Protein 5TZ1 (pdb70)

Sequence (968 aa):
KKTPPLVFYWIPWFGSAASYGQQPYEFFESCRQKYGDVFSFMLLGKIMTVYLGPKGHEFVFNAKLSDVSAEEAYKHLTTPVFGTGVIYDCPNSRLMEQKKFAKFALTTDSFKRYVPKIREEILNYFVTDESFKLKEKTHGVANVMKTQPEITIFTASRSLFGDEMRRIFDRSFAQLYSDLDKGFTPINFVFPNLPLPHYWRRDAAQKKISATYMKEIKLRRERGDIDPNRDLIDSLLIHSTYKDGVKMTDQEIANLLIGILMGGQHTSASTSAWFLLHLGEKPHLQDVIYQEVVELLKEKGGDLNDLTYEDLQKLPSVNNTIKETLRMHMPLHSIFRKVTNPLRIPETNYIVPKGHYVLVSPGYAHTSERYFDNPEDFDPTRWDTAAAKANSVSFNSSDEVDYGFGKVSKGVSSPYLPFGGGRHRCIGEQFAYVQLGTILTTFVYNLRWTIDGYKVPDPDYSSMVVLPTEPAEIIWEKRETCMFKKTPPLVFYWIPWFGSAASYGQQPYEFFESCRQKYGDVFSFMLLGKIMTVYLGPKGHEFVFNAKLSDVSAEEAYKHLTTPVFGTGVIYDCPNSRLMEQKKFAKFALTTDSFKRYVPKIREEILNYFVTDESFKLKEKTHGVANVMKTQPEITIFTASRSLFGDEMRRIFDRSFAQLYSDLDKGFTPINFVFPNLPLPHYWRRDAAQKKISATYMKEIKLRRERGDIDPNRDLIDSLLIHSTYKDGVKMTDQEIANLLIGILMGGQHTSASTSAWFLLHLGEKPHLQDVIYQEVVELLKEKGGDLNDLTYEDLQKLPSVNNTIKETLRMHMPLHSIFRKVTNPLRIPETNYIVPKGHYVLVSPGYAHTSERYFDNPEDFDPTRWDTAAAKANSVSFNSSDEVDYGFGKVSKGVSSPYLPFGGGRHRCIGEQFAYVQLGTILTTFVYNLRWTIDGYKVPDPDYSSMVVLPTEPAEIIWEKRETCMF

CATH classification: 1.10.630.10

Solvent-accessible surface area: 41012 Å² total; per-residue (Å²): 169,116,78,7,37,79,13,99,64,114,91,113,157,85,10,11,13,45,60,14,28,123,46,0,24,106,17,0,43,54,3,60,122,134,70,30,52,9,0,4,0,24,20,52,36,69,52,7,1,0,17,2,2,29,110,0,0,46,21,2,9,46,19,132,89,66,16,10,11,2,34,62,10,27,68,99,5,10,32,24,0,12,8,96,17,2,20,38,46,19,87,12,71,55,15,6,17,1,20,62,4,1,78,88,0,21,58,64,98,1,5,90,111,2,0,54,37,0,8,94,22,0,15,85,11,0,33,72,22,125,13,0,44,0,146,129,66,84,115,12,76,0,59,0,46,76,1,0,32,60,1,0,22,60,0,2,4,25,2,6,0,2,29,84,13,106,177,65,43,52,193,66,46,42,110,25,34,60,27,0,54,123,0,19,23,37,85,2,58,66,104,30,100,66,135,86,87,27,10,193,93,1,59,30,0,19,143,123,3,1,50,24,1,45,150,17,1,103,58,12,123,135,172,32,111,78,61,79,95,16,1,1,1,18,4,0,34,130,45,16,56,11,187,95,46,74,142,11,73,25,71,47,3,0,3,3,0,4,6,42,6,15,25,33,13,20,50,2,6,0,2,0,0,0,0,0,2,9,0,2,58,44,31,109,18,0,53,79,2,42,131,51,0,49,118,15,4,164,148,93,72,28,64,0,80,61,1,49,35,69,2,6,107,125,0,70,14,0,33,10,2,0,65,0,0,6,0,29,14,6,10,71,33,12,14,27,9,59,0,30,69,85,13,136,0,80,136,36,82,41,52,0,39,129,36,22,34,0,0,0,2,0,1,5,0,0,35,4,126,95,51,5,95,36,10,149,48,3,43,8,77,28,9,92,63,79,74,4,118,62,23,49,89,20,197,90,25,108,70,98,38,88,55,29,6,27,144,16,46,95,4,3,20,0,14,20,24,19,31,10,4,1,43,39,63,54,33,20,48,125,14,19,40,6,2,2,0,0,0,0,0,0,0,0,17,0,0,63,2,55,2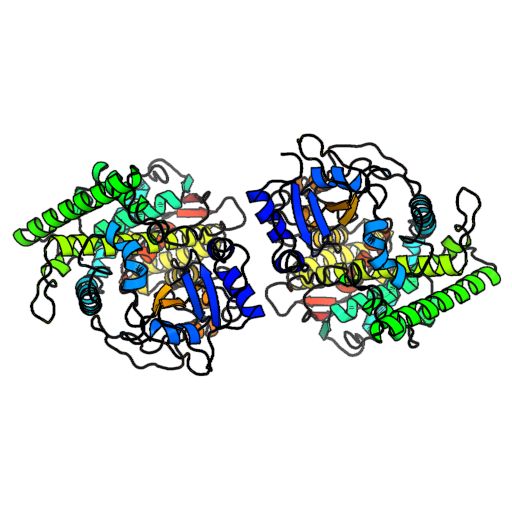3,135,29,77,91,20,27,108,35,50,27,77,26,38,7,4,34,5,46,131,110,3,79,0,58,1,73,64,21,189,44,21,62,76,207,128,74,5,39,78,10,38,86,76,76,78,213,89,2,0,23,44,46,17,32,94,45,0,34,93,11,0,48,54,0,30,142,114,84,30,49,5,0,2,0,37,23,49,52,34,53,0,3,0,12,2,1,28,102,0,0,42,25,2,11,47,21,142,94,66,30,10,12,0,36,66,5,23,75,92,16,10,32,26,0,11,8,90,16,2,23,42,49,18,84,13,74,57,13,6,17,2,20,54,6,1,76,80,0,21,56,65,95,2,2,82,133,0,1,57,58,0,11,100,17,0,15,84,12,0,36,82,16,100,10,0,80,0,141,139,70,89,106,13,72,0,50,0,39,59,0,0,35,57,2,0,18,60,0,3,2,24,1,8,2,9,42,76,3,82,117,44,14,126,113,86,2,55,84,27,15,59,19,0,63,142,5,21,20,48,94,0,30,66,112,34,92,42,141,60,92,109,20,167,98,0,54,19,0,17,145,115,0,1,52,26,1,45,130,16,0,85,85,10,92,146,137,64,57,44,108,75,81,90,3,2,1,0,2,0,22,102,50,15,57,11,174,96,48,73,140,11,72,24,69,44,2,0,3,2,0,0,5,42,1,4,30,33,19,24,43,3,6,0,2,0,0,0,0,0,2,6,0,2,44,42,30,108,19,0,54,80,2,42,129,50,0,30,102,18,0,106,138,94,71,15,64,0,87,62,2,49,34,74,2,5,109,131,0,68,14,0,31,11,2,0,57,0,0,6,1,34,16,7,7,73,35,9,12,18,9,59,1,47,66,78,13,148,0,74,143,38,93,52,64,0,39,143,27,19,21,2,0,0,1,0,0,4,0,0,42,10,79,122,51,4,99,38,8,119,44,4,42,9,77,24,17,89,67,70,79,4,102,41,23,57,74,23,166,98,25,116,79,100,44,86,49,19,7,21,150,15,55,100,4,3,10,1,13,16,20,22,31,10,5,1,47,38,63,51,35,19,50,116,16,17,39,6,2,2,0,2,0,0,0,0,0,0,10,0,0,60,2,55,24,141,43,135,126,26,29,100,33,51,25,84,28,42,8,5,31,4,49,104,117,2,85,0,69,1,68,62,26,184,35,22,61,73

Foldseek 3Di:
DAAAAEDDDDDVFQWCVVVCQFPVLVVQVVCCVPRNQWYWTHHRNAIEIEGAALLSLLPPQLPDPQFWFQLVQCVLLQCLLLHADEDSNHDLLRPLLLLQLQLLFVDPVQLQVLLLQLLVLVVVCQCPPPQHVPVPDFWGKDQLLPVLLVSLLLSCCCQAVHVVSNVPPDVVLVQLCVLSLLLNFPCSSVVSDDPDVSSVSNSVSNVVQLVVQLVSLVVCLPPDDPDPSHHSSSSCNVRQARPVRDGDDSSRSSSSVSVVSSVLSQQLSQLLLQLVALCQLVVVLLVVQQVQLVVLQVVVVHALSPQGPVNLVVRLSLVLSSLLSCLQFLFDQKRKIATQQWDDSPPDRHIHHHRHIYIYGLSSLSQDCVQDPPSVDRDSCCCVDPSVVVLVDFDPWPDWDRPNNDTFTPGRSRSDDSQRDHSNGDSCVSVSSSSSSSVSSSDSNFKGWHDPDSDFADWNSRGSTTHGPRPRMIMIGTDPRHPD/DAAAAADWQDDALQKVCVVCVVPVQVVQVVCCVVRNQWHWTDHRPAIEIEGEALLLLLPFQLPDPLWWFQLVQCVLLACLLLHADEDSNHDLLRPLLLLLLQLLQVDPVLLQVLLLQLLVLLVVCQCPPPQHVPVPDFWGKDQLLPVLLVSLLLSCCCRAVHDVSNVCPVPCLVVLVVLSQLLNFPCRSPCSDDPDVSSVSSNVSSVVQLVVQLVVLCVVVVVPPLPDVNHRSSSCNVRAARPVGDGDDSSRSSSSVSVVSSVLSQQLSQLLLQLLQLCQLVVVLLVVQLVQLVVLQVVVVHALSPCGPVNLVRRLSLVLSSLLSCLQFQFAQKGKIATQQWADSPPDSYIHHHGHIYMYGLNSLSQDCVQDPPSVDRDSCCCVDVSVVVLQDFPPFQDWDRPNNDTFTSGSSRSHQSQRGHSNGDSCVSVSSSSSSSSSSSDSQFKGWHDDDNHFADWRSRGSTTHGDRVRMIMIGTDPRHPD

Organism: Candida albicans (strain SC5314 / ATCC MYA-2876) (NCBI:txid237561)

InterPro domains:
  IPR001128 Cytochrome P450 [PF00067] (51-519)
  IPR001128 Cytochrome P450 [PR00385] (307-324)
  IPR001128 Cytochrome P450 [PR00385] (364-375)
  IPR001128 Cytochrome P450 [PR00385] (461-470)
  IPR001128 Cytochrome P450 [PR00385] (470-481)
  IPR002403 Cytochrome P450, E-class, group IV [PR00465] (48-65)
  IPR002403 Cytochrome P450, E-class, group IV [PR00465] (70-93)
  IPR002403 Cytochrome P450, E-class, group IV [PR00465] (298-324)
  IPR002403 Cytochrome P450, E-class, group IV [PR00465] (359-375)
  IPR002403 Cytochrome P450, E-class, group IV [PR00465] (394-408)
  IPR002403 Cytochrome P450, E-class, group IV [PR00465] (410-428)
  IPR002403 Cytochrome P450, E-class, group IV [PR00465] (454-470)
  IPR002403 Cytochrome P450, E-class, group IV [PR00465] (470-488)
  IPR017972 Cytochrome P450, conserved site [PS00086] (463-472)
  IPR036396 Cytochrome P450 superfamily [G3DSA:1.10.630.10] (45-527)
  IPR036396 Cytochrome P450 superfamily [SSF48264] (39-523)
  IPR050529 Lanosterol 14-alpha demethylase-like [PTHR24304] (40-522)

GO terms:
  GO:0005886 plasma membrane (C, IDA)
  GO:0016020 membrane (C, IDA)
  GO:0008398 sterol 14-demethylase activity (F, IDA)
  GO:0071466 cellular response to xenobiotic stimulus (P, IEP)
  GO:0006696 ergosterol biosynthetic process (P, IGI)
  GO:0001766 membrane raft polarization (P, IMP)
  GO:0036187 cell growth mode switching, budding to filamentous (P, IMP)
  GO:0071466 cellular response to xenobiotic stimulus (P, IMP)
  GO:0007032 endosome organization (P, IMP)

Structure (mmCIF, N/CA/C/O backbone):
data_5TZ1
#
_entry.id   5TZ1
#
_cell.length_a   177.640
_cell.length_b   71.440
_cell.length_c   79.190
_cell.angle_alpha   90.00
_cell.angle_beta   96.63
_cell.angle_gamma   90.00
#
_symmetry.space_group_name_H-M   'C 1 2 1'
#
loop_
_entity.id
_entity.type
_entity.pdbx_description
1 polymer 'Sterol 14-alpha demethylase'
2 non-polymer 'PROTOPORPHYRIN IX CONTAINING FE'
3 non-polymer (R)-2-(2,4-Difluorophenyl)-1,1-difluoro-3-(1H-tetrazol-1-yl)-1-(5-(4-(2,2,2-trifluoroethoxy)phenyl)pyridin-2-yl)propan-2-ol
4 water water
#
loop_
_atom_site.group_PDB
_atom_site.id
_atom_site.type_symbol
_atom_site.label_atom_id
_atom_site.label_alt_id
_atom_site.label_comp_id
_atom_site.label_asym_id
_atom_site.label_entity_id
_atom_site.label_seq_id
_atom_site.pdbx_PDB_ins_code
_atom_site.Cartn_x
_atom_site.Cartn_y
_atom_site.Cartn_z
_atom_site.occupancy
_atom_site.B_iso_or_equiv
_atom_site.auth_seq_id
_atom_site.auth_comp_id
_atom_site.auth_asym_id
_atom_site.auth_atom_id
_atom_site.pdbx_PDB_model_num
ATOM 1 N N . LYS A 1 3 ? 85.031 77.855 30.232 1.00 90.86 45 LYS A N 1
ATOM 2 C CA . LYS A 1 3 ? 85.332 77.240 31.507 1.00 87.52 45 LYS A CA 1
ATOM 3 C C . LYS A 1 3 ? 85.526 75.746 31.339 1.00 86.54 45 LYS A C 1
ATOM 4 O O . LYS A 1 3 ? 86.469 75.155 31.830 1.00 92.40 45 LYS A O 1
ATOM 10 N N . LYS A 1 4 ? 84.646 75.140 30.578 1.00 78.02 46 LYS A N 1
ATOM 11 C CA . LYS A 1 4 ? 84.687 73.688 30.457 1.00 76.27 46 LYS A CA 1
ATOM 12 C C . LYS A 1 4 ? 84.206 73.240 29.080 1.00 72.00 46 LYS A C 1
ATOM 13 O O . LYS A 1 4 ? 83.373 73.901 28.461 1.00 69.75 46 LYS A O 1
ATOM 19 N N . THR A 1 5 ? 84.782 72.151 28.581 1.00 61.65 47 THR A N 1
ATOM 20 C CA . THR A 1 5 ? 84.263 71.495 27.386 1.00 56.06 47 THR A CA 1
ATOM 21 C C . THR A 1 5 ? 83.207 70.477 27.803 1.00 52.33 47 THR A C 1
ATOM 22 O O . THR A 1 5 ? 83.359 69.810 28.826 1.00 54.92 47 THR A O 1
ATOM 26 N N . PRO A 1 6 ? 82.121 70.365 27.024 1.00 49.87 48 PRO A N 1
ATOM 27 C CA . PRO A 1 6 ? 81.024 69.490 27.429 1.00 45.13 48 PRO A CA 1
ATOM 28 C C . PRO A 1 6 ? 81.483 68.058 27.682 1.00 38.27 48 PRO A C 1
ATOM 29 O O . PRO A 1 6 ? 82.491 67.625 27.125 1.00 38.95 48 PRO A O 1
ATOM 33 N N . PRO A 1 7 ? 80.746 67.328 28.533 1.00 37.39 49 PRO A N 1
ATOM 34 C CA . PRO A 1 7 ? 81.115 65.948 28.833 1.00 41.53 49 PRO A CA 1
ATOM 35 C C . PRO A 1 7 ? 81.162 65.073 27.585 1.00 42.67 49 PRO A C 1
ATOM 36 O O . PRO A 1 7 ? 80.229 65.081 26.782 1.00 43.89 49 PRO A O 1
ATOM 40 N N . LEU A 1 8 ? 82.264 64.350 27.417 1.00 44.68 50 LEU A N 1
ATOM 41 C CA . LEU A 1 8 ? 82.423 63.441 26.288 1.00 45.55 50 LEU A CA 1
ATOM 42 C C . LEU A 1 8 ? 81.894 62.057 26.649 1.00 41.28 50 LEU A C 1
ATOM 43 O O . LEU A 1 8 ? 82.184 61.527 27.721 1.00 50.59 50 LEU A O 1
ATOM 48 N N . VAL A 1 9 ? 81.057 61.514 25.772 1.00 41.33 51 VAL A N 1
ATOM 49 C CA . VAL A 1 9 ? 80.457 60.203 25.986 1.00 43.44 51 VAL A CA 1
ATOM 50 C C . VAL A 1 9 ? 81.494 59.105 25.786 1.00 49.87 51 VAL A C 1
ATOM 51 O O . VAL A 1 9 ? 82.125 59.011 24.734 1.00 49.27 51 VAL A O 1
ATOM 55 N N . PHE A 1 10 ? 81.634 58.255 26.795 1.00 49.38 52 PHE A N 1
ATOM 56 C CA . PHE A 1 10 ? 82.664 57.226 26.782 1.00 54.80 52 PHE A CA 1
ATOM 57 C C . PHE A 1 10 ? 82.501 56.229 25.639 1.00 49.32 52 PHE A C 1
ATOM 58 O O . PHE A 1 10 ? 81.390 55.838 25.280 1.00 50.24 52 PHE A O 1
ATOM 66 N N . TYR A 1 11 ? 83.626 55.857 25.042 1.00 48.22 53 TYR A N 1
ATOM 67 C CA . TYR A 1 11 ? 83.627 54.878 23.963 1.00 56.53 53 TYR A CA 1
ATOM 68 C C . TYR A 1 11 ? 84.866 53.994 24.064 1.00 63.05 53 TYR A C 1
ATOM 69 O O . TYR A 1 11 ? 85.859 54.379 24.683 1.00 63.18 53 TYR A O 1
ATOM 78 N N . TRP A 1 12 ? 84.770 52.770 23.555 1.00 64.79 54 TRP A N 1
ATOM 79 C CA . TRP A 1 12 ? 85.912 51.861 23.594 1.00 70.86 54 TRP A CA 1
ATOM 80 C C . TRP A 1 12 ? 86.738 51.911 22.310 1.00 75.35 54 TRP A C 1
ATOM 81 O O . TRP A 1 12 ? 87.971 51.991 22.362 1.00 69.50 54 TRP A O 1
ATOM 92 N N . ILE A 1 13 ? 86.064 51.802 21.162 1.00 65.61 55 ILE A N 1
ATOM 93 C CA . ILE A 1 13 ? 86.759 51.758 19.883 1.00 67.05 55 ILE A CA 1
ATOM 94 C C . ILE A 1 13 ? 87.341 53.121 19.544 1.00 71.43 55 ILE A C 1
ATOM 95 O O . ILE A 1 13 ? 86.604 54.063 19.248 1.00 79.46 55 ILE A O 1
ATOM 100 N N . PRO A 1 14 ? 88.673 53.178 19.431 1.00 77.34 56 PRO A N 1
ATOM 101 C CA . PRO A 1 14 ? 89.359 54.440 19.221 1.00 80.77 56 PRO A CA 1
ATOM 102 C C . PRO A 1 14 ? 88.883 55.235 18.017 1.00 82.00 56 PRO A C 1
ATOM 103 O O . PRO A 1 14 ? 88.854 56.463 18.093 1.00 89.25 56 PRO A O 1
ATOM 107 N N . TRP A 1 15 ? 88.482 54.592 16.928 1.00 70.53 57 TRP A N 1
ATOM 108 C CA . TRP A 1 15 ? 88.071 55.409 15.795 1.00 81.42 57 TRP A CA 1
ATOM 109 C C . TRP A 1 15 ? 86.569 55.613 15.753 1.00 65.53 57 TRP A C 1
ATOM 110 O O . TRP A 1 15 ? 86.025 56.725 15.898 1.00 66.47 57 TRP A O 1
ATOM 121 N N . PHE A 1 16 ? 85.935 54.449 15.743 1.00 66.68 58 PHE A N 1
ATOM 122 C CA . PHE A 1 16 ? 84.509 54.341 15.590 1.00 70.78 58 PHE A CA 1
ATOM 123 C C . PHE A 1 16 ? 83.766 55.274 16.529 1.00 67.28 58 PHE A C 1
ATOM 124 O O . PHE A 1 16 ? 82.757 55.873 16.156 1.00 66.02 58 PHE A O 1
ATOM 132 N N . GLY A 1 17 ? 84.268 55.388 17.752 1.00 58.57 59 GLY A N 1
ATOM 133 C CA . GLY A 1 17 ? 83.568 56.176 18.757 1.00 57.53 59 GLY A CA 1
ATOM 134 C C . GLY A 1 17 ? 82.218 55.557 19.086 1.00 46.21 59 GLY A C 1
ATOM 135 O O . GLY A 1 17 ? 82.122 54.358 19.363 1.00 46.75 59 GLY A O 1
ATOM 136 N N . SER A 1 18 ? 81.163 56.352 18.902 1.00 46.73 60 SER A N 1
ATOM 137 C CA . SER A 1 18 ? 79.796 55.947 19.211 1.00 37.16 60 SER A CA 1
ATOM 138 C C . SER A 1 18 ? 78.989 55.717 17.938 1.00 39.96 60 SER A C 1
ATOM 139 O O . SER A 1 18 ? 77.762 55.620 17.974 1.00 42.69 60 SER A O 1
ATOM 142 N N . ALA A 1 19 ? 79.694 55.611 16.817 1.00 37.58 61 ALA A N 1
ATOM 143 C CA . ALA A 1 19 ? 79.056 55.521 15.506 1.00 45.20 61 ALA A CA 1
ATOM 144 C C . ALA A 1 19 ? 77.994 54.429 15.447 1.00 47.03 61 ALA A C 1
ATOM 145 O O . ALA A 1 19 ? 76.891 54.651 14.948 1.00 49.92 61 ALA A O 1
ATOM 147 N N . ALA A 1 20 ? 78.352 53.235 15.908 1.00 49.83 62 ALA A N 1
ATOM 148 C CA . ALA A 1 20 ? 77.440 52.097 15.869 1.00 50.10 62 ALA A CA 1
ATOM 149 C C . ALA A 1 20 ? 76.087 52.451 16.475 1.00 48.59 62 ALA A C 1
ATOM 150 O O . ALA A 1 20 ? 75.047 52.304 15.832 1.00 51.55 62 ALA A O 1
ATOM 152 N N . SER A 1 21 ? 76.116 52.971 17.698 1.00 51.44 63 SER A N 1
ATOM 153 C CA . SER A 1 21 ? 74.887 53.260 18.432 1.00 52.89 63 SER A CA 1
ATOM 154 C C . SER A 1 21 ? 74.168 54.476 17.853 1.00 45.26 63 SER A C 1
ATOM 155 O O . SER A 1 21 ? 72.955 54.449 17.644 1.00 49.43 63 SER A O 1
ATOM 158 N N . TYR A 1 22 ? 74.917 55.548 17.618 1.00 40.53 64 TYR A N 1
ATOM 159 C CA . TYR A 1 22 ? 74.362 56.746 17.000 1.00 47.66 64 TYR A CA 1
ATOM 160 C C . TYR A 1 22 ? 73.754 56.415 15.642 1.00 42.50 64 TYR A C 1
ATOM 161 O O . TYR A 1 22 ? 72.671 56.890 15.299 1.00 40.50 64 TYR A O 1
ATOM 170 N N . GLY A 1 23 ? 74.439 55.554 14.898 1.00 43.78 65 GLY A N 1
ATOM 171 C CA . GLY A 1 23 ? 74.023 55.198 13.545 1.00 46.54 65 GLY A CA 1
ATOM 172 C C . GLY A 1 23 ? 72.783 54.326 13.505 1.00 52.33 65 GLY A C 1
ATOM 173 O O . GLY A 1 23 ? 71.938 54.477 12.623 1.00 52.54 65 GLY A O 1
ATOM 174 N N . GLN A 1 24 ? 72.694 53.357 14.405 1.00 53.92 66 GLN A N 1
ATOM 175 C CA . GLN A 1 24 ? 71.530 52.479 14.481 1.00 61.02 66 GLN A CA 1
ATOM 176 C C . GLN A 1 24 ? 70.265 53.126 14.942 1.00 54.07 66 GLN A C 1
ATOM 177 O O . GLN A 1 24 ? 69.216 52.878 14.433 1.00 52.36 66 GLN A O 1
ATOM 183 N N . GLN A 1 25 ? 70.384 53.932 15.968 1.00 55.53 67 GLN A N 1
ATOM 184 C CA . GLN A 1 25 ? 69.231 54.642 16.504 1.00 53.71 67 GLN A CA 1
ATOM 185 C C . GLN A 1 25 ? 69.732 55.936 17.133 1.00 50.42 67 GLN A C 1
ATOM 186 O O . GLN A 1 25 ? 70.417 55.905 18.156 1.00 57.33 67 GLN A O 1
ATOM 192 N N . PRO A 1 26 ? 69.570 57.054 16.407 1.00 46.71 68 PRO A N 1
ATOM 193 C CA . PRO A 1 26 ? 70.070 58.353 16.843 1.00 41.71 68 PRO A CA 1
ATOM 194 C C . PRO A 1 26 ? 69.333 58.897 18.061 1.00 40.44 68 PRO A C 1
ATOM 195 O O . PRO A 1 26 ? 69.961 59.373 19.007 1.00 34.69 68 PRO A O 1
ATOM 199 N N . TYR A 1 27 ? 68.011 58.765 18.055 1.00 36.27 69 TYR A N 1
ATOM 200 C CA . TYR A 1 27 ? 67.180 59.326 19.117 1.00 37.04 69 TYR A CA 1
ATOM 201 C C . TYR A 1 27 ? 67.359 58.567 20.428 1.00 46.62 69 TYR A C 1
ATOM 202 O O . TYR A 1 27 ? 67.458 59.169 21.497 1.00 38.76 69 TYR A O 1
ATOM 211 N N . GLU A 1 28 ? 67.353 57.241 20.342 1.00 49.20 70 GLU A N 1
ATOM 212 C CA . GLU A 1 28 ? 67.603 56.403 21.510 1.00 49.06 70 GLU A CA 1
ATOM 213 C C . GLU A 1 28 ? 68.969 56.738 22.099 1.00 42.82 70 GLU A C 1
ATOM 214 O O . GLU A 1 28 ? 69.116 56.897 23.311 1.00 41.17 70 GLU A O 1
ATOM 220 N N . PHE A 1 29 ? 69.967 56.828 21.227 1.00 38.41 71 PHE A N 1
ATOM 221 C CA . PHE A 1 29 ? 71.327 57.154 21.640 1.00 38.07 71 PHE A CA 1
ATOM 222 C C . PHE A 1 29 ? 71.358 58.477 22.396 1.00 40.86 71 PHE A C 1
ATOM 223 O O . PHE A 1 29 ? 71.947 58.576 23.472 1.00 38.41 71 PHE A O 1
ATOM 231 N N . PHE A 1 30 ? 70.721 59.492 21.821 1.00 38.14 72 PHE A N 1
ATOM 232 C CA . PHE A 1 30 ? 70.661 60.809 22.443 1.00 34.13 72 PHE A CA 1
ATOM 233 C C . PHE A 1 30 ? 70.027 60.731 23.826 1.00 37.91 72 PHE A C 1
ATOM 234 O O . PHE A 1 30 ? 70.465 61.400 24.762 1.00 33.48 72 PHE A O 1
ATOM 242 N N . GLU A 1 31 ? 68.971 59.931 23.938 1.00 41.25 73 GLU A N 1
ATOM 243 C CA . GLU A 1 31 ? 68.213 59.834 25.181 1.00 45.74 73 GLU A CA 1
ATOM 244 C C . GLU A 1 31 ? 69.027 59.164 26.284 1.00 42.79 73 GLU A C 1
ATOM 245 O O . GLU A 1 31 ? 68.961 59.563 27.447 1.00 45.94 73 GLU A O 1
ATOM 251 N N . SER A 1 32 ? 69.765 58.122 25.919 1.00 44.57 74 SER A N 1
ATOM 252 C CA . SER A 1 32 ? 70.644 57.442 26.863 1.00 47.89 74 SER A CA 1
ATOM 253 C C . SER A 1 32 ? 71.732 58.396 27.342 1.00 46.30 74 SER A C 1
ATOM 254 O O . SER A 1 32 ? 72.062 58.439 28.527 1.00 49.78 74 SER A O 1
ATOM 257 N N . CYS A 1 33 ? 72.288 59.158 26.405 1.00 41.31 75 CYS A N 1
ATOM 258 C CA . CYS A 1 33 ? 73.336 60.122 26.716 1.00 41.85 75 CYS A CA 1
ATOM 259 C C . CYS A 1 33 ? 72.799 61.229 27.617 1.00 43.04 75 CYS A C 1
ATOM 260 O O . CYS A 1 33 ? 73.468 61.655 28.558 1.00 39.01 75 CYS A O 1
ATOM 263 N N . ARG A 1 34 ? 71.577 61.673 27.339 1.00 40.84 76 ARG A N 1
ATOM 264 C CA . ARG A 1 34 ? 70.964 62.741 28.120 1.00 41.03 76 ARG A CA 1
ATOM 265 C C . ARG A 1 34 ? 70.780 62.316 29.573 1.00 44.61 76 ARG A C 1
ATOM 266 O O . ARG A 1 34 ? 71.079 63.074 30.496 1.00 43.99 76 ARG A O 1
ATOM 274 N N . GLN A 1 35 ? 70.231 61.121 29.763 1.00 46.08 77 GLN A N 1
ATOM 275 C CA . GLN A 1 35 ? 69.939 60.624 31.104 1.00 47.34 77 GLN A CA 1
ATOM 276 C C . GLN A 1 35 ? 71.190 60.551 31.974 1.00 49.46 77 GLN A C 1
ATOM 277 O O . GLN A 1 35 ? 71.109 60.627 33.200 1.00 51.06 77 GLN A O 1
ATOM 283 N N . LYS A 1 36 ? 72.346 60.426 31.332 1.00 46.45 78 LYS A N 1
ATOM 284 C CA . LYS A 1 36 ? 73.615 60.355 32.048 1.00 54.24 78 LYS A CA 1
ATOM 285 C C . LYS A 1 36 ? 74.282 61.721 32.199 1.00 63.23 78 LYS A C 1
ATOM 286 O O . LYS A 1 36 ? 74.721 62.090 33.288 1.00 66.84 78 LYS A O 1
ATOM 292 N N . TYR A 1 37 ? 74.257 62.502 31.125 1.00 51.35 79 TYR A N 1
ATOM 293 C CA . TYR A 1 37 ? 75.089 63.699 31.037 1.00 49.01 79 TYR A CA 1
ATOM 294 C C . TYR A 1 37 ? 74.303 65.005 31.032 1.00 44.36 79 TYR A C 1
ATOM 295 O O . TYR A 1 37 ? 74.861 66.071 31.295 1.00 41.96 79 TYR A O 1
ATOM 304 N N . GLY A 1 38 ? 73.028 64.929 30.668 1.00 39.54 80 GLY A N 1
ATOM 305 C CA . GLY A 1 38 ? 72.219 66.136 30.532 1.00 39.55 80 GLY A CA 1
ATOM 306 C C . GLY A 1 38 ? 72.065 66.512 29.070 1.00 41.36 80 GLY A C 1
ATOM 307 O O . GLY A 1 38 ? 72.517 65.785 28.185 1.00 39.46 80 GLY A O 1
ATOM 308 N N . ASP A 1 39 ? 71.518 67.698 28.822 1.00 45.66 81 ASP A N 1
ATOM 309 C CA . ASP A 1 39 ? 71.108 68.078 27.472 1.00 45.93 81 ASP A CA 1
ATOM 310 C C . ASP A 1 39 ? 72.263 68.354 26.514 1.00 41.44 81 ASP A C 1
ATOM 311 O O . ASP A 1 39 ? 72.085 68.326 25.296 1.00 35.07 81 ASP A O 1
ATOM 316 N N . VAL A 1 40 ? 73.426 68.684 27.065 1.00 38.38 82 VAL A N 1
ATOM 317 C CA . VAL A 1 40 ? 74.586 69.022 26.250 1.00 35.43 82 VAL A CA 1
ATOM 318 C C . VAL A 1 40 ? 75.724 68.032 26.470 1.00 40.05 82 VAL A C 1
ATOM 319 O O . VAL A 1 40 ? 76.236 67.893 27.580 1.00 37.97 82 VAL A O 1
ATOM 323 N N . PHE A 1 41 ? 76.081 67.312 25.413 1.00 34.37 83 PHE A N 1
ATOM 324 C CA . PHE A 1 41 ? 77.161 66.336 25.480 1.00 36.81 83 PHE A CA 1
ATOM 325 C C . PHE A 1 41 ? 77.891 66.212 24.148 1.00 41.89 83 PHE A C 1
ATOM 326 O O . PHE A 1 41 ? 77.393 66.642 23.108 1.00 46.34 83 PHE A O 1
ATOM 334 N N . SER A 1 42 ? 79.085 65.632 24.202 1.00 36.04 84 SER A N 1
ATOM 335 C CA . SER A 1 42 ? 79.848 65.340 22.994 1.00 32.96 84 SER A CA 1
ATOM 336 C C . SER A 1 42 ? 79.986 63.834 22.812 1.00 39.35 84 SER A C 1
ATOM 337 O O . SER A 1 42 ? 79.991 63.077 23.782 1.00 38.25 84 SER A O 1
ATOM 340 N N . PHE A 1 43 ? 80.069 63.406 21.558 1.00 38.70 85 PHE A N 1
ATOM 341 C CA . PHE A 1 43 ? 80.339 62.005 21.250 1.00 37.60 85 PHE A CA 1
ATOM 342 C C . PHE A 1 43 ? 81.232 61.905 20.018 1.00 41.93 85 PHE A C 1
ATOM 343 O O . PHE A 1 43 ? 81.142 62.725 19.105 1.00 36.97 85 PHE A O 1
ATOM 351 N N . MET A 1 44 ? 82.195 60.992 20.081 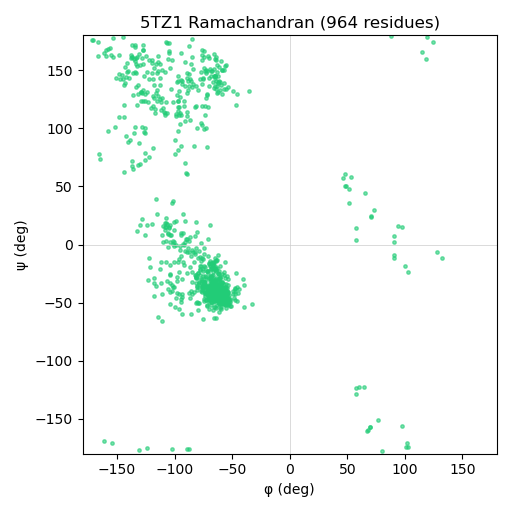1.00 47.87 86 MET A N 1
ATOM 352 C CA . MET A 1 44 ? 83.135 60.770 18.991 1.00 43.04 86 MET A CA 1
ATOM 353 C C . MET A 1 44 ? 82.459 59.988 17.870 1.00 44.31 86 MET A C 1
ATOM 354 O O . MET A 1 44 ? 81.681 59.070 18.133 1.00 47.70 86 MET A O 1
ATOM 359 N N . LEU A 1 45 ? 82.723 60.380 16.626 1.00 42.95 87 LEU A N 1
ATOM 360 C CA . LEU A 1 45 ? 82.117 59.724 15.467 1.00 41.72 87 LEU A CA 1
ATOM 361 C C . LEU A 1 45 ? 83.036 59.747 14.247 1.00 42.47 87 LEU A C 1
ATOM 362 O O . LEU A 1 45 ? 83.321 60.816 13.706 1.00 39.71 87 LEU A O 1
ATOM 367 N N . LEU A 1 46 ? 83.564 58.589 13.862 1.00 48.68 88 LEU A N 1
ATOM 368 C CA . LEU A 1 46 ? 84.442 58.492 12.698 1.00 56.19 88 LEU A CA 1
ATOM 369 C C . LEU A 1 46 ? 85.584 59.503 12.736 1.00 57.10 88 LEU A C 1
ATOM 370 O O . LEU A 1 46 ? 85.982 60.044 11.704 1.00 56.37 88 LEU A O 1
ATOM 375 N N . GLY A 1 47 ? 86.091 59.779 13.932 1.00 54.27 89 GLY A N 1
ATOM 376 C CA . GLY A 1 47 ? 87.232 60.677 14.093 1.00 52.55 89 GLY A CA 1
ATOM 377 C C . GLY A 1 47 ? 86.828 62.125 14.288 1.00 49.70 89 GLY A C 1
ATOM 378 O O . GLY A 1 47 ? 87.676 63.012 14.383 1.00 45.49 89 GLY A O 1
ATOM 379 N N . LYS A 1 48 ? 85.522 62.363 14.331 1.00 47.23 90 LYS A N 1
ATOM 380 C CA . LYS A 1 48 ? 84.996 63.708 14.539 1.00 41.82 90 LYS A CA 1
ATOM 381 C C . LYS A 1 48 ? 84.291 63.804 15.887 1.00 41.98 90 LYS A C 1
ATOM 382 O O . LYS A 1 48 ? 83.623 62.866 16.320 1.00 43.62 90 LYS A O 1
ATOM 388 N N . ILE A 1 49 ? 84.442 64.951 16.540 1.00 36.39 91 ILE A N 1
ATOM 389 C CA . ILE A 1 49 ? 83.775 65.194 17.815 1.00 40.48 91 ILE A CA 1
ATOM 390 C C . ILE A 1 49 ? 82.480 65.972 17.604 1.00 39.19 91 ILE A C 1
ATOM 391 O O . ILE A 1 49 ? 82.493 67.125 17.173 1.00 45.23 91 ILE A O 1
ATOM 396 N N . MET A 1 50 ? 81.363 65.297 17.848 1.00 35.10 92 MET A N 1
ATOM 397 C CA . MET A 1 50 ? 80.042 65.886 17.677 1.00 32.96 92 MET A CA 1
ATOM 398 C C . MET A 1 50 ? 79.520 66.392 19.016 1.00 36.79 92 MET A C 1
ATOM 399 O O . MET A 1 50 ? 79.423 65.633 19.980 1.00 39.00 92 MET A O 1
ATOM 404 N N . THR A 1 51 ? 79.182 67.676 19.071 1.00 33.22 93 THR A N 1
ATOM 405 C CA . THR A 1 51 ? 78.640 68.264 20.291 1.00 31.98 93 THR A CA 1
ATOM 406 C C . THR A 1 51 ? 77.147 68.524 20.127 1.00 32.92 93 THR A C 1
ATOM 407 O O . THR A 1 51 ? 76.728 69.354 19.320 1.00 31.11 93 THR A O 1
ATOM 411 N N . VAL A 1 52 ? 76.354 67.783 20.892 1.00 31.57 94 VAL A N 1
ATOM 412 C CA . VAL A 1 52 ? 74.901 67.820 20.776 1.00 30.47 94 VAL A CA 1
ATOM 413 C C . VAL A 1 52 ? 74.272 68.747 21.809 1.00 37.85 94 VAL A C 1
ATOM 414 O O . VAL A 1 52 ? 74.730 68.823 22.949 1.00 40.66 94 VAL A O 1
ATOM 418 N N . TYR A 1 53 ? 73.239 69.474 21.393 1.00 32.89 95 TYR A N 1
ATOM 419 C CA . TYR A 1 53 ? 72.430 70.250 22.326 1.00 35.87 95 TYR A CA 1
ATOM 420 C C . TYR A 1 53 ? 70.958 69.905 22.114 1.00 35.89 95 TYR A C 1
ATOM 421 O O . TYR A 1 53 ? 70.329 70.376 21.166 1.00 35.52 95 TYR A O 1
ATOM 430 N N . LEU A 1 54 ? 70.423 69.063 22.992 1.00 32.93 96 LEU A N 1
ATOM 431 C CA . LEU A 1 54 ? 69.060 68.564 22.846 1.00 30.52 96 LEU A CA 1
ATOM 432 C C . LEU A 1 54 ? 68.011 69.593 23.251 1.00 32.85 96 LEU A C 1
ATOM 433 O O . LEU A 1 54 ? 68.232 70.399 24.155 1.00 35.60 96 LEU A O 1
ATOM 438 N N . GLY A 1 55 ? 66.857 69.536 22.594 1.00 33.66 97 GLY A N 1
ATOM 439 C CA . GLY A 1 55 ? 65.707 70.341 22.994 1.00 35.03 97 GLY A CA 1
ATOM 440 C C . GLY A 1 55 ? 65.668 71.726 22.380 1.00 35.35 97 GLY A C 1
ATOM 441 O O . GLY A 1 55 ? 66.590 72.122 21.667 1.00 29.29 97 GLY A O 1
ATOM 442 N N . PRO A 1 56 ? 64.625 72.499 22.719 1.00 33.84 98 PRO A N 1
ATOM 443 C CA . PRO A 1 56 ? 64.368 73.834 22.185 1.00 35.71 98 PRO A CA 1
ATOM 444 C C . PRO A 1 56 ? 65.558 74.777 22.335 1.00 37.31 98 PRO A C 1
ATOM 445 O O . PRO A 1 56 ? 65.820 75.591 21.450 1.00 36.70 98 PRO A O 1
ATOM 449 N N . LYS A 1 57 ? 66.228 74.709 23.481 1.00 34.13 99 LYS A N 1
ATOM 450 C CA . LYS A 1 57 ? 67.383 75.563 23.741 1.00 40.35 99 LYS A CA 1
ATOM 451 C C . LYS A 1 57 ? 68.525 75.199 22.798 1.00 38.23 99 LYS A C 1
ATOM 452 O O . LYS A 1 57 ? 69.309 76.056 22.391 1.00 44.22 99 LYS A O 1
ATOM 458 N N . GLY A 1 58 ? 68.618 73.915 22.475 1.00 39.74 100 GLY A N 1
ATOM 459 C CA . GLY A 1 58 ? 69.585 73.439 21.491 1.00 34.47 100 GLY A CA 1
ATOM 460 C C . GLY A 1 58 ? 69.262 73.988 20.114 1.00 37.08 100 GLY A C 1
ATOM 461 O O . GLY A 1 58 ? 70.157 74.340 19.346 1.00 32.51 100 GLY A O 1
ATOM 462 N N . HIS A 1 59 ? 67.970 74.097 19.822 1.00 31.30 101 HIS A N 1
ATOM 463 C CA . HIS A 1 59 ? 67.513 74.643 18.547 1.00 35.60 101 HIS A CA 1
ATOM 464 C C . HIS A 1 59 ? 67.995 76.082 18.392 1.00 30.83 101 HIS A C 1
ATOM 465 O O . HIS A 1 59 ? 68.539 76.461 17.355 1.00 32.92 101 HIS A O 1
ATOM 472 N N . GLU A 1 60 ? 67.778 76.880 19.431 1.00 33.67 102 GLU A N 1
ATOM 473 C CA . GLU A 1 60 ? 68.288 78.245 19.475 1.00 32.74 102 GLU A CA 1
ATOM 474 C C . GLU A 1 60 ? 69.790 78.276 19.215 1.00 32.24 102 GLU A C 1
ATOM 475 O O . GLU A 1 60 ? 70.272 78.991 18.337 1.00 31.08 102 GLU A O 1
ATOM 481 N N . PHE A 1 61 ? 70.514 77.460 19.971 1.00 31.46 103 PHE A N 1
ATOM 482 C CA . PHE A 1 61 ? 71.973 77.504 19.974 1.00 35.67 103 PHE A CA 1
ATOM 483 C C . PHE A 1 61 ? 72.582 77.276 18.594 1.00 33.88 103 PHE A C 1
ATOM 484 O O . PHE A 1 61 ? 73.527 77.961 18.204 1.00 35.65 103 PHE A O 1
ATOM 492 N N . VAL A 1 62 ? 72.016 76.335 17.846 1.00 31.56 104 VAL A N 1
ATOM 493 C CA . VAL A 1 62 ? 72.616 75.903 16.587 1.00 27.56 104 VAL A CA 1
ATOM 494 C C . VAL A 1 62 ? 72.046 76.634 15.374 1.00 30.12 104 VAL A C 1
ATOM 495 O O . VAL A 1 62 ? 72.795 77.105 14.518 1.00 26.31 104 VAL A O 1
ATOM 499 N N . PHE A 1 63 ? 70.723 76.739 15.309 1.00 24.94 105 PHE A N 1
ATOM 500 C CA . PHE A 1 63 ? 70.064 77.370 14.168 1.00 22.32 105 PHE A CA 1
ATOM 501 C C . PHE A 1 63 ? 70.352 78.865 14.091 1.00 25.18 105 PHE A C 1
ATOM 502 O O . PHE A 1 63 ? 70.484 79.430 13.005 1.00 29.09 105 PHE A O 1
ATOM 510 N N . ASN A 1 64 ? 70.399 79.509 15.252 1.00 29.09 106 ASN A N 1
ATOM 511 C CA . ASN A 1 64 ? 70.607 80.953 15.320 1.00 28.35 106 ASN A CA 1
ATOM 512 C C . ASN A 1 64 ? 72.051 81.316 15.654 1.00 32.92 106 ASN A C 1
ATOM 513 O O . ASN A 1 64 ? 72.340 82.444 16.054 1.00 35.37 106 ASN A O 1
ATOM 518 N N . ALA A 1 65 ? 72.959 80.370 15.443 1.00 33.19 107 ALA A N 1
ATOM 519 C CA . ALA A 1 65 ? 74.381 80.616 15.657 1.00 33.00 107 ALA A CA 1
ATOM 520 C C . ALA A 1 65 ? 74.903 81.592 14.608 1.00 36.83 107 ALA A C 1
ATOM 521 O O . ALA A 1 65 ? 74.421 81.618 13.476 1.00 35.87 107 ALA A O 1
ATOM 523 N N . LYS A 1 66 ? 75.906 82.378 14.985 1.00 44.05 108 LYS A N 1
ATOM 524 C CA . LYS A 1 66 ? 76.461 83.395 14.098 1.00 38.56 108 LYS A CA 1
ATOM 525 C C . LYS A 1 66 ? 77.242 82.782 12.940 1.00 37.80 108 LYS A C 1
ATOM 526 O O . LYS A 1 66 ? 77.893 81.749 13.093 1.00 30.40 108 LYS A O 1
ATOM 532 N N . LEU A 1 67 ? 77.136 83.409 11.772 1.00 31.07 109 LEU A N 1
ATOM 533 C CA . LEU A 1 67 ? 77.923 83.018 10.608 1.00 34.38 109 LEU A CA 1
ATOM 534 C C . LEU A 1 67 ? 79.395 82.827 10.957 1.00 39.33 109 LEU A C 1
ATOM 535 O O . LEU A 1 67 ? 80.081 81.991 10.370 1.00 40.75 109 LEU A O 1
ATOM 540 N N . SER A 1 68 ? 79.893 83.677 11.849 1.00 41.32 110 SER A N 1
ATOM 541 C CA . SER A 1 68 ? 81.319 83.706 12.164 1.00 48.17 110 SER A CA 1
ATOM 542 C C . SER A 1 68 ? 81.733 82.576 13.100 1.00 46.37 110 SER A C 1
ATOM 543 O O . SER A 1 68 ? 82.920 82.302 13.272 1.00 51.80 110 SER A O 1
ATOM 546 N N . ASP A 1 69 ? 80.743 81.886 13.655 1.00 41.43 111 ASP A N 1
ATOM 547 C CA . ASP A 1 69 ? 80.993 80.878 14.680 1.00 42.60 111 ASP A CA 1
ATOM 548 C C . ASP A 1 69 ? 80.845 79.456 14.153 1.00 42.55 111 ASP A C 1
ATOM 549 O O . ASP A 1 69 ? 81.587 78.559 14.555 1.00 41.17 111 ASP A O 1
ATOM 554 N N . VAL A 1 70 ? 79.863 79.243 13.284 1.00 34.16 112 VAL A N 1
ATOM 555 C CA . VAL A 1 70 ? 79.639 77.916 12.718 1.00 35.38 112 VAL A CA 1
ATOM 556 C C . VAL A 1 70 ? 79.428 77.978 11.209 1.00 33.78 112 VAL A C 1
ATOM 557 O O . VAL A 1 70 ? 78.994 78.993 10.665 1.00 36.61 112 VAL A O 1
ATOM 561 N N . SER A 1 71 ? 79.727 76.864 10.550 1.00 27.59 113 SER A N 1
ATOM 562 C CA . SER A 1 71 ? 79.634 76.772 9.098 1.00 33.99 113 SER A CA 1
ATOM 563 C C . SER A 1 71 ? 78.893 75.511 8.667 1.00 34.02 113 SER A C 1
ATOM 564 O O . SER A 1 71 ? 79.343 74.397 8.932 1.00 36.46 113 SER A O 1
ATOM 567 N N . ALA A 1 72 ? 77.787 75.694 7.954 1.00 30.97 114 ALA A N 1
ATOM 568 C CA . ALA A 1 72 ? 77.018 74.562 7.449 1.00 34.51 114 ALA A CA 1
ATOM 569 C C . ALA A 1 72 ? 77.714 73.922 6.252 1.00 34.59 114 ALA A C 1
ATOM 570 O O . ALA A 1 72 ? 77.689 72.702 6.089 1.00 33.05 114 ALA A O 1
ATOM 572 N N . GLU A 1 73 ? 78.368 74.744 5.437 1.00 34.03 115 GLU A N 1
ATOM 573 C CA . GLU A 1 73 ? 79.005 74.250 4.220 1.00 33.90 115 GLU A CA 1
ATOM 574 C C . GLU A 1 73 ? 80.265 73.452 4.551 1.00 31.78 115 GLU A C 1
ATOM 575 O O . GLU A 1 73 ? 80.619 72.515 3.837 1.00 27.95 115 GLU A O 1
ATOM 581 N N . GLU A 1 74 ? 80.891 73.777 5.678 1.00 32.90 116 GLU A N 1
ATOM 582 C CA . GLU A 1 74 ? 82.031 73.005 6.164 1.00 36.70 116 GLU A CA 1
ATOM 583 C C . GLU A 1 74 ? 81.605 71.576 6.484 1.00 35.72 116 GLU A C 1
ATOM 584 O O . GLU A 1 74 ? 82.401 70.642 6.383 1.00 39.29 116 GLU A O 1
ATOM 590 N N . ALA A 1 75 ? 80.359 71.422 6.920 1.00 33.57 117 ALA A N 1
ATOM 591 C CA . ALA A 1 75 ? 79.853 70.122 7.348 1.00 35.96 117 ALA A CA 1
ATOM 592 C C . ALA A 1 75 ? 79.242 69.309 6.209 1.00 37.66 117 ALA A C 1
ATOM 593 O O . ALA A 1 75 ? 79.228 68.079 6.259 1.00 43.42 117 ALA A O 1
ATOM 595 N N . TYR A 1 76 ? 78.779 69.990 5.166 1.00 33.46 118 TYR A N 1
ATOM 596 C CA . TYR A 1 76 ? 77.987 69.333 4.130 1.00 32.58 118 TYR A CA 1
ATOM 597 C C . TYR A 1 76 ? 78.681 69.224 2.773 1.00 32.98 118 TYR A C 1
ATOM 598 O O . TYR A 1 76 ? 78.236 68.471 1.906 1.00 40.03 118 TYR A O 1
ATOM 607 N N . LYS A 1 77 ? 79.756 69.982 2.583 1.00 37.42 119 LYS A N 1
ATOM 608 C CA . LYS A 1 77 ? 80.411 70.064 1.278 1.00 40.21 119 LYS A CA 1
ATOM 609 C C . LYS A 1 77 ? 80.491 68.729 0.545 1.00 38.55 119 LYS A C 1
ATOM 610 O O . LYS A 1 77 ? 80.175 68.638 -0.642 1.00 37.59 119 LYS A O 1
ATOM 616 N N . HIS A 1 78 ? 81.045 67.733 1.228 1.00 38.20 120 HIS A N 1
ATOM 617 C CA . HIS A 1 78 ? 81.374 66.456 0.604 1.00 43.39 120 HIS A CA 1
ATOM 618 C C . HIS A 1 78 ? 80.144 65.580 0.406 1.00 36.02 120 HIS A C 1
ATOM 619 O O . HIS A 1 78 ? 80.143 64.657 -0.407 1.00 42.37 120 HIS A O 1
ATOM 626 N N . LEU A 1 79 ? 79.087 65.906 1.142 1.00 39.83 121 LEU A N 1
ATOM 627 C CA . LEU A 1 79 ? 77.835 65.166 1.071 1.00 40.69 121 LEU A CA 1
ATOM 628 C C . LEU A 1 79 ? 77.065 65.479 -0.209 1.00 41.03 121 LEU A C 1
ATOM 629 O O . LEU A 1 79 ? 76.525 64.580 -0.855 1.00 43.98 121 LEU A O 1
ATOM 634 N N . THR A 1 80 ? 77.141 66.733 -0.640 1.00 37.57 122 THR A N 1
ATOM 635 C CA . THR A 1 80 ? 76.247 67.230 -1.684 1.00 33.22 122 THR A CA 1
ATOM 636 C C . THR A 1 80 ? 76.953 67.651 -2.970 1.00 33.02 122 THR A C 1
ATOM 637 O O . THR A 1 80 ? 76.406 67.492 -4.062 1.00 30.78 122 THR A O 1
ATOM 641 N N . THR A 1 81 ? 78.144 68.226 -2.840 1.00 34.75 123 THR A N 1
ATOM 642 C CA . THR A 1 81 ? 78.831 68.810 -3.988 1.00 34.43 123 THR A CA 1
ATOM 643 C C . THR A 1 81 ? 79.065 67.803 -5.112 1.00 34.49 123 THR A C 1
ATOM 644 O O . THR A 1 81 ? 78.874 68.129 -6.284 1.00 39.61 123 THR A O 1
ATOM 648 N N . PRO A 1 82 ? 79.450 66.567 -4.763 1.00 33.64 124 PRO A N 1
ATOM 649 C CA . PRO A 1 82 ? 79.683 65.564 -5.800 1.00 33.60 124 PRO A CA 1
ATOM 650 C C . PRO A 1 82 ? 78.390 65.129 -6.485 1.00 37.89 124 PRO A C 1
ATOM 651 O O . PRO A 1 82 ? 78.429 64.570 -7.581 1.00 44.06 124 PRO A O 1
ATOM 655 N N . VAL A 1 83 ? 77.256 65.386 -5.841 1.00 36.94 125 VAL A N 1
ATOM 656 C CA . VAL A 1 83 ? 75.962 64.984 -6.381 1.00 34.28 125 VAL A CA 1
ATOM 657 C C . VAL A 1 83 ? 75.308 66.101 -7.191 1.00 32.01 125 VAL A C 1
ATOM 658 O O . VAL A 1 83 ? 74.827 65.872 -8.300 1.00 33.12 125 VAL A O 1
ATOM 662 N N . PHE A 1 84 ? 75.330 67.315 -6.651 1.00 28.68 126 PHE A N 1
ATOM 663 C CA . PHE A 1 84 ? 74.644 68.442 -7.277 1.00 28.72 126 PHE A CA 1
ATOM 664 C C . PHE A 1 84 ? 75.498 69.125 -8.340 1.00 29.46 126 PHE A C 1
ATOM 665 O O . PHE A 1 84 ? 74.990 69.551 -9.377 1.00 28.06 126 PHE A O 1
ATOM 673 N N . GLY A 1 85 ? 76.775 69.317 -8.029 1.00 29.78 127 GLY A N 1
ATOM 674 C CA . GLY A 1 85 ? 77.675 70.036 -8.923 1.00 26.16 127 GLY A CA 1
ATOM 675 C C . GLY A 1 85 ? 78.338 71.209 -8.228 1.00 27.65 127 GLY A C 1
ATOM 676 O O . GLY A 1 85 ? 77.966 71.579 -7.114 1.00 35.19 127 GLY A O 1
ATOM 677 N N . THR A 1 86 ? 79.260 71.849 -8.937 1.00 31.01 128 THR A N 1
ATOM 678 C CA . THR A 1 86 ? 80.117 72.878 -8.358 1.00 35.00 128 THR A CA 1
ATOM 679 C C . THR A 1 86 ? 79.493 74.271 -8.389 1.00 38.84 128 THR A C 1
ATOM 680 O O . THR A 1 86 ? 78.655 74.565 -9.242 1.00 36.92 128 THR A O 1
ATOM 684 N N . GLY A 1 87 ? 79.741 75.032 -7.328 1.00 30.72 129 GLY A N 1
ATOM 685 C CA . GLY A 1 87 ? 79.429 76.461 -7.314 1.00 32.24 129 GLY A CA 1
ATOM 686 C C . GLY A 1 87 ? 78.059 76.871 -6.806 1.00 33.06 129 GLY A C 1
ATOM 687 O O . GLY A 1 87 ? 77.697 78.047 -6.872 1.00 33.67 129 GLY A O 1
ATOM 688 N N . VAL A 1 88 ? 77.303 75.929 -6.270 1.00 29.49 130 VAL A N 1
ATOM 689 C CA . VAL A 1 88 ? 76.004 76.200 -5.683 1.00 27.69 130 VAL A CA 1
ATOM 690 C C . VAL A 1 88 ? 75.824 75.463 -4.378 1.00 29.28 130 VAL A C 1
ATOM 691 O O . VAL A 1 88 ? 76.522 74.542 -4.093 1.00 32.88 130 VAL A O 1
ATOM 695 N N . ILE A 1 89 ? 74.877 75.925 -3.609 1.00 28.83 131 ILE A N 1
ATOM 696 C CA . ILE A 1 89 ? 74.517 75.294 -2.381 1.00 33.55 131 ILE A CA 1
ATOM 697 C C . ILE A 1 89 ? 75.759 75.294 -1.481 1.00 36.11 131 ILE A C 1
ATOM 698 O O . ILE A 1 89 ? 76.199 76.345 -1.135 1.00 51.49 131 ILE A O 1
ATOM 703 N N . TYR A 1 90 ? 76.217 74.154 -1.019 1.00 28.78 132 TYR A N 1
ATOM 704 C CA . TYR A 1 90 ? 77.375 74.134 -0.153 1.00 34.01 132 TYR A CA 1
ATOM 705 C C . TYR A 1 90 ? 78.738 74.365 -0.757 1.00 34.73 132 TYR A C 1
ATOM 706 O O . TYR A 1 90 ? 79.683 74.475 -0.059 1.00 33.96 132 TYR A O 1
ATOM 715 N N . ASP A 1 91 ? 78.803 74.506 -2.064 1.00 36.46 133 ASP A N 1
ATOM 716 C CA . ASP A 1 91 ? 80.096 74.699 -2.721 1.00 34.79 133 ASP A CA 1
ATOM 717 C C . ASP A 1 91 ? 80.310 76.170 -3.062 1.00 34.44 133 ASP A C 1
ATOM 718 O O . ASP A 1 91 ? 80.871 76.508 -4.104 1.00 35.54 133 ASP A O 1
ATOM 723 N N . CYS A 1 92 ? 79.855 77.037 -2.165 1.00 32.67 134 CYS A N 1
ATOM 724 C CA . CYS A 1 92 ? 79.973 78.478 -2.344 1.00 26.28 134 CYS A CA 1
ATOM 725 C C . CYS A 1 92 ? 79.850 79.176 -0.996 1.00 29.77 134 CYS A C 1
ATOM 726 O O . CYS A 1 92 ? 79.487 78.548 -0.002 1.00 32.04 134 CYS A O 1
ATOM 729 N N . PRO A 1 93 ? 80.185 80.474 -0.949 1.00 29.24 135 PRO A N 1
ATOM 730 C CA . PRO A 1 93 ? 80.011 81.206 0.299 1.00 30.31 135 PRO A CA 1
ATOM 731 C C . PRO A 1 93 ? 78.533 81.295 0.663 1.00 33.66 135 PRO A C 1
ATOM 732 O O . PRO A 1 93 ? 77.667 81.199 -0.206 1.00 28.82 135 PRO A O 1
ATOM 736 N N . ASN A 1 94 ? 78.268 81.544 1.940 1.00 26.55 136 ASN A N 1
ATOM 737 C CA . ASN A 1 94 ? 76.905 81.528 2.463 1.00 31.88 136 ASN A CA 1
ATOM 738 C C . ASN A 1 94 ? 76.019 82.569 1.786 1.00 29.33 136 ASN A C 1
ATOM 739 O O . ASN A 1 94 ? 74.831 82.336 1.563 1.00 30.44 136 ASN A O 1
ATOM 744 N N . SER A 1 95 ? 76.605 83.717 1.461 1.00 28.70 137 SER A N 1
ATOM 745 C CA . SER A 1 95 ? 75.874 84.801 0.814 1.00 30.02 137 SER A CA 1
ATOM 746 C C . SER A 1 95 ? 75.317 84.359 -0.536 1.00 30.35 137 SER A C 1
ATOM 747 O O . SER A 1 95 ? 74.223 84.763 -0.929 1.00 30.88 137 SER A O 1
ATOM 750 N N . ARG A 1 96 ? 76.083 83.539 -1.249 1.00 25.51 138 ARG A N 1
ATOM 751 C CA . ARG A 1 96 ? 75.642 83.005 -2.532 1.00 29.20 138 ARG A CA 1
ATOM 752 C C . ARG A 1 96 ? 74.478 82.040 -2.327 1.00 35.78 138 ARG A C 1
ATOM 753 O O . ARG A 1 96 ? 73.516 82.037 -3.095 1.00 26.38 138 ARG A O 1
ATOM 761 N N . LEU A 1 97 ? 74.576 81.221 -1.284 1.00 28.12 139 LEU A N 1
ATOM 762 C CA . LEU A 1 97 ? 73.524 80.270 -0.942 1.00 26.00 139 LEU A CA 1
ATOM 763 C C . LEU A 1 97 ? 72.229 80.994 -0.587 1.00 26.20 139 LEU A C 1
ATOM 764 O O . LEU A 1 97 ? 71.149 80.616 -1.041 1.00 26.16 139 LEU A O 1
ATOM 769 N N . MET A 1 98 ? 72.347 82.041 0.223 1.00 25.24 140 MET A N 1
ATOM 770 C CA . MET A 1 98 ? 71.184 82.824 0.625 1.00 29.39 140 MET A CA 1
ATOM 771 C C . MET A 1 98 ? 70.427 83.332 -0.598 1.00 29.02 140 MET A C 1
ATOM 772 O O . MET A 1 98 ? 69.197 83.295 -0.637 1.00 23.07 140 MET A O 1
ATOM 777 N N . GLU A 1 99 ? 71.165 83.812 -1.594 1.00 32.41 141 GLU A N 1
ATOM 778 C CA . GLU A 1 99 ? 70.556 84.389 -2.788 1.00 31.32 141 GLU A CA 1
ATOM 779 C C . GLU A 1 99 ? 69.986 83.314 -3.710 1.00 27.81 141 GLU A C 1
ATOM 780 O O . GLU A 1 99 ? 68.941 83.510 -4.330 1.00 27.55 141 GLU A O 1
ATOM 786 N N . GLN A 1 100 ? 70.659 82.170 -3.777 1.00 27.08 142 GLN A N 1
ATOM 787 C CA . GLN A 1 100 ? 70.166 81.040 -4.556 1.00 26.04 142 GLN A CA 1
ATOM 788 C C . GLN A 1 100 ? 68.811 80.589 -4.022 1.00 28.37 142 GLN A C 1
ATOM 789 O O . GLN A 1 100 ? 67.938 80.165 -4.780 1.00 25.70 142 GLN A O 1
ATOM 795 N N . LYS A 1 101 ? 68.659 80.661 -2.704 1.00 26.70 143 LYS A N 1
ATOM 796 C CA . LYS A 1 101 ? 67.396 80.321 -2.055 1.00 26.37 143 LYS A CA 1
ATOM 797 C C . LYS A 1 101 ? 66.315 81.327 -2.440 1.00 28.95 143 LYS A C 1
ATOM 798 O O . LYS A 1 101 ? 65.168 80.955 -2.692 1.00 26.32 143 LYS A O 1
ATOM 804 N N . LYS A 1 102 ? 66.704 82.587 -2.517 1.00 28.16 144 LYS A N 1
ATOM 805 C CA . LYS A 1 102 ? 65.800 83.641 -2.920 1.00 32.56 144 LYS A CA 1
ATOM 806 C C . LYS A 1 102 ? 65.353 83.421 -4.345 1.00 25.03 144 LYS A C 1
ATOM 807 O O . LYS A 1 102 ? 64.202 83.459 -4.600 1.00 25.46 144 LYS A O 1
ATOM 813 N N . PHE A 1 103 ? 66.279 83.089 -5.228 1.00 24.39 145 PHE A N 1
ATOM 814 C CA . PHE A 1 103 ? 65.985 82.842 -6.635 1.00 23.91 145 PHE A CA 1
ATOM 815 C C . PHE A 1 103 ? 64.936 81.746 -6.778 1.00 26.69 145 PHE A C 1
ATOM 816 O O . PHE A 1 103 ? 63.974 81.883 -7.533 1.00 26.88 145 PHE A O 1
ATOM 824 N N . ALA A 1 104 ? 65.159 80.639 -6.077 1.00 28.95 146 ALA A N 1
ATOM 825 C CA . ALA A 1 104 ? 64.305 79.464 -6.200 1.00 25.22 146 ALA A CA 1
ATOM 826 C C . ALA A 1 104 ? 62.912 79.721 -5.637 1.00 25.86 146 ALA A C 1
ATOM 827 O O . ALA A 1 104 ? 61.926 79.160 -6.115 1.00 26.99 146 ALA A O 1
ATOM 829 N N . LYS A 1 105 ? 62.836 80.598 -4.641 1.00 25.39 147 LYS A N 1
ATOM 830 C CA . LYS A 1 105 ? 61.566 80.892 -3.980 1.00 29.65 147 LYS A CA 1
ATOM 831 C C . LYS A 1 105 ? 60.557 81.550 -4.918 1.00 28.98 147 LYS A C 1
ATOM 832 O O . LYS A 1 105 ? 59.350 81.493 -4.677 1.00 22.66 147 LYS A O 1
ATOM 838 N N . PHE A 1 106 ? 61.045 82.143 -6.002 1.00 29.86 148 PHE A N 1
ATOM 839 C CA . PHE A 1 106 ? 60.166 82.805 -6.961 1.00 31.65 148 PHE A CA 1
ATOM 840 C C . PHE A 1 106 ? 59.286 81.806 -7.706 1.00 23.16 148 PHE A C 1
ATOM 841 O O . PHE A 1 106 ? 58.267 82.178 -8.288 1.00 26.39 148 PHE A O 1
ATOM 849 N N . ALA A 1 107 ? 59.654 80.530 -7.642 1.00 25.81 149 ALA A N 1
ATOM 850 C CA . ALA A 1 107 ? 58.873 79.477 -8.282 1.00 24.72 149 ALA A CA 1
ATOM 851 C C . ALA A 1 107 ? 57.975 78.771 -7.270 1.00 23.88 149 ALA A C 1
ATOM 852 O O . ALA A 1 107 ? 57.221 77.866 -7.625 1.00 25.66 149 ALA A O 1
ATOM 854 N N . LEU A 1 108 ? 58.049 79.199 -6.014 1.00 20.88 150 LEU A N 1
ATOM 855 C CA . LEU A 1 108 ? 57.351 78.507 -4.935 1.00 25.87 150 LEU A CA 1
ATOM 856 C C . LEU A 1 108 ? 56.274 79.373 -4.285 1.00 27.21 150 LEU A C 1
ATOM 857 O O . LEU A 1 108 ? 56.103 79.360 -3.063 1.00 34.58 150 LEU A O 1
ATOM 862 N N . THR A 1 109 ? 55.564 80.139 -5.107 1.00 25.73 151 THR A N 1
ATOM 863 C CA . THR A 1 109 ? 54.495 81.005 -4.624 1.00 25.59 151 THR A CA 1
ATOM 864 C C . THR A 1 109 ? 53.108 80.451 -4.943 1.00 21.65 151 THR A C 1
ATOM 865 O O . THR A 1 109 ? 52.948 79.606 -5.824 1.00 19.53 151 THR A O 1
ATOM 869 N N . THR A 1 110 ? 52.101 81.025 -4.295 1.00 23.57 152 THR A N 1
ATOM 870 C CA . THR A 1 110 ? 50.715 80.593 -4.449 1.00 22.75 152 THR A CA 1
ATOM 871 C C . THR A 1 110 ? 50.303 80.443 -5.911 1.00 24.03 152 THR A C 1
ATOM 872 O O . THR A 1 110 ? 49.690 79.446 -6.292 1.00 25.21 152 THR A O 1
ATOM 876 N N . ASP A 1 111 ? 50.650 81.432 -6.727 1.00 23.39 153 ASP A N 1
ATOM 877 C CA . ASP A 1 111 ? 50.233 81.451 -8.127 1.00 27.15 153 ASP A CA 1
ATOM 878 C C . ASP A 1 111 ? 50.796 80.254 -8.888 1.00 25.08 153 ASP A C 1
ATOM 879 O O . ASP A 1 111 ? 50.119 79.670 -9.735 1.00 22.07 153 ASP A O 1
ATOM 884 N N . SER A 1 112 ? 52.025 79.873 -8.556 1.00 22.16 154 SER A N 1
ATOM 885 C CA . SER A 1 112 ? 52.627 78.671 -9.123 1.00 20.24 154 SER A CA 1
ATOM 886 C C . SER A 1 112 ? 51.948 77.417 -8.582 1.00 19.93 154 SER A C 1
ATOM 887 O O . SER A 1 112 ? 51.634 76.494 -9.335 1.00 19.91 154 SER A O 1
ATOM 890 N N . PHE A 1 113 ? 51.727 77.390 -7.271 1.00 16.58 155 PHE A N 1
ATOM 891 C CA . PHE A 1 113 ? 51.122 76.233 -6.618 1.00 19.71 155 PHE A CA 1
ATOM 892 C C . PHE A 1 113 ? 49.774 75.886 -7.241 1.00 23.42 155 PHE A C 1
ATOM 893 O O . PHE A 1 113 ? 49.423 74.714 -7.376 1.00 21.22 155 PHE A O 1
ATOM 901 N N . LYS A 1 114 ? 48.979 76.915 -7.512 1.00 23.73 156 LYS A N 1
ATOM 902 C CA . LYS A 1 114 ? 47.646 76.735 -8.080 1.00 26.07 156 LYS A CA 1
ATOM 903 C C . LYS A 1 114 ? 47.714 75.967 -9.395 1.00 26.08 156 LYS A C 1
ATOM 904 O O . LYS A 1 114 ? 46.784 75.248 -9.759 1.00 25.65 156 LYS A O 1
ATOM 910 N N . ARG A 1 115 ? 48.784 76.198 -10.127 1.00 24.25 157 ARG A N 1
ATOM 911 C CA . ARG A 1 115 ? 49.085 75.503 -11.357 1.00 28.23 157 ARG A CA 1
ATOM 912 C C . ARG A 1 115 ? 49.709 74.137 -11.160 1.00 28.87 157 ARG A C 1
ATOM 913 O O . ARG A 1 115 ? 49.437 73.256 -11.905 1.00 26.66 157 ARG A O 1
ATOM 921 N N . TYR A 1 116 ? 50.564 73.994 -10.151 1.00 25.94 158 TYR A N 1
ATOM 922 C CA . TYR A 1 116 ? 51.254 72.740 -9.861 1.00 25.13 158 TYR A CA 1
ATOM 923 C C . TYR A 1 116 ? 50.274 71.622 -9.512 1.00 27.72 158 TYR A C 1
ATOM 924 O O . TYR A 1 116 ? 50.487 70.466 -9.879 1.00 26.78 158 TYR A O 1
ATOM 933 N N . VAL A 1 117 ? 49.213 71.964 -8.788 1.00 27.60 159 VAL A N 1
ATOM 934 C CA . VAL A 1 117 ? 48.325 70.952 -8.216 1.00 24.39 159 VAL A CA 1
ATOM 935 C C . VAL A 1 117 ? 47.757 69.995 -9.262 1.00 21.16 159 VAL A C 1
ATOM 936 O O . VAL A 1 117 ? 47.903 68.781 -9.130 1.00 19.21 159 VAL A O 1
ATOM 940 N N . PRO A 1 118 ? 47.163 70.533 -10.338 1.00 22.53 160 PRO A N 1
ATOM 941 C CA . PRO A 1 118 ? 46.603 69.651 -11.359 1.00 26.64 160 PRO A CA 1
ATOM 942 C C . PRO A 1 118 ? 47.675 68.860 -12.104 1.00 27.53 160 PRO A C 1
ATOM 943 O O . PRO A 1 118 ? 47.431 67.729 -12.526 1.00 24.09 160 PRO A O 1
ATOM 947 N N . LYS A 1 119 ? 48.841 69.468 -12.288 1.00 26.67 161 LYS A N 1
ATOM 948 C CA . LYS A 1 119 ? 49.965 68.794 -12.927 1.00 28.24 161 LYS A CA 1
ATOM 949 C C . LYS A 1 119 ? 50.429 67.624 -12.069 1.00 24.29 161 LYS A C 1
ATOM 950 O O . LYS A 1 119 ? 50.771 66.557 -12.578 1.00 27.92 161 LYS A O 1
ATOM 956 N N . ILE A 1 120 ? 50.505 67.867 -10.765 1.00 25.14 162 ILE A N 1
ATOM 957 C CA . ILE A 1 120 ? 50.948 66.851 -9.820 1.00 22.35 162 ILE A CA 1
ATOM 958 C C . ILE A 1 120 ? 49.929 65.719 -9.739 1.00 25.62 162 ILE A C 1
ATOM 959 O O . ILE A 1 120 ? 50.300 64.545 -9.704 1.00 26.15 162 ILE A O 1
ATOM 964 N N . ARG A 1 121 ? 48.649 66.068 -9.815 1.00 22.77 163 ARG A N 1
ATOM 965 C CA . ARG A 1 121 ? 47.596 65.059 -9.805 1.00 20.42 163 ARG A CA 1
ATOM 966 C C . ARG A 1 121 ? 47.634 64.231 -11.086 1.00 23.03 163 ARG A C 1
ATOM 967 O O . ARG A 1 121 ? 47.516 63.006 -11.048 1.00 28.38 163 ARG A O 1
ATOM 975 N N . GLU A 1 122 ? 47.762 64.911 -12.220 1.00 25.57 164 GLU A N 1
ATOM 976 C CA . GLU A 1 122 ? 47.810 64.242 -13.516 1.00 28.52 164 GLU A CA 1
ATOM 977 C C . GLU A 1 122 ? 48.886 63.162 -13.536 1.00 28.46 164 GLU A C 1
ATOM 978 O O . GLU A 1 122 ? 48.650 62.045 -13.997 1.00 25.56 164 GLU A O 1
ATOM 984 N N . GLU A 1 123 ? 50.077 63.510 -13.058 1.00 23.00 165 GLU A N 1
ATOM 985 C CA . GLU A 1 123 ? 51.185 62.563 -13.009 1.00 24.89 165 GLU A CA 1
ATOM 986 C C . GLU A 1 123 ? 50.833 61.355 -12.148 1.00 27.69 165 GLU A C 1
ATOM 987 O O . GLU A 1 123 ? 51.079 60.213 -12.537 1.00 31.61 165 GLU A O 1
ATOM 993 N N . ILE A 1 124 ? 50.268 61.611 -10.973 1.00 25.13 166 ILE A N 1
ATOM 994 C CA . ILE A 1 124 ? 49.840 60.528 -10.094 1.00 27.46 166 ILE A CA 1
ATOM 995 C C . ILE A 1 124 ? 48.846 59.628 -10.820 1.00 29.06 166 ILE A C 1
ATOM 996 O O . ILE A 1 124 ? 48.967 58.403 -10.793 1.00 26.34 166 ILE A O 1
ATOM 1001 N N . LEU A 1 125 ? 47.868 60.246 -11.474 1.00 27.29 167 LEU A N 1
ATOM 1002 C CA . LEU A 1 125 ? 46.838 59.507 -12.196 1.00 29.68 167 LEU A CA 1
ATOM 1003 C C . LEU A 1 125 ? 47.456 58.658 -13.301 1.00 32.94 167 LEU A C 1
ATOM 1004 O O . LEU A 1 125 ? 47.047 57.517 -13.522 1.00 29.08 167 LEU A O 1
ATOM 1009 N N . ASN A 1 126 ? 48.428 59.226 -14.007 1.00 29.44 168 ASN A N 1
ATOM 1010 C CA . ASN A 1 126 ? 49.124 58.506 -15.068 1.00 29.16 168 ASN A CA 1
ATOM 1011 C C . ASN A 1 126 ? 49.831 57.287 -14.488 1.00 32.12 168 ASN A C 1
ATOM 1012 O O . ASN A 1 126 ? 49.808 56.203 -15.070 1.00 27.64 168 ASN A O 1
ATOM 1017 N N . TYR A 1 127 ? 50.489 57.489 -13.350 1.00 32.64 169 TYR A N 1
ATOM 1018 C CA . TYR A 1 127 ? 51.184 56.409 -12.661 1.00 31.38 169 TYR A CA 1
ATOM 1019 C C . TYR A 1 127 ? 50.208 55.300 -12.282 1.00 33.07 169 TYR A C 1
ATOM 1020 O O . TYR A 1 127 ? 50.486 54.118 -12.483 1.00 33.76 169 TYR A O 1
ATOM 1029 N N . PHE A 1 128 ? 49.058 55.691 -11.741 1.00 31.45 170 PHE A N 1
ATOM 1030 C CA . PHE A 1 128 ? 48.028 54.734 -11.351 1.00 33.66 170 PHE A CA 1
ATOM 1031 C C . PHE A 1 128 ? 47.617 53.840 -12.517 1.00 29.34 170 PHE A C 1
ATOM 1032 O O . PHE A 1 128 ? 47.361 52.650 -12.338 1.00 30.22 170 PHE A O 1
ATOM 1040 N N . VAL A 1 129 ? 47.559 54.420 -13.710 1.00 31.06 171 VAL A N 1
ATOM 1041 C CA . VAL A 1 129 ? 47.083 53.700 -14.886 1.00 32.54 171 VAL A CA 1
ATOM 1042 C C . VAL A 1 129 ? 48.155 52.813 -15.516 1.00 34.54 171 VAL A C 1
ATOM 1043 O O . VAL A 1 129 ? 47.861 51.716 -15.988 1.00 38.32 171 VAL A O 1
ATOM 1047 N N . THR A 1 130 ? 49.407 53.256 -15.446 1.00 35.00 172 THR A N 1
ATOM 1048 C CA . THR A 1 130 ? 50.470 52.630 -16.226 1.00 36.66 172 THR A CA 1
ATOM 1049 C C . THR A 1 130 ? 51.398 51.727 -15.416 1.00 41.16 172 THR A C 1
ATOM 1050 O O . THR A 1 130 ? 51.935 50.755 -15.947 1.00 36.09 172 THR A O 1
ATOM 1054 N N . ASP A 1 131 ? 51.635 52.075 -14.156 1.00 37.03 173 ASP A N 1
ATOM 1055 C CA . ASP A 1 131 ? 52.568 51.310 -13.335 1.00 33.70 173 ASP A CA 1
ATOM 1056 C C . ASP A 1 131 ? 51.946 49.988 -12.895 1.00 30.23 173 ASP A C 1
ATOM 1057 O O . ASP A 1 131 ? 50.760 49.923 -12.572 1.00 32.10 173 ASP A O 1
ATOM 1062 N N . GLU A 1 132 ? 52.782 48.967 -12.859 1.00 33.15 174 GLU A N 1
ATOM 1063 C CA . GLU A 1 132 ? 52.410 47.603 -12.503 1.00 40.45 174 GLU A CA 1
ATOM 1064 C C . GLU A 1 132 ? 51.888 47.470 -11.082 1.00 39.54 174 GLU A C 1
ATOM 1065 O O . GLU A 1 132 ? 51.146 46.579 -10.791 1.00 37.34 174 GLU A O 1
ATOM 1071 N N . SER A 1 133 ? 52.290 48.379 -10.196 1.00 36.81 175 SER A N 1
ATOM 1072 C CA . SER A 1 133 ? 51.789 48.419 -8.831 1.00 39.42 175 SER A CA 1
ATOM 1073 C C . SER A 1 133 ? 50.273 48.682 -8.844 1.00 34.37 175 SER A C 1
ATOM 1074 O O . SER A 1 133 ? 49.566 48.176 -8.028 1.00 33.30 175 SER A O 1
ATOM 1077 N N . PHE A 1 134 ? 49.806 49.525 -9.748 1.00 29.28 176 PHE A N 1
ATOM 1078 C CA . PHE A 1 134 ? 48.427 49.857 -9.803 1.00 26.75 176 PHE A CA 1
ATOM 1079 C C . PHE A 1 134 ? 47.647 49.337 -11.014 1.00 31.95 176 PHE A C 1
ATOM 1080 O O . PHE A 1 134 ? 46.804 48.543 -10.778 1.00 37.48 176 PHE A O 1
ATOM 1088 N N . LYS A 1 135 ? 47.922 49.769 -12.246 1.00 27.72 177 LYS A N 1
ATOM 1089 C CA . LYS A 1 135 ? 47.204 49.289 -13.428 1.00 36.42 177 LYS A CA 1
ATOM 1090 C C . LYS A 1 135 ? 45.687 49.339 -13.228 1.00 33.16 177 LYS A C 1
ATOM 1091 O O . LYS A 1 135 ? 45.025 48.387 -13.481 1.00 35.25 177 LYS A O 1
ATOM 1097 N N . LEU A 1 136 ? 45.193 50.472 -12.794 1.00 28.78 178 LEU A N 1
ATOM 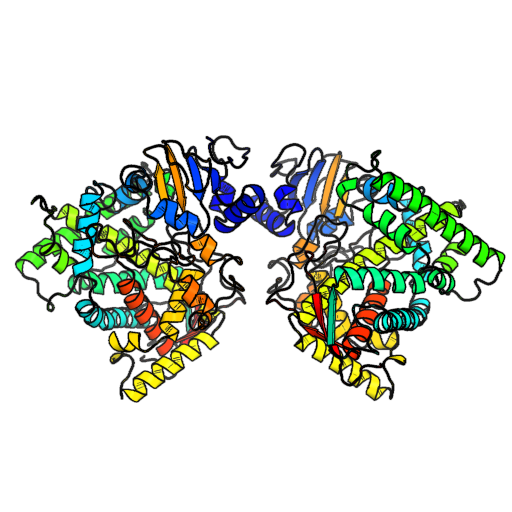1098 C CA . LEU A 1 136 ? 43.821 50.605 -12.308 1.00 33.82 178 LEU A CA 1
ATOM 1099 C C . LEU A 1 136 ? 42.735 50.328 -13.344 1.00 37.64 178 LEU A C 1
ATOM 1100 O O . LEU A 1 136 ? 41.563 50.194 -12.993 1.00 36.72 178 LEU A O 1
ATOM 1105 N N . LYS A 1 137 ? 43.112 50.268 -14.616 1.00 44.70 179 LYS A N 1
ATOM 1106 C CA . LYS A 1 137 ? 42.152 49.962 -15.672 1.00 52.76 179 LYS A CA 1
ATOM 1107 C C . LYS A 1 137 ? 41.942 48.457 -15.786 1.00 58.42 179 LYS A C 1
ATOM 1108 O O . LYS A 1 137 ? 40.874 47.992 -16.185 1.00 67.99 179 LYS A O 1
ATOM 1114 N N . GLU A 1 138 ? 42.957 47.703 -15.379 1.00 60.65 180 GLU A N 1
ATOM 1115 C CA . GLU A 1 138 ? 42.917 46.247 -15.453 1.00 51.20 180 GLU A CA 1
ATOM 1116 C C . GLU A 1 138 ? 42.531 45.601 -14.125 1.00 56.47 180 GLU A C 1
ATOM 1117 O O . GLU A 1 138 ? 41.726 44.670 -14.091 1.00 55.34 180 GLU A O 1
ATOM 1123 N N . LYS A 1 139 ? 43.074 46.126 -13.031 1.00 43.75 181 LYS A N 1
ATOM 1124 C CA . LYS A 1 139 ? 42.997 45.442 -11.743 1.00 39.12 181 LYS A CA 1
ATOM 1125 C C . LYS A 1 139 ? 41.983 46.056 -10.781 1.00 42.23 181 LYS A C 1
ATOM 1126 O O . LYS A 1 139 ? 41.534 47.186 -10.970 1.00 51.02 181 LYS A O 1
ATOM 1132 N N . THR A 1 140 ? 41.650 45.306 -9.735 1.00 44.88 182 THR A N 1
ATOM 1133 C CA . THR A 1 140 ? 40.676 45.743 -8.740 1.00 43.47 182 THR A CA 1
ATOM 1134 C C . THR A 1 140 ? 41.296 45.741 -7.346 1.00 40.51 182 THR A C 1
ATOM 1135 O O . THR A 1 140 ? 40.861 46.474 -6.457 1.00 46.53 182 THR A O 1
ATOM 1139 N N . HIS A 1 141 ? 42.247 44.836 -7.140 1.00 39.64 183 HIS A N 1
ATOM 1140 C CA . HIS A 1 141 ? 43.061 44.825 -5.930 1.00 35.59 183 HIS A CA 1
ATOM 1141 C C . HIS A 1 141 ? 44.526 44.792 -6.347 1.00 31.89 183 HIS A C 1
ATOM 1142 O O . HIS A 1 141 ? 44.845 44.411 -7.473 1.00 31.76 183 HIS A O 1
ATOM 1149 N N . GLY A 1 142 ? 45.418 45.167 -5.437 1.00 28.84 184 GLY A N 1
ATOM 1150 C CA . GLY A 1 142 ? 46.840 45.174 -5.757 1.00 28.94 184 GLY A CA 1
ATOM 1151 C C . GLY A 1 142 ? 47.753 45.404 -4.569 1.00 27.91 184 GLY A C 1
ATOM 1152 O O . GLY A 1 142 ? 47.301 45.660 -3.454 1.00 27.53 184 GLY A O 1
ATOM 1153 N N . VAL A 1 143 ? 49.052 45.328 -4.835 1.00 27.59 185 VAL A N 1
ATOM 1154 C CA . VAL A 1 143 ? 50.069 45.521 -3.810 1.00 29.07 185 VAL A CA 1
ATOM 1155 C C . VAL A 1 143 ? 51.080 46.560 -4.282 1.00 35.78 185 VAL A C 1
ATOM 1156 O O . VAL A 1 143 ? 51.576 46.489 -5.406 1.00 36.01 185 VAL A O 1
ATOM 1160 N N . ALA A 1 144 ? 51.358 47.541 -3.430 1.00 30.57 186 ALA A N 1
ATOM 1161 C CA . ALA A 1 144 ? 52.286 48.609 -3.780 1.00 30.51 186 ALA A CA 1
ATOM 1162 C C . ALA A 1 144 ? 53.475 48.675 -2.827 1.00 30.55 186 ALA A C 1
ATOM 1163 O O . ALA A 1 144 ? 53.312 48.845 -1.618 1.00 30.22 186 ALA A O 1
ATOM 1165 N N . ASN A 1 145 ? 54.664 48.451 -3.375 1.00 23.85 187 ASN A N 1
ATOM 1166 C CA . ASN A 1 145 ? 55.904 48.668 -2.643 1.00 26.89 187 ASN A CA 1
ATOM 1167 C C . ASN A 1 145 ? 56.164 50.171 -2.600 1.00 26.29 187 ASN A C 1
ATOM 1168 O O . ASN A 1 145 ? 56.543 50.771 -3.605 1.00 29.33 187 ASN A O 1
ATOM 1173 N N . VAL A 1 146 ? 55.890 50.785 -1.454 1.00 24.65 188 VAL A N 1
ATOM 1174 C CA . VAL A 1 146 ? 55.939 52.244 -1.354 1.00 26.58 188 VAL A CA 1
ATOM 1175 C C . VAL A 1 146 ? 57.358 52.801 -1.463 1.00 25.63 188 VAL A C 1
ATOM 1176 O O . VAL A 1 146 ? 57.544 53.996 -1.693 1.00 27.19 188 VAL A O 1
ATOM 1180 N N . MET A 1 147 ? 58.355 51.932 -1.332 1.00 25.23 189 MET A N 1
ATOM 1181 C CA . MET A 1 147 ? 59.746 52.333 -1.524 1.00 27.25 189 MET A CA 1
ATOM 1182 C C . MET A 1 147 ? 60.099 52.336 -3.009 1.00 29.87 189 MET A C 1
ATOM 1183 O O . MET A 1 147 ? 61.207 52.708 -3.398 1.00 28.34 189 MET A O 1
ATOM 1188 N N . LYS A 1 148 ? 59.163 51.867 -3.828 1.00 24.18 190 LYS A N 1
ATOM 1189 C CA . LYS A 1 148 ? 59.271 52.027 -5.276 1.00 26.76 190 LYS A CA 1
ATOM 1190 C C . LYS A 1 148 ? 58.335 53.128 -5.768 1.00 27.75 190 LYS A C 1
ATOM 1191 O O . LYS A 1 148 ? 58.761 54.042 -6.475 1.00 29.96 190 LYS A O 1
ATOM 1197 N N . THR A 1 149 ? 57.067 53.050 -5.378 1.00 22.20 191 THR A N 1
ATOM 1198 C CA . THR A 1 149 ? 56.054 53.958 -5.909 1.00 22.78 191 THR A CA 1
ATOM 1199 C C . THR A 1 149 ? 56.294 55.417 -5.533 1.00 26.45 191 THR A C 1
ATOM 1200 O O . THR A 1 149 ? 56.144 56.312 -6.364 1.00 28.88 191 THR A O 1
ATOM 1204 N N . GLN A 1 150 ? 56.691 55.651 -4.287 1.00 21.76 192 GLN A N 1
ATOM 1205 C CA . GLN A 1 150 ? 56.780 57.019 -3.779 1.00 23.49 192 GLN A CA 1
ATOM 1206 C C . GLN A 1 150 ? 58.012 57.768 -4.290 1.00 25.32 192 GLN A C 1
ATOM 1207 O O . GLN A 1 150 ? 57.918 58.945 -4.640 1.00 23.33 192 GLN A O 1
ATOM 1213 N N . PRO A 1 151 ? 59.158 57.079 -4.393 1.00 24.90 193 PRO A N 1
ATOM 1214 C CA . PRO A 1 151 ? 60.305 57.749 -4.996 1.00 25.04 193 PRO A CA 1
ATOM 1215 C C . PRO A 1 151 ? 60.065 58.082 -6.466 1.00 31.23 193 PRO A C 1
ATOM 1216 O O . PRO A 1 151 ? 60.528 59.113 -6.954 1.00 26.81 193 PRO A O 1
ATOM 1220 N N . GLU A 1 152 ? 59.286 57.243 -7.140 1.00 27.24 194 GLU A N 1
ATOM 1221 C CA . GLU A 1 152 ? 59.018 57.418 -8.565 1.00 27.91 194 GLU A CA 1
ATOM 1222 C C . GLU A 1 152 ? 57.949 58.479 -8.807 1.00 27.55 194 GLU A C 1
ATOM 1223 O O . GLU A 1 152 ? 58.124 59.368 -9.641 1.00 26.83 194 GLU A O 1
ATOM 1229 N N . ILE A 1 153 ? 56.826 58.354 -8.109 1.00 26.62 195 ILE A N 1
ATOM 1230 C CA . ILE A 1 153 ? 55.771 59.358 -8.183 1.00 29.55 195 ILE A CA 1
ATOM 1231 C C . ILE A 1 153 ? 56.312 60.737 -7.818 1.00 25.70 195 ILE A C 1
ATOM 1232 O O . ILE A 1 153 ? 56.003 61.730 -8.477 1.00 23.36 195 ILE A O 1
ATOM 1237 N N . THR A 1 154 ? 57.174 60.781 -6.808 1.00 25.67 196 THR A N 1
ATOM 1238 C CA . THR A 1 154 ? 57.696 62.055 -6.320 1.00 29.90 196 THR A CA 1
ATOM 1239 C C . THR A 1 154 ? 58.614 62.724 -7.339 1.00 26.63 196 THR A C 1
ATOM 1240 O O . THR A 1 154 ? 58.640 63.950 -7.446 1.00 25.02 196 THR A O 1
ATOM 1244 N N . ILE A 1 155 ? 59.377 61.922 -8.075 1.00 25.90 197 ILE A N 1
ATOM 1245 C CA . ILE A 1 155 ? 60.285 62.463 -9.081 1.00 27.87 197 ILE A CA 1
ATOM 1246 C C . ILE A 1 155 ? 59.511 62.877 -10.330 1.00 29.00 197 ILE A C 1
ATOM 1247 O O . ILE A 1 155 ? 59.851 63.869 -10.976 1.00 27.49 197 ILE A O 1
ATOM 1252 N N . PHE A 1 156 ? 58.402 62.193 -10.594 1.00 27.75 198 PHE A N 1
ATOM 1253 C CA . PHE A 1 156 ? 57.543 62.544 -11.721 1.00 32.23 198 PHE A CA 1
ATOM 1254 C C . PHE A 1 156 ? 56.765 63.827 -11.442 1.00 30.34 198 PHE A C 1
ATOM 1255 O O . PHE A 1 156 ? 56.714 64.724 -12.282 1.00 27.31 198 PHE A O 1
ATOM 1263 N N . THR A 1 157 ? 56.156 63.908 -10.263 1.00 27.37 199 THR A N 1
ATOM 1264 C CA . THR A 1 157 ? 55.358 65.075 -9.897 1.00 28.85 199 THR A CA 1
ATOM 1265 C C . THR A 1 157 ? 56.220 66.325 -9.740 1.00 28.44 199 THR A C 1
ATOM 1266 O O . THR A 1 157 ? 55.876 67.392 -10.248 1.00 23.75 199 THR A O 1
ATOM 1270 N N . ALA A 1 158 ? 57.360 66.179 -9.072 1.00 29.66 200 ALA A N 1
ATOM 1271 C CA . ALA A 1 158 ? 58.253 67.309 -8.835 1.00 29.82 200 ALA A CA 1
ATOM 1272 C C . ALA A 1 158 ? 58.835 67.836 -10.144 1.00 30.79 200 ALA A C 1
ATOM 1273 O O . ALA A 1 158 ? 58.872 69.045 -10.375 1.00 33.73 200 ALA A O 1
ATOM 1275 N N . SER A 1 159 ? 59.308 66.924 -10.986 1.00 31.07 201 SER A N 1
ATOM 1276 C CA . SER A 1 159 ? 59.865 67.284 -12.286 1.00 30.88 201 SER A CA 1
ATOM 1277 C C . SER A 1 159 ? 58.825 67.988 -13.150 1.00 25.33 201 SER A C 1
ATOM 1278 O O . SER A 1 159 ? 59.102 69.021 -13.759 1.00 28.06 201 SER A O 1
ATOM 1281 N N . ARG A 1 160 ? 57.645 67.385 -13.244 1.00 26.06 202 ARG A N 1
ATOM 1282 C CA . ARG A 1 160 ? 56.545 67.955 -14.011 1.00 23.72 202 ARG A CA 1
ATOM 1283 C C . ARG A 1 160 ? 56.228 69.362 -13.518 1.00 27.36 202 ARG A C 1
ATOM 1284 O O . ARG A 1 160 ? 56.065 70.294 -14.306 1.00 27.59 202 ARG A O 1
ATOM 1292 N N . SER A 1 161 ? 56.115 69.492 -12.201 1.00 27.36 203 SER A N 1
ATOM 1293 C CA . SER A 1 161 ? 55.826 70.773 -11.568 1.00 28.57 203 SER A CA 1
ATOM 1294 C C . SER A 1 161 ? 56.932 71.798 -11.794 1.00 28.64 203 SER A C 1
ATOM 1295 O O . SER A 1 161 ? 56.715 72.843 -12.408 1.00 29.19 203 SER A O 1
ATOM 1298 N N . LEU A 1 162 ? 58.115 71.491 -11.273 1.00 28.04 204 LEU A N 1
ATOM 1299 C CA . LEU A 1 162 ? 59.190 72.475 -11.189 1.00 29.18 204 LEU A CA 1
ATOM 1300 C C . LEU A 1 162 ? 59.882 72.740 -12.522 1.00 24.56 204 LEU A C 1
ATOM 1301 O O . LEU A 1 162 ? 60.331 73.856 -12.783 1.00 30.44 204 LEU A O 1
ATOM 1306 N N . PHE A 1 163 ? 59.938 71.723 -13.375 1.00 24.83 205 PHE A N 1
ATOM 1307 C CA . PHE A 1 163 ? 60.673 71.829 -14.632 1.00 33.68 205 PHE A CA 1
ATOM 1308 C C . PHE A 1 163 ? 59.759 72.016 -15.840 1.00 30.87 205 PHE A C 1
ATOM 1309 O O . PHE A 1 163 ? 60.192 72.506 -16.882 1.00 40.26 205 PHE A O 1
ATOM 1317 N N . GLY A 1 164 ? 58.518 71.559 -15.721 1.00 35.23 206 GLY A N 1
ATOM 1318 C CA . GLY A 1 164 ? 57.541 71.739 -16.791 1.00 31.86 206 GLY A CA 1
ATOM 1319 C C . GLY A 1 164 ? 57.342 70.504 -17.648 1.00 39.25 206 GLY A C 1
ATOM 1320 O O . GLY A 1 164 ? 57.968 69.469 -17.419 1.00 34.70 206 GLY A O 1
ATOM 1321 N N . ASP A 1 165 ? 56.546 70.653 -18.703 1.00 40.82 207 ASP A N 1
ATOM 1322 C CA . ASP A 1 165 ? 56.097 69.507 -19.489 1.00 51.23 207 ASP A CA 1
ATOM 1323 C C . ASP A 1 165 ? 57.175 68.955 -20.415 1.00 53.13 207 ASP A C 1
ATOM 1324 O O . ASP A 1 165 ? 57.247 67.749 -20.647 1.00 62.64 207 ASP A O 1
ATOM 1329 N N . GLU A 1 166 ? 57.982 69.848 -20.979 1.00 54.64 208 GLU A N 1
ATOM 1330 C CA . GLU A 1 166 ? 59.053 69.444 -21.881 1.00 59.61 208 GLU A CA 1
ATOM 1331 C C . GLU A 1 166 ? 59.938 68.392 -21.221 1.00 51.86 208 GLU A C 1
ATOM 1332 O O . GLU A 1 166 ? 60.200 67.337 -21.797 1.00 54.45 208 GLU A O 1
ATOM 1338 N N . MET A 1 167 ? 60.396 68.690 -20.010 1.00 55.46 209 MET A N 1
ATOM 1339 C CA . MET A 1 167 ? 61.269 67.779 -19.277 1.00 63.77 209 MET A CA 1
ATOM 1340 C C . MET A 1 167 ? 60.497 66.482 -19.055 1.00 66.05 209 MET A C 1
ATOM 1341 O O . MET A 1 167 ? 60.987 65.394 -19.358 1.00 67.22 209 MET A O 1
ATOM 1346 N N . ARG A 1 168 ? 59.275 66.612 -18.548 1.00 70.61 210 ARG A N 1
ATOM 1347 C CA . ARG A 1 168 ? 58.373 65.471 -18.422 1.00 73.76 210 ARG A CA 1
ATOM 1348 C C . ARG A 1 168 ? 58.319 64.647 -19.705 1.00 73.62 210 ARG A C 1
ATOM 1349 O O . ARG A 1 168 ? 58.344 63.416 -19.669 1.00 70.88 210 ARG A O 1
ATOM 1357 N N . ARG A 1 169 ? 58.254 65.340 -20.837 1.00 73.15 211 ARG A N 1
ATOM 1358 C CA . ARG A 1 169 ? 58.248 64.692 -22.143 1.00 80.38 211 ARG A CA 1
ATOM 1359 C C . ARG A 1 169 ? 59.476 63.814 -22.358 1.00 81.71 211 ARG A C 1
ATOM 1360 O O . ARG A 1 169 ? 59.369 62.680 -22.825 1.00 95.68 211 ARG A O 1
ATOM 1368 N N . ILE A 1 170 ? 60.656 64.346 -22.092 1.00 84.32 212 ILE A N 1
ATOM 1369 C CA . ILE A 1 170 ? 61.885 63.615 -22.389 1.00 80.99 212 ILE A CA 1
ATOM 1370 C C . ILE A 1 170 ? 62.273 62.599 -21.335 1.00 83.87 212 ILE A C 1
ATOM 1371 O O . ILE A 1 170 ? 63.300 61.931 -21.454 1.00 87.70 212 ILE A O 1
ATOM 1376 N N . PHE A 1 171 ? 61.364 62.436 -20.402 1.00 83.28 213 PHE A N 1
ATOM 1377 C CA . PHE A 1 171 ? 61.685 61.556 -19.327 1.00 83.02 213 PHE A CA 1
ATOM 1378 C C . PHE A 1 171 ? 61.410 60.152 -19.732 1.00 77.94 213 PHE A C 1
ATOM 1379 O O . PHE A 1 171 ? 60.358 59.585 -19.476 1.00 73.82 213 PHE A O 1
ATOM 1387 N N . ASP A 1 172 ? 62.418 59.624 -20.394 1.00 73.62 214 ASP A N 1
ATOM 1388 C CA . ASP A 1 172 ? 62.438 58.236 -20.852 1.00 68.12 214 ASP A CA 1
ATOM 1389 C C . ASP A 1 172 ? 63.283 57.372 -19.960 1.00 68.92 214 ASP A C 1
ATOM 1390 O O . ASP A 1 172 ? 63.840 57.831 -18.999 1.00 81.90 214 ASP A O 1
ATOM 1395 N N . ARG A 1 173 ? 63.439 56.113 -20.317 1.00 73.58 215 ARG A N 1
ATOM 1396 C CA . ARG A 1 173 ? 64.241 55.219 -19.512 1.00 68.80 215 ARG A CA 1
ATOM 1397 C C . ARG A 1 173 ? 65.719 55.610 -19.397 1.00 56.93 215 ARG A C 1
ATOM 1398 O O . ARG A 1 173 ? 66.339 55.284 -18.424 1.00 56.89 215 ARG A O 1
ATOM 1406 N N . SER A 1 174 ? 66.291 56.264 -20.394 1.00 67.23 216 SER A N 1
ATOM 1407 C CA . SER A 1 174 ? 67.681 56.703 -20.271 1.00 71.09 216 SER A CA 1
ATOM 1408 C C . SER A 1 174 ? 67.824 57.690 -19.121 1.00 68.28 216 SER A C 1
ATOM 1409 O O . SER A 1 174 ? 68.711 57.544 -18.309 1.00 65.26 216 SER A O 1
ATOM 1412 N N . PHE A 1 175 ? 66.933 58.663 -19.005 1.00 57.32 217 PHE A N 1
ATOM 1413 C CA . PHE A 1 175 ? 67.099 59.595 -17.895 1.00 61.30 217 PHE A CA 1
ATOM 1414 C C . PHE A 1 175 ? 66.767 58.926 -16.565 1.00 58.02 217 PHE A C 1
ATOM 1415 O O . PHE A 1 175 ? 67.290 59.309 -15.519 1.00 57.65 217 PHE A O 1
ATOM 1423 N N . ALA A 1 176 ? 65.940 57.887 -16.625 1.00 54.03 218 ALA A N 1
ATOM 1424 C CA . ALA A 1 176 ? 65.620 57.100 -15.440 1.00 55.87 218 ALA A CA 1
ATOM 1425 C C . ALA A 1 176 ? 66.889 56.484 -14.859 1.00 55.02 218 ALA A C 1
ATOM 1426 O O . ALA A 1 176 ? 67.122 56.542 -13.652 1.00 47.45 218 ALA A O 1
ATOM 1428 N N . GLN A 1 177 ? 67.725 55.937 -15.713 1.00 58.98 219 GLN A N 1
ATOM 1429 C CA . GLN A 1 177 ? 68.949 55.336 -15.247 1.00 60.23 219 GLN A CA 1
ATOM 1430 C C . GLN A 1 177 ? 69.859 56.351 -14.619 1.00 52.07 219 GLN A C 1
ATOM 1431 O O . GLN A 1 177 ? 70.429 56.128 -13.586 1.00 52.03 219 GLN A O 1
ATOM 1437 N N . LEU A 1 178 ? 69.965 57.496 -15.245 1.00 47.64 220 LEU A N 1
ATOM 1438 C CA . LEU A 1 178 ? 70.822 58.554 -14.718 1.00 51.64 220 LEU A CA 1
ATOM 1439 C C . LEU A 1 178 ? 70.392 58.954 -13.309 1.00 42.62 220 LEU A C 1
ATOM 1440 O O . LEU A 1 178 ? 71.213 59.011 -12.394 1.00 39.96 220 LEU A O 1
ATOM 1445 N N . TYR A 1 179 ? 69.115 59.236 -13.120 1.00 46.76 221 TYR A N 1
ATOM 1446 C CA . TYR A 1 179 ? 68.587 59.660 -11.838 1.00 47.82 221 TYR A CA 1
ATOM 1447 C C . TYR A 1 179 ? 68.833 58.586 -10.786 1.00 47.39 221 TYR A C 1
ATOM 1448 O O . TYR A 1 179 ? 69.100 58.877 -9.644 1.00 40.66 221 TYR A O 1
ATOM 1457 N N . SER A 1 180 ? 68.699 57.330 -11.188 1.00 52.03 222 SER A N 1
ATOM 1458 C CA . SER A 1 180 ? 68.971 56.214 -10.289 1.00 50.86 222 SER A CA 1
ATOM 1459 C C . SER A 1 180 ? 70.459 56.156 -9.960 1.00 45.69 222 SER A C 1
ATOM 1460 O O . SER A 1 180 ? 70.847 55.903 -8.820 1.00 48.36 222 SER A O 1
ATOM 1463 N N . ASP A 1 181 ? 71.286 56.410 -10.968 1.00 45.95 223 ASP A N 1
ATOM 1464 C CA . ASP A 1 181 ? 72.735 56.415 -10.795 1.00 46.24 223 ASP A CA 1
ATOM 1465 C C . ASP A 1 181 ? 73.157 57.566 -9.888 1.00 46.80 223 ASP A C 1
ATOM 1466 O O . ASP A 1 181 ? 74.073 57.429 -9.077 1.00 45.33 223 ASP A O 1
ATOM 1471 N N . LEU A 1 182 ? 72.501 58.710 -10.053 1.00 49.63 224 LEU A N 1
ATOM 1472 C CA . LEU A 1 182 ? 72.797 59.889 -9.247 1.00 47.70 224 LEU A CA 1
ATOM 1473 C C . LEU A 1 182 ? 72.237 59.716 -7.840 1.00 51.33 224 LEU A C 1
ATOM 1474 O O . LEU A 1 182 ? 72.926 59.956 -6.848 1.00 46.73 224 LEU A O 1
ATOM 1479 N N . ASP A 1 183 ? 70.988 59.268 -7.767 1.00 47.53 225 ASP A N 1
ATOM 1480 C CA . ASP A 1 183 ? 70.336 59.017 -6.486 1.00 52.74 225 ASP A CA 1
ATOM 1481 C C . ASP A 1 183 ? 71.176 58.071 -5.634 1.00 49.67 225 ASP A C 1
ATOM 1482 O O . ASP A 1 183 ? 71.374 58.302 -4.441 1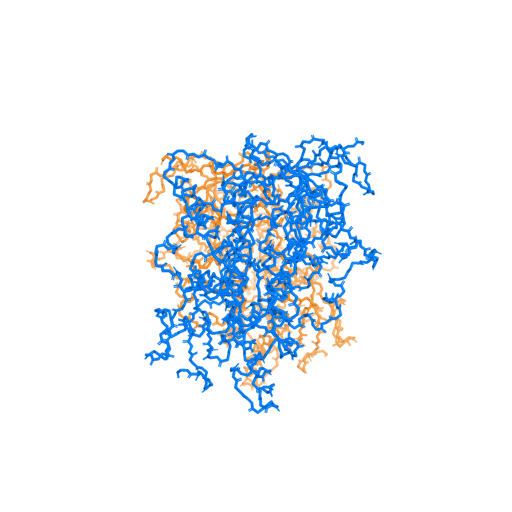.00 51.47 225 ASP A O 1
ATOM 1487 N N . LYS A 1 184 ? 71.709 57.032 -6.269 1.00 58.13 226 LYS A N 1
ATOM 1488 C CA . LYS A 1 184 ? 72.531 56.042 -5.582 1.00 59.13 226 LYS A CA 1
ATOM 1489 C C . LYS A 1 184 ? 73.806 56.674 -5.030 1.00 46.85 226 LYS A C 1
ATOM 1490 O O . LYS A 1 184 ? 74.436 56.133 -4.122 1.00 53.75 226 LYS A O 1
ATOM 1496 N N . GLY A 1 185 ? 74.173 57.829 -5.576 1.00 44.04 227 GLY A N 1
ATOM 1497 C CA . GLY A 1 185 ? 75.372 58.541 -5.142 1.00 43.07 227 GLY A CA 1
ATOM 1498 C C . GLY A 1 185 ? 75.084 59.538 -4.035 1.00 45.10 227 GLY A C 1
ATOM 1499 O O . GLY A 1 185 ? 75.996 60.150 -3.478 1.00 40.74 227 GLY A O 1
ATOM 1500 N N . PHE A 1 186 ? 73.804 59.696 -3.720 1.00 49.08 228 PHE A N 1
ATOM 1501 C CA . PHE A 1 186 ? 73.361 60.620 -2.679 1.00 44.37 228 PHE A CA 1
ATOM 1502 C C . PHE A 1 186 ? 73.212 59.851 -1.368 1.00 43.27 228 PHE A C 1
ATOM 1503 O O . PHE A 1 186 ? 72.112 59.451 -0.987 1.00 35.06 228 PHE A O 1
ATOM 1511 N N . THR A 1 187 ? 74.326 59.711 -0.657 1.00 42.28 229 THR A N 1
ATOM 1512 C CA . THR A 1 187 ? 74.412 58.811 0.488 1.00 46.31 229 THR A CA 1
ATOM 1513 C C . THR A 1 187 ? 75.232 59.417 1.621 1.00 43.84 229 THR A C 1
ATOM 1514 O O . THR A 1 187 ? 76.201 60.135 1.372 1.00 46.20 229 THR A O 1
ATOM 1518 N N . PRO A 1 188 ? 74.894 59.066 2.872 1.00 42.52 230 PRO A N 1
ATOM 1519 C CA . PRO A 1 188 ? 75.712 59.498 4.001 1.00 43.99 230 PRO A CA 1
ATOM 1520 C C . PRO A 1 188 ? 77.128 58.936 3.914 1.00 43.26 230 PRO A C 1
ATOM 1521 O O . PRO A 1 188 ? 77.999 59.315 4.696 1.00 46.39 230 PRO A O 1
ATOM 1525 N N . ILE A 1 189 ? 77.336 58.018 2.976 1.00 53.18 231 ILE A N 1
ATOM 1526 C CA . ILE A 1 189 ? 78.657 57.440 2.744 1.00 58.71 231 ILE A CA 1
ATOM 1527 C C . ILE A 1 189 ? 79.609 58.487 2.173 1.00 58.38 231 ILE A C 1
ATOM 1528 O O . ILE A 1 189 ? 80.827 58.376 2.314 1.00 56.37 231 ILE A O 1
ATOM 1533 N N . ASN A 1 190 ? 79.041 59.539 1.590 1.00 59.68 232 ASN A N 1
ATOM 1534 C CA . ASN A 1 190 ? 79.828 60.619 1.004 1.00 58.02 232 ASN A CA 1
ATOM 1535 C C . ASN A 1 190 ? 80.541 61.439 2.074 1.00 56.04 232 ASN A C 1
ATOM 1536 O O . ASN A 1 190 ? 81.547 62.092 1.797 1.00 56.14 232 ASN A O 1
ATOM 1541 N N . PHE A 1 191 ? 79.969 61.473 3.273 1.00 52.47 233 PHE A N 1
ATOM 1542 C CA . PHE A 1 191 ? 80.635 62.098 4.411 1.00 56.89 233 PHE A CA 1
ATOM 1543 C C . PHE A 1 191 ? 82.002 61.458 4.617 1.00 65.49 233 PHE A C 1
ATOM 1544 O O . PHE A 1 191 ? 82.982 62.131 4.937 1.00 50.94 233 PHE A O 1
ATOM 1552 N N . VAL A 1 192 ? 82.059 60.135 4.458 1.00 68.69 234 VAL A N 1
ATOM 1553 C CA . VAL A 1 192 ? 83.275 59.363 4.612 1.00 69.39 234 VAL A CA 1
ATOM 1554 C C . VAL A 1 192 ? 83.991 59.094 3.309 1.00 66.88 234 VAL A C 1
ATOM 1555 O O . VAL A 1 192 ? 85.180 59.197 3.195 1.00 72.21 234 VAL A O 1
ATOM 1559 N N . PHE A 1 193 ? 83.233 58.760 2.311 1.00 60.51 235 PHE A N 1
ATOM 1560 C CA . PHE A 1 193 ? 83.797 58.426 1.009 1.00 63.59 235 PHE A CA 1
ATOM 1561 C C . PHE A 1 193 ? 83.096 59.183 -0.114 1.00 58.38 235 PHE A C 1
ATOM 1562 O O . PHE A 1 193 ? 82.171 58.659 -0.735 1.00 67.13 235 PHE A O 1
ATOM 1570 N N . PRO A 1 194 ? 83.565 60.405 -0.407 1.00 65.70 236 PRO A N 1
ATOM 1571 C CA . PRO A 1 194 ? 82.963 61.250 -1.434 1.00 68.09 236 PRO A CA 1
ATOM 1572 C C . PRO A 1 194 ? 83.423 60.905 -2.849 1.00 69.39 236 PRO A C 1
ATOM 1573 O O . PRO A 1 194 ? 82.673 61.107 -3.805 1.00 57.37 236 PRO A O 1
ATOM 1577 N N . ASN A 1 195 ? 84.633 60.369 -2.979 1.00 65.89 237 ASN A N 1
ATOM 1578 C CA . ASN A 1 195 ? 85.164 59.994 -4.287 1.00 63.23 237 ASN A CA 1
ATOM 1579 C C . ASN A 1 195 ? 86.004 58.721 -4.207 1.00 70.86 237 ASN A C 1
ATOM 1580 O O . ASN A 1 195 ? 87.004 58.669 -3.491 1.00 71.72 237 ASN A O 1
ATOM 1585 N N . LEU A 1 196 ? 85.589 57.698 -4.948 1.00 75.49 238 LEU A N 1
ATOM 1586 C CA . LEU A 1 196 ? 86.339 56.450 -5.056 1.00 74.87 238 LEU A CA 1
ATOM 1587 C C . LEU A 1 196 ? 86.276 55.923 -6.487 1.00 75.89 238 LEU A C 1
ATOM 1588 O O . LEU A 1 196 ? 85.321 56.208 -7.210 1.00 68.49 238 LEU A O 1
ATOM 1593 N N . PRO A 1 197 ? 87.262 55.103 -6.884 1.00 79.63 239 PRO A N 1
ATOM 1594 C CA . PRO A 1 197 ? 87.341 54.656 -8.272 1.00 80.34 239 PRO A CA 1
ATOM 1595 C C . PRO A 1 197 ? 86.601 53.354 -8.567 1.00 79.17 239 PRO A C 1
ATOM 1596 O O . PRO A 1 197 ? 86.891 52.697 -9.567 1.00 82.96 239 PRO A O 1
ATOM 1600 N N . LEU A 1 198 ? 85.650 52.991 -7.713 1.00 74.84 240 LEU A N 1
ATOM 1601 C CA . LEU A 1 198 ? 84.748 51.882 -8.015 1.00 78.82 240 LEU A CA 1
ATOM 1602 C C . LEU A 1 198 ? 83.590 52.427 -8.849 1.00 77.07 240 LEU A C 1
ATOM 1603 O O . LEU A 1 198 ? 83.300 53.623 -8.802 1.00 71.88 240 LEU A O 1
ATOM 1608 N N . PRO A 1 199 ? 82.946 51.556 -9.640 1.00 75.26 241 PRO A N 1
ATOM 1609 C CA . PRO A 1 199 ? 82.037 52.083 -10.655 1.00 78.62 241 PRO A CA 1
ATOM 1610 C C . PRO A 1 199 ? 80.969 53.026 -10.105 1.00 79.76 241 PRO A C 1
ATOM 1611 O O . PRO A 1 199 ? 80.708 54.078 -10.688 1.00 88.26 241 PRO A O 1
ATOM 1615 N N . HIS A 1 200 ? 80.445 52.753 -8.926 1.00 82.02 242 HIS A N 1
ATOM 1616 C CA . HIS A 1 200 ? 79.279 53.468 -8.424 1.00 74.56 242 HIS A CA 1
ATOM 1617 C C . HIS A 1 200 ? 79.477 54.950 -8.449 1.00 71.51 242 HIS A C 1
ATOM 1618 O O . HIS A 1 200 ? 78.596 55.668 -8.849 1.00 51.08 242 HIS A O 1
ATOM 1625 N N . TYR A 1 201 ? 80.659 55.389 -8.079 1.00 65.43 243 TYR A N 1
ATOM 1626 C CA . TYR A 1 201 ? 80.995 56.776 -8.195 1.00 68.39 243 TYR A CA 1
ATOM 1627 C C . TYR A 1 201 ? 81.064 57.269 -9.651 1.00 75.23 243 TYR A C 1
ATOM 1628 O O . TYR A 1 201 ? 80.490 58.281 -9.979 1.00 82.16 243 TYR A O 1
ATOM 1637 N N . TRP A 1 202 ? 81.687 56.497 -10.525 1.00 67.80 244 TRP A N 1
ATOM 1638 C CA . TRP A 1 202 ? 81.815 56.822 -11.943 1.00 70.03 244 TRP A CA 1
ATOM 1639 C C . TRP A 1 202 ? 80.443 57.076 -12.561 1.00 64.54 244 TRP A C 1
ATOM 1640 O O . TRP A 1 202 ? 80.255 58.045 -13.297 1.00 56.10 244 TRP A O 1
ATOM 1651 N N . ARG A 1 203 ? 79.484 56.212 -12.246 1.00 51.78 245 ARG A N 1
ATOM 1652 C CA . ARG A 1 203 ? 78.122 56.366 -12.746 1.00 61.09 245 ARG A CA 1
ATOM 1653 C C . ARG A 1 203 ? 77.496 57.646 -12.205 1.00 53.78 245 ARG A C 1
ATOM 1654 O O . ARG A 1 203 ? 76.694 58.294 -12.878 1.00 48.12 245 ARG A O 1
ATOM 1662 N N . ARG A 1 204 ? 77.867 57.999 -10.979 1.00 50.05 246 ARG A N 1
ATOM 1663 C CA . ARG A 1 204 ? 77.299 59.163 -10.307 1.00 45.12 246 ARG A CA 1
ATOM 1664 C C . ARG A 1 204 ? 77.813 60.461 -10.923 1.00 44.64 246 ARG A C 1
ATOM 1665 O O . ARG A 1 204 ? 77.034 61.356 -11.253 1.00 46.72 246 ARG A O 1
ATOM 1673 N N . ASP A 1 205 ? 79.132 60.573 -11.031 1.00 42.39 247 ASP A N 1
ATOM 1674 C CA . ASP A 1 205 ? 79.753 61.736 -11.656 1.00 44.39 247 ASP A CA 1
ATOM 1675 C C . ASP A 1 205 ? 79.253 61.905 -13.086 1.00 46.35 247 ASP A C 1
ATOM 1676 O O . ASP A 1 205 ? 78.991 63.019 -13.540 1.00 46.24 247 ASP A O 1
ATOM 1681 N N . ALA A 1 206 ? 79.114 60.784 -13.785 1.00 38.07 248 ALA A N 1
ATOM 1682 C CA . ALA A 1 206 ? 78.678 60.788 -15.178 1.00 42.34 248 ALA A CA 1
ATOM 1683 C C . ALA A 1 206 ? 77.213 61.196 -15.294 1.00 43.46 248 ALA A C 1
ATOM 1684 O O . ALA A 1 206 ? 76.811 61.846 -16.258 1.00 40.91 248 ALA A O 1
ATOM 1686 N N . ALA A 1 207 ? 76.418 60.798 -14.307 1.00 38.60 249 ALA A N 1
ATOM 1687 C CA . ALA A 1 207 ? 75.003 61.156 -14.266 1.00 40.59 249 ALA A CA 1
ATOM 1688 C C . ALA A 1 207 ? 74.840 62.644 -13.979 1.00 38.09 249 ALA A C 1
ATOM 1689 O O . ALA A 1 207 ? 73.950 63.301 -14.521 1.00 37.53 249 ALA A O 1
ATOM 1691 N N . GLN A 1 208 ? 75.709 63.166 -13.120 1.00 35.28 250 GLN A N 1
ATOM 1692 C CA . GLN A 1 208 ? 75.680 64.578 -12.752 1.00 39.93 250 GLN A CA 1
ATOM 1693 C C . GLN A 1 208 ? 75.954 65.459 -13.968 1.00 46.54 250 GLN A C 1
ATOM 1694 O O . GLN A 1 208 ? 75.251 66.441 -14.210 1.00 37.41 250 GLN A O 1
ATOM 1700 N N . LYS A 1 209 ? 76.991 65.107 -14.719 1.00 42.45 251 LYS A N 1
ATOM 1701 C CA . LYS A 1 209 ? 77.340 65.827 -15.939 1.00 36.23 251 LYS A CA 1
ATOM 1702 C C . LYS A 1 209 ? 76.215 65.748 -16.963 1.00 33.95 251 LYS A C 1
ATOM 1703 O O . LYS A 1 209 ? 75.876 66.739 -17.610 1.00 32.89 251 LYS A O 1
ATOM 1709 N N . LYS A 1 210 ? 75.659 64.552 -17.121 1.00 33.35 252 LYS A N 1
ATOM 1710 C CA . LYS A 1 210 ? 74.683 64.293 -18.175 1.00 34.27 252 LYS A CA 1
ATOM 1711 C C . LYS A 1 210 ? 73.352 64.988 -17.907 1.00 34.33 252 LYS A C 1
ATOM 1712 O O . LYS A 1 210 ? 72.763 65.588 -18.807 1.00 35.88 252 LYS A O 1
ATOM 1718 N N . ILE A 1 211 ? 72.886 64.912 -16.666 1.00 34.73 253 ILE A N 1
ATOM 1719 C CA . ILE A 1 211 ? 71.610 65.518 -16.294 1.00 34.91 253 ILE A CA 1
ATOM 1720 C C . ILE A 1 211 ? 71.713 67.040 -16.292 1.00 32.98 253 ILE A C 1
ATOM 1721 O O . ILE A 1 211 ? 70.805 67.735 -16.749 1.00 31.57 253 ILE A O 1
ATOM 1726 N N . SER A 1 212 ? 72.848 67.549 -15.827 1.00 31.76 254 SER A N 1
ATOM 1727 C CA . SER A 1 212 ? 73.079 68.991 -15.791 1.00 32.94 254 SER A CA 1
ATOM 1728 C C . SER A 1 212 ? 73.180 69.551 -17.208 1.00 33.24 254 SER A C 1
ATOM 1729 O O . SER A 1 212 ? 72.686 70.641 -17.494 1.00 31.81 254 SER A O 1
ATOM 1732 N N . ALA A 1 213 ? 73.816 68.789 -18.092 1.00 31.53 255 ALA A N 1
ATOM 1733 C CA . ALA A 1 213 ? 73.896 69.148 -19.504 1.00 32.91 255 ALA A CA 1
ATOM 1734 C C . ALA A 1 213 ? 72.496 69.204 -20.105 1.00 35.10 255 ALA A C 1
ATOM 1735 O O . ALA A 1 213 ? 72.159 70.126 -20.847 1.00 35.23 255 ALA A O 1
ATOM 1737 N N . THR A 1 214 ? 71.696 68.189 -19.799 1.00 33.66 256 THR A N 1
ATOM 1738 C CA . THR A 1 214 ? 70.315 68.129 -20.262 1.00 29.98 256 THR A CA 1
ATOM 1739 C C . THR A 1 214 ? 69.561 69.381 -19.825 1.00 28.71 256 THR A C 1
ATOM 1740 O O . THR A 1 214 ? 68.934 70.058 -20.640 1.00 28.37 256 THR A O 1
ATOM 1744 N N . TYR A 1 215 ? 69.653 69.695 -18.537 1.00 28.48 257 TYR A N 1
ATOM 1745 C CA . TYR A 1 215 ? 69.013 70.888 -17.990 1.00 26.40 257 TYR A CA 1
ATOM 1746 C C . TYR A 1 215 ? 69.511 72.146 -18.695 1.00 27.09 257 TYR A C 1
ATOM 1747 O O . TYR A 1 215 ? 68.722 73.018 -19.060 1.00 27.45 257 TYR A O 1
ATOM 1756 N N . MET A 1 216 ? 70.827 72.253 -18.839 1.00 22.73 258 MET A N 1
ATOM 1757 C CA . MET A 1 216 ? 71.442 73.396 -19.507 1.00 27.81 258 MET A CA 1
ATOM 1758 C C . MET A 1 216 ? 70.797 73.625 -20.870 1.00 29.82 258 MET A C 1
ATOM 1759 O O . MET A 1 216 ? 70.419 74.743 -21.218 1.00 30.82 258 MET A O 1
ATOM 1764 N N . LYS A 1 217 ? 70.652 72.540 -21.621 1.00 28.08 259 LYS A N 1
ATOM 1765 C CA . LYS A 1 217 ? 70.026 72.568 -22.938 1.00 29.16 259 LYS A CA 1
ATOM 1766 C C . LYS A 1 217 ? 68.605 73.117 -22.864 1.00 33.05 259 LYS A C 1
ATOM 1767 O O . LYS A 1 217 ? 68.190 73.913 -23.707 1.00 27.41 259 LYS A O 1
ATOM 1773 N N . GLU A 1 218 ? 67.850 72.648 -21.876 1.00 28.92 260 GLU A N 1
ATOM 1774 C CA . GLU A 1 218 ? 66.474 73.094 -21.679 1.00 32.45 260 GLU A CA 1
ATOM 1775 C C . GLU A 1 218 ? 66.440 74.555 -21.242 1.00 35.28 260 GLU A C 1
ATOM 1776 O O . GLU A 1 218 ? 65.585 75.324 -21.681 1.00 32.50 260 GLU A O 1
ATOM 1782 N N . ILE A 1 219 ? 67.397 74.941 -20.405 1.00 34.00 261 ILE A N 1
ATOM 1783 C CA . ILE A 1 219 ? 67.510 76.330 -19.969 1.00 31.72 261 ILE A CA 1
ATOM 1784 C C . ILE A 1 219 ? 67.699 77.247 -21.173 1.00 33.57 261 ILE A C 1
ATOM 1785 O O . ILE A 1 219 ? 66.937 78.194 -21.372 1.00 30.71 261 ILE A O 1
ATOM 1790 N N . LYS A 1 220 ? 68.659 76.899 -22.023 1.00 30.63 262 LYS A N 1
ATOM 1791 C CA . LYS A 1 220 ? 68.950 77.674 -23.225 1.00 30.80 262 LYS A CA 1
ATOM 1792 C C . LYS A 1 220 ? 67.784 77.647 -24.208 1.00 35.15 262 LYS A C 1
ATOM 1793 O O . LYS A 1 220 ? 67.463 78.658 -24.832 1.00 34.05 262 LYS A O 1
ATOM 1799 N N . LEU A 1 221 ? 67.172 76.478 -24.362 1.00 35.77 263 LEU A N 1
ATOM 1800 C CA . LEU A 1 221 ? 66.059 76.317 -25.293 1.00 40.22 263 LEU A CA 1
ATOM 1801 C C . LEU A 1 221 ? 64.883 77.195 -24.881 1.00 35.73 263 LEU A C 1
ATOM 1802 O O . LEU A 1 221 ? 64.296 77.889 -25.710 1.00 38.79 263 LEU A O 1
ATOM 1807 N N . ARG A 1 222 ? 64.553 77.174 -23.595 1.00 43.40 264 ARG A N 1
ATOM 1808 C CA . ARG A 1 222 ? 63.431 77.968 -23.103 1.00 46.04 264 ARG A CA 1
ATOM 1809 C C . ARG A 1 222 ? 63.758 79.457 -23.161 1.00 45.35 264 ARG A C 1
ATOM 1810 O O . ARG A 1 222 ? 62.926 80.267 -23.569 1.00 39.17 264 ARG A O 1
ATOM 1818 N N . ARG A 1 223 ? 64.951 79.815 -22.700 1.00 41.03 265 ARG A N 1
ATOM 1819 C CA . ARG A 1 223 ? 65.397 81.202 -22.774 1.00 42.31 265 ARG A CA 1
ATOM 1820 C C . ARG A 1 223 ? 65.064 81.762 -24.152 1.00 38.13 265 ARG A C 1
ATOM 1821 O O . ARG A 1 223 ? 64.576 82.885 -24.281 1.00 41.30 265 ARG A O 1
ATOM 1829 N N . GLU A 1 224 ? 65.233 80.919 -25.165 1.00 39.80 266 GLU A N 1
ATOM 1830 C CA . GLU A 1 224 ? 65.044 81.317 -26.555 1.00 42.54 266 GLU A CA 1
ATOM 1831 C C . GLU A 1 224 ? 63.574 81.351 -26.972 1.00 51.31 266 GLU A C 1
ATOM 1832 O O . GLU A 1 224 ? 63.063 82.396 -27.375 1.00 50.85 266 GLU A O 1
ATOM 1838 N N . ARG A 1 225 ? 62.876 80.228 -26.806 1.00 54.24 267 ARG A N 1
ATOM 1839 C CA . ARG A 1 225 ? 61.504 80.101 -27.310 1.00 52.17 267 ARG A CA 1
ATOM 1840 C C . ARG A 1 225 ? 60.362 79.856 -26.326 1.00 55.83 267 ARG A C 1
ATOM 1841 O O . ARG A 1 225 ? 59.209 80.152 -26.643 1.00 52.56 267 ARG A O 1
ATOM 1849 N N . GLY A 1 226 ? 60.645 79.134 -25.243 1.00 72.82 268 GLY A N 1
ATOM 1850 C CA . GLY A 1 226 ? 59.597 78.554 -24.406 1.00 57.34 268 GLY A CA 1
ATOM 1851 C C . GLY A 1 226 ? 58.604 79.421 -23.655 1.00 64.47 268 GLY A C 1
ATOM 1852 O O . GLY A 1 226 ? 58.963 80.426 -23.040 1.00 85.63 268 GLY A O 1
ATOM 1853 N N . ASP A 1 227 ? 57.343 79.004 -23.721 1.00 74.17 269 ASP A N 1
ATOM 1854 C CA . ASP A 1 227 ? 56.260 79.598 -22.941 1.00 85.05 269 ASP A CA 1
ATOM 1855 C C . ASP A 1 227 ? 55.034 78.690 -22.968 1.00 82.06 269 ASP A C 1
ATOM 1856 O O . ASP A 1 227 ? 54.077 78.948 -23.700 1.00 89.46 269 ASP A O 1
ATOM 1861 N N . ILE A 1 228 ? 55.071 77.625 -22.174 1.00 94.83 270 ILE A N 1
ATOM 1862 C CA . ILE A 1 228 ? 53.942 76.707 -22.032 1.00 87.04 270 ILE A CA 1
ATOM 1863 C C . ILE A 1 228 ? 52.748 77.467 -21.466 1.00 78.92 270 ILE A C 1
ATOM 1864 O O . ILE A 1 228 ? 51.703 77.599 -22.106 1.00 61.79 270 ILE A O 1
ATOM 1869 N N . ASP A 1 229 ? 53.032 78.156 -20.367 1.00 83.18 271 ASP A N 1
ATOM 1870 C CA . ASP A 1 229 ? 52.063 78.973 -19.648 1.00 87.71 271 ASP A CA 1
ATOM 1871 C C . ASP A 1 229 ? 52.848 79.930 -18.762 1.00 87.81 271 ASP A C 1
ATOM 1872 O O . ASP A 1 229 ? 54.028 79.716 -18.480 1.00 99.17 271 ASP A O 1
ATOM 1877 N N . PRO A 1 230 ? 52.145 80.958 -18.268 1.00 110.27 272 PRO A N 1
ATOM 1878 C CA . PRO A 1 230 ? 52.785 82.109 -17.636 1.00 117.58 272 PRO A CA 1
ATOM 1879 C C . PRO A 1 230 ? 53.409 81.878 -16.263 1.00 120.40 272 PRO A C 1
ATOM 1880 O O . PRO A 1 230 ? 52.775 81.322 -15.364 1.00 130.00 272 PRO A O 1
ATOM 1884 N N . ASN A 1 231 ? 54.666 82.295 -16.146 1.00 125.19 273 ASN A N 1
ATOM 1885 C CA . ASN A 1 231 ? 55.399 82.218 -14.889 1.00 108.96 273 ASN A CA 1
ATOM 1886 C C . ASN A 1 231 ? 55.243 80.829 -14.292 1.00 83.74 273 ASN A C 1
ATOM 1887 O O . ASN A 1 231 ? 54.952 80.683 -13.103 1.00 96.32 273 ASN A O 1
ATOM 1892 N N . ARG A 1 232 ? 55.492 79.807 -15.107 1.00 64.43 274 ARG A N 1
ATOM 1893 C CA . ARG A 1 232 ? 55.194 78.457 -14.639 1.00 69.55 274 ARG A CA 1
ATOM 1894 C C . ARG A 1 232 ? 56.047 77.906 -13.507 1.00 61.07 274 ARG A C 1
ATOM 1895 O O . ARG A 1 232 ? 55.515 77.265 -12.599 1.00 68.96 274 ARG A O 1
ATOM 1903 N N . ASP A 1 233 ? 57.369 78.001 -13.631 1.00 35.92 275 ASP A N 1
ATOM 1904 C CA . ASP A 1 233 ? 58.165 77.071 -12.841 1.00 30.82 275 ASP A CA 1
ATOM 1905 C C . ASP A 1 233 ? 59.580 77.517 -12.492 1.00 26.82 275 ASP A C 1
ATOM 1906 O O . ASP A 1 233 ? 59.940 78.686 -12.623 1.00 26.67 275 ASP A O 1
ATOM 1911 N N . LEU A 1 234 ? 60.332 76.569 -11.945 1.00 26.71 276 LEU A N 1
ATOM 1912 C CA . LEU A 1 234 ? 61.653 76.831 -11.387 1.00 27.02 276 LEU A CA 1
ATOM 1913 C C . LEU A 1 234 ? 62.658 77.241 -12.457 1.00 24.61 276 LEU A C 1
ATOM 1914 O O . LEU A 1 234 ? 63.514 78.093 -12.219 1.00 25.67 276 LEU A O 1
ATOM 1919 N N . ILE A 1 235 ? 62.534 76.656 -13.643 1.00 23.26 277 ILE A N 1
ATOM 1920 C CA . ILE A 1 235 ? 63.443 76.977 -14.737 1.00 24.76 277 ILE A CA 1
ATOM 1921 C C . ILE A 1 235 ? 63.178 78.393 -15.240 1.00 24.70 277 ILE A C 1
ATOM 1922 O O . ILE A 1 235 ? 64.110 79.159 -15.482 1.00 21.07 277 ILE A O 1
ATOM 1927 N N . ASP A 1 236 ? 61.902 78.750 -15.346 1.00 22.27 278 ASP A N 1
ATOM 1928 C CA . ASP A 1 236 ? 61.526 80.121 -15.675 1.00 23.96 278 ASP A CA 1
ATOM 1929 C C . ASP A 1 236 ? 62.145 81.079 -14.665 1.00 24.72 278 ASP A C 1
ATOM 1930 O O . ASP A 1 236 ? 62.703 82.115 -15.027 1.00 26.54 278 ASP A O 1
ATOM 1935 N N . SER A 1 237 ? 62.020 80.719 -13.392 1.00 21.28 279 SER A N 1
ATOM 1936 C CA . SER A 1 237 ? 62.420 81.596 -12.297 1.00 23.29 279 SER A CA 1
ATOM 1937 C C . SER A 1 237 ? 63.919 81.880 -12.286 1.00 22.10 279 SER A C 1
ATOM 1938 O O . SER A 1 237 ? 64.347 83.000 -12.012 1.00 25.64 279 SER A O 1
ATOM 1941 N N . LEU A 1 238 ? 64.710 80.856 -12.585 1.00 22.28 280 LEU A N 1
ATOM 1942 C CA . LEU A 1 238 ? 66.164 80.979 -12.546 1.00 25.00 280 LEU A CA 1
ATOM 1943 C C . LEU A 1 238 ? 66.691 81.694 -13.788 1.00 27.74 280 LEU A C 1
ATOM 1944 O O . LEU A 1 238 ? 67.731 82.351 -13.742 1.00 32.63 280 LEU A O 1
ATOM 1949 N N . LEU A 1 239 ? 65.945 81.603 -14.884 1.00 29.82 281 LEU A N 1
ATOM 1950 C CA . LEU A 1 239 ? 66.262 82.359 -16.090 1.00 32.63 281 LEU A CA 1
ATOM 1951 C C . LEU A 1 239 ? 66.251 83.852 -15.784 1.00 30.35 281 LEU A C 1
ATOM 1952 O O . LEU A 1 239 ? 67.118 84.605 -16.227 1.00 33.12 281 LEU A O 1
ATOM 1957 N N . ILE A 1 240 ? 65.202 84.275 -15.086 1.00 31.18 282 ILE A N 1
ATOM 1958 C CA . ILE A 1 240 ? 65.047 85.664 -14.675 1.00 28.84 282 ILE A CA 1
ATOM 1959 C C . ILE A 1 240 ? 65.889 86.011 -13.457 1.00 31.79 282 ILE A C 1
ATOM 1960 O O . ILE A 1 240 ? 66.594 87.020 -13.437 1.00 26.73 282 ILE A O 1
ATOM 1965 N N . HIS A 1 241 ? 65.774 85.182 -12.427 1.00 25.53 283 HIS A N 1
ATOM 1966 C CA . HIS A 1 241 ? 66.475 85.438 -11.178 1.00 25.39 283 HIS A CA 1
ATOM 1967 C C . HIS A 1 241 ? 67.746 84.623 -11.053 1.00 29.90 283 HIS A C 1
ATOM 1968 O O . HIS A 1 241 ? 67.764 83.563 -10.427 1.00 27.14 283 HIS A O 1
ATOM 1975 N N . SER A 1 242 ? 68.768 85.034 -11.722 1.00 23.53 284 SER A N 1
ATOM 1976 C CA . SER A 1 242 ? 70.141 84.457 -11.750 1.00 23.56 284 SER A CA 1
ATOM 1977 C C . SER A 1 242 ? 71.272 85.489 -11.422 1.00 23.25 284 SER A C 1
ATOM 1978 O O . SER A 1 242 ? 72.363 85.191 -11.678 1.00 27.64 284 SER A O 1
ATOM 1981 N N . THR A 1 243 ? 70.968 86.692 -11.001 1.00 27.54 285 THR A N 1
ATOM 1982 C CA . THR A 1 243 ? 71.989 87.707 -10.756 1.00 26.29 285 THR A CA 1
ATOM 1983 C C . THR A 1 243 ? 72.131 88.009 -9.269 1.00 29.59 285 THR A C 1
ATOM 1984 O O . THR A 1 243 ? 71.171 88.385 -8.596 1.00 22.60 285 THR A O 1
ATOM 1988 N N . TYR A 1 244 ? 73.364 87.896 -8.788 1.00 23.94 286 TYR A N 1
ATOM 1989 C CA . TYR A 1 244 ? 73.680 88.186 -7.392 1.00 28.53 286 TYR A CA 1
ATOM 1990 C C . TYR A 1 244 ? 73.715 89.690 -7.149 1.00 30.23 286 TYR A C 1
ATOM 1991 O O . TYR A 1 244 ? 73.798 90.483 -8.087 1.00 29.17 286 TYR A O 1
ATOM 2000 N N . LYS A 1 245 ? 73.725 90.073 -5.877 1.00 27.96 287 LYS A N 1
ATOM 2001 C CA . LYS A 1 245 ? 73.640 91.487 -5.514 1.00 33.66 287 LYS A CA 1
ATOM 2002 C C . LYS A 1 245 ? 74.871 92.294 -5.923 1.00 31.41 287 LYS A C 1
ATOM 2003 O O . LYS A 1 245 ? 74.806 93.519 -6.025 1.00 31.03 287 LYS A O 1
ATOM 2009 N N . ASP A 1 246 ? 75.988 91.612 -6.155 1.00 30.28 288 ASP A N 1
ATOM 2010 C CA . ASP A 1 246 ? 77.205 92.281 -6.603 1.00 34.94 288 ASP A CA 1
ATOM 2011 C C . ASP A 1 246 ? 77.320 92.243 -8.125 1.00 30.78 288 ASP A C 1
ATOM 2012 O O . ASP A 1 246 ? 78.356 92.586 -8.693 1.00 32.55 288 ASP A O 1
ATOM 2017 N N . GLY A 1 247 ? 76.245 91.809 -8.773 1.00 30.51 289 GLY A N 1
ATOM 2018 C CA . GLY A 1 247 ? 76.150 91.851 -10.230 1.00 29.03 289 GLY A CA 1
ATOM 2019 C C . GLY A 1 247 ? 76.660 90.599 -10.915 1.00 29.42 289 GLY A C 1
ATOM 2020 O O . GLY A 1 247 ? 76.498 90.431 -12.124 1.00 23.28 289 GLY A O 1
ATOM 2021 N N . VAL A 1 248 ? 77.339 89.751 -10.151 1.00 25.60 290 VAL A N 1
ATOM 2022 C CA . VAL A 1 248 ? 77.802 88.468 -10.663 1.00 26.26 290 VAL A CA 1
ATOM 2023 C C . VAL A 1 248 ? 76.603 87.594 -11.012 1.00 29.32 290 VAL A C 1
ATOM 2024 O O . VAL A 1 248 ? 75.601 87.578 -10.298 1.00 25.44 290 VAL A O 1
ATOM 2028 N N . LYS A 1 249 ? 76.687 86.935 -12.162 1.00 29.46 291 LYS A N 1
ATOM 2029 C CA . LYS A 1 249 ? 75.591 86.118 -12.664 1.00 30.95 291 LYS A CA 1
ATOM 2030 C C . LYS A 1 249 ? 75.968 84.643 -12.656 1.00 29.87 291 LYS A C 1
ATOM 2031 O O . LYS A 1 249 ? 77.099 84.278 -12.976 1.00 28.06 291 LYS A O 1
ATOM 2037 N N . MET A 1 250 ? 75.029 83.806 -12.231 1.00 24.54 292 MET A N 1
ATOM 2038 C CA . MET A 1 250 ? 75.226 82.364 -12.276 1.00 26.86 292 MET A CA 1
ATOM 2039 C C . MET A 1 250 ? 75.423 81.921 -13.720 1.00 28.84 292 MET A C 1
ATOM 2040 O O . MET A 1 250 ? 74.768 82.430 -14.630 1.00 30.44 292 MET A O 1
ATOM 2045 N N . THR A 1 251 ? 76.335 80.976 -13.924 1.00 27.38 293 THR A N 1
ATOM 2046 C CA . THR A 1 251 ? 76.466 80.327 -15.222 1.00 28.32 293 THR A CA 1
ATOM 2047 C C . THR A 1 251 ? 75.307 79.352 -15.406 1.00 29.14 293 THR A C 1
ATOM 2048 O O . THR A 1 251 ? 74.672 78.936 -14.438 1.00 28.30 293 THR A O 1
ATOM 2052 N N . ASP A 1 252 ? 75.058 78.969 -16.653 1.00 27.14 294 ASP A N 1
ATOM 2053 C CA . ASP A 1 252 ? 73.985 78.031 -16.967 1.00 29.03 294 ASP A CA 1
ATOM 2054 C C . ASP A 1 252 ? 74.279 76.648 -16.390 1.00 33.54 294 ASP A C 1
ATOM 2055 O O . ASP A 1 252 ? 73.362 75.881 -16.094 1.00 24.16 294 ASP A O 1
ATOM 2060 N N . GLN A 1 253 ? 75.560 76.345 -16.211 1.00 25.90 295 GLN A N 1
ATOM 2061 C CA . GLN A 1 253 ? 75.972 75.097 -15.574 1.00 25.89 295 GLN A CA 1
ATOM 2062 C C . GLN A 1 253 ? 75.625 75.144 -14.089 1.00 25.66 295 GLN A C 1
ATOM 2063 O O . GLN A 1 253 ? 75.102 74.181 -13.528 1.00 28.84 295 GLN A O 1
ATOM 2069 N N . GLU A 1 254 ? 75.873 76.295 -13.474 1.00 28.26 296 GLU A N 1
ATOM 2070 C CA . GLU A 1 254 ? 75.569 76.500 -12.060 1.00 27.72 296 GLU A CA 1
ATOM 2071 C C . GLU A 1 254 ? 74.063 76.465 -11.809 1.00 26.40 296 GLU A C 1
ATOM 2072 O O . GLU A 1 254 ? 73.598 75.843 -10.854 1.00 25.63 296 GLU A O 1
ATOM 2078 N N . ILE A 1 255 ? 73.302 77.114 -12.684 1.00 22.64 297 ILE A N 1
ATOM 2079 C CA . ILE A 1 255 ? 71.844 77.080 -12.600 1.00 23.94 297 ILE A CA 1
ATOM 2080 C C . ILE A 1 255 ? 71.349 75.640 -12.674 1.00 24.51 297 ILE A C 1
ATOM 2081 O O . ILE A 1 255 ? 70.559 75.195 -11.842 1.00 26.49 297 ILE A O 1
ATOM 2086 N N . ALA A 1 256 ? 71.862 74.906 -13.656 1.00 23.90 298 ALA A N 1
ATOM 2087 C CA . ALA A 1 256 ? 71.523 73.498 -13.833 1.00 25.38 298 ALA A CA 1
ATOM 2088 C C . ALA A 1 256 ? 71.809 72.702 -12.563 1.00 27.61 298 ALA A C 1
ATOM 2089 O O . ALA A 1 256 ? 71.023 71.845 -12.160 1.00 30.96 298 ALA A O 1
ATOM 2091 N N . ASN A 1 257 ? 72.969 72.959 -11.969 1.00 27.66 299 ASN A N 1
ATOM 2092 C CA . ASN A 1 257 ? 73.393 72.260 -10.761 1.00 28.66 299 ASN A CA 1
ATOM 2093 C C . ASN A 1 257 ? 72.470 72.574 -9.587 1.00 29.05 299 ASN A C 1
ATOM 2094 O O . ASN A 1 257 ? 72.190 71.708 -8.757 1.00 28.44 299 ASN A O 1
ATOM 2099 N N . LEU A 1 258 ? 72.006 73.817 -9.520 1.00 26.69 300 LEU A N 1
ATOM 2100 C CA . LEU A 1 258 ? 71.063 74.236 -8.486 1.00 28.21 300 LEU A CA 1
ATOM 2101 C C . LEU A 1 258 ? 69.727 73.520 -8.669 1.00 27.16 300 LEU A C 1
ATOM 2102 O O . LEU A 1 258 ? 69.053 73.184 -7.696 1.00 24.69 300 LEU A O 1
ATOM 2107 N N . LEU A 1 259 ? 69.342 73.308 -9.923 1.00 23.92 301 LEU A N 1
ATOM 2108 C CA . LEU A 1 259 ? 68.122 72.571 -10.239 1.00 26.75 301 LEU A CA 1
ATOM 2109 C C . LEU A 1 259 ? 68.214 71.146 -9.702 1.00 28.01 301 LEU A C 1
ATOM 2110 O O . LEU A 1 259 ? 67.235 70.594 -9.200 1.00 24.14 301 LEU A O 1
ATOM 2115 N N . ILE A 1 260 ? 69.400 70.557 -9.816 1.00 28.09 302 ILE A N 1
ATOM 2116 C CA . ILE A 1 260 ? 69.633 69.195 -9.343 1.00 29.80 302 ILE A CA 1
ATOM 2117 C C . ILE A 1 260 ? 69.495 69.123 -7.826 1.00 27.14 302 ILE A C 1
ATOM 2118 O O . ILE A 1 260 ? 68.843 68.229 -7.288 1.00 25.28 302 ILE A O 1
ATOM 2123 N N . GLY A 1 261 ? 70.106 70.087 -7.146 1.00 26.22 303 GLY A N 1
ATOM 2124 C CA . GLY A 1 261 ? 70.009 70.186 -5.694 1.00 27.71 303 GLY A CA 1
ATOM 2125 C C . GLY A 1 261 ? 68.571 70.293 -5.223 1.00 26.53 303 GLY A C 1
ATOM 2126 O O . GLY A 1 261 ? 68.145 69.573 -4.319 1.00 21.68 303 GLY A O 1
ATOM 2127 N N . ILE A 1 262 ? 67.823 71.202 -5.838 1.00 26.38 304 ILE A N 1
ATOM 2128 C CA . ILE A 1 262 ? 66.445 71.464 -5.434 1.00 25.51 304 ILE A CA 1
ATOM 2129 C C . ILE A 1 262 ? 65.571 70.233 -5.653 1.00 25.23 304 ILE A C 1
ATOM 2130 O O . ILE A 1 262 ? 64.898 69.768 -4.733 1.00 24.15 304 ILE A O 1
ATOM 2135 N N . LEU A 1 263 ? 65.695 69.637 -6.833 1.00 27.54 305 LEU A N 1
ATOM 2136 C CA . LEU A 1 263 ? 64.934 68.440 -7.175 1.00 26.68 305 LEU A CA 1
ATOM 2137 C C . LEU A 1 263 ? 65.265 67.285 -6.238 1.00 28.56 305 LEU A C 1
ATOM 2138 O O . LEU A 1 263 ? 64.376 66.576 -5.766 1.00 25.06 305 LEU A O 1
ATOM 2143 N N . MET A 1 264 ? 66.558 67.066 -6.030 1.00 23.88 306 MET A N 1
ATOM 2144 C CA . MET A 1 264 ? 67.029 65.909 -5.275 1.00 30.67 306 MET A CA 1
ATOM 2145 C C . MET A 1 264 ? 66.586 65.998 -3.819 1.00 34.84 306 MET A C 1
ATOM 2146 O O . MET A 1 264 ? 66.106 65.024 -3.239 1.00 34.29 306 MET A O 1
ATOM 2151 N N . GLY A 1 265 ? 66.805 67.164 -3.222 1.00 35.40 307 GLY A N 1
ATOM 2152 C CA . GLY A 1 265 ? 66.386 67.411 -1.847 1.00 35.83 307 GLY A CA 1
ATOM 2153 C C . GLY A 1 265 ? 64.886 67.254 -1.692 1.00 37.59 307 GLY A C 1
ATOM 2154 O O . GLY A 1 265 ? 64.411 66.450 -0.891 1.00 33.13 307 GLY A O 1
ATOM 2155 N N . GLY A 1 266 ? 64.143 67.976 -2.525 1.00 31.15 308 GLY A N 1
ATOM 2156 C CA . GLY A 1 266 ? 62.685 67.970 -2.462 1.00 37.91 308 GLY A CA 1
ATOM 2157 C C . GLY A 1 266 ? 62.088 66.590 -2.656 1.00 39.00 308 GLY A C 1
ATOM 2158 O O . GLY A 1 266 ? 61.208 66.170 -1.906 1.00 42.75 308 GLY A O 1
ATOM 2159 N N . GLN A 1 267 ? 62.582 65.879 -3.664 1.00 38.63 309 GLN A N 1
ATOM 2160 C CA . GLN A 1 267 ? 62.047 64.568 -4.013 1.00 37.80 309 GLN A CA 1
ATOM 2161 C C . GLN A 1 267 ? 62.311 63.544 -2.914 1.00 36.99 309 GLN A C 1
ATOM 2162 O O . GLN A 1 267 ? 61.431 62.759 -2.559 1.00 31.81 309 GLN A O 1
ATOM 2168 N N . HIS A 1 268 ? 63.498 63.613 -2.323 1.00 29.94 310 HIS A N 1
ATOM 2169 C CA . HIS A 1 268 ? 63.882 62.686 -1.262 1.00 32.89 310 HIS A CA 1
ATOM 2170 C C . HIS A 1 268 ? 63.040 62.887 -0.007 1.00 35.51 310 HIS A C 1
ATOM 2171 O O . HIS A 1 268 ? 62.425 61.948 0.499 1.00 31.93 310 HIS A O 1
ATOM 2178 N N . THR A 1 269 ? 63.039 64.112 0.505 1.00 28.90 311 THR A N 1
ATOM 2179 C CA . THR A 1 269 ? 62.279 64.439 1.708 1.00 30.61 311 THR A CA 1
ATOM 2180 C C . THR A 1 269 ? 60.802 64.110 1.525 1.00 30.64 311 THR A C 1
ATOM 2181 O O . THR A 1 269 ? 60.126 63.680 2.460 1.00 28.91 311 THR A O 1
ATOM 2185 N N . SER A 1 270 ? 60.305 64.343 0.316 1.00 29.20 312 SER A N 1
ATOM 2186 C CA . SER A 1 270 ? 58.894 64.127 0.010 1.00 30.03 312 SER A CA 1
ATOM 2187 C C . SER A 1 270 ? 58.597 62.643 -0.182 1.00 30.56 312 SER A C 1
ATOM 2188 O O . SER A 1 270 ? 57.555 62.147 0.244 1.00 34.68 312 SER A O 1
ATOM 2191 N N . ALA A 1 271 ? 59.511 61.948 -0.851 1.00 29.05 313 ALA A N 1
ATOM 2192 C CA . ALA A 1 271 ? 59.379 60.510 -1.056 1.00 30.68 313 ALA A CA 1
ATOM 2193 C C . ALA A 1 271 ? 59.210 59.794 0.281 1.00 29.41 313 ALA A C 1
ATOM 2194 O O . ALA A 1 271 ? 58.257 59.040 0.477 1.00 34.36 313 ALA A O 1
ATOM 2196 N N . SER A 1 272 ? 60.104 60.090 1.218 1.00 26.86 314 SER A N 1
ATOM 2197 C CA . SER A 1 272 ? 60.086 59.446 2.527 1.00 30.03 314 SER A CA 1
ATOM 2198 C C . SER A 1 272 ? 58.815 59.785 3.299 1.00 28.72 314 SER A C 1
ATOM 2199 O O . SER A 1 272 ? 58.179 58.906 3.881 1.00 28.89 314 SER A O 1
ATOM 2202 N N . THR A 1 273 ? 58.425 61.054 3.264 1.00 24.68 315 THR A N 1
ATOM 2203 C CA . THR A 1 273 ? 57.258 61.512 4.012 1.00 25.55 315 THR A CA 1
ATOM 2204 C C . THR A 1 273 ? 55.973 60.852 3.518 1.00 23.83 315 THR A C 1
ATOM 2205 O O . THR A 1 273 ? 55.152 60.403 4.319 1.00 25.17 315 THR A O 1
ATOM 2209 N N . SER A 1 274 ? 55.836 60.724 2.203 1.00 23.29 316 SER A N 1
ATOM 2210 C CA . SER A 1 274 ? 54.638 60.123 1.619 1.00 24.01 316 SER A CA 1
ATOM 2211 C C . SER A 1 274 ? 54.639 58.609 1.820 1.00 23.79 316 SER A C 1
ATOM 2212 O O . SER A 1 274 ? 53.586 57.989 1.966 1.00 18.99 316 SER A O 1
ATOM 2215 N N . ALA A 1 275 ? 55.829 58.020 1.810 1.00 18.12 317 ALA A N 1
ATOM 2216 C CA . ALA A 1 275 ? 55.982 56.597 2.093 1.00 20.84 317 ALA A CA 1
ATOM 2217 C C . ALA A 1 275 ? 55.544 56.308 3.524 1.00 20.94 317 ALA A C 1
ATOM 2218 O O . ALA A 1 275 ? 54.847 55.329 3.787 1.00 27.85 317 ALA A O 1
ATOM 2220 N N . TRP A 1 276 ? 55.911 57.202 4.437 1.00 20.27 318 TRP A N 1
ATOM 2221 C CA . TRP A 1 276 ? 55.593 57.023 5.850 1.00 20.46 318 TRP A CA 1
ATOM 2222 C C . TRP A 1 276 ? 54.103 57.202 6.145 1.00 23.23 318 TRP A C 1
ATOM 2223 O O . TRP A 1 276 ? 53.532 56.418 6.904 1.00 24.62 318 TRP A O 1
ATOM 2234 N N . PHE A 1 277 ? 53.449 58.162 5.498 1.00 21.20 319 PHE A N 1
ATOM 2235 C CA . PHE A 1 277 ? 52.032 58.404 5.786 1.00 24.02 319 PHE A CA 1
ATOM 2236 C C . PHE A 1 277 ? 51.096 57.465 5.021 1.00 26.01 319 PHE A C 1
ATOM 2237 O O . PHE A 1 277 ? 49.971 57.227 5.462 1.00 28.71 319 PHE A O 1
ATOM 2245 N N . LEU A 1 278 ? 51.616 56.792 4.000 1.00 24.07 320 LEU A N 1
ATOM 2246 C CA . LEU A 1 278 ? 50.879 55.703 3.365 1.00 25.27 320 LEU A CA 1
ATOM 2247 C C . LEU A 1 278 ? 50.876 54.476 4.276 1.00 26.99 320 LEU A C 1
ATOM 2248 O O . LEU A 1 278 ? 49.848 53.822 4.449 1.00 19.95 320 LEU A O 1
ATOM 2253 N N . LEU A 1 279 ? 52.013 54.214 4.913 1.00 22.83 321 LEU A N 1
ATOM 2254 C CA . LEU A 1 279 ? 52.149 53.074 5.816 1.00 25.09 321 LEU A CA 1
ATOM 2255 C C . LEU A 1 279 ? 51.341 53.272 7.095 1.00 28.79 321 LEU A C 1
ATOM 2256 O O . LEU A 1 279 ? 50.606 52.379 7.518 1.00 26.66 321 LEU A O 1
ATOM 2261 N N . HIS A 1 280 ? 51.500 54.433 7.721 1.00 25.04 322 HIS A N 1
ATOM 2262 C CA . HIS A 1 280 ? 50.795 54.731 8.966 1.00 27.39 322 HIS A CA 1
ATOM 2263 C C . HIS A 1 280 ? 49.284 54.746 8.752 1.00 27.66 322 HIS A C 1
ATOM 2264 O O . HIS A 1 280 ? 48.522 54.267 9.592 1.00 27.26 322 HIS A O 1
ATOM 2271 N N . LEU A 1 281 ? 48.863 55.248 7.596 1.00 26.68 323 LEU A N 1
ATOM 2272 C CA . LEU A 1 281 ? 47.447 55.251 7.236 1.00 26.04 323 LEU A CA 1
ATOM 2273 C C . LEU A 1 281 ? 46.948 53.828 7.004 1.00 27.41 323 LEU A C 1
ATOM 2274 O O . LEU A 1 281 ? 45.779 53.522 7.240 1.00 28.86 323 LEU A O 1
ATOM 2279 N N . GLY A 1 282 ? 47.828 52.978 6.486 1.00 25.18 324 GLY A N 1
ATOM 2280 C CA . GLY A 1 282 ? 47.504 51.571 6.272 1.00 31.91 324 GLY A CA 1
ATOM 2281 C C . GLY A 1 282 ? 47.252 50.866 7.591 1.00 32.84 324 GLY A C 1
ATOM 2282 O O . GLY A 1 282 ? 46.297 50.102 7.733 1.00 31.67 324 GLY A O 1
ATOM 2283 N N . GLU A 1 283 ? 48.111 51.149 8.564 1.00 30.61 325 GLU A N 1
ATOM 2284 C CA . GLU A 1 283 ? 47.973 50.612 9.913 1.00 32.64 325 GLU A CA 1
ATOM 2285 C C . GLU A 1 283 ? 46.668 51.074 10.554 1.00 33.07 325 GLU A C 1
ATOM 2286 O O . GLU A 1 283 ? 46.057 50.349 11.339 1.00 30.76 325 GLU A O 1
ATOM 2292 N N . LYS A 1 284 ? 46.258 52.295 10.226 1.00 30.78 326 LYS A N 1
ATOM 2293 C CA . LYS A 1 284 ? 45.048 52.885 10.790 1.00 30.36 326 LYS A CA 1
ATOM 2294 C C . LYS A 1 284 ? 44.108 53.352 9.683 1.00 28.63 326 LYS A C 1
ATOM 2295 O O . LYS A 1 284 ? 43.910 54.553 9.499 1.00 27.82 326 LYS A O 1
ATOM 2301 N N . PRO A 1 285 ? 43.465 52.399 8.992 1.00 28.90 327 PRO A N 1
ATOM 2302 C CA . PRO A 1 285 ? 42.674 52.716 7.806 1.00 32.99 327 PRO A CA 1
ATOM 2303 C C . PRO A 1 285 ? 41.513 53.677 8.049 1.00 32.53 327 PRO A C 1
ATOM 2304 O O . PRO A 1 285 ? 40.982 54.258 7.102 1.00 29.63 327 PRO A O 1
ATOM 2308 N N . HIS A 1 286 ? 41.105 53.814 9.305 1.00 30.90 328 HIS A N 1
ATOM 2309 C CA . HIS A 1 286 ? 39.957 54.650 9.647 1.00 34.39 328 HIS A CA 1
ATOM 2310 C C . HIS A 1 286 ? 40.341 56.119 9.488 1.00 34.24 328 HIS A C 1
ATOM 2311 O O . HIS A 1 286 ? 39.484 56.980 9.289 1.00 30.45 328 HIS A O 1
ATOM 2318 N N . LEU A 1 287 ? 41.640 56.389 9.555 1.00 30.43 329 LEU A N 1
ATOM 2319 C CA . LEU A 1 287 ? 42.158 57.732 9.313 1.00 27.64 329 LEU A CA 1
ATOM 2320 C C . LEU A 1 287 ? 41.985 58.090 7.839 1.00 27.21 329 LEU A C 1
ATOM 2321 O O . LEU A 1 287 ? 41.711 59.240 7.496 1.00 25.89 329 LEU A O 1
ATOM 2326 N N . GLN A 1 288 ? 42.139 57.094 6.973 1.00 23.95 330 GLN A N 1
ATOM 2327 C CA . GLN A 1 288 ? 41.906 57.275 5.543 1.00 25.44 330 GLN A CA 1
ATOM 2328 C C . GLN A 1 288 ? 40.460 57.690 5.294 1.00 26.02 330 GLN A C 1
ATOM 2329 O O . GLN A 1 288 ? 40.184 58.576 4.486 1.00 26.30 330 GLN A O 1
ATOM 2335 N N . ASP A 1 289 ? 39.540 57.033 5.993 1.00 28.76 331 ASP A N 1
ATOM 2336 C CA . ASP A 1 289 ? 38.112 57.253 5.787 1.00 29.65 331 ASP A CA 1
ATOM 2337 C C . ASP A 1 289 ? 37.699 58.649 6.239 1.00 29.65 331 ASP A C 1
ATOM 2338 O O . ASP A 1 289 ? 36.803 59.263 5.658 1.00 31.89 331 ASP A O 1
ATOM 2343 N N . VAL A 1 290 ? 38.360 59.138 7.282 1.00 28.78 332 VAL A N 1
ATOM 2344 C CA . VAL A 1 290 ? 38.153 60.504 7.755 1.00 30.65 332 VAL A CA 1
ATOM 2345 C C . VAL A 1 290 ? 38.510 61.502 6.658 1.00 33.23 332 VAL A C 1
ATOM 2346 O O . VAL A 1 290 ? 37.695 62.341 6.275 1.00 32.35 332 VAL A O 1
ATOM 2350 N N . ILE A 1 291 ? 39.726 61.384 6.136 1.00 27.08 333 ILE A N 1
ATOM 2351 C CA . ILE A 1 291 ? 40.165 62.203 5.011 1.00 27.94 333 ILE A CA 1
ATOM 2352 C C . ILE A 1 291 ? 39.195 62.084 3.841 1.00 24.40 333 ILE A C 1
ATOM 2353 O O . ILE A 1 291 ? 38.859 63.074 3.191 1.00 27.69 333 ILE A O 1
ATOM 2358 N N . TYR A 1 292 ? 38.832 60.848 3.517 1.00 25.94 334 TYR A N 1
ATOM 2359 C CA . TYR A 1 292 ? 37.955 60.575 2.383 1.00 26.20 334 TYR A CA 1
ATOM 2360 C C . TYR A 1 292 ? 36.637 61.325 2.533 1.00 24.27 334 TYR A C 1
ATOM 2361 O O . TYR A 1 292 ? 36.186 62.019 1.623 1.00 25.49 334 TYR A O 1
ATOM 2370 N N . GLN A 1 293 ? 36.044 61.189 3.714 1.00 27.41 335 GLN A N 1
ATOM 2371 C CA . GLN A 1 293 ? 34.802 61.870 4.060 1.00 34.34 335 GLN A CA 1
ATOM 2372 C C . GLN A 1 293 ? 34.919 63.375 3.846 1.00 39.21 335 GLN A C 1
ATOM 2373 O O . GLN A 1 293 ? 34.021 64.013 3.295 1.00 30.97 335 GLN A O 1
ATOM 2379 N N . GLU A 1 294 ? 36.028 63.935 4.315 1.00 30.17 336 GLU A N 1
ATOM 2380 C CA . GLU A 1 294 ? 36.264 65.374 4.252 1.00 33.29 336 GLU A CA 1
ATOM 2381 C C . GLU A 1 294 ? 36.432 65.840 2.809 1.00 32.74 336 GLU A C 1
ATOM 2382 O O . GLU A 1 294 ? 35.858 66.849 2.397 1.00 34.89 336 GLU A O 1
ATOM 2388 N N . VAL A 1 295 ? 37.226 65.094 2.050 1.00 29.32 337 VAL A N 1
ATOM 2389 C CA . VAL A 1 295 ? 37.475 65.407 0.646 1.00 26.70 337 VAL A CA 1
ATOM 2390 C C . VAL A 1 295 ? 36.205 65.290 -0.192 1.00 27.04 337 VAL A C 1
ATOM 2391 O O . VAL A 1 295 ? 35.934 66.135 -1.045 1.00 31.05 337 VAL A O 1
ATOM 2395 N N . VAL A 1 296 ? 35.402 64.270 0.093 1.00 29.64 338 VAL A N 1
ATOM 2396 C CA . VAL A 1 296 ? 34.199 64.001 -0.692 1.00 31.76 338 VAL A CA 1
ATOM 2397 C C . VAL A 1 296 ? 33.094 65.012 -0.397 1.00 30.08 338 VAL A C 1
ATOM 2398 O O . VAL A 1 296 ? 32.447 65.515 -1.316 1.00 36.38 338 VAL A O 1
ATOM 2402 N N . GLU A 1 297 ? 32.909 65.343 0.876 1.00 34.19 339 GLU A N 1
ATOM 2403 C CA . GLU A 1 297 ? 31.949 66.377 1.252 1.00 37.69 339 GLU A CA 1
ATOM 2404 C C . GLU A 1 297 ? 32.322 67.702 0.597 1.00 36.94 339 GLU A C 1
ATOM 2405 O O . GLU A 1 297 ? 31.459 68.449 0.137 1.00 31.51 339 GLU A O 1
ATOM 2411 N N . LEU A 1 298 ? 33.606 68.022 0.611 1.00 31.06 340 LEU A N 1
ATOM 2412 C CA . LEU A 1 298 ? 34.086 69.245 0.060 1.00 29.18 340 LEU A CA 1
ATOM 2413 C C . LEU A 1 298 ? 33.800 69.333 -1.418 1.00 29.15 340 LEU A C 1
ATOM 2414 O O . LEU A 1 298 ? 33.353 70.312 -1.880 1.00 36.26 340 LEU A O 1
ATOM 2419 N N . LEU A 1 299 ? 33.989 68.273 -2.146 1.00 29.54 341 LEU A N 1
ATOM 2420 C CA . LEU A 1 299 ? 33.766 68.257 -3.589 1.00 33.04 341 LEU A CA 1
ATOM 2421 C C . LEU A 1 299 ? 32.281 68.224 -3.944 1.00 40.93 341 LEU A C 1
ATOM 2422 O O . LEU A 1 299 ? 31.881 68.671 -5.019 1.00 42.55 341 LEU A O 1
ATOM 2427 N N . LYS A 1 300 ? 31.486 67.677 -3.045 1.00 39.07 342 LYS A N 1
ATOM 2428 C CA . LYS A 1 300 ? 30.039 67.643 -3.186 1.00 47.60 342 LYS A CA 1
ATOM 2429 C C . LYS A 1 300 ? 29.478 69.078 -3.076 1.00 43.16 342 LYS A C 1
ATOM 2430 O O . LYS A 1 300 ? 28.663 69.471 -3.874 1.00 46.95 342 LYS A O 1
ATOM 2436 N N . GLU A 1 301 ? 29.939 69.838 -2.084 1.00 46.99 343 GLU A N 1
ATOM 2437 C CA . GLU A 1 301 ? 29.673 71.267 -1.958 1.00 52.60 343 GLU A CA 1
ATOM 2438 C C . GLU A 1 301 ? 29.885 71.974 -3.290 1.00 53.51 343 GLU A C 1
ATOM 2439 O O . GLU A 1 301 ? 29.205 72.942 -3.630 1.00 51.96 343 GLU A O 1
ATOM 2445 N N . LYS A 1 302 ? 30.900 71.491 -3.997 1.00 49.59 344 LYS A N 1
ATOM 2446 C CA . LYS A 1 302 ? 31.501 72.195 -5.120 1.00 47.96 344 LYS A CA 1
ATOM 2447 C C . LYS A 1 302 ? 30.831 71.790 -6.423 1.00 42.53 344 LYS A C 1
ATOM 2448 O O . LYS A 1 302 ? 30.900 72.502 -7.425 1.00 47.16 344 LYS A O 1
ATOM 2454 N N . GLY A 1 303 ? 30.134 70.660 -6.374 1.00 42.92 345 GLY A N 1
ATOM 2455 C CA . GLY A 1 303 ? 29.511 70.087 -7.562 1.00 42.97 345 GLY A CA 1
ATOM 2456 C C . GLY A 1 303 ? 30.542 69.472 -8.489 1.00 41.44 345 GLY A C 1
ATOM 2457 O O . GLY A 1 303 ? 30.324 69.378 -9.697 1.00 43.66 345 GLY A O 1
ATOM 2458 N N . GLY A 1 304 ? 31.636 68.983 -7.914 1.00 41.98 346 GLY A N 1
ATOM 2459 C CA . GLY A 1 304 ? 32.758 68.502 -8.714 1.00 37.69 346 GLY A CA 1
ATOM 2460 C C . GLY A 1 304 ? 33.291 67.136 -8.330 1.00 38.73 346 GLY A C 1
ATOM 2461 O O . GLY A 1 304 ? 32.742 66.447 -7.469 1.00 37.75 346 GLY A O 1
ATOM 2462 N N . ASP A 1 305 ? 34.355 66.743 -9.024 1.00 34.96 347 ASP A N 1
ATOM 2463 C CA . ASP A 1 305 ? 35.060 65.490 -8.764 1.00 33.33 347 ASP A CA 1
ATOM 2464 C C . ASP A 1 305 ? 36.531 65.792 -8.487 1.00 30.59 347 ASP A C 1
ATOM 2465 O O . ASP A 1 305 ? 36.919 66.954 -8.373 1.00 31.26 347 ASP A O 1
ATOM 2470 N N . LEU A 1 306 ? 37.347 64.756 -8.327 1.00 29.42 348 LEU A N 1
ATOM 2471 C CA . LEU A 1 306 ? 38.743 64.952 -7.947 1.00 29.56 348 LEU A CA 1
ATOM 2472 C C . LEU A 1 306 ? 39.465 65.911 -8.890 1.00 29.16 348 LEU A C 1
ATOM 2473 O O . LEU A 1 306 ? 40.353 66.654 -8.469 1.00 33.15 348 LEU A O 1
ATOM 2478 N N . ASN A 1 307 ? 39.108 65.870 -10.169 1.00 30.75 349 ASN A N 1
ATOM 2479 C CA . ASN A 1 307 ? 39.742 66.730 -11.162 1.00 31.46 349 ASN A CA 1
ATOM 2480 C C . ASN A 1 307 ? 39.461 68.203 -10.884 1.00 35.97 349 ASN A C 1
ATOM 2481 O O . ASN A 1 307 ? 40.129 69.084 -11.425 1.00 36.61 349 ASN A O 1
ATOM 2486 N N . ASP A 1 308 ? 38.496 68.462 -10.007 1.00 32.21 350 ASP A N 1
ATOM 2487 C CA . ASP A 1 308 ? 38.126 69.832 -9.658 1.00 35.53 350 ASP A CA 1
ATOM 2488 C C . ASP A 1 308 ? 38.836 70.311 -8.396 1.00 30.64 350 ASP A C 1
ATOM 2489 O O . ASP A 1 308 ? 38.693 71.466 -7.995 1.00 30.82 350 ASP A O 1
ATOM 2494 N N . LEU A 1 309 ? 39.582 69.415 -7.760 1.00 32.70 351 LEU A N 1
ATOM 2495 C CA . LEU A 1 309 ? 40.224 69.722 -6.486 1.00 31.48 351 LEU A CA 1
ATOM 2496 C C . LEU A 1 309 ? 41.408 70.659 -6.700 1.00 32.83 351 LEU A C 1
ATOM 2497 O O . LEU A 1 309 ? 42.355 70.331 -7.415 1.00 36.76 351 LEU A O 1
ATOM 2502 N N . THR A 1 310 ? 41.334 71.834 -6.084 1.00 33.63 352 THR A N 1
ATOM 2503 C CA . THR A 1 310 ? 42.307 72.893 -6.326 1.00 29.61 352 THR A CA 1
ATOM 2504 C C . THR A 1 310 ? 43.270 73.083 -5.160 1.00 26.01 352 THR A C 1
ATOM 2505 O O . THR A 1 310 ? 43.090 72.511 -4.085 1.00 23.72 352 THR A O 1
ATOM 2509 N N . TYR A 1 311 ? 44.261 73.943 -5.371 1.00 27.29 353 TYR A N 1
ATOM 2510 C CA . TYR A 1 311 ? 45.153 74.365 -4.298 1.00 28.61 353 TYR A CA 1
ATOM 2511 C C . TYR A 1 311 ? 44.355 74.993 -3.159 1.00 27.71 353 TYR A C 1
ATOM 2512 O O . TYR A 1 311 ? 44.626 74.740 -1.985 1.00 22.73 353 TYR A O 1
ATOM 2521 N N . GLU A 1 312 ? 43.354 75.794 -3.512 1.00 27.68 354 GLU A N 1
ATOM 2522 C CA . GLU A 1 312 ? 42.496 76.429 -2.516 1.00 26.89 354 GLU A CA 1
ATOM 2523 C C . GLU A 1 312 ? 41.763 75.383 -1.680 1.00 23.60 354 GLU A C 1
ATOM 2524 O O . GLU A 1 312 ? 41.569 75.560 -0.477 1.00 28.17 354 GLU A O 1
ATOM 2530 N N . ASP A 1 313 ? 41.351 74.298 -2.327 1.00 24.93 355 ASP A N 1
ATOM 2531 C CA . ASP A 1 313 ? 40.671 73.204 -1.642 1.00 27.27 355 ASP A CA 1
ATOM 2532 C C . ASP A 1 313 ? 41.582 72.578 -0.592 1.00 26.37 355 ASP A C 1
ATOM 2533 O O . ASP A 1 313 ? 41.132 72.204 0.491 1.00 23.04 355 ASP A O 1
ATOM 2538 N N . LEU A 1 314 ? 42.856 72.426 -0.938 1.00 26.91 356 LEU A N 1
ATOM 2539 C CA . LEU A 1 314 ? 43.839 71.890 -0.004 1.00 27.18 356 LEU A CA 1
ATOM 2540 C C . LEU A 1 314 ? 43.885 72.732 1.268 1.00 29.04 356 LEU A C 1
ATOM 2541 O O . LEU A 1 314 ? 44.239 72.235 2.337 1.00 37.15 356 LEU A O 1
ATOM 2546 N N . GLN A 1 315 ? 43.473 73.992 1.161 1.00 32.52 357 GLN A N 1
ATOM 2547 C CA . GLN A 1 315 ? 43.449 74.885 2.317 1.00 33.60 357 GLN A CA 1
ATOM 2548 C C . GLN A 1 315 ? 42.253 74.598 3.222 1.00 35.32 357 GLN A C 1
ATOM 2549 O O . GLN A 1 315 ? 42.176 75.110 4.339 1.00 33.93 357 GLN A O 1
ATOM 2555 N N . LYS A 1 316 ? 41.294 73.830 2.715 1.00 31.83 358 LYS A N 1
ATOM 2556 C CA . LYS A 1 316 ? 40.066 73.552 3.453 1.00 32.64 358 LYS A CA 1
ATOM 2557 C C . LYS A 1 316 ? 40.055 72.143 4.035 1.00 32.72 358 LYS A C 1
ATOM 2558 O O . LYS A 1 316 ? 39.031 71.677 4.537 1.00 34.15 358 LYS A O 1
ATOM 2564 N N . LEU A 1 317 ? 41.191 71.462 3.945 1.00 33.47 359 LEU A N 1
ATOM 2565 C CA . LEU A 1 317 ? 41.269 70.059 4.337 1.00 31.29 359 LEU A CA 1
ATOM 2566 C C . LEU A 1 317 ? 42.260 69.849 5.477 1.00 31.15 359 LEU A C 1
ATOM 2567 O O . LEU A 1 317 ? 43.381 69.394 5.249 1.00 32.75 359 LEU A O 1
ATOM 2572 N N . PRO A 1 318 ? 41.816 70.087 6.720 1.00 31.13 360 PRO A N 1
ATOM 2573 C CA . PRO A 1 318 ? 42.737 69.978 7.850 1.00 29.43 360 PRO A CA 1
ATOM 2574 C C . PRO A 1 318 ? 43.177 68.541 8.118 1.00 30.02 360 PRO A C 1
ATOM 2575 O O . PRO A 1 318 ? 44.300 68.314 8.568 1.00 27.90 360 PRO A O 1
ATOM 2579 N N . SER A 1 319 ? 42.340 67.579 7.742 1.00 24.08 361 SER A N 1
ATOM 2580 C CA . SER A 1 319 ? 42.670 66.168 7.917 1.00 26.12 361 SER A CA 1
ATOM 2581 C C . SER A 1 319 ? 43.905 65.805 7.100 1.00 26.71 361 SER A C 1
ATOM 2582 O O . SER A 1 319 ? 44.771 65.060 7.559 1.00 30.71 361 SER A O 1
ATOM 2585 N N . VAL A 1 320 ? 43.970 66.328 5.880 1.00 23.16 362 VAL A N 1
ATOM 2586 C CA . VAL A 1 320 ? 45.126 66.112 5.016 1.00 22.91 362 VAL A CA 1
ATOM 2587 C C . VAL A 1 320 ? 46.382 66.744 5.607 1.00 21.66 362 VAL A C 1
ATOM 2588 O O . VAL A 1 320 ? 47.424 66.100 5.720 1.00 23.91 362 VAL A O 1
ATOM 2592 N N . ASN A 1 321 ? 46.242 67.980 6.073 1.00 24.84 363 ASN A N 1
ATOM 2593 C CA . ASN A 1 321 ? 47.394 68.754 6.529 1.00 30.07 363 ASN A CA 1
ATOM 2594 C C . ASN A 1 321 ? 47.836 68.360 7.937 1.00 26.58 363 ASN A C 1
ATOM 2595 O O . ASN A 1 321 ? 49.023 68.419 8.257 1.00 25.85 363 ASN A O 1
ATOM 2600 N N . ASN A 1 322 ? 46.910 67.817 8.720 1.00 26.92 364 ASN A N 1
ATOM 2601 C CA . ASN A 1 322 ? 47.247 67.281 10.035 1.00 29.87 364 ASN A CA 1
ATOM 2602 C C . ASN A 1 322 ? 48.016 65.973 9.886 1.00 27.43 364 ASN A C 1
ATOM 2603 O O . ASN A 1 322 ? 48.904 65.668 10.683 1.00 27.61 364 ASN A O 1
ATOM 2608 N N . THR A 1 323 ? 47.658 65.195 8.871 1.00 28.30 365 THR A N 1
ATOM 2609 C CA . THR A 1 323 ? 48.308 63.912 8.624 1.00 24.80 365 THR A CA 1
ATOM 2610 C C . THR A 1 323 ? 49.766 64.118 8.228 1.00 24.72 365 THR A C 1
ATOM 2611 O O . THR A 1 323 ? 50.651 63.382 8.665 1.00 19.92 365 THR A O 1
ATOM 2615 N N . ILE A 1 324 ? 50.018 65.163 7.446 1.00 22.66 366 ILE A N 1
ATOM 2616 C CA . ILE A 1 324 ? 51.377 65.485 7.019 1.00 27.11 366 ILE A CA 1
ATOM 2617 C C . ILE A 1 324 ? 52.205 66.011 8.190 1.00 24.80 366 ILE A C 1
ATOM 2618 O O . ILE A 1 324 ? 53.350 65.602 8.382 1.00 28.43 366 ILE A O 1
ATOM 2623 N N . LYS A 1 325 ? 51.606 66.882 8.996 1.00 27.24 367 LYS A N 1
ATOM 2624 C CA . LYS A 1 325 ? 52.249 67.361 10.214 1.00 31.63 367 LYS A CA 1
ATOM 2625 C C . LYS A 1 325 ? 52.704 66.189 11.079 1.00 24.81 367 LYS A C 1
ATOM 2626 O O . LYS A 1 325 ? 53.836 66.158 11.563 1.00 23.22 367 LYS A O 1
ATOM 2632 N N . GLU A 1 326 ? 51.789 65.254 11.312 1.00 22.90 368 GLU A N 1
ATOM 2633 C CA . GLU A 1 326 ? 52.034 64.140 12.222 1.00 23.33 368 GLU A CA 1
ATOM 2634 C C . GLU A 1 326 ? 53.112 63.211 11.679 1.00 26.32 368 GLU A C 1
ATOM 2635 O O . GLU A 1 326 ? 53.863 62.601 12.440 1.00 20.98 368 GLU A O 1
ATOM 2641 N N . THR A 1 327 ? 53.151 63.069 10.358 1.00 25.45 369 THR A N 1
ATOM 2642 C CA . THR A 1 327 ? 54.168 62.245 9.716 1.00 25.07 369 THR A CA 1
ATOM 2643 C C . THR A 1 327 ? 55.541 62.894 9.864 1.00 22.89 369 THR A C 1
ATOM 2644 O O . THR A 1 327 ? 56.542 62.214 10.086 1.00 22.57 369 THR A O 1
ATOM 2648 N N . LEU A 1 328 ? 55.571 64.220 9.787 1.00 24.21 370 LEU A N 1
ATOM 2649 C CA . LEU A 1 328 ? 56.825 64.957 9.921 1.00 26.11 370 LEU A CA 1
ATOM 2650 C C . LEU A 1 328 ? 57.245 65.050 11.386 1.00 25.09 370 LEU A C 1
ATOM 2651 O O . LEU A 1 328 ? 58.416 65.276 11.691 1.00 24.85 370 LEU A O 1
ATOM 2656 N N . ARG A 1 329 ? 56.295 64.822 12.288 1.00 25.25 371 ARG A N 1
ATOM 2657 C CA . ARG A 1 329 ? 56.623 64.742 13.708 1.00 26.40 371 ARG A CA 1
ATOM 2658 C C . ARG A 1 329 ? 57.311 63.408 13.980 1.00 30.78 371 ARG A C 1
ATOM 2659 O O . ARG A 1 329 ? 58.404 63.362 14.544 1.00 29.19 371 ARG A O 1
ATOM 2667 N N . MET A 1 330 ? 56.705 62.335 13.483 1.00 27.34 372 MET A N 1
ATOM 2668 C CA . MET A 1 330 ? 57.181 60.987 13.776 1.00 32.48 372 MET A CA 1
ATOM 2669 C C . MET A 1 330 ? 58.359 60.577 12.898 1.00 30.23 372 MET A C 1
ATOM 2670 O O . MET A 1 330 ? 59.169 59.737 13.290 1.00 26.83 372 MET A O 1
ATOM 2675 N N . HIS A 1 331 ? 58.462 61.155 11.723 1.00 26.34 373 HIS A N 1
ATOM 2676 C CA . HIS A 1 331 ? 59.493 60.801 10.799 1.00 28.81 373 HIS A CA 1
ATOM 2677 C C . HIS A 1 331 ? 60.148 61.991 10.105 1.00 29.48 373 HIS A C 1
ATOM 2678 O O . HIS A 1 331 ? 60.042 62.158 8.930 1.00 26.71 373 HIS A O 1
ATOM 2685 N N . MET A 1 332 ? 60.867 62.795 10.889 1.00 25.20 374 MET A N 1
ATOM 2686 C CA . MET A 1 332 ? 61.519 63.961 10.233 1.00 31.06 374 MET A CA 1
ATOM 2687 C C . MET A 1 332 ? 62.481 63.226 9.289 1.00 28.86 374 MET A C 1
ATOM 2688 O O . MET A 1 332 ? 63.107 62.232 9.616 1.00 26.83 374 MET A O 1
ATOM 2693 N N . PRO A 1 333 ? 62.603 63.782 8.072 1.00 26.91 375 PRO A N 1
ATOM 2694 C CA . PRO A 1 333 ? 63.497 63.118 7.124 1.00 26.74 375 PRO A CA 1
ATOM 2695 C C . PRO A 1 333 ? 64.966 63.226 7.524 1.00 26.19 375 PRO A C 1
ATOM 2696 O O . PRO A 1 333 ? 65.755 62.324 7.242 1.00 27.17 375 PRO A O 1
ATOM 2700 N N . LEU A 1 334 ? 65.334 64.364 8.101 1.00 24.82 376 LEU A N 1
ATOM 2701 C CA . LEU A 1 334 ? 66.672 64.551 8.646 1.00 29.44 376 LEU A CA 1
ATOM 2702 C C . LEU A 1 334 ? 66.640 64.291 10.146 1.00 34.32 376 LEU A C 1
ATOM 2703 O O . LEU A 1 334 ? 65.985 65.021 10.891 1.00 35.57 376 LEU A O 1
ATOM 2708 N N . HIS A 1 335 ? 67.391 63.293 10.598 1.00 31.57 377 HIS A N 1
ATOM 2709 C CA . HIS A 1 335 ? 67.461 63.005 12.028 1.00 32.94 377 HIS A CA 1
ATOM 2710 C C . HIS A 1 335 ? 68.507 63.877 12.716 1.00 29.73 377 HIS A C 1
ATOM 2711 O O . HIS A 1 335 ? 68.384 64.186 13.901 1.00 33.07 377 HIS A O 1
ATOM 2718 N N . SER A 1 336 ? 69.478 64.352 11.944 1.00 33.72 378 SER A N 1
ATOM 2719 C CA . SER A 1 336 ? 70.546 65.188 12.481 1.00 34.22 378 SER A CA 1
ATOM 2720 C C . SER A 1 336 ? 70.900 66.332 11.536 1.00 29.88 378 SER A C 1
ATOM 2721 O O . SER A 1 336 ? 70.920 66.164 10.317 1.00 30.86 378 SER A O 1
ATOM 2724 N N . ILE A 1 337 ? 71.218 67.484 12.116 1.00 34.18 379 ILE A N 1
ATOM 2725 C CA . ILE A 1 337 ? 71.621 68.658 11.353 1.00 34.50 379 ILE A CA 1
ATOM 2726 C C . ILE A 1 337 ? 72.944 69.181 11.900 1.00 31.50 379 ILE A C 1
ATOM 2727 O O . ILE A 1 337 ? 73.082 69.406 13.102 1.00 29.27 379 ILE A O 1
ATOM 2732 N N . PHE A 1 338 ? 73.939 69.286 11.026 1.00 33.10 380 PHE A N 1
ATOM 2733 C CA . PHE A 1 338 ? 75.292 69.628 11.451 1.00 34.74 380 PHE A CA 1
ATOM 2734 C C . PHE A 1 338 ? 75.731 71.033 11.058 1.00 34.80 380 PHE A C 1
ATOM 2735 O O . PHE A 1 338 ? 75.383 71.539 9.991 1.00 30.33 380 PHE A O 1
ATOM 2743 N N . ARG A 1 339 ? 76.582 71.606 11.902 1.00 29.03 381 ARG A N 1
ATOM 2744 C CA . ARG A 1 339 ? 77.408 72.742 11.511 1.00 29.58 381 ARG A CA 1
ATOM 2745 C C . ARG A 1 339 ? 78.815 72.489 12.039 1.00 33.54 381 ARG A C 1
ATOM 2746 O O . ARG A 1 339 ? 78.982 71.849 13.077 1.00 30.97 381 ARG A O 1
ATOM 2754 N N . LYS A 1 340 ? 79.827 72.956 11.317 1.00 32.50 382 LYS A N 1
ATOM 2755 C CA . LYS A 1 340 ? 81.183 72.901 11.849 1.00 33.59 382 LYS A CA 1
ATOM 2756 C C . LYS A 1 340 ? 81.459 74.146 12.683 1.00 34.12 382 LYS A C 1
ATOM 2757 O O . LYS A 1 340 ? 81.095 75.259 12.301 1.00 32.81 382 LYS A O 1
ATOM 2763 N N . VAL A 1 341 ? 82.087 73.945 13.836 1.00 34.80 383 VAL A N 1
ATOM 2764 C CA . VAL A 1 341 ? 82.446 75.054 14.711 1.00 37.94 383 VAL A CA 1
ATOM 2765 C C . VAL A 1 341 ? 83.735 75.704 14.216 1.00 38.34 383 VAL A C 1
ATOM 2766 O O . VAL A 1 341 ? 84.768 75.045 14.100 1.00 37.53 383 VAL A O 1
ATOM 2770 N N . THR A 1 342 ? 83.648 76.983 13.868 1.00 40.01 384 THR A N 1
ATOM 2771 C CA . THR A 1 342 ? 84.773 77.697 13.274 1.00 42.71 384 THR A CA 1
ATOM 2772 C C . THR A 1 342 ? 85.453 78.627 14.274 1.00 40.84 384 THR A C 1
ATOM 2773 O O . THR A 1 342 ? 86.568 79.096 14.044 1.00 43.05 384 THR A O 1
ATOM 2777 N N . ASN A 1 343 ? 84.748 78.929 15.358 1.00 45.95 385 ASN A N 1
ATOM 2778 C CA . ASN A 1 343 ? 85.309 79.696 16.466 1.00 47.59 385 ASN A CA 1
ATOM 2779 C C . ASN A 1 343 ? 84.675 79.230 17.772 1.00 51.88 385 ASN A C 1
ATOM 2780 O O . ASN A 1 343 ? 83.484 78.922 17.811 1.00 58.43 385 ASN A O 1
ATOM 2785 N N . PRO A 1 344 ? 85.470 79.183 18.852 1.00 46.24 386 PRO A N 1
ATOM 2786 C CA . PRO A 1 344 ? 84.975 78.683 20.129 1.00 45.90 386 PRO A CA 1
ATOM 2787 C C . PRO A 1 344 ? 83.616 79.259 20.515 1.00 46.01 386 PRO A C 1
ATOM 2788 O O . PRO A 1 344 ? 83.466 80.474 20.645 1.00 52.61 386 PRO A O 1
ATOM 2792 N N . LEU A 1 345 ? 82.635 78.378 20.671 1.00 56.50 387 LEU A N 1
ATOM 2793 C CA . LEU A 1 345 ? 81.292 78.772 21.076 1.00 50.95 387 LEU A CA 1
ATOM 2794 C C . LEU A 1 345 ? 81.084 78.624 22.578 1.00 51.63 387 LEU A C 1
ATOM 2795 O O . LEU A 1 345 ? 81.302 77.552 23.143 1.00 56.52 387 LEU A O 1
ATOM 2800 N N . ARG A 1 346 ? 80.549 79.638 23.206 1.00 50.73 388 ARG A N 1
ATOM 2801 C CA . ARG A 1 346 ? 80.194 79.532 24.574 1.00 53.17 388 ARG A CA 1
ATOM 2802 C C . ARG A 1 346 ? 78.696 79.238 24.529 1.00 53.67 388 ARG A C 1
ATOM 2803 O O . ARG A 1 346 ? 77.950 79.912 23.857 1.00 49.82 388 ARG A O 1
ATOM 2811 N N . ILE A 1 347 ? 78.284 78.204 25.227 1.00 46.82 389 ILE A N 1
ATOM 2812 C CA . ILE A 1 347 ? 76.883 77.800 25.304 1.00 49.33 389 ILE A CA 1
ATOM 2813 C C . ILE A 1 347 ? 76.195 78.561 26.432 1.00 52.09 389 ILE A C 1
ATOM 2814 O O . ILE A 1 347 ? 76.434 78.283 27.607 1.00 59.26 389 ILE A O 1
ATOM 2819 N N . PRO A 1 348 ? 75.337 79.530 26.078 1.00 49.24 390 PRO A N 1
ATOM 2820 C CA . PRO A 1 348 ? 74.760 80.418 27.084 1.00 56.25 390 PRO A CA 1
ATOM 2821 C C . PRO A 1 348 ? 73.972 79.678 28.159 1.00 67.59 390 PRO A C 1
ATOM 2822 O O . PRO A 1 348 ? 73.432 78.601 27.906 1.00 77.22 390 PRO A O 1
ATOM 2826 N N . GLU A 1 349 ? 73.952 80.242 29.362 1.00 67.08 391 GLU A N 1
ATOM 2827 C CA . GLU A 1 349 ? 73.337 79.592 30.515 1.00 66.84 391 GLU A CA 1
ATOM 2828 C C . GLU A 1 349 ? 74.158 78.390 30.968 1.00 69.22 391 GLU A C 1
ATOM 2829 O O . GLU A 1 349 ? 73.640 77.480 31.616 1.00 77.02 391 GLU A O 1
ATOM 2835 N N . THR A 1 350 ? 75.448 78.406 30.648 1.00 62.96 392 THR A N 1
ATOM 2836 C CA . THR A 1 350 ? 76.348 77.339 31.073 1.00 60.40 392 THR A CA 1
ATOM 2837 C C . THR A 1 350 ? 77.788 77.826 31.181 1.00 62.19 392 THR A C 1
ATOM 2838 O O . THR A 1 350 ? 78.099 78.978 30.882 1.00 59.46 392 THR A O 1
ATOM 2842 N N . ASN A 1 351 ? 78.659 76.920 31.612 1.00 65.04 393 ASN A N 1
ATOM 2843 C CA . ASN A 1 351 ? 80.093 77.179 31.662 1.00 68.98 393 ASN A CA 1
ATOM 2844 C C . ASN A 1 351 ? 80.794 76.456 30.517 1.00 65.77 393 ASN A C 1
ATOM 2845 O O . ASN A 1 351 ? 82.019 76.493 30.404 1.00 64.78 393 ASN A O 1
ATOM 2850 N N . TYR A 1 352 ? 80.020 75.780 29.681 1.00 66.18 394 TYR A N 1
ATOM 2851 C CA . TYR A 1 352 ? 80.593 75.038 28.559 1.00 52.01 394 TYR A CA 1
ATOM 2852 C C . TYR A 1 352 ? 81.107 75.897 27.434 1.00 43.52 394 TYR A C 1
ATOM 2853 O O . TYR A 1 352 ? 80.602 76.927 27.122 1.00 50.72 394 TYR A O 1
ATOM 2862 N N . ILE A 1 353 ? 82.130 75.413 26.805 1.00 49.53 395 ILE A N 1
ATOM 2863 C CA . ILE A 1 353 ? 82.711 76.045 25.652 1.00 47.40 395 ILE A CA 1
ATOM 2864 C C . ILE A 1 353 ? 82.895 74.974 24.593 1.00 41.91 395 ILE A C 1
ATOM 2865 O O . ILE A 1 353 ? 83.440 73.931 24.855 1.00 50.54 395 ILE A O 1
ATOM 2870 N N . VAL A 1 354 ? 82.438 75.236 23.398 1.00 40.84 396 VAL A N 1
ATOM 2871 C CA . VAL A 1 354 ? 82.605 74.296 22.295 1.00 41.73 396 VAL A CA 1
ATOM 2872 C C . VAL A 1 354 ? 83.790 74.718 21.435 1.00 39.75 396 VAL A C 1
ATOM 2873 O O . VAL A 1 354 ? 83.731 75.733 20.742 1.00 45.09 396 VAL A O 1
ATOM 2877 N N . PRO A 1 355 ? 84.862 73.913 21.455 1.00 38.45 397 PRO A N 1
ATOM 2878 C CA . PRO A 1 355 ? 86.107 74.261 20.778 1.00 38.48 397 PRO A CA 1
ATOM 2879 C C . PRO A 1 355 ? 85.985 74.279 19.258 1.00 47.78 397 PRO A C 1
ATOM 2880 O O . PRO A 1 355 ? 85.189 73.539 18.680 1.00 50.59 397 PRO A O 1
ATOM 2884 N N . LYS A 1 356 ? 86.783 75.137 18.632 1.00 45.16 398 LYS A N 1
ATOM 2885 C CA . LYS A 1 356 ? 86.911 75.157 17.181 1.00 45.48 398 LYS A CA 1
ATOM 2886 C C . LYS A 1 356 ? 87.265 73.766 16.665 1.00 48.09 398 LYS A C 1
ATOM 2887 O O . LYS A 1 356 ? 88.094 73.070 17.252 1.00 44.16 398 LYS A O 1
ATOM 2893 N N . GLY A 1 357 ? 86.604 73.346 15.592 1.00 37.54 399 GLY A N 1
ATOM 2894 C CA . GLY A 1 357 ? 86.897 72.055 14.975 1.00 36.34 399 GLY A CA 1
ATOM 2895 C C . GLY A 1 357 ? 85.911 70.972 15.372 1.00 34.93 399 GLY A C 1
ATOM 2896 O O . GLY A 1 357 ? 85.869 69.903 14.763 1.00 38.76 399 GLY A O 1
ATOM 2897 N N . HIS A 1 358 ? 85.187 71.213 16.460 1.00 40.22 400 HIS A N 1
ATOM 2898 C CA . HIS A 1 358 ? 84.041 70.380 16.797 1.00 36.43 400 HIS A CA 1
ATOM 2899 C C . HIS A 1 358 ? 82.968 70.560 15.732 1.00 36.94 400 HIS A C 1
ATOM 2900 O O . HIS A 1 358 ? 83.054 71.458 14.894 1.00 36.66 400 HIS A O 1
ATOM 2907 N N . TYR A 1 359 ? 82.010 69.641 15.716 1.00 38.11 401 TYR A N 1
ATOM 2908 C CA . TYR A 1 359 ? 80.783 69.832 14.953 1.00 40.20 401 TYR A CA 1
ATOM 2909 C C . TYR A 1 359 ? 79.615 69.887 15.929 1.00 38.70 401 TYR A C 1
ATOM 2910 O O . TYR A 1 359 ? 79.492 69.033 16.807 1.00 42.54 401 TYR A O 1
ATOM 2919 N N . VAL A 1 360 ? 78.774 70.905 15.790 1.00 32.18 402 VAL A N 1
ATOM 2920 C CA . VAL A 1 360 ? 77.575 70.999 16.615 1.00 30.74 402 VAL A CA 1
ATOM 2921 C C . VAL A 1 360 ? 76.411 70.315 15.907 1.00 33.60 402 VAL A C 1
ATOM 2922 O O . VAL A 1 360 ? 76.285 70.373 14.683 1.00 27.38 402 VAL A O 1
ATOM 2926 N N . LEU A 1 361 ? 75.652 69.550 16.683 1.00 32.48 403 LEU A N 1
ATOM 2927 C CA . LEU A 1 361 ? 74.588 68.716 16.145 1.00 31.25 403 LEU A CA 1
ATOM 2928 C C . LEU A 1 361 ? 73.268 69.019 16.835 1.00 29.65 403 LEU A C 1
ATOM 2929 O O . LEU A 1 361 ? 73.176 69.012 18.063 1.00 33.16 403 LEU A O 1
ATOM 2934 N N . VAL A 1 362 ? 72.271 69.371 16.032 1.00 27.91 404 VAL A N 1
ATOM 2935 C CA . VAL A 1 362 ? 70.948 69.662 16.558 1.00 25.12 404 VAL A CA 1
ATOM 2936 C C . VAL A 1 362 ? 69.950 68.675 15.966 1.00 26.89 404 VAL A C 1
ATOM 2937 O O . VAL A 1 362 ? 70.131 68.192 14.848 1.00 26.14 404 VAL A O 1
ATOM 2941 N N . SER A 1 363 ? 68.991 68.255 16.784 1.00 29.40 405 SER A N 1
ATOM 2942 C CA . SER A 1 363 ? 68.041 67.232 16.359 1.00 31.85 405 SER A CA 1
ATOM 2943 C C . SER A 1 363 ? 66.605 67.470 16.825 1.00 26.67 405 SER A C 1
ATOM 2944 O O . SER A 1 363 ? 66.165 66.895 17.822 1.00 27.01 405 SER A O 1
ATOM 2947 N N . PRO A 1 364 ? 65.826 68.211 16.025 1.00 25.80 406 PRO A N 1
ATOM 2948 C CA . PRO A 1 364 ? 64.422 68.454 16.327 1.00 29.46 406 PRO A CA 1
ATOM 2949 C C . PRO A 1 364 ? 63.650 67.144 16.420 1.00 27.03 406 PRO A C 1
ATOM 2950 O O . PRO A 1 364 ? 62.717 67.022 17.216 1.00 32.45 406 PRO A O 1
ATOM 2954 N N . GLY A 1 365 ? 64.056 66.167 15.617 1.00 28.51 407 GLY A N 1
ATOM 2955 C CA . GLY A 1 365 ? 63.413 64.858 15.614 1.00 30.28 407 GLY A CA 1
ATOM 2956 C C . GLY A 1 365 ? 63.381 64.235 16.997 1.00 30.71 407 GLY A C 1
ATOM 2957 O O . GLY A 1 365 ? 62.415 63.566 17.364 1.00 31.52 407 GLY A O 1
ATOM 2958 N N . TYR A 1 366 ? 64.472 64.396 17.737 1.00 33.61 408 TYR A N 1
ATOM 2959 C CA . TYR A 1 366 ? 64.534 63.932 19.119 1.00 31.43 408 TYR A CA 1
ATOM 2960 C C . TYR A 1 366 ? 63.348 64.470 19.912 1.00 28.99 408 TYR A C 1
ATOM 2961 O O . TYR A 1 366 ? 62.637 63.721 20.582 1.00 34.18 408 TYR A O 1
ATOM 2970 N N . ALA A 1 367 ? 63.173 65.786 19.859 1.00 27.41 409 ALA A N 1
ATOM 2971 C CA . ALA A 1 367 ? 62.099 66.455 20.587 1.00 26.69 409 ALA A CA 1
ATOM 2972 C C . ALA A 1 367 ? 60.733 66.035 20.051 1.00 30.32 409 ALA A C 1
ATOM 2973 O O . ALA A 1 367 ? 59.779 65.872 20.811 1.00 29.53 409 ALA A O 1
ATOM 2975 N N . HIS A 1 368 ? 60.635 65.933 18.730 1.00 30.30 410 HIS A N 1
ATOM 2976 C CA . HIS A 1 368 ? 59.417 65.472 18.074 1.00 30.13 410 HIS A CA 1
ATOM 2977 C C . HIS A 1 368 ? 58.903 64.182 18.701 1.00 29.57 410 HIS A C 1
ATOM 2978 O O . HIS A 1 368 ? 57.697 63.976 18.843 1.00 25.24 410 HIS A O 1
ATOM 2985 N N . THR A 1 369 ? 59.837 63.280 18.977 1.00 31.98 411 THR A N 1
ATOM 2986 C CA . THR A 1 369 ? 59.511 61.914 19.372 1.00 31.97 411 THR A CA 1
ATOM 2987 C C . THR A 1 369 ? 59.730 61.670 20.861 1.00 30.56 411 THR A C 1
ATOM 2988 O O . THR A 1 369 ? 59.673 60.534 21.331 1.00 33.67 411 THR A O 1
ATOM 2992 N N . SER A 1 370 ? 59.965 62.749 21.597 1.00 34.58 412 SER A N 1
ATOM 2993 C CA . SER A 1 370 ? 60.217 62.661 23.031 1.00 38.48 412 SER A CA 1
ATOM 2994 C C . SER A 1 370 ? 58.945 62.844 23.851 1.00 37.42 412 SER A C 1
ATOM 2995 O O . SER A 1 370 ? 58.121 63.711 23.560 1.00 32.70 412 SER A O 1
ATOM 2998 N N . GLU A 1 371 ? 58.832 62.062 24.920 1.00 37.07 413 GLU A N 1
ATOM 2999 C CA . GLU A 1 371 ? 57.706 62.168 25.841 1.00 45.66 413 GLU A CA 1
ATOM 3000 C C . GLU A 1 371 ? 57.728 63.510 26.566 1.00 39.31 413 GLU A C 1
ATOM 3001 O O . GLU A 1 371 ? 56.708 63.968 27.081 1.00 37.63 413 GLU A O 1
ATOM 3007 N N . ARG A 1 372 ? 58.894 64.146 26.583 1.00 37.26 414 ARG A N 1
ATOM 3008 C CA . ARG A 1 372 ? 59.061 65.425 27.265 1.00 38.38 414 ARG A CA 1
ATOM 3009 C C . ARG A 1 372 ? 58.163 66.482 26.626 1.00 39.75 414 ARG A C 1
ATOM 3010 O O . ARG A 1 372 ? 57.653 67.371 27.308 1.00 40.96 414 ARG A O 1
ATOM 3018 N N . TYR A 1 373 ? 58.018 66.409 25.304 1.00 40.83 415 TYR A N 1
ATOM 3019 C CA . TYR A 1 373 ? 57.245 67.410 24.565 1.00 32.17 415 TYR A CA 1
ATOM 3020 C C . TYR A 1 373 ? 55.940 66.905 23.962 1.00 34.52 415 TYR A C 1
ATOM 3021 O O . TYR A 1 373 ? 54.994 67.679 23.812 1.00 32.43 415 TYR A O 1
ATOM 3030 N N . PHE A 1 374 ? 55.896 65.643 23.550 1.00 34.94 416 PHE A N 1
ATOM 3031 C CA . PHE A 1 374 ? 54.665 65.107 22.982 1.00 35.98 416 PHE A CA 1
ATOM 3032 C C . PHE A 1 374 ? 54.171 63.873 23.723 1.00 38.83 416 PHE A C 1
ATOM 3033 O O . PHE A 1 374 ? 54.888 62.880 23.854 1.00 36.19 416 PHE A O 1
ATOM 3041 N N . ASP A 1 375 ? 52.941 63.954 24.218 1.00 43.68 417 ASP A N 1
ATOM 3042 C CA . ASP A 1 375 ? 52.303 62.811 24.857 1.00 50.46 417 ASP A CA 1
ATOM 3043 C C . ASP A 1 375 ? 52.165 61.649 23.879 1.00 53.73 417 ASP A C 1
ATOM 3044 O O . ASP A 1 375 ? 51.711 61.830 22.748 1.00 42.10 417 ASP A O 1
ATOM 3049 N N . ASN A 1 376 ? 52.534 60.455 24.328 1.00 45.00 418 ASN A N 1
ATOM 3050 C CA . ASN A 1 376 ? 52.353 59.251 23.526 1.00 39.67 418 ASN A CA 1
ATOM 3051 C C . ASN A 1 376 ? 52.995 59.470 22.159 1.00 44.03 418 ASN A C 1
ATOM 3052 O O . ASN A 1 376 ? 52.338 59.318 21.129 1.00 39.52 418 ASN A O 1
ATOM 3057 N N . PRO A 1 377 ? 54.301 59.774 22.149 1.00 38.69 419 PRO A N 1
ATOM 3058 C CA . PRO A 1 377 ? 55.007 60.181 20.937 1.00 36.45 419 PRO A CA 1
ATOM 3059 C C . PRO A 1 377 ? 54.998 59.148 19.815 1.00 40.42 419 PRO A C 1
ATOM 3060 O O . PRO A 1 377 ? 55.057 59.514 18.641 1.00 33.66 419 PRO A O 1
ATOM 3064 N N . GLU A 1 378 ? 54.911 57.872 20.173 1.00 39.81 420 GLU A N 1
ATOM 3065 C CA . GLU A 1 378 ? 54.995 56.804 19.182 1.00 40.05 420 GLU A CA 1
ATOM 3066 C C . GLU A 1 378 ? 53.628 56.401 18.638 1.00 32.32 420 GLU A C 1
ATOM 3067 O O . GLU A 1 378 ? 53.525 55.505 17.800 1.00 41.51 420 GLU A O 1
ATOM 3073 N N . ASP A 1 379 ? 52.584 57.083 19.097 1.00 34.79 421 ASP A N 1
ATOM 3074 C CA . ASP A 1 379 ? 51.259 56.907 18.514 1.00 32.59 421 ASP A CA 1
ATOM 3075 C C . ASP A 1 379 ? 51.044 57.919 17.393 1.00 30.50 421 ASP A C 1
ATOM 3076 O O . ASP A 1 379 ? 51.189 59.125 17.591 1.00 28.12 421 ASP A O 1
ATOM 3081 N N . PHE A 1 380 ? 50.740 57.408 16.205 1.00 30.98 422 PHE A N 1
ATOM 3082 C CA . PHE A 1 380 ? 50.463 58.250 15.050 1.00 24.74 422 PHE A CA 1
ATOM 3083 C C . PHE A 1 380 ? 49.025 58.752 15.121 1.00 28.09 422 PHE A C 1
ATOM 3084 O O . PHE A 1 380 ? 48.083 58.006 14.857 1.00 30.86 422 PHE A O 1
ATOM 3092 N N . ASP A 1 381 ? 48.866 59.993 15.569 1.00 30.09 423 ASP A N 1
ATOM 3093 C CA . ASP A 1 381 ? 47.541 60.583 15.745 1.00 32.21 423 ASP A CA 1
ATOM 3094 C C . ASP A 1 381 ? 47.481 61.994 15.172 1.00 30.74 423 ASP A C 1
ATOM 3095 O O . ASP A 1 381 ? 47.889 62.952 15.829 1.00 34.30 423 ASP A O 1
ATOM 3100 N N . PRO A 1 382 ? 46.904 62.136 13.970 1.00 26.67 424 PRO A N 1
ATOM 3101 C CA . PRO A 1 382 ? 46.834 63.443 13.325 1.00 33.25 424 PRO A CA 1
ATOM 3102 C C . PRO A 1 382 ? 45.929 64.433 14.055 1.00 33.07 424 PRO A C 1
ATOM 3103 O O . PRO A 1 382 ? 46.066 65.641 13.865 1.00 31.18 424 PRO A O 1
ATOM 3107 N N . THR A 1 383 ? 45.056 63.933 14.924 1.00 33.56 425 THR A N 1
ATOM 3108 C CA . THR A 1 383 ? 44.083 64.790 15.598 1.00 31.35 425 THR A CA 1
ATOM 3109 C C . THR A 1 383 ? 44.715 65.619 16.713 1.00 31.15 425 THR A C 1
ATOM 3110 O O . THR A 1 383 ? 44.097 66.551 17.227 1.00 35.91 425 THR A O 1
ATOM 3114 N N . ARG A 1 384 ? 45.947 65.284 17.081 1.00 26.79 426 ARG A N 1
ATOM 3115 C CA . ARG A 1 384 ? 46.651 66.012 18.132 1.00 28.08 426 ARG A CA 1
ATOM 3116 C C . ARG A 1 384 ? 46.955 67.440 17.690 1.00 30.00 426 ARG A C 1
ATOM 3117 O O . ARG A 1 384 ? 47.204 68.321 18.513 1.00 29.01 426 ARG A O 1
ATOM 3125 N N . TRP A 1 385 ? 46.853 67.672 16.386 1.00 26.91 427 TRP A N 1
ATOM 3126 C CA . TRP A 1 385 ? 47.162 68.979 15.814 1.00 30.97 427 TRP A CA 1
ATOM 3127 C C . TRP A 1 385 ? 45.950 69.906 15.824 1.00 34.73 427 TRP A C 1
ATOM 3128 O O . TRP A 1 385 ? 46.022 71.042 15.353 1.00 40.93 427 TRP A O 1
ATOM 3139 N N . ASP A 1 386 ? 44.850 69.426 16.393 1.00 40.23 428 ASP A N 1
ATOM 3140 C CA . ASP A 1 386 ? 43.686 70.275 16.623 1.00 44.67 428 ASP A CA 1
ATOM 3141 C C . ASP A 1 386 ? 43.658 70.728 18.079 1.00 38.89 428 ASP A C 1
ATOM 3142 O O . ASP A 1 386 ? 42.777 71.483 18.488 1.00 50.68 428 ASP A O 1
ATOM 3147 N N . THR A 1 387 ? 44.637 70.272 18.854 1.00 40.64 429 THR A N 1
ATOM 3148 C CA . THR A 1 387 ? 44.710 70.603 20.274 1.00 43.73 429 THR A CA 1
ATOM 3149 C C . THR A 1 387 ? 45.598 71.817 20.528 1.00 49.21 429 THR A C 1
ATOM 3150 O O . THR A 1 387 ? 46.414 72.194 19.687 1.00 53.33 429 THR A O 1
ATOM 3154 N N . ALA A 1 388 ? 45.478 72.377 21.726 1.00 58.47 430 ALA A N 1
ATOM 3155 C CA . ALA A 1 388 ? 46.282 73.526 22.128 1.00 56.53 430 ALA A CA 1
ATOM 3156 C C . ALA A 1 388 ? 47.720 73.109 22.416 1.00 54.40 430 ALA A C 1
ATOM 3157 O O . ALA A 1 388 ? 48.667 73.783 22.009 1.00 64.82 430 ALA A O 1
ATOM 3159 N N . ALA A 1 389 ? 47.873 72.002 23.135 1.00 48.52 431 ALA A N 1
ATOM 3160 C CA . ALA A 1 389 ? 49.196 71.521 23.523 1.00 50.78 431 ALA A CA 1
ATOM 3161 C C . ALA A 1 389 ? 50.109 71.364 22.311 1.00 52.54 431 ALA A C 1
ATOM 3162 O O . ALA A 1 389 ? 51.261 71.799 22.328 1.00 54.64 431 ALA A O 1
ATOM 3164 N N . ALA A 1 390 ? 49.588 70.738 21.260 1.00 45.10 432 ALA A N 1
ATOM 3165 C CA . ALA A 1 390 ? 50.356 70.518 20.040 1.00 45.91 432 ALA A CA 1
ATOM 3166 C C . ALA A 1 390 ? 50.683 71.848 19.368 1.00 51.63 432 ALA A C 1
ATOM 3167 O O . ALA A 1 390 ? 51.824 72.101 18.982 1.00 54.03 432 ALA A O 1
ATOM 3169 N N . LYS A 1 391 ? 49.661 72.683 19.216 1.00 61.36 433 LYS A N 1
ATOM 3170 C CA . LYS A 1 391 ? 49.824 74.013 18.637 1.00 62.77 433 LYS A CA 1
ATOM 3171 C C . LYS A 1 391 ? 50.891 74.798 19.392 1.00 56.32 433 LYS A C 1
ATOM 3172 O O . LYS A 1 391 ? 51.739 75.456 18.789 1.00 50.29 433 LYS A O 1
ATOM 3178 N N . ALA A 1 392 ? 50.859 74.696 20.717 1.00 60.13 434 ALA A N 1
ATOM 3179 C CA . ALA A 1 392 ? 51.841 75.369 21.562 1.00 62.24 434 ALA A CA 1
ATOM 3180 C C . ALA A 1 392 ? 53.252 74.879 21.257 1.00 63.72 434 ALA A C 1
ATOM 3181 O O . ALA A 1 392 ? 54.226 75.614 21.418 1.00 58.19 434 ALA A O 1
ATOM 3183 N N . ASN A 1 393 ? 53.351 73.633 20.807 1.00 58.46 435 ASN A N 1
ATOM 3184 C CA . ASN A 1 393 ? 54.647 73.019 20.528 1.00 58.84 435 ASN A CA 1
ATOM 3185 C C . ASN A 1 393 ? 55.215 73.471 19.187 1.00 51.39 435 ASN A C 1
ATOM 3186 O O . ASN A 1 393 ? 56.363 73.173 18.855 1.00 52.42 435 ASN A O 1
ATOM 3191 N N . SER A 1 394 ? 54.423 74.240 18.449 1.00 50.75 436 SER A N 1
ATOM 3192 C CA . SER A 1 394 ? 54.781 74.630 17.089 1.00 47.27 436 SER A CA 1
ATOM 3193 C C . SER A 1 394 ? 55.211 76.090 16.999 1.00 54.47 436 SER A C 1
ATOM 3194 O O . SER A 1 394 ? 55.640 76.556 15.943 1.00 60.26 436 SER A O 1
ATOM 3196 N N . VAL A 1 395 ? 55.149 76.794 18.128 1.00 62.91 437 VAL A N 1
ATOM 3197 C CA . VAL A 1 395 ? 55.508 78.211 18.198 1.00 61.86 437 VAL A CA 1
ATOM 3198 C C . VAL A 1 395 ? 56.654 78.453 19.151 1.00 59.38 437 VAL A C 1
ATOM 3199 O O . VAL A 1 395 ? 56.809 77.781 20.153 1.00 56.22 437 VAL A O 1
ATOM 3203 N N . SER A 1 396 ? 57.449 79.447 18.828 1.00 62.44 438 SER A N 1
ATOM 3204 C CA . SER A 1 396 ? 58.680 79.688 19.572 1.00 69.25 438 SER A CA 1
ATOM 3205 C C . SER A 1 396 ? 58.455 80.753 20.641 1.00 80.27 438 SER A C 1
ATOM 3206 O O . SER A 1 396 ? 58.202 81.919 20.333 1.00 88.98 438 SER A O 1
ATOM 3209 N N . PHE A 1 397 ? 58.651 80.358 21.895 1.00 95.33 439 PHE A N 1
ATOM 3210 C CA . PHE A 1 397 ? 58.285 81.214 23.013 1.00 105.05 439 PHE A CA 1
ATOM 3211 C C . PHE A 1 397 ? 59.037 82.538 23.035 1.00 108.63 439 PHE A C 1
ATOM 3212 O O . PHE A 1 397 ? 58.468 83.585 23.347 1.00 117.85 439 PHE A O 1
ATOM 3220 N N . ASN A 1 398 ? 60.325 82.484 22.677 1.00 102.73 440 ASN A N 1
ATOM 3221 C CA . ASN A 1 398 ? 61.182 83.661 22.898 1.00 111.77 440 ASN A CA 1
ATOM 3222 C C . ASN A 1 398 ? 60.883 84.739 21.855 1.00 107.59 440 ASN A C 1
ATOM 3223 O O . ASN A 1 398 ? 60.322 85.781 22.218 1.00 130.42 440 ASN A O 1
ATOM 3228 N N . SER A 1 399 ? 61.121 84.503 20.577 1.00 96.53 441 SER A N 1
ATOM 3229 C CA . SER A 1 399 ? 60.907 85.600 19.652 1.00 88.79 441 SER A CA 1
ATOM 3230 C C . SER A 1 399 ? 59.883 85.494 18.549 1.00 87.26 441 SER A C 1
ATOM 3231 O O . SER A 1 399 ? 59.869 84.569 17.768 1.00 86.86 441 SER A O 1
ATOM 3234 N N . SER A 1 400 ? 59.012 86.477 18.489 1.00 87.96 442 SER A N 1
ATOM 3235 C CA . SER A 1 400 ? 58.013 86.524 17.451 1.00 81.24 442 SER A CA 1
ATOM 3236 C C . SER A 1 400 ? 58.464 87.511 16.400 1.00 73.98 442 SER A C 1
ATOM 3237 O O . SER A 1 400 ? 57.759 87.772 15.444 1.00 82.16 442 SER A O 1
ATOM 3240 N N . ASP A 1 401 ? 59.625 88.101 16.610 1.00 57.80 443 ASP A N 1
ATOM 3241 C CA . ASP A 1 401 ? 60.190 88.978 15.595 1.00 63.63 443 ASP A CA 1
ATOM 3242 C C . ASP A 1 401 ? 60.771 88.137 14.465 1.00 52.40 443 ASP A C 1
ATOM 3243 O O . ASP A 1 401 ? 61.043 86.947 14.632 1.00 46.28 443 ASP A O 1
ATOM 3248 N N . GLU A 1 402 ? 60.908 88.760 13.301 1.00 54.57 444 GLU A N 1
ATOM 3249 C CA . GLU A 1 402 ? 61.353 88.060 12.104 1.00 50.31 444 GLU A CA 1
ATOM 3250 C C . GLU A 1 402 ? 62.590 88.725 11.515 1.00 53.14 444 GLU A C 1
ATOM 3251 O O . GLU A 1 402 ? 62.797 89.928 11.672 1.00 64.81 444 GLU A O 1
ATOM 3257 N N . VAL A 1 403 ? 63.439 87.918 10.890 1.00 46.52 445 VAL A N 1
ATOM 3258 C CA . VAL A 1 403 ? 64.658 88.419 10.270 1.00 45.45 445 VAL A CA 1
ATOM 3259 C C . VAL A 1 403 ? 64.754 87.962 8.820 1.00 37.56 445 VAL A C 1
ATOM 3260 O O . VAL A 1 403 ? 64.157 86.960 8.428 1.00 32.39 445 VAL A O 1
ATOM 3264 N N . ASP A 1 404 ? 65.502 88.722 8.028 1.00 35.95 446 ASP A N 1
ATOM 3265 C CA . ASP A 1 404 ? 65.739 88.371 6.634 1.00 38.22 446 ASP A CA 1
ATOM 3266 C C . ASP A 1 404 ? 67.226 88.122 6.408 1.00 34.76 446 ASP A C 1
ATOM 3267 O O . ASP A 1 404 ? 68.044 89.035 6.513 1.00 41.19 446 ASP A O 1
ATOM 3272 N N . TYR A 1 405 ? 67.566 86.872 6.111 1.00 29.38 447 TYR A N 1
ATOM 3273 C CA . TYR A 1 405 ? 68.955 86.488 5.879 1.00 30.33 447 TYR A CA 1
ATOM 3274 C C . TYR A 1 405 ? 69.321 86.663 4.410 1.00 31.17 447 TYR A C 1
ATOM 3275 O O . TYR A 1 405 ? 70.482 86.528 4.023 1.00 27.08 447 TYR A O 1
ATOM 3284 N N . GLY A 1 406 ? 68.316 86.990 3.605 1.00 25.67 448 GLY A N 1
ATOM 3285 C CA . GLY A 1 406 ? 68.505 87.188 2.172 1.00 27.28 448 GLY A CA 1
ATOM 3286 C C . GLY A 1 406 ? 67.506 86.479 1.275 1.00 26.17 448 GLY A C 1
ATOM 3287 O O . GLY A 1 406 ? 67.482 86.720 0.068 1.00 26.99 448 GLY A O 1
ATOM 3288 N N . PHE A 1 407 ? 66.711 85.572 1.834 1.00 27.92 449 PHE A N 1
ATOM 3289 C CA . PHE A 1 407 ? 65.700 84.869 1.048 1.00 28.77 449 PHE A CA 1
ATOM 3290 C C . PHE A 1 407 ? 64.291 85.117 1.581 1.00 28.85 449 PHE A C 1
ATOM 3291 O O . PHE A 1 407 ? 63.348 84.412 1.223 1.00 29.74 449 PHE A O 1
ATOM 3299 N N . GLY A 1 408 ? 64.146 86.167 2.381 1.00 27.58 450 GLY A N 1
ATOM 3300 C CA . GLY A 1 408 ? 62.841 86.542 2.914 1.00 33.50 450 GLY A CA 1
ATOM 3301 C C . GLY A 1 408 ? 62.780 86.390 4.421 1.00 37.18 450 GLY A C 1
ATOM 3302 O O . GLY A 1 408 ? 63.624 85.727 5.024 1.00 34.15 450 GLY A O 1
ATOM 3303 N N . LYS A 1 409 ? 61.753 86.978 5.024 1.00 39.60 451 LYS A N 1
ATOM 3304 C CA . LYS A 1 409 ? 61.647 87.006 6.478 1.00 41.87 451 LYS A CA 1
ATOM 3305 C C . LYS A 1 409 ? 61.301 85.639 7.055 1.00 40.38 451 LYS A C 1
ATOM 3306 O O . LYS A 1 409 ? 60.409 84.948 6.562 1.00 39.27 451 LYS A O 1
ATOM 3312 N N . VAL A 1 410 ? 62.079 85.223 8.048 1.00 36.03 452 VAL A N 1
ATOM 3313 C CA . VAL A 1 410 ? 61.807 83.989 8.774 1.00 36.40 452 VAL A CA 1
ATOM 3314 C C . VAL A 1 410 ? 61.787 84.288 10.268 1.00 37.71 452 VAL A C 1
ATOM 3315 O O . VAL A 1 410 ? 62.145 85.385 10.698 1.00 37.31 452 VAL A O 1
ATOM 3319 N N . SER A 1 411 ? 61.389 83.337 11.048 1.00 40.80 453 SER A N 1
ATOM 3320 C CA . SER A 1 411 ? 61.375 83.577 12.431 1.00 42.36 453 SER A CA 1
ATOM 3321 C C . SER A 1 411 ? 62.727 83.684 13.066 1.00 42.07 453 SER A C 1
ATOM 3322 O O . SER A 1 411 ? 63.606 82.920 12.818 1.00 29.77 453 SER A O 1
ATOM 3325 N N . LYS A 1 412 ? 62.840 84.674 13.918 1.00 43.06 454 LYS A N 1
ATOM 3326 C CA . LYS A 1 412 ? 64.035 84.837 14.735 1.00 46.13 454 LYS A CA 1
ATOM 3327 C C . LYS A 1 412 ? 64.020 83.767 15.821 1.00 43.73 454 LYS A C 1
ATOM 3328 O O . LYS A 1 412 ? 65.064 83.342 16.315 1.00 48.53 454 LYS A O 1
ATOM 3334 N N . GLY A 1 413 ? 62.815 83.330 16.170 1.00 39.78 455 GLY A N 1
ATOM 3335 C CA . GLY A 1 413 ? 62.618 82.339 17.222 1.00 46.48 455 GLY A CA 1
ATOM 3336 C C . GLY A 1 413 ? 62.500 80.931 16.671 1.00 42.11 455 GLY A C 1
ATOM 3337 O O . GLY A 1 413 ? 61.646 80.649 15.831 1.00 52.28 455 GLY A O 1
ATOM 3338 N N . VAL A 1 414 ? 63.324 80.034 17.201 1.00 37.70 456 VAL A N 1
ATOM 3339 C CA . VAL A 1 414 ? 63.369 78.653 16.736 1.00 40.33 456 VAL A CA 1
ATOM 3340 C C . VAL A 1 414 ? 63.267 77.678 17.904 1.00 41.18 456 VAL A C 1
ATOM 3341 O O . VAL A 1 414 ? 63.512 76.481 17.751 1.00 51.52 456 VAL A O 1
ATOM 3345 N N . SER A 1 415 ? 62.822 78.165 19.030 1.00 36.56 457 SER A N 1
ATOM 3346 C CA . SER A 1 415 ? 62.804 77.412 20.253 1.00 41.37 457 SER A CA 1
ATOM 3347 C C . SER A 1 415 ? 61.615 76.481 20.364 1.00 38.49 457 SER A C 1
ATOM 3348 O O . SER A 1 415 ? 61.211 76.108 21.394 1.00 53.91 457 SER A O 1
ATOM 3351 N N . SER A 1 416 ? 61.014 76.185 19.261 1.00 39.15 458 SER A N 1
ATOM 3352 C CA . SER A 1 416 ? 59.894 75.254 19.213 1.00 39.19 458 SER A CA 1
ATOM 3353 C C . SER A 1 416 ? 60.413 73.820 19.203 1.00 33.89 458 SER A C 1
ATOM 3354 O O . SER A 1 416 ? 61.392 73.520 18.519 1.00 31.58 458 SER A O 1
ATOM 3357 N N . PRO A 1 417 ? 59.791 72.937 19.998 1.00 31.16 459 PRO A N 1
ATOM 3358 C CA . PRO A 1 417 ? 60.169 71.528 19.963 1.00 32.59 459 PRO A CA 1
ATOM 3359 C C . PRO A 1 417 ? 59.957 70.926 18.577 1.00 29.91 459 PRO A C 1
ATOM 3360 O O . PRO A 1 417 ? 60.774 70.134 18.109 1.00 32.28 459 PRO A O 1
ATOM 3364 N N . TYR A 1 418 ? 58.903 71.370 17.902 1.00 31.98 460 TYR A N 1
ATOM 3365 C CA . TYR A 1 418 ? 58.569 70.879 16.570 1.00 31.62 460 TYR A CA 1
ATOM 3366 C C . TYR A 1 418 ? 59.143 71.802 15.501 1.00 29.45 460 TYR A C 1
ATOM 3367 O O . TYR A 1 418 ? 58.630 72.898 15.274 1.00 32.37 460 TYR A O 1
ATOM 3376 N N . LEU A 1 419 ? 60.228 71.377 14.877 1.00 28.82 461 LEU A N 1
ATOM 3377 C CA . LEU A 1 419 ? 60.862 72.130 13.813 1.00 29.91 461 LEU A CA 1
ATOM 3378 C C . LEU A 1 419 ? 61.256 71.232 12.628 1.00 23.56 461 LEU A C 1
ATOM 3379 O O . LEU A 1 419 ? 62.395 71.091 12.328 1.00 24.03 461 LEU A O 1
ATOM 3384 N N . PRO A 1 420 ? 60.295 70.654 11.950 1.00 24.79 462 PRO A N 1
ATOM 3385 C CA . PRO A 1 420 ? 60.611 69.729 10.871 1.00 26.39 462 PRO A CA 1
ATOM 3386 C C . PRO A 1 420 ? 61.337 70.378 9.696 1.00 27.10 462 PRO A C 1
ATOM 3387 O O . PRO A 1 420 ? 62.032 69.689 8.948 1.00 25.10 462 PRO A O 1
ATOM 3391 N N . PHE A 1 421 ? 61.200 71.691 9.544 1.00 26.60 463 PHE A N 1
ATOM 3392 C CA . PHE A 1 421 ? 61.814 72.389 8.418 1.00 24.95 463 PHE A CA 1
ATOM 3393 C C . PHE A 1 421 ? 63.002 73.240 8.855 1.00 28.30 463 PHE A C 1
ATOM 3394 O O . PHE A 1 421 ? 63.478 74.097 8.111 1.00 25.45 463 PHE A O 1
ATOM 3402 N N . GLY A 1 422 ? 63.523 72.931 10.036 1.00 28.57 464 GLY A N 1
ATOM 3403 C CA . GLY A 1 422 ? 64.691 73.625 10.566 1.00 28.92 464 GLY A CA 1
ATOM 3404 C C . GLY A 1 422 ? 64.371 75.054 10.956 1.00 27.17 464 GLY A C 1
ATOM 3405 O O . GLY A 1 422 ? 63.213 75.403 11.186 1.00 23.89 464 GLY A O 1
ATOM 3406 N N . GLY A 1 423 ? 65.401 75.890 11.001 1.00 24.85 465 GLY A N 1
ATOM 3407 C CA . GLY A 1 423 ? 65.222 77.286 11.378 1.00 26.59 465 GLY A CA 1
ATOM 3408 C C . GLY A 1 423 ? 66.420 78.163 11.074 1.00 29.94 465 GLY A C 1
ATOM 3409 O O . GLY A 1 423 ? 67.524 77.676 10.829 1.00 27.20 465 GLY A O 1
ATOM 3410 N N . GLY A 1 424 ? 66.172 79.467 11.046 1.00 32.20 466 GLY A N 1
ATOM 3411 C CA . GLY A 1 424 ? 67.228 80.447 10.832 1.00 29.74 466 GLY A CA 1
ATOM 3412 C C . GLY A 1 424 ? 67.789 80.432 9.424 1.00 31.81 466 GLY A C 1
ATOM 3413 O O . GLY A 1 424 ? 67.105 80.094 8.458 1.00 24.72 466 GLY A O 1
ATOM 3414 N N . ARG A 1 425 ? 69.013 80.936 9.324 1.00 29.74 467 ARG A N 1
ATOM 3415 C CA . ARG A 1 425 ? 69.771 81.016 8.080 1.00 26.79 467 ARG A CA 1
ATOM 3416 C C . ARG A 1 425 ? 69.521 79.888 7.080 1.00 23.59 467 ARG A C 1
ATOM 3417 O O . ARG A 1 425 ? 69.281 80.139 5.898 1.00 21.88 467 ARG A O 1
ATOM 3425 N N . HIS A 1 426 ? 69.624 78.646 7.542 1.00 21.95 468 HIS A N 1
ATOM 3426 C CA . HIS A 1 426 ? 69.581 77.494 6.643 1.00 22.49 468 HIS A CA 1
ATOM 3427 C C . HIS A 1 426 ? 68.216 76.818 6.579 1.00 20.14 468 HIS A C 1
ATOM 3428 O O . HIS A 1 426 ? 68.086 75.700 6.081 1.00 20.18 468 HIS A O 1
ATOM 3435 N N . ARG A 1 427 ? 67.189 77.562 6.970 1.00 20.09 469 ARG A N 1
ATOM 3436 C CA . ARG A 1 427 ? 65.823 77.057 6.970 1.00 24.93 469 ARG A CA 1
ATOM 3437 C C . ARG A 1 427 ? 65.390 76.575 5.589 1.00 22.69 469 ARG A C 1
ATOM 3438 O O . ARG A 1 427 ? 65.745 77.171 4.573 1.00 22.08 469 ARG A O 1
ATOM 3446 N N . CYS A 1 428 ? 64.495 75.592 5.576 1.00 26.65 470 CYS A N 1
ATOM 3447 C CA . CYS A 1 428 ? 63.920 75.091 4.332 1.00 26.78 470 CYS A CA 1
ATOM 3448 C C . CYS A 1 428 ? 63.127 76.178 3.610 1.00 22.51 470 CYS A C 1
ATOM 3449 O O . CYS A 1 428 ? 62.478 77.008 4.245 1.00 24.94 470 CYS A O 1
ATOM 3452 N N . ILE A 1 429 ? 63.170 76.156 2.282 1.00 24.97 471 ILE A N 1
ATOM 3453 C CA . ILE A 1 429 ? 62.335 77.041 1.473 1.00 26.20 471 ILE A CA 1
ATOM 3454 C C . ILE A 1 429 ? 61.256 76.242 0.749 1.00 23.59 471 ILE A C 1
ATOM 3455 O O . ILE A 1 429 ? 60.427 76.804 0.033 1.00 23.18 471 ILE A O 1
ATOM 3460 N N . GLY A 1 430 ? 61.233 74.937 0.997 1.00 23.96 472 GLY A N 1
ATOM 3461 C CA . GLY A 1 430 ? 60.361 74.035 0.250 1.00 24.79 472 GLY A CA 1
ATOM 3462 C C . GLY A 1 430 ? 59.126 73.599 1.015 1.00 22.98 472 GLY A C 1
ATOM 3463 O O . GLY A 1 430 ? 58.356 72.764 0.541 1.00 24.05 472 GLY A O 1
ATOM 3464 N N . GLU A 1 431 ? 58.905 74.214 2.172 1.00 23.48 473 GLU A N 1
ATOM 3465 C CA . GLU A 1 431 ? 57.859 73.764 3.085 1.00 24.94 473 GLU A CA 1
ATOM 3466 C C . GLU A 1 431 ? 56.468 73.798 2.461 1.00 22.56 473 GLU A C 1
ATOM 3467 O O . GLU A 1 431 ? 55.723 72.821 2.536 1.00 24.97 473 GLU A O 1
ATOM 3473 N N . GLN A 1 432 ? 56.109 74.931 1.868 1.00 25.63 474 GLN A N 1
ATOM 3474 C CA . GLN A 1 432 ? 54.778 75.097 1.294 1.00 25.88 474 GLN A CA 1
ATOM 3475 C C . GLN A 1 432 ? 54.618 74.219 0.056 1.00 25.95 474 GLN A C 1
ATOM 3476 O O . GLN A 1 432 ? 53.545 73.669 -0.191 1.00 24.31 474 GLN A O 1
ATOM 3482 N N . PHE A 1 433 ? 55.689 74.087 -0.719 1.00 23.00 475 PHE A N 1
ATOM 3483 C CA . PHE A 1 433 ? 55.668 73.232 -1.902 1.00 24.38 475 PHE A CA 1
ATOM 3484 C C . PHE A 1 433 ? 55.495 71.775 -1.488 1.00 25.82 475 PHE A C 1
ATOM 3485 O O . PHE A 1 433 ? 54.738 71.024 -2.104 1.00 25.46 475 PHE A O 1
ATOM 3493 N N . ALA A 1 434 ? 56.220 71.382 -0.446 1.00 22.36 476 ALA A N 1
ATOM 3494 C CA . ALA A 1 434 ? 56.117 70.030 0.092 1.00 21.74 476 ALA A CA 1
ATOM 3495 C C . ALA A 1 434 ? 54.673 69.731 0.483 1.00 18.41 476 ALA A C 1
ATOM 3496 O O . ALA A 1 434 ? 54.131 68.681 0.141 1.00 21.04 476 ALA A O 1
ATOM 3498 N N . TYR A 1 435 ? 54.044 70.674 1.177 1.00 19.62 477 TYR A N 1
ATOM 3499 C CA . TYR A 1 435 ? 52.651 70.515 1.587 1.00 25.24 477 TYR A CA 1
ATOM 3500 C C . TYR A 1 435 ? 51.710 70.427 0.388 1.00 22.62 477 TYR A C 1
ATOM 3501 O O . TYR A 1 435 ? 50.744 69.664 0.408 1.00 23.98 477 TYR A O 1
ATOM 3510 N N . VAL A 1 436 ? 52.016 71.168 -0.672 1.00 25.05 478 VAL A N 1
ATOM 3511 C CA . VAL A 1 436 ? 51.200 71.131 -1.882 1.00 24.81 478 VAL A CA 1
ATOM 3512 C C . VAL A 1 436 ? 51.343 69.787 -2.587 1.00 23.67 478 VAL A C 1
ATOM 3513 O O . VAL A 1 436 ? 50.357 69.173 -2.994 1.00 19.22 478 VAL A O 1
ATOM 3517 N N . GLN A 1 437 ? 52.581 69.312 -2.668 1.00 16.95 479 GLN A N 1
ATOM 3518 C CA . GLN A 1 437 ? 52.887 68.050 -3.334 1.00 19.79 479 GLN A CA 1
ATOM 3519 C C . GLN A 1 437 ? 52.346 66.863 -2.546 1.00 19.70 479 GLN A C 1
ATOM 3520 O O . GLN A 1 437 ? 51.716 65.965 -3.105 1.00 22.72 479 GLN A O 1
ATOM 3526 N N . LEU A 1 438 ? 52.615 66.858 -1.244 1.00 19.42 480 LEU A N 1
ATOM 3527 C CA . LEU A 1 438 ? 52.179 65.772 -0.373 1.00 19.21 480 LEU A CA 1
ATOM 3528 C C . LEU A 1 438 ? 50.661 65.757 -0.230 1.00 21.26 480 LEU A C 1
ATOM 3529 O O . LEU A 1 438 ? 50.036 64.697 -0.190 1.00 19.15 480 LEU A O 1
ATOM 3534 N N . GLY A 1 439 ? 50.078 66.946 -0.135 1.00 22.73 481 GLY A N 1
ATOM 3535 C CA . GLY A 1 439 ? 48.631 67.088 -0.013 1.00 24.16 481 GLY A CA 1
ATOM 3536 C C . GLY A 1 439 ? 47.904 66.567 -1.237 1.00 21.74 481 GLY A C 1
ATOM 3537 O O . GLY A 1 439 ? 46.859 65.926 -1.126 1.00 25.18 481 GLY A O 1
ATOM 3538 N N . THR A 1 440 ? 48.454 66.861 -2.411 1.00 21.22 482 THR A N 1
ATOM 3539 C CA . THR A 1 440 ? 47.874 66.407 -3.670 1.00 20.98 482 THR A CA 1
ATOM 3540 C C . THR A 1 440 ? 48.025 64.896 -3.798 1.00 21.23 482 THR A C 1
ATOM 3541 O O . THR A 1 440 ? 47.100 64.199 -4.215 1.00 20.48 482 THR A O 1
ATOM 3545 N N . ILE A 1 441 ? 49.206 64.402 -3.444 1.00 17.89 483 ILE A N 1
ATOM 3546 C CA . ILE A 1 441 ? 49.455 62.965 -3.422 1.00 19.90 483 ILE A CA 1
ATOM 3547 C C . ILE A 1 441 ? 48.467 62.264 -2.496 1.00 19.38 483 ILE A C 1
ATOM 3548 O O . ILE A 1 441 ? 47.882 61.243 -2.854 1.00 19.06 483 ILE A O 1
ATOM 3553 N N . LEU A 1 442 ? 48.306 62.807 -1.294 1.00 21.67 484 LEU A N 1
ATOM 3554 C CA . LEU A 1 442 ? 47.476 62.174 -0.272 1.00 23.54 484 LEU A CA 1
ATOM 3555 C C . LEU A 1 442 ? 46.001 62.153 -0.662 1.00 24.73 484 LEU A C 1
ATOM 3556 O O . LEU A 1 442 ? 45.317 61.148 -0.469 1.00 21.09 484 LEU A O 1
ATOM 3561 N N . THR A 1 443 ? 45.523 63.248 -1.242 1.00 22.43 485 THR A N 1
ATOM 3562 C CA . THR A 1 443 ? 44.122 63.343 -1.642 1.00 24.91 485 THR A CA 1
ATOM 3563 C C . THR A 1 443 ? 43.837 62.445 -2.841 1.00 25.79 485 THR A C 1
ATOM 3564 O O . THR A 1 443 ? 42.767 61.845 -2.943 1.00 24.22 485 THR A O 1
ATOM 3568 N N . THR A 1 444 ? 44.805 62.352 -3.747 1.00 24.82 486 THR A N 1
ATOM 3569 C CA . THR A 1 444 ? 44.643 61.558 -4.960 1.00 25.53 486 THR A CA 1
ATOM 3570 C C . THR A 1 444 ? 44.624 60.069 -4.630 1.00 27.89 486 THR A C 1
ATOM 3571 O O . THR A 1 444 ? 43.841 59.306 -5.196 1.00 27.38 486 THR A O 1
ATOM 3575 N N . PHE A 1 445 ? 45.451 59.674 -3.668 1.00 27.83 487 PHE A N 1
ATOM 3576 C CA . PHE A 1 445 ? 45.446 58.299 -3.180 1.00 27.62 487 PHE A CA 1
ATOM 3577 C C . PHE A 1 445 ? 44.124 57.962 -2.497 1.00 26.11 487 PHE A C 1
ATOM 3578 O O . PHE A 1 445 ? 43.446 57.006 -2.872 1.00 26.17 487 PHE A O 1
ATOM 3586 N N . VAL A 1 446 ? 43.744 58.783 -1.522 1.00 20.87 488 VAL A N 1
ATOM 3587 C CA . VAL A 1 446 ? 42.583 58.496 -0.684 1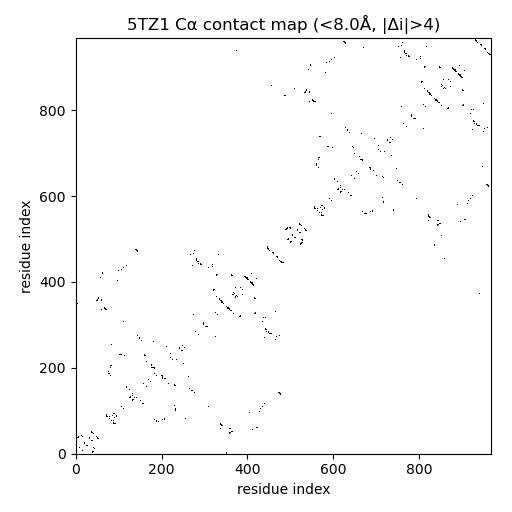.00 24.51 488 VAL A CA 1
ATOM 3588 C C . VAL A 1 446 ? 41.270 58.502 -1.463 1.00 26.55 488 VAL A C 1
ATOM 3589 O O . VAL A 1 446 ? 40.342 57.764 -1.134 1.00 29.49 488 VAL A O 1
ATOM 3593 N N . TYR A 1 447 ? 41.199 59.331 -2.499 1.00 23.47 489 TYR A N 1
ATOM 3594 C CA . TYR A 1 447 ? 39.975 59.468 -3.282 1.00 27.11 489 TYR A CA 1
ATOM 3595 C C . TYR A 1 447 ? 39.739 58.256 -4.178 1.00 27.67 489 TYR A C 1
ATOM 3596 O O . TYR A 1 447 ? 38.598 57.876 -4.441 1.00 24.99 489 TYR A O 1
ATOM 3605 N N . ASN A 1 448 ? 40.827 57.655 -4.643 1.00 24.91 490 ASN A N 1
ATOM 3606 C CA . ASN A 1 448 ? 40.751 56.545 -5.587 1.00 28.61 490 ASN A CA 1
ATOM 3607 C C . ASN A 1 448 ? 40.864 55.188 -4.904 1.00 31.42 490 ASN A C 1
ATOM 3608 O O . ASN A 1 448 ? 40.311 54.196 -5.379 1.00 32.18 490 ASN A O 1
ATOM 3613 N N . LEU A 1 449 ? 41.615 55.145 -3.809 1.00 27.74 491 LEU A N 1
ATOM 3614 C CA . LEU A 1 449 ? 41.956 53.871 -3.191 1.00 28.98 491 LEU A CA 1
ATOM 3615 C C . LEU A 1 449 ? 41.771 53.848 -1.680 1.00 27.97 491 LEU A C 1
ATOM 3616 O O . LEU A 1 449 ? 41.752 54.882 -1.013 1.00 29.76 491 LEU A O 1
ATOM 3621 N N . ARG A 1 450 ? 41.674 52.629 -1.163 1.00 24.93 492 ARG A N 1
ATOM 3622 C CA . ARG A 1 450 ? 41.784 52.376 0.268 1.00 25.94 492 ARG A CA 1
ATOM 3623 C C . ARG A 1 450 ? 42.761 51.219 0.435 1.00 29.23 492 ARG A C 1
ATOM 3624 O O . ARG A 1 450 ? 42.768 50.288 -0.370 1.00 28.99 492 ARG A O 1
ATOM 3632 N N . TRP A 1 451 ? 43.651 51.325 1.416 1.00 25.16 493 TRP A N 1
ATOM 3633 C CA . TRP A 1 451 ? 44.693 50.319 1.583 1.00 27.19 493 TRP A CA 1
ATOM 3634 C C . TRP A 1 451 ? 44.915 49.927 3.039 1.00 28.67 493 TRP A C 1
ATOM 3635 O O . TRP A 1 451 ? 44.534 50.644 3.965 1.00 25.90 493 TRP A O 1
ATOM 3646 N N . THR A 1 452 ? 45.541 48.769 3.214 1.00 25.10 494 THR A N 1
ATOM 3647 C CA . THR A 1 452 ? 45.932 48.285 4.531 1.00 27.54 494 THR A CA 1
ATOM 3648 C C . THR A 1 452 ? 47.363 47.768 4.458 1.00 27.91 494 THR A C 1
ATOM 3649 O O . THR A 1 452 ? 47.958 47.716 3.382 1.00 25.08 494 THR A O 1
ATOM 3653 N N . ILE A 1 453 ? 47.936 47.449 5.613 1.00 27.62 495 ILE A N 1
ATOM 3654 C CA . ILE A 1 453 ? 49.237 46.791 5.651 1.00 30.23 495 ILE A CA 1
ATOM 3655 C C . ILE A 1 453 ? 49.071 45.377 6.194 1.00 31.47 495 ILE A C 1
ATOM 3656 O O . ILE A 1 453 ? 48.097 45.072 6.883 1.00 34.02 495 ILE A O 1
ATOM 3661 N N . ASP A 1 454 ? 50.006 44.505 5.835 1.00 31.22 496 ASP A N 1
ATOM 3662 C CA . ASP A 1 454 ? 49.921 43.096 6.198 1.00 39.58 496 ASP A CA 1
ATOM 3663 C C . ASP A 1 454 ? 50.095 42.901 7.700 1.00 45.58 496 ASP A C 1
ATOM 3664 O O . ASP A 1 454 ? 49.418 42.077 8.316 1.00 53.15 496 ASP A O 1
ATOM 3669 N N . GLY A 1 455 ? 50.980 43.698 8.286 1.00 44.23 497 GLY A N 1
ATOM 3670 C CA . GLY A 1 455 ? 51.288 43.581 9.707 1.00 46.52 497 GLY A CA 1
ATOM 3671 C C . GLY A 1 455 ? 50.355 44.397 10.580 1.00 45.56 497 GLY A C 1
ATOM 3672 O O . GLY A 1 455 ? 49.370 44.960 10.104 1.00 50.13 497 GLY A O 1
ATOM 3673 N N . TYR A 1 456 ? 50.634 44.393 11.879 1.00 46.72 498 TYR A N 1
ATOM 3674 C CA . TYR A 1 456 ? 49.891 45.209 12.830 1.00 51.27 498 TYR A CA 1
ATOM 3675 C C . TYR A 1 456 ? 50.698 46.457 13.166 1.00 46.95 498 TYR A C 1
ATOM 3676 O O . TYR A 1 456 ? 50.275 47.291 13.967 1.00 46.48 498 TYR A O 1
ATOM 3685 N N . LYS A 1 457 ? 51.852 46.587 12.520 1.00 45.50 499 LYS A N 1
ATOM 3686 C CA . LYS A 1 457 ? 52.788 47.660 12.834 1.00 45.54 499 LYS A CA 1
ATOM 3687 C C . LYS A 1 457 ? 53.520 48.187 11.605 1.00 39.56 499 LYS A C 1
ATOM 3688 O O . LYS A 1 457 ? 53.862 47.437 10.691 1.00 34.88 499 LYS A O 1
ATOM 3694 N N . VAL A 1 458 ? 53.722 49.500 11.592 1.00 34.16 500 VAL A N 1
ATOM 3695 C CA . VAL A 1 458 ? 54.571 50.155 10.604 1.00 34.15 500 VAL A CA 1
ATOM 3696 C C . VAL A 1 458 ? 56.011 49.672 10.738 1.00 31.26 500 VAL A C 1
ATOM 3697 O O . VAL A 1 458 ? 56.448 49.324 11.835 1.00 32.23 500 VAL A O 1
ATOM 3701 N N . PRO A 1 459 ? 56.751 49.621 9.620 1.00 35.83 501 PRO A N 1
ATOM 3702 C CA . PRO A 1 459 ? 58.135 49.164 9.695 1.00 32.52 501 PRO A CA 1
ATOM 3703 C C . PRO A 1 459 ? 59.010 50.077 10.547 1.00 31.03 501 PRO A C 1
ATOM 3704 O O . PRO A 1 459 ? 58.706 51.258 10.707 1.00 32.74 501 PRO A O 1
ATOM 3708 N N . ASP A 1 460 ? 60.077 49.516 11.108 1.00 34.29 502 ASP A N 1
ATOM 3709 C CA . ASP A 1 460 ? 61.085 50.313 11.795 1.00 38.71 502 ASP A CA 1
ATOM 3710 C C . ASP A 1 460 ? 61.774 51.228 10.788 1.00 31.35 502 ASP A C 1
ATOM 3711 O O . ASP A 1 460 ? 61.977 50.842 9.637 1.00 31.71 502 ASP A O 1
ATOM 3716 N N . PRO A 1 461 ? 62.146 52.442 11.217 1.00 33.17 503 PRO A N 1
ATOM 3717 C CA . PRO A 1 461 ? 62.852 53.350 10.321 1.00 37.34 503 PRO A CA 1
ATOM 3718 C C . PRO A 1 461 ? 64.302 52.932 10.103 1.00 44.08 503 PRO A C 1
ATOM 3719 O O . PRO A 1 461 ? 64.902 52.278 10.956 1.00 40.38 503 PRO A O 1
ATOM 3723 N N . ASP A 1 462 ? 64.862 53.276 8.958 1.00 40.37 504 ASP A N 1
ATOM 3724 C CA . ASP A 1 462 ? 66.246 53.001 8.613 1.00 39.97 504 ASP A CA 1
ATOM 3725 C C . ASP A 1 462 ? 66.941 54.356 8.687 1.00 40.33 504 ASP A C 1
ATOM 3726 O O . ASP A 1 462 ? 66.593 55.260 7.993 1.00 44.05 504 ASP A O 1
ATOM 3731 N N . TYR A 1 463 ? 67.960 54.464 9.509 1.00 43.38 505 TYR A N 1
ATOM 3732 C CA . TYR A 1 463 ? 68.630 55.740 9.748 1.00 47.76 505 TYR A CA 1
ATOM 3733 C C . TYR A 1 463 ? 69.978 55.841 9.041 1.00 49.57 505 TYR A C 1
ATOM 3734 O O . TYR A 1 463 ? 70.766 56.744 9.321 1.00 64.82 505 TYR A O 1
ATOM 3743 N N . SER A 1 464 ? 70.218 54.941 8.094 1.00 51.00 506 SER A N 1
ATOM 3744 C CA . SER A 1 464 ? 71.494 54.904 7.387 1.00 51.87 506 SER A CA 1
ATOM 3745 C C . SER A 1 464 ? 71.416 55.665 6.068 1.00 55.53 506 SER A C 1
ATOM 3746 O O . SER A 1 464 ? 72.436 55.973 5.452 1.00 58.52 506 SER A O 1
ATOM 3749 N N . SER A 1 465 ? 70.195 56.000 5.667 1.00 50.62 507 SER A N 1
ATOM 3750 C CA . SER A 1 465 ? 69.950 56.672 4.396 1.00 42.26 507 SER A CA 1
ATOM 3751 C C . SER A 1 465 ? 70.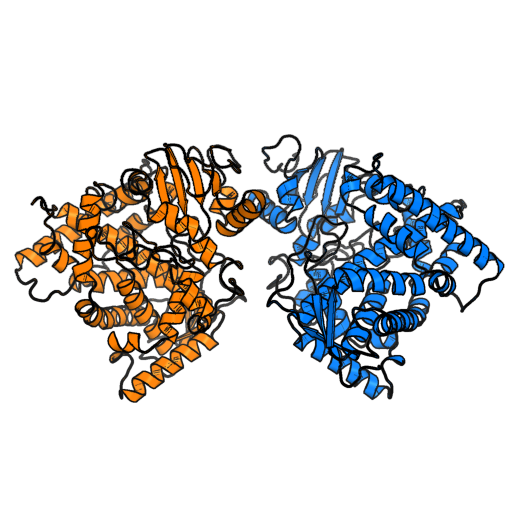102 58.185 4.514 1.00 40.13 507 SER A C 1
ATOM 3752 O O . SER A 1 465 ? 70.375 58.709 5.594 1.00 42.53 507 SER A O 1
ATOM 3755 N N . MET A 1 466 ? 69.965 58.876 3.388 1.00 40.51 508 MET A N 1
ATOM 3756 C CA . MET A 1 466 ? 70.000 60.335 3.374 1.00 41.67 508 MET A CA 1
ATOM 3757 C C . MET A 1 466 ? 68.788 60.879 4.124 1.00 37.55 508 MET A C 1
ATOM 3758 O O . MET A 1 466 ? 68.862 61.922 4.774 1.00 38.48 508 MET A O 1
ATOM 3763 N N . VAL A 1 467 ? 67.649 60.224 3.929 1.00 35.78 509 VAL A N 1
ATOM 3764 C CA . VAL A 1 467 ? 66.458 60.508 4.720 1.00 35.60 509 VAL A CA 1
ATOM 3765 C C . VAL A 1 467 ? 66.031 59.249 5.467 1.00 36.63 509 VAL A C 1
ATOM 3766 O O . VAL A 1 467 ? 66.439 58.141 5.120 1.00 40.09 509 VAL A O 1
ATOM 3770 N N . VAL A 1 468 ? 65.264 59.437 6.535 1.00 41.98 510 VAL A N 1
ATOM 3771 C CA . VAL A 1 468 ? 64.815 58.321 7.360 1.00 37.47 510 VAL A CA 1
ATOM 3772 C C . VAL A 1 468 ? 63.716 57.538 6.650 1.00 38.97 510 VAL A C 1
ATOM 3773 O O . VAL A 1 468 ? 62.557 57.953 6.634 1.00 41.75 510 VAL A O 1
ATOM 3777 N N . LEU A 1 469 ? 64.091 56.419 6.040 1.00 41.46 511 LEU A N 1
ATOM 3778 C CA . LEU A 1 469 ? 63.157 55.632 5.243 1.00 36.18 511 LEU A CA 1
ATOM 3779 C C . LEU A 1 469 ? 62.662 54.396 5.986 1.00 38.63 511 LEU A C 1
ATOM 3780 O O . LEU A 1 469 ? 63.332 53.904 6.896 1.00 31.83 511 LEU A O 1
ATOM 3785 N N . PRO A 1 470 ? 61.522 53.869 5.568 1.00 30.69 512 PRO A N 1
ATOM 3786 C CA . PRO A 1 470 ? 60.989 52.646 6.134 1.00 35.20 512 PRO A CA 1
ATOM 3787 C C . PRO A 1 470 ? 61.891 51.464 5.813 1.00 37.54 512 PRO A C 1
ATOM 3788 O O . PRO A 1 470 ? 62.437 51.448 4.747 1.00 30.62 512 PRO A O 1
ATOM 3792 N N . THR A 1 471 ? 62.005 50.518 6.745 1.00 41.22 513 THR A N 1
ATOM 3793 C CA . THR A 1 471 ? 62.801 49.308 6.586 1.00 48.06 513 THR A CA 1
ATOM 3794 C C . THR A 1 471 ? 62.213 48.486 5.500 1.00 45.24 513 THR A C 1
ATOM 3795 O O . THR A 1 471 ? 61.039 48.338 5.381 1.00 53.58 513 THR A O 1
ATOM 3799 N N . GLU A 1 472 ? 63.126 47.859 4.819 1.00 30.00 514 GLU A N 1
ATOM 3800 C CA . GLU A 1 472 ? 62.916 47.353 3.467 1.00 30.00 514 GLU A CA 1
ATOM 3801 C C . GLU A 1 472 ? 61.631 46.695 3.030 1.00 30.00 514 GLU A C 1
ATOM 3802 O O . GLU A 1 472 ? 61.244 46.866 1.874 1.00 30.00 514 GLU A O 1
ATOM 3808 N N . PRO A 1 473 ? 60.948 45.954 3.872 1.00 30.00 515 PRO A N 1
ATOM 3809 C CA . PRO A 1 473 ? 59.756 45.323 3.317 1.00 30.00 515 PRO A CA 1
ATOM 3810 C C . PRO A 1 473 ? 58.695 46.364 3.613 1.00 30.00 515 PRO A C 1
ATOM 3811 O O . PRO A 1 473 ? 58.305 46.483 4.775 1.00 30.00 515 PRO A O 1
ATOM 3815 N N . ALA A 1 474 ? 58.224 47.109 2.616 1.00 34.45 516 ALA A N 1
ATOM 3816 C CA . ALA A 1 474 ? 57.247 48.116 2.934 1.00 35.14 516 ALA A CA 1
ATOM 3817 C C . ALA A 1 474 ? 56.186 48.266 1.887 1.00 30.36 516 ALA A C 1
ATOM 3818 O O . ALA A 1 474 ? 56.353 49.011 0.971 1.00 30.03 516 ALA A O 1
ATOM 3820 N N . GLU A 1 475 ? 55.084 47.579 2.056 1.00 29.09 517 GLU A N 1
ATOM 3821 C CA . GLU A 1 475 ? 54.044 47.632 1.078 1.00 32.53 517 GLU A CA 1
ATOM 3822 C C . GLU A 1 475 ? 52.670 47.841 1.609 1.00 27.91 517 GLU A C 1
ATOM 3823 O O . GLU A 1 475 ? 52.400 47.570 2.741 1.00 27.49 517 GLU A O 1
ATOM 3829 N N . ILE A 1 476 ? 51.831 48.421 0.785 1.00 26.16 518 ILE A N 1
ATOM 3830 C CA . ILE A 1 476 ? 50.425 48.566 1.129 1.00 26.08 518 ILE A CA 1
ATOM 3831 C C . ILE A 1 476 ? 49.589 47.737 0.162 1.00 26.26 518 ILE A C 1
ATOM 3832 O O . ILE A 1 476 ? 49.977 47.521 -0.985 1.00 29.20 518 ILE A O 1
ATOM 3837 N N . ILE A 1 477 ? 48.477 47.212 0.664 1.00 28.03 519 ILE A N 1
ATOM 3838 C CA . ILE A 1 477 ? 47.587 46.381 -0.135 1.00 28.80 519 ILE A CA 1
ATOM 3839 C C . ILE A 1 477 ? 46.285 47.141 -0.357 1.00 27.02 519 ILE A C 1
ATOM 3840 O O . ILE A 1 477 ? 45.603 47.519 0.595 1.00 25.64 519 ILE A O 1
ATOM 3845 N N . TRP A 1 478 ? 46.013 47.457 -1.618 1.00 25.90 520 TRP A N 1
ATOM 3846 C CA . TRP A 1 478 ? 44.993 48.449 -1.940 1.00 26.41 520 TRP A CA 1
ATOM 3847 C C . TRP A 1 478 ? 43.745 47.882 -2.606 1.00 27.16 520 TRP A C 1
ATOM 3848 O O . TRP A 1 478 ? 43.778 46.822 -3.230 1.00 30.01 520 TRP A O 1
ATOM 3859 N N . GLU A 1 479 ? 42.625 48.551 -2.353 1.00 28.38 521 GLU A N 1
ATOM 3860 C CA . GLU A 1 479 ? 41.386 48.295 -3.075 1.00 31.85 521 GLU A CA 1
ATOM 3861 C C . GLU A 1 479 ? 40.865 49.615 -3.629 1.00 34.36 521 GLU A C 1
ATOM 3862 O O . GLU A 1 479 ? 41.323 50.688 -3.237 1.00 29.84 521 GLU A O 1
ATOM 3868 N N . LYS A 1 480 ? 39.894 49.532 -4.532 1.00 35.05 522 LYS A N 1
ATOM 3869 C CA . LYS A 1 480 ? 39.322 50.731 -5.131 1.00 33.94 522 LYS A CA 1
ATOM 3870 C C . LYS A 1 480 ? 38.176 51.297 -4.301 1.00 36.90 522 LYS A C 1
ATOM 3871 O O . LYS A 1 480 ? 37.419 50.557 -3.673 1.00 35.12 522 LYS A O 1
ATOM 3877 N N . ARG A 1 481 ? 38.059 52.628 -4.315 1.00 32.30 523 ARG A N 1
ATOM 3878 C CA . ARG A 1 481 ? 36.979 53.349 -3.632 1.00 30.12 523 ARG A CA 1
ATOM 3879 C C . ARG A 1 481 ? 35.909 53.633 -4.696 1.00 30.08 523 ARG A C 1
ATOM 3880 O O . ARG A 1 481 ? 36.233 53.879 -5.858 1.00 32.41 523 ARG A O 1
ATOM 3888 N N . GLU A 1 482 ? 34.642 53.597 -4.297 1.00 33.38 524 GLU A N 1
ATOM 3889 C CA . GLU A 1 482 ? 33.530 53.700 -5.236 1.00 39.23 524 GLU A CA 1
ATOM 3890 C C . GLU A 1 482 ? 33.773 54.851 -6.208 1.00 40.31 524 GLU A C 1
ATOM 3891 O O . GLU A 1 482 ? 33.285 54.835 -7.338 1.00 40.72 524 GLU A O 1
ATOM 3897 N N . THR A 1 483 ? 34.584 55.814 -5.784 1.00 38.41 525 THR A N 1
ATOM 3898 C CA . THR A 1 483 ? 34.851 57.005 -6.586 1.00 36.85 525 THR A CA 1
ATOM 3899 C C . THR A 1 483 ? 36.084 56.860 -7.471 1.00 37.74 525 THR A C 1
ATOM 3900 O O . THR A 1 483 ? 36.471 57.802 -8.162 1.00 43.83 525 THR A O 1
ATOM 3904 N N . CYS A 1 484 ? 36.732 55.702 -7.411 1.00 35.57 526 CYS A N 1
ATOM 3905 C CA . CYS A 1 484 ? 37.900 55.456 -8.248 1.00 38.51 526 CYS A CA 1
ATOM 3906 C C . CYS A 1 484 ? 37.593 55.904 -9.672 1.00 43.93 526 CYS A C 1
ATOM 3907 O O . CYS A 1 484 ? 36.536 55.587 -10.220 1.00 45.94 526 CYS A O 1
ATOM 3910 N N . MET A 1 485 ? 38.490 56.706 -10.235 1.00 43.94 527 MET A N 1
ATOM 3911 C CA . MET A 1 485 ? 38.244 57.351 -11.520 1.00 49.02 527 MET A CA 1
ATOM 3912 C C . MET A 1 485 ? 38.432 56.392 -12.689 1.00 50.99 527 MET A C 1
ATOM 3913 O O . MET A 1 485 ? 37.893 56.610 -13.774 1.00 60.57 527 MET A O 1
ATOM 3918 N N . PHE A 1 486 ? 39.176 55.316 -12.455 1.00 54.07 528 PHE A N 1
ATOM 3919 C CA . PHE A 1 486 ? 39.397 54.305 -13.482 1.00 52.58 528 PHE A CA 1
ATOM 3920 C C . PHE A 1 486 ? 38.768 52.977 -13.074 1.00 57.46 528 PHE A C 1
ATOM 3921 O O . PHE A 1 486 ? 37.553 52.881 -12.902 1.00 63.04 528 PHE A O 1
ATOM 3929 N N . LYS B 1 3 ? 85.833 30.656 15.836 1.00 89.03 45 LYS B N 1
ATOM 3930 C CA . LYS B 1 3 ? 85.085 29.429 15.437 1.00 89.14 45 LYS B CA 1
ATOM 3931 C C . LYS B 1 3 ? 84.807 28.517 16.629 1.00 93.84 45 LYS B C 1
ATOM 3932 O O . LYS B 1 3 ? 83.813 27.791 16.642 1.00 101.25 45 LYS B O 1
ATOM 3938 N N . LYS B 1 4 ? 85.663 28.583 17.644 1.00 80.56 46 LYS B N 1
ATOM 3939 C CA . LYS B 1 4 ? 85.566 27.668 18.779 1.00 69.19 46 LYS B CA 1
ATOM 3940 C C . LYS B 1 4 ? 84.749 28.225 19.942 1.00 60.07 46 LYS B C 1
ATOM 3941 O O . LYS B 1 4 ? 83.774 27.609 20.370 1.00 66.31 46 LYS B O 1
ATOM 3947 N N . THR B 1 5 ? 85.178 29.359 20.488 1.00 54.59 47 THR B N 1
ATOM 3948 C CA . THR B 1 5 ? 84.408 30.029 21.531 1.00 45.09 47 THR B CA 1
ATOM 3949 C C . THR B 1 5 ? 83.430 30.998 20.877 1.00 46.87 47 THR B C 1
ATOM 3950 O O . THR B 1 5 ? 83.753 31.617 19.863 1.00 45.47 47 THR B O 1
ATOM 3954 N N . PRO B 1 6 ? 82.221 31.122 21.443 1.00 44.44 48 PRO B N 1
ATOM 3955 C CA . PRO B 1 6 ? 81.253 32.043 20.859 1.00 43.07 48 PRO B CA 1
ATOM 3956 C C . PRO B 1 6 ? 81.802 33.464 20.819 1.00 45.58 48 PRO B C 1
ATOM 3957 O O . PRO B 1 6 ? 82.654 33.817 21.636 1.00 43.75 48 PRO B O 1
ATOM 3961 N N . PRO B 1 7 ? 81.364 34.260 19.834 1.00 37.74 49 PRO B N 1
ATOM 3962 C CA . PRO B 1 7 ? 81.851 35.630 19.724 1.00 38.84 49 PRO B CA 1
ATOM 3963 C C . PRO B 1 7 ? 81.593 36.440 20.991 1.00 41.72 49 PRO B C 1
ATOM 3964 O O . PRO B 1 7 ? 80.514 36.359 21.577 1.00 43.40 49 PRO B O 1
ATOM 3968 N N . LEU B 1 8 ? 82.619 37.156 21.437 1.00 42.69 50 LEU B N 1
ATOM 3969 C CA . LEU B 1 8 ? 82.537 38.012 22.613 1.00 44.96 50 LEU B CA 1
ATOM 3970 C C . LEU B 1 8 ? 82.273 39.435 22.126 1.00 44.03 50 LEU B C 1
ATOM 3971 O O . LEU B 1 8 ? 83.164 40.092 21.584 1.00 47.40 50 LEU B O 1
ATOM 3976 N N . VAL B 1 9 ? 81.016 39.778 22.171 1.00 41.71 51 VAL B N 1
ATOM 3977 C CA . VAL B 1 9 ? 80.545 41.003 21.609 1.00 48.07 51 VAL B CA 1
ATOM 3978 C C . VAL B 1 9 ? 80.526 42.289 22.376 1.00 56.72 51 VAL B C 1
ATOM 3979 O O . VAL B 1 9 ? 80.806 43.308 21.809 1.00 66.65 51 VAL B O 1
ATOM 3983 N N . PHE B 1 10 ? 80.141 42.282 23.636 1.00 60.29 52 PHE B N 1
ATOM 3984 C CA . PHE B 1 10 ? 80.060 43.514 24.392 1.00 66.51 52 PHE B CA 1
ATOM 3985 C C . PHE B 1 10 ? 80.695 43.452 25.806 1.00 68.25 52 PHE B C 1
ATOM 3986 O O . PHE B 1 10 ? 80.777 42.435 26.430 1.00 44.86 52 PHE B O 1
ATOM 3994 N N . TYR B 1 11 ? 81.227 44.595 26.199 1.00 78.18 53 TYR B N 1
ATOM 3995 C CA . TYR B 1 11 ? 81.839 44.908 27.507 1.00 85.84 53 TYR B CA 1
ATOM 3996 C C . TYR B 1 11 ? 81.951 46.438 27.614 1.00 124.81 53 TYR B C 1
ATOM 3997 O O . TYR B 1 11 ? 83.077 46.935 27.491 1.00 117.85 53 TYR B O 1
ATOM 4006 N N . TRP B 1 12 ? 80.871 47.227 27.822 1.00 162.16 54 TRP B N 1
ATOM 4007 C CA . TRP B 1 12 ? 81.108 48.720 27.723 1.00 189.50 54 TRP B CA 1
ATOM 4008 C C . TRP B 1 12 ? 81.870 49.671 28.720 1.00 232.14 54 TRP B C 1
ATOM 4009 O O . TRP B 1 12 ? 82.796 50.348 28.252 1.00 270.74 54 TRP B O 1
ATOM 4020 N N . ILE B 1 13 ? 81.566 49.727 30.031 1.00 258.31 55 ILE B N 1
ATOM 4021 C CA . ILE B 1 13 ? 82.515 50.336 30.979 1.00 256.49 55 ILE B CA 1
ATOM 4022 C C . ILE B 1 13 ? 83.065 49.323 31.988 1.00 263.81 55 ILE B C 1
ATOM 4023 O O . ILE B 1 13 ? 82.330 48.787 32.819 1.00 284.34 55 ILE B O 1
ATOM 4028 N N . PRO B 1 14 ? 84.404 49.212 32.032 1.00 265.30 56 PRO B N 1
ATOM 4029 C CA . PRO B 1 14 ? 85.241 48.194 32.668 1.00 248.27 56 PRO B CA 1
ATOM 4030 C C . PRO B 1 14 ? 84.720 47.635 33.996 1.00 231.76 56 PRO B C 1
ATOM 4031 O O . PRO B 1 14 ? 84.488 48.375 34.957 1.00 242.56 56 PRO B O 1
ATOM 4035 N N . TRP B 1 15 ? 84.751 46.307 34.071 1.00 202.82 57 TRP B N 1
ATOM 4036 C CA . TRP B 1 15 ? 84.285 45.566 35.239 1.00 176.77 57 TRP B CA 1
ATOM 4037 C C . TRP B 1 15 ? 82.825 45.894 35.535 1.00 163.99 57 TRP B C 1
ATOM 4038 O O . TRP B 1 15 ? 82.271 45.476 36.551 1.00 147.67 57 TRP B O 1
ATOM 4049 N N . PHE B 1 16 ? 82.231 46.698 34.659 1.00 154.29 58 PHE B N 1
ATOM 4050 C CA . PHE B 1 16 ? 80.799 46.974 34.706 1.00 149.82 58 PHE B CA 1
ATOM 4051 C C . PHE B 1 16 ? 80.102 46.063 33.708 1.00 152.35 58 PHE B C 1
ATOM 4052 O O . PHE B 1 16 ? 78.978 45.602 33.914 1.00 155.88 58 PHE B O 1
ATOM 4060 N N . GLY B 1 17 ? 80.875 45.715 32.686 1.00 143.52 59 GLY B N 1
ATOM 4061 C CA . GLY B 1 17 ? 80.417 44.872 31.596 1.00 133.43 59 GLY B CA 1
ATOM 4062 C C . GLY B 1 17 ? 79.372 45.633 30.812 1.00 117.66 59 GLY B C 1
ATOM 4063 O O . GLY B 1 17 ? 79.262 46.856 30.908 1.00 116.49 59 GLY B O 1
ATOM 4064 N N . SER B 1 18 ? 78.583 44.883 30.054 1.00 109.42 60 SER B N 1
ATOM 4065 C CA . SER B 1 18 ? 77.473 45.462 29.325 1.00 123.04 60 SER B CA 1
ATOM 4066 C C . SER B 1 18 ? 76.247 45.403 30.226 1.00 122.68 60 SER B C 1
ATOM 4067 O O . SER B 1 18 ? 75.307 44.655 29.960 1.00 145.36 60 SER B O 1
ATOM 4070 N N . ALA B 1 19 ? 76.327 46.089 31.365 1.00 117.81 61 ALA B N 1
ATOM 4071 C CA . ALA B 1 19 ? 75.209 46.154 32.288 1.00 115.52 61 ALA B CA 1
ATOM 4072 C C . ALA B 1 19 ? 74.546 47.468 31.932 1.00 117.36 61 ALA B C 1
ATOM 4073 O O . ALA B 1 19 ? 73.414 47.743 32.332 1.00 126.77 61 ALA B O 1
ATOM 4075 N N . ALA B 1 20 ? 75.269 48.287 31.187 1.00 118.65 62 ALA B N 1
ATOM 4076 C CA . ALA B 1 20 ? 74.732 49.577 30.839 1.00 119.67 62 ALA B CA 1
ATOM 4077 C C . ALA B 1 20 ? 73.476 49.416 30.031 1.00 119.97 62 ALA B C 1
ATOM 4078 O O . ALA B 1 20 ? 72.483 50.056 30.354 1.00 104.61 62 ALA B O 1
ATOM 4080 N N . SER B 1 21 ? 73.491 48.505 29.049 1.00 130.94 63 SER B N 1
ATOM 4081 C CA . SER B 1 21 ? 72.332 48.235 28.203 1.00 129.91 63 SER B CA 1
ATOM 4082 C C . SER B 1 21 ? 71.641 46.933 28.601 1.00 119.89 63 SER B C 1
ATOM 4083 O O . SER B 1 21 ? 70.413 46.849 28.601 1.00 105.37 63 SER B O 1
ATOM 4086 N N . TYR B 1 22 ? 72.434 45.914 28.914 1.00 115.31 64 TYR B N 1
ATOM 4087 C CA . TYR B 1 22 ? 71.900 44.641 29.385 1.00 118.69 64 TYR B CA 1
ATOM 4088 C C . TYR B 1 22 ? 71.139 44.846 30.691 1.00 120.50 64 TYR B C 1
ATOM 4089 O O . TYR B 1 22 ? 70.114 44.210 30.933 1.00 100.31 64 TYR B O 1
ATOM 4098 N N . GLY B 1 23 ? 71.655 45.740 31.528 1.00 121.11 65 GLY B N 1
ATOM 4099 C CA . GLY B 1 23 ? 70.995 46.094 32.780 1.00 113.62 65 GLY B CA 1
ATOM 4100 C C . GLY B 1 23 ? 69.815 47.018 32.545 1.00 101.36 65 GLY B C 1
ATOM 4101 O O . GLY B 1 23 ? 68.836 46.992 33.290 1.00 90.76 65 GLY B O 1
ATOM 4102 N N . GLN B 1 24 ? 69.960 47.899 31.562 1.00 97.95 66 GLN B N 1
ATOM 4103 C CA . GLN B 1 24 ? 68.873 48.785 31.188 1.00 95.66 66 GLN B CA 1
ATOM 4104 C C . GLN B 1 24 ? 67.701 48.140 30.521 1.00 99.41 66 GLN B C 1
ATOM 4105 O O . GLN B 1 24 ? 66.593 48.466 30.863 1.00 119.74 66 GLN B O 1
ATOM 4111 N N . GLN B 1 25 ? 67.929 47.289 29.522 1.00 95.72 67 GLN B N 1
ATOM 4112 C CA . GLN B 1 25 ? 66.827 46.604 28.819 1.00 82.61 67 GLN B CA 1
ATOM 4113 C C . GLN B 1 25 ? 67.360 45.337 28.156 1.00 75.25 67 GLN B C 1
ATOM 4114 O O . GLN B 1 25 ? 67.824 45.354 27.025 1.00 66.37 67 GLN B O 1
ATOM 4120 N N . PRO B 1 26 ? 67.187 44.217 28.814 1.00 64.33 68 PRO B N 1
ATOM 4121 C CA . PRO B 1 26 ? 67.876 43.010 28.371 1.00 64.41 68 PRO B CA 1
ATOM 4122 C C . PRO B 1 26 ? 67.571 42.565 26.933 1.00 59.44 68 PRO B C 1
ATOM 4123 O O . PRO B 1 26 ? 68.499 42.230 26.192 1.00 43.03 68 PRO B O 1
ATOM 4127 N N . TYR B 1 27 ? 66.302 42.670 26.534 1.00 54.49 69 TYR B N 1
ATOM 4128 C CA . TYR B 1 27 ? 65.783 41.999 25.332 1.00 49.99 69 TYR B CA 1
ATOM 4129 C C . TYR B 1 27 ? 66.081 42.698 24.004 1.00 49.21 69 TYR B C 1
ATOM 4130 O O . TYR B 1 27 ? 66.304 42.037 22.989 1.00 43.34 69 TYR B O 1
ATOM 4139 N N . GLU B 1 28 ? 66.003 44.025 23.988 1.00 43.25 70 GLU B N 1
ATOM 4140 C CA . GLU B 1 28 ? 66.353 44.784 22.789 1.00 51.09 70 GLU B CA 1
ATOM 4141 C C . GLU B 1 28 ? 67.843 44.622 22.506 1.00 46.51 70 GLU B C 1
ATOM 4142 O O . GLU B 1 28 ? 68.269 44.550 21.353 1.00 44.62 70 GLU B O 1
ATOM 4148 N N . PHE B 1 29 ? 68.607 44.445 23.578 1.00 46.72 71 PHE B N 1
ATOM 4149 C CA . PHE B 1 29 ? 70.044 44.207 23.491 1.00 47.56 71 PHE B CA 1
ATOM 4150 C C . PHE B 1 29 ? 70.318 42.846 22.861 1.00 46.38 71 PHE B C 1
ATOM 4151 O O . PHE B 1 29 ? 71.114 42.729 21.929 1.00 47.84 71 PHE B O 1
ATOM 4159 N N . PHE B 1 30 ? 69.650 41.820 23.378 1.00 45.42 72 PHE B N 1
ATOM 4160 C CA . PHE B 1 30 ? 69.821 40.461 22.879 1.00 42.25 72 PHE B CA 1
ATOM 4161 C C . PHE B 1 30 ? 69.453 40.366 21.402 1.00 39.18 72 PHE B C 1
ATOM 4162 O O . PHE B 1 30 ? 70.141 39.713 20.618 1.00 40.43 72 PHE B O 1
ATOM 4170 N N . GLU B 1 31 ? 68.363 41.031 21.035 1.00 40.05 73 GLU B N 1
ATOM 4171 C CA . GLU B 1 31 ? 67.865 40.997 19.664 1.00 43.97 73 GLU B CA 1
ATOM 4172 C C . GLU B 1 31 ? 68.865 41.614 18.691 1.00 45.21 73 GLU B C 1
ATOM 4173 O O . GLU B 1 31 ? 69.088 41.090 17.599 1.00 44.47 73 GLU B O 1
ATOM 4179 N N . SER B 1 32 ? 69.444 42.743 19.083 1.00 47.64 74 SER B N 1
ATOM 4180 C CA . SER B 1 32 ? 70.467 43.399 18.278 1.00 53.31 74 SER B CA 1
ATOM 4181 C C . SER B 1 32 ? 71.654 42.463 18.078 1.00 53.62 74 SER B C 1
ATOM 4182 O O . SER B 1 32 ? 72.048 42.171 16.949 1.00 58.13 74 SER B O 1
ATOM 4185 N N . CYS B 1 33 ? 72.210 41.988 19.187 1.00 45.13 75 CYS B N 1
ATOM 4186 C CA . CYS B 1 33 ? 73.309 41.030 19.151 1.00 45.55 75 CYS B CA 1
ATOM 4187 C C . CYS B 1 33 ? 73.002 39.891 18.186 1.00 46.46 75 CYS B C 1
ATOM 4188 O O . CYS B 1 33 ? 73.827 39.537 17.342 1.00 34.74 75 CYS B O 1
ATOM 4191 N N . ARG B 1 34 ? 71.800 39.338 18.303 1.00 44.17 76 ARG B N 1
ATOM 4192 C CA . ARG B 1 34 ? 71.407 38.180 17.505 1.00 43.81 76 ARG B CA 1
ATOM 4193 C C . ARG B 1 34 ? 71.485 38.476 16.012 1.00 49.68 76 ARG B C 1
ATOM 4194 O O . ARG B 1 34 ? 71.917 37.635 15.223 1.00 56.01 76 ARG B O 1
ATOM 4202 N N . GLN B 1 35 ? 71.026 39.662 15.629 1.00 49.58 77 GLN B N 1
ATOM 4203 C CA . GLN B 1 35 ? 71.005 40.053 14.222 1.00 53.94 77 GLN B CA 1
ATOM 4204 C C . GLN B 1 35 ? 72.410 40.247 13.666 1.00 56.52 77 GLN B C 1
ATOM 4205 O O . GLN B 1 35 ? 72.623 40.233 12.453 1.00 58.94 77 GLN B O 1
ATOM 4211 N N . LYS B 1 36 ? 73.367 40.413 14.572 1.00 51.95 78 LYS B N 1
ATOM 4212 C CA . LYS B 1 36 ? 74.765 40.575 14.192 1.00 49.77 78 LYS B CA 1
ATOM 4213 C C . LYS B 1 36 ? 75.551 39.280 14.369 1.00 57.67 78 LYS B C 1
ATOM 4214 O O . LYS B 1 36 ? 76.352 38.923 13.504 1.00 55.36 78 LYS B O 1
ATOM 4220 N N . TYR B 1 37 ? 75.239 38.505 15.402 1.00 53.81 79 TYR B N 1
ATOM 4221 C CA . TYR B 1 37 ? 76.045 37.316 15.652 1.00 44.32 79 TYR B CA 1
ATOM 4222 C C . TYR B 1 37 ? 75.305 35.989 15.663 1.00 40.03 79 TYR B C 1
ATOM 4223 O O . TYR B 1 37 ? 75.932 34.931 15.698 1.00 40.48 79 TYR B O 1
ATOM 4232 N N . GLY B 1 38 ? 73.978 36.040 15.676 1.00 40.82 80 GLY B N 1
ATOM 4233 C CA . GLY B 1 38 ? 73.202 34.809 15.721 1.00 42.70 80 GLY B CA 1
ATOM 4234 C C . GLY B 1 38 ? 72.768 34.464 17.135 1.00 40.48 80 GLY B C 1
ATOM 4235 O O . GLY B 1 38 ? 72.814 35.306 18.032 1.00 33.88 80 GLY B O 1
ATOM 4236 N N . ASP B 1 39 ? 72.499 33.183 17.359 1.00 46.36 81 ASP B N 1
ATOM 4237 C CA . ASP B 1 39 ? 71.868 32.741 18.598 1.00 43.97 81 ASP B CA 1
ATOM 4238 C C . ASP B 1 39 ? 72.814 32.692 19.793 1.00 42.76 81 ASP B C 1
ATOM 4239 O O . ASP B 1 39 ? 72.396 32.901 20.932 1.00 34.34 81 ASP B O 1
ATOM 4244 N N . VAL B 1 40 ? 74.076 32.366 19.536 1.00 36.89 82 VAL B N 1
ATOM 4245 C CA . VAL B 1 40 ? 75.045 32.197 20.613 1.00 36.25 82 VAL B CA 1
ATOM 4246 C C . VAL B 1 40 ? 76.116 33.283 20.601 1.00 35.81 82 VAL B C 1
ATOM 4247 O O . VAL B 1 40 ? 76.823 33.464 19.610 1.00 36.41 82 VAL B O 1
ATOM 4251 N N . PHE B 1 41 ? 76.228 33.998 21.714 1.00 31.51 83 PHE B N 1
ATOM 4252 C CA . PHE B 1 41 ? 77.270 35.005 21.877 1.00 33.43 83 PHE B CA 1
ATOM 4253 C C . PHE B 1 41 ? 77.571 35.232 23.354 1.00 39.73 83 PHE B C 1
ATOM 4254 O O . PHE B 1 41 ? 76.772 34.885 24.224 1.00 37.43 83 PHE B O 1
ATOM 4262 N N . SER B 1 42 ? 78.718 35.845 23.621 1.00 34.53 84 SER B N 1
ATOM 4263 C CA . SER B 1 42 ? 79.114 36.160 24.988 1.00 30.72 84 SER B CA 1
ATOM 4264 C C . SER B 1 42 ? 79.249 37.666 25.182 1.00 35.55 84 SER B C 1
ATOM 4265 O O . SER B 1 42 ? 79.497 38.411 24.235 1.00 37.01 84 SER B O 1
ATOM 4268 N N . PHE B 1 43 ? 79.021 38.104 26.415 1.00 36.70 85 PHE B N 1
ATOM 4269 C CA . PHE B 1 43 ? 79.299 39.484 26.797 1.00 35.99 85 PHE B CA 1
ATOM 4270 C C . PHE B 1 43 ? 79.868 39.514 28.210 1.00 37.50 85 PHE B C 1
ATOM 4271 O O . PHE B 1 43 ? 79.624 38.607 29.006 1.00 31.28 85 PHE B O 1
ATOM 4279 N N . MET B 1 44 ? 80.722 40.472 28.476 1.00 40.68 86 MET B N 1
ATOM 4280 C CA . MET B 1 44 ? 81.290 40.614 29.782 1.00 41.95 86 MET B CA 1
ATOM 4281 C C . MET B 1 44 ? 80.380 41.392 30.698 1.00 47.72 86 MET B C 1
ATOM 4282 O O . MET B 1 44 ? 79.792 42.359 30.313 1.00 53.93 86 MET B O 1
ATOM 4287 N N . LEU B 1 45 ? 80.261 40.930 31.923 1.00 47.64 87 LEU B N 1
ATOM 4288 C CA . LEU B 1 45 ? 79.531 41.613 32.939 1.00 45.12 87 LEU B CA 1
ATOM 4289 C C . LEU B 1 45 ? 80.584 41.675 34.013 1.00 49.48 87 LEU B C 1
ATOM 4290 O O . LEU B 1 45 ? 80.781 40.767 34.771 1.00 44.92 87 LEU B O 1
ATOM 4295 N N . LEU B 1 46 ? 81.254 42.797 34.056 1.00 58.20 88 LEU B N 1
ATOM 4296 C CA . LEU B 1 46 ? 82.365 43.001 34.964 1.00 63.47 88 LEU B CA 1
ATOM 4297 C C . LEU B 1 46 ? 83.385 41.899 34.657 1.00 53.60 88 LEU B C 1
ATOM 4298 O O . LEU B 1 46 ? 83.715 41.678 33.524 1.00 46.27 88 LEU B O 1
ATOM 4303 N N . GLY B 1 47 ? 83.827 41.192 35.667 1.00 45.10 89 GLY B N 1
ATOM 4304 C CA . GLY B 1 47 ? 84.725 40.112 35.473 1.00 46.35 89 GLY B CA 1
ATOM 4305 C C . GLY B 1 47 ? 83.997 38.862 35.045 1.00 43.82 89 GLY B C 1
ATOM 4306 O O . GLY B 1 47 ? 84.652 37.889 34.829 1.00 43.04 89 GLY B O 1
ATOM 4307 N N . LYS B 1 48 ? 82.669 38.859 34.954 1.00 39.70 90 LYS B N 1
ATOM 4308 C CA . LYS B 1 48 ? 82.024 37.603 34.578 1.00 41.52 90 LYS B CA 1
ATOM 4309 C C . LYS B 1 48 ? 81.791 37.519 33.074 1.00 35.46 90 LYS B C 1
ATOM 4310 O O . LYS B 1 48 ? 81.458 38.511 32.426 1.00 37.69 90 LYS B O 1
ATOM 4316 N N . ILE B 1 49 ? 82.060 36.342 32.522 1.00 32.05 91 ILE B N 1
ATOM 4317 C CA . ILE B 1 49 ? 81.783 36.068 31.116 1.00 32.88 91 ILE B CA 1
ATOM 4318 C C . ILE B 1 49 ? 80.428 35.382 30.978 1.00 30.51 91 ILE B C 1
ATOM 4319 O O . ILE B 1 49 ? 80.248 34.246 31.418 1.00 34.63 91 ILE B O 1
ATOM 4324 N N . MET B 1 50 ? 79.478 36.081 30.367 1.00 28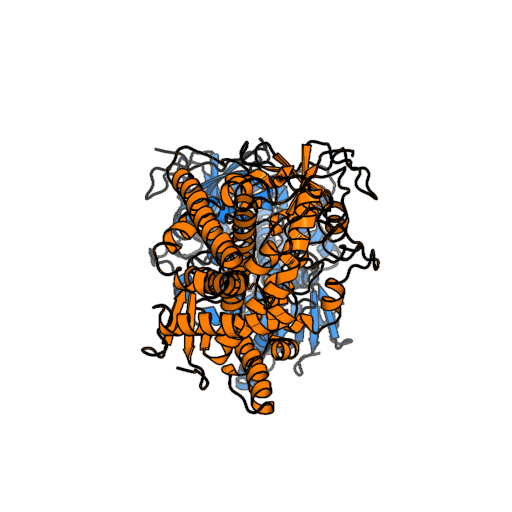.10 92 MET B N 1
ATOM 4325 C CA . MET B 1 50 ? 78.138 35.542 30.166 1.00 29.36 92 MET B CA 1
ATOM 4326 C C . MET B 1 50 ? 77.969 35.052 28.732 1.00 26.37 92 MET B C 1
ATOM 4327 O O . MET B 1 50 ? 78.133 35.817 27.782 1.00 30.20 92 MET B O 1
ATOM 4332 N N . THR B 1 51 ? 77.618 33.779 28.585 1.00 30.62 93 THR B N 1
ATOM 4333 C CA . THR B 1 51 ? 77.378 33.203 27.265 1.00 29.07 93 THR B CA 1
ATOM 4334 C C . THR B 1 51 ? 75.891 32.921 27.080 1.00 34.36 93 THR B C 1
ATOM 4335 O O . THR B 1 51 ? 75.318 32.063 27.752 1.00 32.30 93 THR B O 1
ATOM 4339 N N . VAL B 1 52 ? 75.279 33.649 26.154 1.00 31.33 94 VAL B N 1
ATOM 4340 C CA . VAL B 1 52 ? 73.836 33.578 25.948 1.00 32.94 94 VAL B CA 1
ATOM 4341 C C . VAL B 1 52 ? 73.461 32.649 24.799 1.00 35.29 94 VAL B C 1
ATOM 4342 O O . VAL B 1 52 ? 74.148 32.599 23.778 1.00 38.56 94 VAL B O 1
ATOM 4346 N N . TYR B 1 53 ? 72.392 31.884 24.995 1.00 29.48 95 TYR B N 1
ATOM 4347 C CA . TYR B 1 53 ? 71.815 31.082 23.922 1.00 29.14 95 TYR B CA 1
ATOM 4348 C C . TYR B 1 53 ? 70.333 31.414 23.779 1.00 32.18 95 TYR B C 1
ATOM 4349 O O . TYR B 1 53 ? 69.506 31.000 24.592 1.00 27.82 95 TYR B O 1
ATOM 4358 N N . LEU B 1 54 ? 70.029 32.242 22.786 1.00 26.69 96 LEU B N 1
ATOM 4359 C CA . LEU B 1 54 ? 68.674 32.734 22.557 1.00 30.02 96 LEU B CA 1
ATOM 4360 C C . LEU B 1 54 ? 67.716 31.704 21.966 1.00 33.24 96 LEU B C 1
ATOM 4361 O O . LEU B 1 54 ? 68.131 30.806 21.232 1.00 36.20 96 LEU B O 1
ATOM 4366 N N . GLY B 1 55 ? 66.437 31.827 22.305 1.00 34.57 97 GLY B N 1
ATOM 4367 C CA . GLY B 1 55 ? 65.405 30.985 21.709 1.00 30.78 97 GLY B CA 1
ATOM 4368 C C . GLY B 1 55 ? 65.259 29.588 22.281 1.00 35.65 97 GLY B C 1
ATOM 4369 O O . GLY B 1 55 ? 66.052 29.167 23.124 1.00 28.99 97 GLY B O 1
ATOM 4370 N N . PRO B 1 56 ? 64.343 28.806 21.693 1.00 33.44 98 PRO B N 1
ATOM 4371 C CA . PRO B 1 56 ? 63.986 27.469 22.150 1.00 35.03 98 PRO B CA 1
ATOM 4372 C C . PRO B 1 56 ? 65.165 26.507 22.238 1.00 36.29 98 PRO B C 1
ATOM 4373 O O . PRO B 1 56 ? 65.179 25.635 23.107 1.00 43.47 98 PRO B O 1
ATOM 4377 N N . LYS B 1 57 ? 66.103 26.604 21.303 1.00 33.47 99 LYS B N 1
ATOM 4378 C CA . LYS B 1 57 ? 67.281 25.746 21.341 1.00 38.11 99 LYS B CA 1
ATOM 4379 C C . LYS B 1 57 ? 68.154 26.139 22.526 1.00 33.65 99 LYS B C 1
ATOM 4380 O O . LYS B 1 57 ? 68.814 25.299 23.138 1.00 35.28 99 LYS B O 1
ATOM 4386 N N . GLY B 1 58 ? 68.113 27.422 22.866 1.00 35.98 100 GLY B N 1
ATOM 4387 C CA . GLY B 1 58 ? 68.775 27.919 24.068 1.00 32.42 100 GLY B CA 1
ATOM 4388 C C . GLY B 1 58 ? 68.184 27.295 25.319 1.00 30.21 100 GLY B C 1
ATOM 4389 O O . GLY B 1 58 ? 68.911 26.878 26.220 1.00 26.26 100 GLY B O 1
ATOM 4390 N N . HIS B 1 59 ? 66.858 27.208 25.361 1.00 26.31 101 HIS B N 1
ATOM 4391 C CA . HIS B 1 59 ? 66.165 26.627 26.507 1.00 29.23 101 HIS B CA 1
ATOM 4392 C C . HIS B 1 59 ? 66.615 25.186 26.728 1.00 27.25 101 HIS B C 1
ATOM 4393 O O . HIS B 1 59 ? 66.924 24.781 27.849 1.00 29.67 101 HIS B O 1
ATOM 4400 N N . GLU B 1 60 ? 66.629 24.415 25.647 1.00 29.58 102 GLU B N 1
ATOM 4401 C CA . GLU B 1 60 ? 67.089 23.031 25.691 1.00 30.74 102 GLU B CA 1
ATOM 4402 C C . GLU B 1 60 ? 68.516 22.939 26.221 1.00 29.70 102 GLU B C 1
ATOM 4403 O O . GLU B 1 60 ? 68.802 22.171 27.139 1.00 32.05 102 GLU B O 1
ATOM 4409 N N . PHE B 1 61 ? 69.396 23.769 25.671 1.00 28.76 103 PHE B N 1
ATOM 4410 C CA . PHE B 1 61 ? 70.818 23.703 25.997 1.00 34.16 103 PHE B CA 1
ATOM 4411 C C . PHE B 1 61 ? 71.085 23.910 27.484 1.00 33.83 103 PHE B C 1
ATOM 4412 O O . PHE B 1 61 ? 71.809 23.136 28.109 1.00 41.27 103 PHE B O 1
ATOM 4420 N N . VAL B 1 62 ? 70.479 24.949 28.049 1.00 33.40 104 VAL B N 1
ATOM 4421 C CA . VAL B 1 62 ? 70.767 25.341 29.425 1.00 27.20 104 VAL B CA 1
ATOM 4422 C C . VAL B 1 62 ? 69.921 24.600 30.455 1.00 26.58 104 VAL B C 1
ATOM 4423 O O . VAL B 1 62 ? 70.446 24.087 31.443 1.00 23.93 104 VAL B O 1
ATOM 4427 N N . PHE B 1 63 ? 68.619 24.508 30.205 1.00 23.32 105 PHE B N 1
ATOM 4428 C CA . PHE B 1 63 ? 67.705 23.901 31.170 1.00 21.26 105 PHE B CA 1
ATOM 4429 C C . PHE B 1 63 ? 67.928 22.401 31.332 1.00 24.12 105 PHE B C 1
ATOM 4430 O O . PHE B 1 63 ? 67.706 21.844 32.407 1.00 28.29 105 PHE B O 1
ATOM 4438 N N . ASN B 1 64 ? 68.361 21.751 30.257 1.00 27.51 106 ASN B N 1
ATOM 4439 C CA . ASN B 1 64 ? 68.575 20.307 30.274 1.00 27.46 106 ASN B CA 1
ATOM 4440 C C . ASN B 1 64 ? 70.058 19.950 30.290 1.00 31.07 106 ASN B C 1
ATOM 4441 O O . ASN B 1 64 ? 70.435 18.813 30.007 1.00 33.20 106 ASN B O 1
ATOM 4446 N N . ALA B 1 65 ? 70.891 20.920 30.653 1.00 29.67 107 ALA B N 1
ATOM 4447 C CA . ALA B 1 65 ? 72.319 20.672 30.805 1.00 29.55 107 ALA B CA 1
ATOM 4448 C C . ALA B 1 65 ? 72.527 19.698 31.958 1.00 32.05 107 ALA B C 1
ATOM 4449 O O . ALA B 1 65 ? 71.801 19.734 32.952 1.00 29.97 107 ALA B O 1
ATOM 4451 N N . LYS B 1 66 ? 73.524 18.831 31.822 1.00 34.50 108 LYS B N 1
ATOM 4452 C CA . LYS B 1 66 ? 73.776 17.791 32.812 1.00 35.42 108 LYS B CA 1
ATOM 4453 C C . LYS B 1 66 ? 74.363 18.360 34.099 1.00 31.92 108 LYS B C 1
ATOM 4454 O O . LYS B 1 66 ? 74.987 19.421 34.095 1.00 29.63 108 LYS B O 1
ATOM 4460 N N . LEU B 1 67 ? 74.073 17.692 35.210 1.00 30.45 109 LEU B N 1
ATOM 4461 C CA . LEU B 1 67 ? 74.635 18.064 36.503 1.00 33.52 109 LEU B CA 1
ATOM 4462 C C . LEU B 1 67 ? 76.139 18.289 36.413 1.00 40.39 109 LEU B C 1
ATOM 4463 O O . LEU B 1 67 ? 76.695 19.157 37.086 1.00 36.78 109 LEU B O 1
ATOM 4468 N N . SER B 1 68 ? 76.797 17.432 35.641 1.00 37.94 110 SER B N 1
ATOM 4469 C CA . SER B 1 68 ? 78.255 17.411 35.580 1.00 45.19 110 SER B CA 1
ATOM 4470 C C . SER B 1 68 ? 78.818 18.584 34.786 1.00 39.26 110 SER B C 1
ATOM 4471 O O . SER B 1 68 ? 80.026 18.823 34.786 1.00 45.77 110 SER B O 1
ATOM 4474 N N . ASP B 1 69 ? 77.932 19.336 34.146 1.00 33.20 111 ASP B N 1
ATOM 4475 C CA . ASP B 1 69 ? 78.347 20.339 33.172 1.00 36.27 111 ASP B CA 1
ATOM 4476 C C . ASP B 1 69 ? 78.112 21.766 33.651 1.00 41.59 111 ASP B C 1
ATOM 4477 O O . ASP B 1 69 ? 78.953 22.643 33.449 1.00 36.46 111 ASP B O 1
ATOM 4482 N N . VAL B 1 70 ? 76.958 21.999 34.267 1.00 37.47 112 VAL B N 1
ATOM 4483 C CA . VAL B 1 70 ? 76.628 23.325 34.777 1.00 32.66 112 VAL B CA 1
ATOM 4484 C C . VAL B 1 70 ? 76.150 23.249 36.222 1.00 30.45 112 VAL B C 1
ATOM 4485 O O . VAL B 1 70 ? 75.689 22.207 36.686 1.00 27.79 112 VAL B O 1
ATOM 4489 N N . SER B 1 71 ? 76.333 24.350 36.942 1.00 28.46 113 SER B N 1
ATOM 4490 C CA . SER B 1 71 ? 75.881 24.452 38.325 1.00 30.25 113 SER B CA 1
ATOM 4491 C C . SER B 1 71 ? 75.050 25.712 38.541 1.00 33.86 113 SER B C 1
ATOM 4492 O O . SER B 1 71 ? 75.518 26.825 38.305 1.00 30.65 113 SER B O 1
ATOM 4495 N N . ALA B 1 72 ? 73.827 25.528 39.028 1.00 28.67 114 ALA B N 1
ATOM 4496 C CA . ALA B 1 72 ? 72.967 26.658 39.357 1.00 26.17 114 ALA B CA 1
ATOM 4497 C C . ALA B 1 72 ? 73.427 27.312 40.654 1.00 27.43 114 ALA B C 1
ATOM 4498 O O . ALA B 1 72 ? 73.449 28.538 40.769 1.00 27.25 114 ALA B O 1
ATOM 4500 N N . GLU B 1 73 ? 73.863 26.491 41.604 1.00 29.38 115 GLU B N 1
ATOM 4501 C CA . GLU B 1 73 ? 74.194 26.983 42.938 1.00 28.59 115 GLU B CA 1
ATOM 4502 C C . GLU B 1 73 ? 75.498 27.777 42.945 1.00 30.20 115 GLU B C 1
ATOM 4503 O O . GLU B 1 73 ? 75.646 28.725 43.717 1.00 27.52 115 GLU B O 1
ATOM 4509 N N . GLU B 1 74 ? 76.410 27.443 42.038 1.00 32.65 116 GLU B N 1
ATOM 4510 C CA . GLU B 1 74 ? 77.643 28.209 41.889 1.00 33.58 116 GLU B CA 1
ATOM 4511 C C . GLU B 1 74 ? 77.343 29.594 41.323 1.00 32.70 116 GLU B C 1
ATOM 4512 O O . GLU B 1 74 ? 78.136 30.521 41.479 1.00 36.99 116 GLU B O 1
ATOM 4518 N N . ALA B 1 75 ? 76.193 29.730 40.670 1.00 30.66 117 ALA B N 1
ATOM 4519 C CA . ALA B 1 75 ? 75.804 31.001 40.067 1.00 30.21 117 ALA B CA 1
ATOM 4520 C C . ALA B 1 75 ? 74.939 31.853 40.991 1.00 32.68 117 ALA B C 1
ATOM 4521 O O . ALA B 1 75 ? 74.976 33.082 40.929 1.00 33.06 117 ALA B O 1
ATOM 4523 N N . TYR B 1 76 ? 74.171 31.195 41.852 1.00 25.66 118 TYR B N 1
ATOM 4524 C CA . TYR B 1 76 ? 73.118 31.876 42.595 1.00 28.19 118 TYR B CA 1
ATOM 4525 C C . TYR B 1 76 ? 73.410 32.075 44.076 1.00 26.83 118 TYR B C 1
ATOM 4526 O O . TYR B 1 76 ? 72.734 32.862 44.740 1.00 29.45 118 TYR B O 1
ATOM 4535 N N . LYS B 1 77 ? 74.393 31.370 44.620 1.00 30.78 119 LYS B N 1
ATOM 4536 C CA . LYS B 1 77 ? 74.429 31.326 46.081 1.00 33.76 119 LYS B CA 1
ATOM 4537 C C . LYS B 1 77 ? 74.686 32.637 46.802 1.00 33.44 119 LYS B C 1
ATOM 4538 O O . LYS B 1 77 ? 74.245 32.786 47.943 1.00 30.56 119 LYS B O 1
ATOM 4544 N N . HIS B 1 78 ? 75.258 33.635 46.140 1.00 33.30 120 HIS B N 1
ATOM 4545 C CA . HIS B 1 78 ? 75.446 34.906 46.829 1.00 31.85 120 HIS B CA 1
ATOM 4546 C C . HIS B 1 78 ? 74.161 35.726 46.810 1.00 33.06 120 HIS B C 1
ATOM 4547 O O . HIS B 1 78 ? 73.939 36.573 47.675 1.00 36.00 120 HIS B O 1
ATOM 4554 N N . LEU B 1 79 ? 73.352 35.515 45.778 1.00 30.11 121 LEU B N 1
ATOM 4555 C CA . LEU B 1 79 ? 72.052 36.167 45.682 1.00 34.11 121 LEU B CA 1
ATOM 4556 C C . LEU B 1 79 ? 71.154 35.791 46.855 1.00 31.71 121 LEU B C 1
ATOM 4557 O O . LEU B 1 79 ? 70.393 36.615 47.362 1.00 35.69 121 LEU B O 1
ATOM 4562 N N . THR B 1 80 ? 71.289 34.548 47.303 1.00 31.40 122 THR B N 1
ATOM 4563 C CA . THR B 1 80 ? 70.263 33.926 48.135 1.00 28.19 122 THR B CA 1
ATOM 4564 C C . THR B 1 80 ? 70.721 33.541 49.538 1.00 27.67 122 THR B C 1
ATOM 4565 O O . THR B 1 80 ? 70.003 33.758 50.514 1.00 27.42 122 THR B O 1
ATOM 4569 N N . THR B 1 81 ? 71.905 32.947 49.634 1.00 25.42 123 THR B N 1
ATOM 4570 C CA . THR B 1 81 ? 72.352 32.348 50.889 1.00 28.49 123 THR B CA 1
ATOM 4571 C C . THR B 1 81 ? 72.353 33.320 52.067 1.00 31.79 123 THR B C 1
ATOM 4572 O O . THR B 1 81 ? 71.962 32.951 53.174 1.00 30.21 123 THR B O 1
ATOM 4576 N N . PRO B 1 82 ? 72.751 34.578 51.827 1.00 30.01 124 PRO B N 1
ATOM 4577 C CA . PRO B 1 82 ? 72.785 35.563 52.905 1.00 30.86 124 PRO B CA 1
ATOM 4578 C C . PRO B 1 82 ? 71.396 36.086 53.262 1.00 33.68 124 PRO B C 1
ATOM 4579 O O . PRO B 1 82 ? 71.225 36.745 54.287 1.00 35.90 124 PRO B O 1
ATOM 4583 N N . VAL B 1 83 ? 70.414 35.783 52.419 1.00 32.34 125 VAL B N 1
ATOM 4584 C CA . VAL B 1 83 ? 69.050 36.255 52.628 1.00 32.09 125 VAL B CA 1
ATOM 4585 C C . VAL B 1 83 ? 68.180 35.176 53.264 1.00 29.65 125 VAL B C 1
ATOM 4586 O O . VAL B 1 83 ? 67.473 35.435 54.238 1.00 35.31 125 VAL B O 1
ATOM 4590 N N . PHE B 1 84 ? 68.274 33.956 52.744 1.00 25.12 126 PHE B N 1
ATOM 4591 C CA . PHE B 1 84 ? 67.465 32.848 53.244 1.00 25.44 126 PHE B CA 1
ATOM 4592 C C . PHE B 1 84 ? 68.100 32.204 54.470 1.00 32.31 126 PHE B C 1
ATOM 4593 O O . PHE B 1 84 ? 67.409 31.812 55.411 1.00 29.37 126 PHE B O 1
ATOM 4601 N N . GLY B 1 85 ? 69.416 32.045 54.423 1.00 31.78 127 GLY B N 1
ATOM 4602 C CA . GLY B 1 85 ? 70.130 31.378 55.501 1.00 26.61 127 GLY B CA 1
ATOM 4603 C C . GLY B 1 85 ? 70.823 30.140 54.978 1.00 30.49 127 GLY B C 1
ATOM 4604 O O . GLY B 1 85 ? 70.624 29.725 53.836 1.00 30.97 127 GLY B O 1
ATOM 4605 N N . THR B 1 86 ? 71.523 29.473 55.886 1.00 31.90 128 THR B N 1
ATOM 4606 C CA . THR B 1 86 ? 72.439 28.423 55.482 1.00 32.27 128 THR B CA 1
ATOM 4607 C C . THR B 1 86 ? 71.787 27.049 55.400 1.00 30.70 128 THR B C 1
ATOM 4608 O O . THR B 1 86 ? 70.767 26.789 56.039 1.00 34.89 128 THR B O 1
ATOM 4612 N N . GLY B 1 87 ? 72.290 26.247 54.468 1.00 25.05 129 GLY B N 1
ATOM 4613 C CA . GLY B 1 87 ? 72.001 24.815 54.443 1.00 26.93 129 GLY B CA 1
ATOM 4614 C C . GLY B 1 87 ? 70.847 24.325 53.581 1.00 26.42 129 GLY B C 1
ATOM 4615 O O . GLY B 1 87 ? 70.500 23.144 53.646 1.00 29.76 129 GLY B O 1
ATOM 4616 N N . VAL B 1 88 ? 70.361 25.151 52.648 1.00 26.89 130 VAL B N 1
ATOM 4617 C CA . VAL B 1 88 ? 69.139 24.865 51.899 1.00 26.82 130 VAL B CA 1
ATOM 4618 C C . VAL B 1 88 ? 69.203 25.626 50.584 1.00 28.51 130 VAL B C 1
ATOM 4619 O O . VAL B 1 88 ? 70.057 26.495 50.409 1.00 27.01 130 VAL B O 1
ATOM 4623 N N . ILE B 1 89 ? 68.305 25.340 49.656 1.00 28.42 131 ILE B N 1
ATOM 4624 C CA . ILE B 1 89 ? 68.348 26.108 48.430 1.00 26.17 131 ILE B CA 1
ATOM 4625 C C . ILE B 1 89 ? 69.720 25.961 47.789 1.00 31.25 131 ILE B C 1
ATOM 4626 O O . ILE B 1 89 ? 70.173 24.850 47.515 1.00 28.11 131 ILE B O 1
ATOM 4631 N N . TYR B 1 90 ? 70.377 27.092 47.551 1.00 25.02 132 TYR B N 1
ATOM 4632 C CA . TYR B 1 90 ? 71.675 27.080 46.884 1.00 29.14 132 TYR B CA 1
ATOM 4633 C C . TYR B 1 90 ? 72.880 26.970 47.810 1.00 32.95 132 TYR B C 1
ATOM 4634 O O . TYR B 1 90 ? 74.017 26.936 47.340 1.00 28.00 132 TYR B O 1
ATOM 4643 N N . ASP B 1 91 ? 72.636 26.792 49.109 1.00 35.35 133 ASP B N 1
ATOM 4644 C CA . ASP B 1 91 ? 73.768 26.597 50.011 1.00 28.88 133 ASP B CA 1
ATOM 4645 C C . ASP B 1 91 ? 73.935 25.122 50.377 1.00 31.37 133 ASP B C 1
ATOM 4646 O O . ASP B 1 91 ? 74.433 24.787 51.452 1.00 36.43 133 ASP B O 1
ATOM 4651 N N . CYS B 1 92 ? 73.654 24.249 49.413 1.00 27.60 134 CYS B N 1
ATOM 4652 C CA . CYS B 1 92 ? 73.741 22.808 49.623 1.00 25.81 134 CYS B CA 1
ATOM 4653 C C . CYS B 1 92 ? 73.906 22.090 48.285 1.00 27.06 134 CYS B C 1
ATOM 4654 O O . CYS B 1 92 ? 73.732 22.713 47.237 1.00 27.21 134 CYS B O 1
ATOM 4657 N N . PRO B 1 93 ? 74.247 20.790 48.300 1.00 27.79 135 PRO B N 1
ATOM 4658 C CA . PRO B 1 93 ? 74.362 20.076 47.029 1.00 26.46 135 PRO B CA 1
ATOM 4659 C C . PRO B 1 93 ? 73.022 20.004 46.307 1.00 31.09 135 PRO B C 1
ATOM 4660 O O . PRO B 1 93 ? 71.970 20.080 46.942 1.00 29.06 135 PRO B O 1
ATOM 4664 N N . ASN B 1 94 ? 73.070 19.784 44.997 1.00 24.09 136 ASN B N 1
ATOM 4665 C CA . ASN B 1 94 ? 71.859 19.725 44.186 1.00 29.20 136 ASN B CA 1
ATOM 4666 C C . ASN B 1 94 ? 70.876 18.695 44.733 1.00 29.12 136 ASN B C 1
ATOM 4667 O O . ASN B 1 94 ? 69.677 18.955 44.827 1.00 24.51 136 ASN B O 1
ATOM 4672 N N . SER B 1 95 ? 71.401 17.540 45.129 1.00 28.49 137 SER B N 1
ATOM 4673 C CA . SER B 1 95 ? 70.573 16.448 45.631 1.00 32.38 137 SER B CA 1
ATOM 4674 C C . SER B 1 95 ? 69.716 16.890 46.813 1.00 27.24 137 SER B C 1
ATOM 4675 O O . SER B 1 95 ? 68.570 16.463 46.952 1.00 26.28 137 SER B O 1
ATOM 4678 N N . ARG B 1 96 ? 70.277 17.738 47.669 1.00 24.03 138 ARG B N 1
ATOM 4679 C CA . ARG B 1 96 ? 69.551 18.239 48.831 1.00 24.26 138 ARG B CA 1
ATOM 4680 C C . ARG B 1 96 ? 68.456 19.213 48.401 1.00 30.43 138 ARG B C 1
ATOM 4681 O O . ARG B 1 96 ? 67.365 19.223 48.971 1.00 23.83 138 ARG B O 1
ATOM 4689 N N . LEU B 1 97 ? 68.746 20.011 47.378 1.00 25.90 139 LEU B N 1
ATOM 4690 C CA . LEU B 1 97 ? 67.779 20.965 46.843 1.00 24.15 139 LEU B CA 1
ATOM 4691 C C . LEU B 1 97 ? 66.594 20.241 46.210 1.00 27.30 139 LEU B C 1
ATOM 4692 O O . LEU B 1 97 ? 65.440 20.605 46.438 1.00 24.77 139 LEU B O 1
ATOM 4697 N N . MET B 1 98 ? 66.886 19.211 45.421 1.00 22.62 140 MET B N 1
ATOM 4698 C CA . MET B 1 98 ? 65.840 18.418 44.783 1.00 27.15 140 MET B CA 1
ATOM 4699 C C . MET B 1 98 ? 64.832 17.920 45.814 1.00 25.36 140 MET B C 1
ATOM 4700 O O . MET B 1 98 ? 63.626 17.926 45.568 1.00 22.05 140 MET B O 1
ATOM 4705 N N . GLU B 1 99 ? 65.334 17.452 46.953 1.00 28.03 141 GLU B N 1
ATOM 4706 C CA . GLU B 1 99 ? 64.476 16.886 47.989 1.00 29.75 141 GLU B CA 1
ATOM 4707 C C . GLU B 1 99 ? 63.707 17.969 48.741 1.00 24.82 141 GLU B C 1
ATOM 4708 O O . GLU B 1 99 ? 62.543 17.780 49.096 1.00 26.12 141 GLU B O 1
ATOM 4714 N N . GLN B 1 100 ? 64.354 19.107 48.965 1.00 23.87 142 GLN B N 1
ATOM 4715 C CA . GLN B 1 100 ? 63.699 20.248 49.596 1.00 24.43 142 GLN B CA 1
ATOM 4716 C C . GLN B 1 100 ? 62.502 20.689 48.762 1.00 26.49 142 GLN B C 1
ATOM 4717 O O . GLN B 1 100 ? 61.496 21.157 49.295 1.00 21.55 142 GLN B O 1
ATOM 4723 N N . LYS B 1 101 ? 62.629 20.551 47.446 1.00 25.18 143 LYS B N 1
ATOM 4724 C CA . LYS B 1 101 ? 61.541 20.885 46.533 1.00 27.01 143 LYS B CA 1
ATOM 4725 C C . LYS B 1 101 ? 60.411 19.867 46.660 1.00 29.61 143 LYS B C 1
ATOM 4726 O O . LYS B 1 101 ? 59.237 20.234 46.712 1.00 24.28 143 LYS B O 1
ATOM 4732 N N . LYS B 1 102 ? 60.774 18.591 46.748 1.00 27.80 144 LYS B N 1
ATOM 4733 C CA . LYS B 1 102 ? 59.794 17.531 46.961 1.00 31.58 144 LYS B CA 1
ATOM 4734 C C . LYS B 1 102 ? 59.070 17.760 48.285 1.00 27.32 144 LYS B C 1
ATOM 4735 O O . LYS B 1 102 ? 57.844 17.683 48.354 1.00 27.99 144 LYS B O 1
ATOM 4741 N N . PHE B 1 103 ? 59.831 18.114 49.316 1.00 22.95 145 PHE B N 1
ATOM 4742 C CA . PHE B 1 103 ? 59.253 18.405 50.622 1.00 23.18 145 PHE B CA 1
ATOM 4743 C C . PHE B 1 103 ? 58.192 19.492 50.502 1.00 23.95 145 PHE B C 1
ATOM 4744 O O . PHE B 1 103 ? 57.058 19.326 50.951 1.00 27.96 145 PHE B O 1
ATOM 4752 N N . ALA B 1 104 ? 58.588 20.618 49.918 1.00 23.65 146 ALA B N 1
ATOM 4753 C CA . ALA B 1 104 ? 57.721 21.788 49.834 1.00 20.81 146 ALA B CA 1
ATOM 4754 C C . ALA B 1 104 ? 56.446 21.499 49.050 1.00 23.52 146 ALA B C 1
ATOM 4755 O O . ALA B 1 104 ? 55.388 22.055 49.344 1.00 20.47 146 ALA B O 1
ATOM 4757 N N . LYS B 1 105 ? 56.549 20.610 48.068 1.00 24.72 147 LYS B N 1
ATOM 4758 C CA . LYS B 1 105 ? 55.441 20.352 47.153 1.00 28.92 147 LYS B CA 1
ATOM 4759 C C . LYS B 1 105 ? 54.230 19.731 47.841 1.00 24.74 147 LYS B C 1
ATOM 4760 O O . LYS B 1 105 ? 53.115 19.797 47.323 1.00 22.02 147 LYS B O 1
ATOM 4766 N N . PHE B 1 106 ? 54.455 19.102 48.989 1.00 29.70 148 PHE B N 1
ATOM 4767 C CA . PHE B 1 106 ? 53.369 18.456 49.719 1.00 28.27 148 PHE B CA 1
ATOM 4768 C C . PHE B 1 106 ? 52.373 19.474 50.259 1.00 23.67 148 PHE B C 1
ATOM 4769 O O . PHE B 1 106 ? 51.249 19.127 50.622 1.00 25.91 148 PHE B O 1
ATOM 4777 N N . ALA B 1 107 ? 52.796 20.731 50.319 1.00 24.57 149 ALA B N 1
ATOM 4778 C CA . ALA B 1 107 ? 51.899 21.803 50.728 1.00 26.31 149 ALA B CA 1
ATOM 4779 C C . ALA B 1 107 ? 51.278 22.474 49.508 1.00 24.70 149 ALA B C 1
ATOM 4780 O O . ALA B 1 107 ? 50.428 23.354 49.649 1.00 27.84 149 ALA B O 1
ATOM 4782 N N . LEU B 1 108 ? 51.611 22.063 48.310 1.00 25.84 150 LEU B N 1
ATOM 4783 C CA . LEU B 1 108 ? 51.090 22.719 47.053 1.00 26.76 150 LEU B CA 1
ATOM 4784 C C . LEU B 1 108 ? 50.089 22.006 46.242 1.00 28.84 150 LEU B C 1
ATOM 4785 O O . LEU B 1 108 ? 50.322 21.837 45.092 1.00 32.04 150 LEU B O 1
ATOM 4790 N N . THR B 1 109 ? 49.429 21.032 46.833 1.00 25.88 151 THR B N 1
ATOM 4791 C CA . THR B 1 109 ? 48.507 20.166 46.120 1.00 27.07 151 THR B CA 1
ATOM 4792 C C . THR B 1 109 ? 47.107 20.760 46.087 1.00 22.70 151 THR B C 1
ATOM 4793 O O . THR B 1 109 ? 46.805 21.736 46.774 1.00 24.20 151 THR B O 1
ATOM 4797 N N . THR B 1 110 ? 46.247 20.125 45.300 1.00 21.48 152 THR B N 1
ATOM 4798 C CA . THR B 1 110 ? 44.875 20.583 45.129 1.00 24.21 152 THR B CA 1
ATOM 4799 C C . THR B 1 110 ? 44.146 20.739 46.461 1.00 23.79 152 THR B C 1
ATOM 4800 O O . THR B 1 110 ? 43.459 21.735 46.688 1.00 25.59 152 THR B O 1
ATOM 4804 N N . ASP B 1 111 ? 44.332 19.773 47.354 1.00 25.70 153 ASP B N 1
ATOM 4805 C CA . ASP B 1 111 ? 43.611 19.751 48.623 1.00 27.09 153 ASP B CA 1
ATOM 4806 C C . ASP B 1 111 ? 43.946 20.970 49.477 1.00 27.50 153 ASP B C 1
ATOM 4807 O O . ASP B 1 111 ? 43.082 21.522 50.157 1.00 24.01 153 ASP B O 1
ATOM 4812 N N . SER B 1 112 ? 45.210 21.377 49.445 1.00 21.86 154 SER B N 1
ATOM 4813 C CA . SER B 1 112 ? 45.645 22.574 50.157 1.00 21.93 154 SER B CA 1
ATOM 4814 C C . SER B 1 112 ? 45.133 23.833 49.463 1.00 19.95 154 SER B C 1
ATOM 4815 O O . SER B 1 112 ? 44.703 24.783 50.117 1.00 20.67 154 SER B O 1
ATOM 4818 N N . PHE B 1 113 ? 45.187 23.834 48.135 1.00 19.26 155 PHE B N 1
ATOM 4819 C CA . PHE B 1 113 ? 44.742 24.983 47.352 1.00 19.55 155 PHE B CA 1
ATOM 4820 C C . PHE B 1 113 ? 43.290 25.333 47.665 1.00 22.20 155 PHE B C 1
ATOM 4821 O O . PHE B 1 113 ? 42.931 26.506 47.759 1.00 21.52 155 PHE B O 1
ATOM 4829 N N . LYS B 1 114 ? 42.448 24.309 47.758 1.00 24.42 156 LYS B N 1
ATOM 4830 C CA . LYS B 1 114 ? 41.029 24.500 48.044 1.00 24.52 156 LYS B CA 1
ATOM 4831 C C . LYS B 1 114 ? 40.835 25.280 49.340 1.00 25.19 156 LYS B C 1
ATOM 4832 O O . LYS B 1 114 ? 39.838 25.980 49.516 1.00 28.43 156 LYS B O 1
ATOM 4838 N N . ARG B 1 115 ? 41.791 25.138 50.250 1.00 25.99 157 ARG B N 1
ATOM 4839 C CA . ARG B 1 115 ? 41.707 25.782 51.557 1.00 28.49 157 ARG B CA 1
ATOM 4840 C C . ARG B 1 115 ? 42.466 27.106 51.582 1.00 32.17 157 ARG B C 1
ATOM 4841 O O . ARG B 1 115 ? 42.098 28.022 52.316 1.00 26.60 157 ARG B O 1
ATOM 4849 N N . TYR B 1 116 ? 43.441 27.248 50.690 1.00 27.69 158 TYR B N 1
ATOM 4850 C CA . TYR B 1 116 ? 44.169 28.507 50.570 1.00 26.85 158 TYR B CA 1
ATOM 4851 C C . TYR B 1 116 ? 43.282 29.620 50.016 1.00 27.64 158 TYR B C 1
ATOM 4852 O O . TYR B 1 116 ? 43.354 30.764 50.465 1.00 22.84 158 TYR B O 1
ATOM 4861 N N . VAL B 1 117 ? 42.421 29.271 49.065 1.00 26.01 159 VAL B N 1
ATOM 4862 C CA . VAL B 1 117 ? 41.687 30.277 48.297 1.00 25.54 159 VAL B CA 1
ATOM 4863 C C . VAL B 1 117 ? 40.881 31.233 49.174 1.00 26.40 159 VAL B C 1
ATOM 4864 O O . VAL B 1 117 ? 41.021 32.450 49.051 1.00 22.83 159 VAL B O 1
ATOM 4868 N N . PRO B 1 118 ? 40.069 30.694 50.096 1.00 25.47 160 PRO B N 1
ATOM 4869 C CA . PRO B 1 118 ? 39.289 31.585 50.952 1.00 28.47 160 PRO B CA 1
ATOM 4870 C C . PRO B 1 118 ? 40.165 32.375 51.920 1.00 27.91 160 PRO B C 1
ATOM 4871 O O . PRO B 1 118 ? 39.851 33.520 52.246 1.00 28.90 160 PRO B O 1
ATOM 4875 N N . LYS B 1 119 ? 41.251 31.761 52.379 1.00 26.55 161 LYS B N 1
ATOM 4876 C CA . LYS B 1 119 ? 42.213 32.446 53.235 1.00 27.89 161 LYS B CA 1
ATOM 4877 C C . LYS B 1 119 ? 42.814 33.636 52.496 1.00 23.45 161 LYS B C 1
ATOM 4878 O O . LYS B 1 119 ? 42.972 34.720 53.059 1.00 26.61 161 LYS B O 1
ATOM 4884 N N . ILE B 1 120 ? 43.234 33.391 51.260 1.00 24.73 162 ILE B N 1
ATOM 4885 C CA . ILE B 1 120 ? 43.834 34.428 50.429 1.00 21.27 162 ILE B CA 1
ATOM 4886 C C . ILE B 1 120 ? 42.833 35.547 50.156 1.00 26.33 162 ILE B C 1
ATOM 4887 O O . ILE B 1 120 ? 43.166 36.726 50.273 1.00 29.92 162 ILE B O 1
ATOM 4892 N N . ARG B 1 121 ? 41.589 35.175 49.871 1.00 22.03 163 ARG B N 1
ATOM 4893 C CA . ARG B 1 121 ? 40.545 36.167 49.632 1.00 20.64 163 ARG B CA 1
ATOM 4894 C C . ARG B 1 121 ? 40.293 37.000 50.887 1.00 19.30 163 ARG B C 1
ATOM 4895 O O . ARG B 1 121 ? 40.162 38.221 50.812 1.00 22.02 163 ARG B O 1
ATOM 4903 N N . GLU B 1 122 ? 40.244 36.338 52.039 1.00 22.55 164 GLU B N 1
ATOM 4904 C CA . GLU B 1 122 ? 40.003 37.019 53.308 1.00 27.62 164 GLU B CA 1
ATOM 4905 C C . GLU B 1 122 ? 41.047 38.101 53.561 1.00 28.16 164 GLU B C 1
ATOM 4906 O O . GLU B 1 122 ? 40.716 39.203 53.999 1.00 27.59 164 GLU B O 1
ATOM 4912 N N . GLU B 1 123 ? 42.313 37.760 53.347 1.00 22.38 165 GLU B N 1
ATOM 4913 C CA . GLU B 1 123 ? 43.401 38.716 53.523 1.00 21.74 165 GLU B CA 1
ATOM 4914 C C . GLU B 1 123 ? 43.218 39.927 52.616 1.00 21.84 165 GLU B C 1
ATOM 4915 O O . GLU B 1 123 ? 43.398 41.066 53.047 1.00 24.63 165 GLU B O 1
ATOM 4921 N N . ILE B 1 124 ? 42.931 39.676 51.343 1.00 22.83 166 ILE B N 1
ATOM 4922 C CA . ILE B 1 124 ? 42.727 40.766 50.395 1.00 24.24 166 ILE B CA 1
ATOM 4923 C C . ILE B 1 124 ? 41.613 41.685 50.882 1.00 27.54 166 ILE B C 1
ATOM 4924 O O . ILE B 1 124 ? 41.763 42.907 50.897 1.00 29.01 166 ILE B O 1
ATOM 4929 N N . LEU B 1 125 ? 40.499 41.085 51.290 1.00 28.86 167 LEU B N 1
ATOM 4930 C CA . LEU B 1 125 ? 39.343 41.845 51.754 1.00 30.95 167 LEU B CA 1
ATOM 4931 C C . LEU B 1 125 ? 39.696 42.671 52.987 1.00 31.66 167 LEU B C 1
ATOM 4932 O O . LEU B 1 125 ? 39.312 43.835 53.094 1.00 26.31 167 LEU B O 1
ATOM 4937 N N . ASN B 1 126 ? 40.446 42.071 53.905 1.00 29.74 168 ASN B N 1
ATOM 4938 C CA . ASN B 1 126 ? 40.912 42.784 55.089 1.00 33.02 168 ASN B CA 1
ATOM 4939 C C . ASN B 1 126 ? 41.724 44.005 54.671 1.00 31.88 168 ASN B C 1
ATOM 4940 O O . ASN B 1 126 ? 41.623 45.071 55.278 1.00 31.30 168 ASN B O 1
ATOM 4945 N N . TYR B 1 127 ? 42.540 43.832 53.636 1.00 31.49 169 TYR B N 1
ATOM 4946 C CA . TYR B 1 127 ? 43.393 44.906 53.140 1.00 33.10 169 TYR B CA 1
ATOM 4947 C C . TYR B 1 127 ? 42.555 46.016 52.511 1.00 33.77 169 TYR B C 1
ATOM 4948 O O . TYR B 1 127 ? 42.831 47.199 52.710 1.00 32.89 169 TYR B O 1
ATOM 4957 N N . PHE B 1 128 ? 41.515 45.630 51.779 1.00 29.03 170 PHE B N 1
ATOM 4958 C CA . PHE B 1 128 ? 40.610 46.600 51.170 1.00 30.08 170 PHE B CA 1
ATOM 4959 C C . PHE B 1 128 ? 39.964 47.492 52.226 1.00 29.07 170 PHE B C 1
ATOM 4960 O O . PHE B 1 128 ? 39.731 48.678 51.992 1.00 28.80 170 PHE B O 1
ATOM 4968 N N . VAL B 1 129 ? 39.659 46.910 53.381 1.00 29.57 171 VAL B N 1
ATOM 4969 C CA . VAL B 1 129 ? 38.947 47.623 54.435 1.00 29.39 171 VAL B CA 1
ATOM 4970 C C . VAL B 1 129 ? 39.857 48.526 55.263 1.00 31.58 171 VAL B C 1
ATOM 4971 O O . VAL B 1 129 ? 39.472 49.635 55.634 1.00 36.45 171 VAL B O 1
ATOM 4975 N N . THR B 1 130 ? 41.086 48.075 55.489 1.00 33.59 172 THR B N 1
ATOM 4976 C CA . THR B 1 130 ? 41.940 48.699 56.496 1.00 36.47 172 THR B CA 1
ATOM 4977 C C . THR B 1 130 ? 43.074 49.545 55.925 1.00 36.78 172 THR B C 1
ATOM 4978 O O . THR B 1 130 ? 43.498 50.517 56.550 1.00 32.51 172 THR B O 1
ATOM 4982 N N . ASP B 1 131 ? 43.586 49.167 54.759 1.00 33.08 173 ASP B N 1
ATOM 4983 C CA . ASP B 1 131 ? 44.693 49.907 54.159 1.00 32.27 173 ASP B CA 1
ATOM 4984 C C . ASP B 1 131 ? 44.208 51.225 53.561 1.00 35.05 173 ASP B C 1
ATOM 4985 O O . ASP B 1 131 ? 43.141 51.290 52.951 1.00 28.93 173 ASP B O 1
ATOM 4990 N N . GLU B 1 132 ? 45.030 52.260 53.702 1.00 31.57 174 GLU B N 1
ATOM 4991 C CA . GLU B 1 132 ? 44.642 53.615 53.320 1.00 37.41 174 GLU B CA 1
ATOM 4992 C C . GLU B 1 132 ? 44.539 53.792 51.808 1.00 38.40 174 GLU B C 1
ATOM 4993 O O . GLU B 1 132 ? 43.976 54.773 51.322 1.00 37.70 174 GLU B O 1
ATOM 4999 N N . SER B 1 133 ? 45.127 52.856 51.071 1.00 34.01 175 SER B N 1
ATOM 5000 C CA . SER B 1 133 ? 45.003 52.842 49.620 1.00 31.85 175 SER B CA 1
ATOM 5001 C C . SER B 1 133 ? 43.537 52.643 49.264 1.00 29.34 175 SER B C 1
ATOM 5002 O O . SER B 1 133 ? 43.040 53.212 48.291 1.00 31.56 175 SER B O 1
ATOM 5005 N N . PHE B 1 134 ? 42.829 51.820 50.045 1.00 26.20 176 PHE B N 1
ATOM 5006 C CA . PHE B 1 134 ? 41.410 51.539 49.765 1.00 24.84 176 PHE B CA 1
ATOM 5007 C C . PHE B 1 134 ? 40.350 52.007 50.783 1.00 29.59 176 PHE B C 1
ATOM 5008 O O . PHE B 1 134 ? 39.484 52.811 50.437 1.00 34.45 176 PHE B O 1
ATOM 5016 N N . LYS B 1 135 ? 40.383 51.500 52.011 1.00 27.42 177 LYS B N 1
ATOM 5017 C CA . LYS B 1 135 ? 39.439 51.906 53.037 1.00 32.32 177 LYS B CA 1
ATOM 5018 C C . LYS B 1 135 ? 38.043 51.909 52.436 1.00 34.07 177 LYS B C 1
ATOM 5019 O O . LYS B 1 135 ? 37.385 52.883 52.469 1.00 35.75 177 LYS B O 1
ATOM 5025 N N . LEU B 1 136 ? 37.615 50.792 51.910 1.00 29.06 178 LEU B N 1
ATOM 5026 C CA . LEU B 1 136 ? 36.401 50.711 51.102 1.00 37.57 178 LEU B CA 1
ATOM 5027 C C . LEU B 1 136 ? 35.125 51.034 51.874 1.00 37.80 178 LEU B C 1
ATOM 5028 O O . LEU B 1 136 ? 34.061 51.205 51.278 1.00 42.11 178 LEU B O 1
ATOM 5033 N N . LYS B 1 137 ? 35.229 51.110 53.196 1.00 37.00 179 LYS B N 1
ATOM 5034 C CA . LYS B 1 137 ? 34.073 51.431 54.028 1.00 45.02 179 LYS B CA 1
ATOM 5035 C C . LYS B 1 137 ? 33.894 52.940 54.162 1.00 51.35 179 LYS B C 1
ATOM 5036 O O . LYS B 1 137 ? 32.801 53.420 54.466 1.00 61.36 179 LYS B O 1
ATOM 5042 N N . GLU B 1 138 ? 34.960 53.684 53.888 1.00 50.22 180 GLU B N 1
ATOM 5043 C CA . GLU B 1 138 ? 34.915 55.141 53.970 1.00 42.04 180 GLU B CA 1
ATOM 5044 C C . GLU B 1 138 ? 34.795 55.784 52.590 1.00 46.28 180 GLU B C 1
ATOM 5045 O O . GLU B 1 138 ? 34.125 56.806 52.432 1.00 41.69 180 GLU B O 1
ATOM 5051 N N . LYS B 1 139 ? 35.432 55.181 51.591 1.00 40.57 181 LYS B N 1
ATOM 5052 C CA . LYS B 1 139 ? 35.606 55.842 50.300 1.00 41.14 181 LYS B CA 1
ATOM 5053 C C . LYS B 1 139 ? 34.854 55.169 49.154 1.00 43.37 181 LYS B C 1
ATOM 5054 O O . LYS B 1 139 ? 34.530 53.983 49.217 1.00 51.82 181 LYS B O 1
ATOM 5060 N N . THR B 1 140 ? 34.671 55.916 48.070 1.00 39.46 182 THR B N 1
ATOM 5061 C CA . THR B 1 140 ? 33.962 55.434 46.890 1.00 37.33 182 THR B CA 1
ATOM 5062 C C . THR B 1 140 ? 34.865 55.489 45.661 1.00 37.18 182 THR B C 1
ATOM 5063 O O . THR B 1 140 ? 34.581 54.869 44.636 1.00 39.59 182 THR B O 1
ATOM 5067 N N . HIS B 1 141 ? 35.921 56.288 45.762 1.00 34.53 183 HIS B N 1
ATOM 5068 C CA . HIS B 1 141 ? 36.992 56.309 44.772 1.00 31.28 183 HIS B CA 1
ATOM 5069 C C . HIS B 1 141 ? 38.317 56.388 45.521 1.00 30.97 183 HIS B C 1
ATOM 5070 O O . HIS B 1 141 ? 38.348 56.756 46.695 1.00 35.67 183 HIS B O 1
ATOM 5077 N N . GLY B 1 142 ? 39.410 56.031 44.854 1.00 31.74 184 GLY B N 1
ATOM 5078 C CA . GLY B 1 142 ? 40.719 56.062 45.496 1.00 27.43 184 GLY B CA 1
ATOM 5079 C C . GLY B 1 142 ? 41.874 55.809 44.547 1.00 28.04 184 GLY B C 1
ATOM 5080 O O . GLY B 1 142 ? 41.676 55.549 43.360 1.00 28.49 184 GLY B O 1
ATOM 5081 N N . VAL B 1 143 ? 43.088 55.904 45.078 1.00 30.18 185 VAL B N 1
ATOM 5082 C CA . VAL B 1 143 ? 44.291 55.670 44.288 1.00 31.18 185 VAL B CA 1
ATOM 5083 C C . VAL B 1 143 ? 45.205 54.678 44.998 1.00 31.62 185 VAL B C 1
ATOM 5084 O O . VAL B 1 143 ? 45.422 54.772 46.206 1.00 32.43 185 VAL B O 1
ATOM 5088 N N . ALA B 1 144 ? 45.655 53.672 44.255 1.00 29.63 186 ALA B N 1
ATOM 5089 C CA . ALA B 1 144 ? 46.508 52.626 44.805 1.00 26.65 186 ALA B CA 1
ATOM 5090 C C . ALA B 1 144 ? 47.867 52.568 44.117 1.00 25.63 186 ALA B C 1
ATOM 5091 O O . ALA B 1 144 ? 47.957 52.381 42.903 1.00 26.78 186 ALA B O 1
ATOM 5093 N N . ASN B 1 145 ? 48.920 52.781 44.899 1.00 22.82 187 ASN B N 1
ATOM 5094 C CA . ASN B 1 145 ? 50.282 52.544 44.439 1.00 22.22 187 ASN B CA 1
ATOM 5095 C C . ASN B 1 145 ? 50.532 51.041 44.476 1.00 19.98 187 ASN B C 1
ATOM 5096 O O . ASN B 1 145 ? 50.673 50.452 45.547 1.00 21.79 187 ASN B O 1
ATOM 5101 N N . VAL B 1 146 ? 50.531 50.415 43.304 1.00 22.69 188 VAL B N 1
ATOM 5102 C CA . VAL B 1 146 ? 50.623 48.957 43.227 1.00 25.08 188 VAL B CA 1
ATOM 5103 C C . VAL B 1 146 ? 51.976 48.429 43.700 1.00 26.89 188 VAL B C 1
ATOM 5104 O O . VAL B 1 146 ? 52.117 47.242 43.995 1.00 22.46 188 VAL B O 1
ATOM 5108 N N . MET B 1 147 ? 52.957 49.318 43.812 1.00 24.89 189 MET B N 1
ATOM 5109 C CA . MET B 1 147 ? 54.271 48.940 44.324 1.00 27.12 189 MET B CA 1
ATOM 5110 C C . MET B 1 147 ? 54.288 48.995 45.851 1.00 29.38 189 MET B C 1
ATOM 5111 O O . MET B 1 147 ? 55.283 48.652 46.490 1.00 28.85 189 MET B O 1
ATOM 5116 N N . LYS B 1 148 ? 53.181 49.464 46.418 1.00 27.70 190 LYS B N 1
ATOM 5117 C CA . LYS B 1 148 ? 52.926 49.300 47.845 1.00 30.12 190 LYS B CA 1
ATOM 5118 C C . LYS B 1 148 ? 51.965 48.135 48.068 1.00 29.29 190 LYS B C 1
ATOM 5119 O O . LYS B 1 148 ? 52.264 47.197 48.807 1.00 27.66 190 LYS B O 1
ATOM 5125 N N . THR B 1 149 ? 50.827 48.187 47.383 1.00 23.43 191 THR B N 1
ATOM 5126 C CA . THR B 1 149 ? 49.721 47.279 47.671 1.00 24.38 191 THR B CA 1
ATOM 5127 C C . THR B 1 149 ? 50.035 45.819 47.364 1.00 24.62 191 THR B C 1
ATOM 5128 O O . THR B 1 149 ? 49.720 44.930 48.155 1.00 25.53 191 THR B O 1
ATOM 5132 N N . GLN B 1 150 ? 50.699 45.578 46.240 1.00 23.58 192 GLN B N 1
ATOM 5133 C CA . GLN B 1 150 ? 50.891 44.206 45.774 1.00 25.84 192 GLN B CA 1
ATOM 5134 C C . GLN B 1 150 ? 51.963 43.454 46.562 1.00 21.10 192 GLN B C 1
ATOM 5135 O O . GLN B 1 150 ? 51.758 42.299 46.932 1.00 19.64 192 GLN B O 1
ATOM 5141 N N . PRO B 1 151 ? 53.075 44.125 46.896 1.00 27.10 193 PRO B N 1
ATOM 5142 C CA . PRO B 1 151 ? 54.057 43.442 47.730 1.00 25.19 193 PRO B CA 1
ATOM 5143 C C . PRO B 1 151 ? 53.498 43.148 49.119 1.00 26.63 193 PRO B C 1
ATOM 5144 O O . PRO B 1 151 ? 53.809 42.112 49.707 1.00 25.01 193 PRO B O 1
ATOM 5148 N N . GLU B 1 152 ? 52.588 44.001 49.576 1.00 27.97 194 GLU B N 1
ATOM 5149 C CA . GLU B 1 152 ? 51.999 43.860 50.905 1.00 27.59 194 GLU B CA 1
ATOM 5150 C C . GLU B 1 152 ? 50.888 42.815 50.912 1.00 28.82 194 GLU B C 1
ATOM 5151 O O . GLU B 1 152 ? 50.867 41.928 51.766 1.00 25.07 194 GLU B O 1
ATOM 5157 N N . ILE B 1 153 ? 49.962 42.923 49.965 1.00 22.61 195 ILE B N 1
ATOM 5158 C CA . ILE B 1 153 ? 48.911 41.921 49.825 1.00 25.80 195 ILE B CA 1
ATOM 5159 C C . ILE B 1 153 ? 49.518 40.538 49.613 1.00 24.93 195 ILE B C 1
ATOM 5160 O O . ILE B 1 153 ? 49.128 39.572 50.269 1.00 23.65 195 ILE B O 1
ATOM 5165 N N . THR B 1 154 ? 50.547 40.470 48.776 1.00 24.48 196 THR B N 1
ATOM 5166 C CA . THR B 1 154 ? 51.166 39.190 48.444 1.00 28.24 196 THR B CA 1
ATOM 5167 C C . THR B 1 154 ? 51.842 38.548 49.653 1.00 24.12 196 THR B C 1
ATOM 5168 O O . THR B 1 154 ? 51.807 37.327 49.810 1.00 23.31 196 THR B O 1
ATOM 5172 N N . ILE B 1 155 ? 52.446 39.361 50.514 1.00 24.77 197 ILE B N 1
ATOM 5173 C CA . ILE B 1 155 ? 53.114 38.826 51.697 1.00 28.95 197 ILE B CA 1
ATOM 5174 C C . ILE B 1 155 ? 52.093 38.396 52.747 1.00 26.76 197 ILE B C 1
ATOM 5175 O O . ILE B 1 155 ? 52.268 37.370 53.404 1.00 24.34 197 ILE B O 1
ATOM 5180 N N . PHE B 1 156 ? 50.981 39.119 52.831 1.00 25.73 198 PHE B N 1
ATOM 5181 C CA . PHE B 1 156 ? 49.910 38.747 53.750 1.00 28.93 198 PHE B CA 1
ATOM 5182 C C . PHE B 1 156 ? 49.206 37.472 53.292 1.00 24.76 198 PHE B C 1
ATOM 5183 O O . PHE B 1 156 ? 48.946 36.580 54.100 1.00 28.45 198 PHE B O 1
ATOM 5191 N N . THR B 1 157 ? 48.962 37.355 51.991 1.00 24.45 199 THR B N 1
ATOM 5192 C CA . THR B 1 157 ? 48.237 36.205 51.452 1.00 26.12 199 THR B CA 1
ATOM 5193 C C . THR B 1 157 ? 49.062 34.920 51.499 1.00 26.23 199 THR B C 1
ATOM 5194 O O . THR B 1 157 ? 48.550 33.860 51.858 1.00 22.46 199 THR B O 1
ATOM 5198 N N . ALA B 1 158 ? 50.340 35.017 51.146 1.00 27.48 200 ALA B N 1
ATOM 5199 C CA . ALA B 1 158 ? 51.220 33.852 51.161 1.00 25.97 200 ALA B CA 1
ATOM 5200 C C . ALA B 1 158 ? 51.486 33.397 52.593 1.00 27.21 200 ALA B C 1
ATOM 5201 O O . ALA B 1 158 ? 51.412 32.208 52.903 1.00 33.08 200 ALA B O 1
ATOM 5203 N N . SER B 1 159 ? 51.813 34.352 53.458 1.00 30.85 201 SER B N 1
ATOM 5204 C CA . SER B 1 159 ? 52.033 34.072 54.873 1.00 29.39 201 SER B CA 1
ATOM 5205 C C . SER B 1 159 ? 50.837 33.333 55.465 1.00 25.46 201 SER B C 1
ATOM 5206 O O . SER B 1 159 ? 50.987 32.281 56.086 1.00 29.14 201 SER B O 1
ATOM 5209 N N . ARG B 1 160 ? 49.647 33.884 55.251 1.00 21.83 202 ARG B N 1
ATOM 5210 C CA . ARG B 1 160 ? 48.416 33.281 55.749 1.00 24.30 202 ARG B CA 1
ATOM 5211 C C . ARG B 1 160 ? 48.235 31.870 55.198 1.00 27.26 202 ARG B C 1
ATOM 5212 O O . ARG B 1 160 ? 47.881 30.945 55.929 1.00 29.91 202 ARG B O 1
ATOM 5220 N N . SER B 1 161 ? 48.449 31.727 53.895 1.00 27.06 203 SER B N 1
ATOM 5221 C CA . SER B 1 161 ? 48.299 30.440 53.224 1.00 29.23 203 SER B CA 1
ATOM 5222 C C . SER B 1 161 ? 49.322 29.414 53.697 1.00 27.40 203 SER B C 1
ATOM 5223 O O . SER B 1 161 ? 48.971 28.366 54.241 1.00 26.68 203 SER B O 1
ATOM 5226 N N . LEU B 1 162 ? 50.590 29.722 53.451 1.00 29.42 204 LEU B N 1
ATOM 5227 C CA . LEU B 1 162 ? 51.660 28.741 53.612 1.00 27.51 204 LEU B CA 1
ATOM 5228 C C . LEU B 1 162 ? 52.052 28.485 55.064 1.00 24.44 204 LEU B C 1
ATOM 5229 O O . LEU B 1 162 ? 52.448 27.376 55.420 1.00 23.50 204 LEU B O 1
ATOM 5234 N N . PHE B 1 163 ? 51.893 29.500 55.906 1.00 23.34 205 PHE B N 1
ATOM 5235 C CA . PHE B 1 163 ? 52.314 29.406 57.300 1.00 29.93 205 PHE B CA 1
ATOM 5236 C C . PHE B 1 163 ? 51.145 29.221 58.262 1.00 29.28 205 PHE B C 1
ATOM 5237 O O . PHE B 1 163 ? 51.324 28.729 59.376 1.00 35.55 205 PHE B O 1
ATOM 5245 N N . GLY B 1 164 ? 49.966 29.689 57.867 1.00 32.06 206 GLY B N 1
ATOM 5246 C CA . GLY B 1 164 ? 48.780 29.532 58.699 1.00 29.54 206 GLY B CA 1
ATOM 5247 C C . GLY B 1 164 ? 48.396 30.799 59.438 1.00 35.03 206 GLY B C 1
ATOM 5248 O O . GLY B 1 164 ? 49.051 31.834 59.307 1.00 32.57 206 GLY B O 1
ATOM 5249 N N . ASP B 1 165 ? 47.396 30.677 60.304 1.00 38.48 207 ASP B N 1
ATOM 5250 C CA . ASP B 1 165 ? 46.731 31.848 60.870 1.00 47.49 207 ASP B CA 1
ATOM 5251 C C . ASP B 1 165 ? 47.512 32.509 62.002 1.00 48.85 207 ASP B C 1
ATOM 5252 O O . ASP B 1 165 ? 47.435 33.723 62.187 1.00 56.81 207 ASP B O 1
ATOM 5257 N N . GLU B 1 166 ? 48.233 31.715 62.775 1.00 58.00 208 GLU B N 1
ATOM 5258 C CA . GLU B 1 166 ? 49.019 32.246 63.865 1.00 53.55 208 GLU B CA 1
ATOM 5259 C C . GLU B 1 166 ? 50.148 33.124 63.404 1.00 53.68 208 GLU B C 1
ATOM 5260 O O . GLU B 1 166 ? 50.456 34.116 64.000 1.00 60.91 208 GLU B O 1
ATOM 5266 N N . MET B 1 167 ? 50.822 32.727 62.361 1.00 52.57 209 MET B N 1
ATOM 5267 C CA . MET B 1 167 ? 51.901 33.544 61.811 1.00 57.80 209 MET B CA 1
ATOM 5268 C C . MET B 1 167 ? 51.320 34.855 61.291 1.00 57.30 209 MET B C 1
ATOM 5269 O O . MET B 1 167 ? 51.934 35.914 61.418 1.00 63.14 209 MET B O 1
ATOM 5274 N N . ARG B 1 168 ? 50.115 34.782 60.774 1.00 66.23 210 ARG B N 1
ATOM 5275 C CA . ARG B 1 168 ? 49.459 35.950 60.266 1.00 62.17 210 ARG B CA 1
ATOM 5276 C C . ARG B 1 168 ? 49.148 36.917 61.370 1.00 65.13 210 ARG B C 1
ATOM 5277 O O . ARG B 1 168 ? 49.391 38.090 61.240 1.00 67.11 210 ARG B O 1
ATOM 5285 N N . ARG B 1 169 ? 48.674 36.382 62.479 1.00 71.07 211 ARG B N 1
ATOM 5286 C CA . ARG B 1 169 ? 48.230 37.170 63.618 1.00 83.25 211 ARG B CA 1
ATOM 5287 C C . ARG B 1 169 ? 49.318 38.054 64.115 1.00 87.16 211 ARG B C 1
ATOM 5288 O O . ARG B 1 169 ? 49.044 39.034 64.772 1.00 99.70 211 ARG B O 1
ATOM 5296 N N . ILE B 1 170 ? 50.550 37.653 63.873 1.00 81.52 212 ILE B N 1
ATOM 5297 C CA . ILE B 1 170 ? 51.703 38.371 64.325 1.00 76.72 212 ILE B CA 1
ATOM 5298 C C . ILE B 1 170 ? 52.486 39.117 63.248 1.00 84.17 212 ILE B C 1
ATOM 5299 O O . ILE B 1 170 ? 53.664 39.412 63.423 1.00 87.39 212 ILE B O 1
ATOM 5304 N N . PHE B 1 171 ? 51.827 39.441 62.136 1.00 82.59 213 PHE B N 1
ATOM 5305 C CA . PHE B 1 171 ? 52.498 40.145 61.050 1.00 84.95 213 PHE B CA 1
ATOM 5306 C C . PHE B 1 171 ? 52.153 41.630 61.111 1.00 84.95 213 PHE B C 1
ATOM 5307 O O . PHE B 1 171 ? 52.396 42.376 60.162 1.00 71.06 213 PHE B O 1
ATOM 5315 N N . ASP B 1 172 ? 51.555 42.042 62.223 1.00 94.81 214 ASP B N 1
ATOM 5316 C CA . ASP B 1 172 ? 51.278 43.456 62.465 1.00 106.59 214 ASP B CA 1
ATOM 5317 C C . ASP B 1 172 ? 52.063 43.976 63.664 1.00 103.45 214 ASP B C 1
ATOM 5318 O O . ASP B 1 172 ? 51.669 44.953 64.301 1.00 113.47 214 ASP B O 1
ATOM 5323 N N . ARG B 1 173 ? 53.197 43.301 63.904 1.00 90.95 215 ARG B N 1
ATOM 5324 C CA . ARG B 1 173 ? 54.109 43.632 65.005 1.00 94.62 215 ARG B CA 1
ATOM 5325 C C . ARG B 1 173 ? 55.598 43.772 64.628 1.00 103.50 215 ARG B C 1
ATOM 5326 O O . ARG B 1 173 ? 56.367 42.854 64.919 1.00 119.28 215 ARG B O 1
ATOM 5334 N N . SER B 1 174 ? 55.972 44.819 63.875 1.00 90.78 216 SER B N 1
ATOM 5335 C CA . SER B 1 174 ? 57.355 45.124 63.539 1.00 75.02 216 SER B CA 1
ATOM 5336 C C . SER B 1 174 ? 57.926 43.913 62.836 1.00 79.73 216 SER B C 1
ATOM 5337 O O . SER B 1 174 ? 59.126 43.786 62.682 1.00 77.58 216 SER B O 1
ATOM 5340 N N . PHE B 1 175 ? 57.059 43.008 62.420 1.00 69.92 217 PHE B N 1
ATOM 5341 C CA . PHE B 1 175 ? 57.651 41.872 61.751 1.00 61.09 217 PHE B CA 1
ATOM 5342 C C . PHE B 1 175 ? 57.840 42.467 60.368 1.00 55.50 217 PHE B C 1
ATOM 5343 O O . PHE B 1 175 ? 58.769 42.118 59.639 1.00 45.16 217 PHE B O 1
ATOM 5351 N N . ALA B 1 176 ? 56.977 43.427 60.051 1.00 43.93 218 ALA B N 1
ATOM 5352 C CA . ALA B 1 176 ? 57.022 44.086 58.751 1.00 45.65 218 ALA B CA 1
ATOM 5353 C C . ALA B 1 176 ? 58.380 44.746 58.536 1.00 41.71 218 ALA B C 1
ATOM 5354 O O . ALA B 1 176 ? 58.942 44.691 57.442 1.00 45.86 218 ALA B O 1
ATOM 5356 N N . GLN B 1 177 ? 58.880 45.407 59.575 1.00 42.33 219 GLN B N 1
ATOM 5357 C CA . GLN B 1 177 ? 60.201 46.022 59.528 1.00 42.98 219 GLN B CA 1
ATOM 5358 C C . GLN B 1 177 ? 61.269 44.991 59.178 1.00 37.94 219 GLN B C 1
ATOM 5359 O O . GLN B 1 177 ? 62.159 45.253 58.369 1.00 35.71 219 GLN B O 1
ATOM 5365 N N . LEU B 1 178 ? 61.164 43.827 59.796 1.00 36.36 220 LEU B N 1
ATOM 5366 C CA . LEU B 1 178 ? 62.102 42.747 59.581 1.00 38.29 220 LEU B CA 1
ATOM 5367 C C . LEU B 1 178 ? 62.093 42.226 58.149 1.00 33.52 220 LEU B C 1
ATOM 5368 O O . LEU B 1 178 ? 63.103 42.095 57.564 1.00 33.86 220 LEU B O 1
ATOM 5373 N N . TYR B 1 179 ? 60.933 41.989 57.606 1.00 32.88 221 TYR B N 1
ATOM 5374 C CA . TYR B 1 179 ? 60.838 41.554 56.256 1.00 37.51 221 TYR B CA 1
ATOM 5375 C C . TYR B 1 179 ? 61.343 42.578 55.274 1.00 36.14 221 TYR B C 1
ATOM 5376 O O . TYR B 1 179 ? 61.917 42.263 54.276 1.00 35.66 221 TYR B O 1
ATOM 5385 N N . SER B 1 180 ? 61.076 43.824 55.589 1.00 41.88 222 SER B N 1
ATOM 5386 C CA . SER B 1 180 ? 61.530 44.954 54.787 1.00 40.41 222 SER B CA 1
ATOM 5387 C C . SER B 1 180 ? 63.053 44.986 54.740 1.00 40.05 222 SER B C 1
ATOM 5388 O O . SER B 1 180 ? 63.655 45.145 53.678 1.00 34.30 222 SER B O 1
ATOM 5391 N N . ASP B 1 181 ? 63.667 44.795 55.902 1.00 38.89 223 ASP B N 1
ATOM 5392 C CA . ASP B 1 181 ? 65.121 44.745 56.005 1.00 38.63 223 ASP B CA 1
ATOM 5393 C C . ASP B 1 181 ? 65.659 43.585 55.173 1.00 44.46 223 ASP B C 1
ATOM 5394 O O . ASP B 1 181 ? 66.627 43.736 54.428 1.00 40.77 223 ASP B O 1
ATOM 5399 N N . LEU B 1 182 ? 65.002 42.435 55.285 1.00 40.95 224 LEU B N 1
ATOM 5400 C CA . LEU B 1 182 ? 65.388 41.250 54.529 1.00 39.22 224 LEU B CA 1
ATOM 5401 C C . LEU B 1 182 ? 65.205 41.489 53.034 1.00 43.25 224 LEU B C 1
ATOM 5402 O O . LEU B 1 182 ? 66.112 41.245 52.238 1.00 46.94 224 LEU B O 1
ATOM 5407 N N . ASP B 1 183 ? 64.049 42.035 52.671 1.00 43.22 225 ASP B N 1
ATOM 5408 C CA . ASP B 1 183 ? 63.741 42.334 51.276 1.00 44.80 225 ASP B CA 1
ATOM 5409 C C . ASP B 1 183 ? 64.770 43.290 50.680 1.00 49.36 225 ASP B C 1
ATOM 5410 O O . ASP B 1 183 ? 65.236 43.100 49.557 1.00 44.55 225 ASP B O 1
ATOM 5415 N N . LYS B 1 184 ? 65.115 44.320 51.446 1.00 48.17 226 LYS B N 1
ATOM 5416 C CA . LYS B 1 184 ? 66.073 45.328 51.008 1.00 49.75 226 LYS B CA 1
ATOM 5417 C C . LYS B 1 184 ? 67.440 44.710 50.730 1.00 47.55 226 LYS B C 1
ATOM 5418 O O . LYS B 1 184 ? 68.219 45.231 49.931 1.00 49.21 226 LYS B O 1
ATOM 5424 N N . GLY B 1 185 ? 67.716 43.582 51.377 1.00 43.42 227 GLY B N 1
ATOM 5425 C CA . GLY B 1 185 ? 68.992 42.890 51.212 1.00 43.21 227 GLY B CA 1
ATOM 5426 C C . GLY B 1 185 ? 68.945 41.841 50.117 1.00 43.74 227 GLY B C 1
ATOM 5427 O O . GLY B 1 185 ? 69.940 41.175 49.831 1.00 33.88 227 GLY B O 1
ATOM 5428 N N . PHE B 1 186 ? 67.776 41.703 49.502 1.00 37.00 228 PHE B N 1
ATOM 5429 C CA . PHE B 1 186 ? 67.562 40.749 48.418 1.00 32.06 228 PHE B CA 1
ATOM 5430 C C . PHE B 1 186 ? 67.639 41.491 47.087 1.00 32.07 228 PHE B C 1
ATOM 5431 O O . PHE B 1 186 ? 66.630 41.967 46.568 1.00 34.51 228 PHE B O 1
ATOM 5439 N N . THR B 1 187 ? 68.843 41.560 46.530 1.00 36.36 229 THR B N 1
ATOM 5440 C CA . THR B 1 187 ? 69.109 42.420 45.381 1.00 41.70 229 THR B CA 1
ATOM 5441 C C . THR B 1 187 ? 70.129 41.823 44.415 1.00 38.59 229 THR B C 1
ATOM 5442 O O . THR B 1 187 ? 71.062 41.140 44.837 1.00 32.69 229 THR B O 1
ATOM 5446 N N . PRO B 1 188 ? 69.957 42.089 43.110 1.00 37.57 230 PRO B N 1
ATOM 5447 C CA . PRO B 1 188 ? 70.899 41.629 42.093 1.00 40.68 230 PRO B CA 1
ATOM 5448 C C . PRO B 1 188 ? 72.306 42.115 42.403 1.00 44.52 230 PRO B C 1
ATOM 5449 O O . PRO B 1 188 ? 73.288 41.624 41.846 1.00 46.65 230 PRO B O 1
ATOM 5453 N N . ILE B 1 189 ? 72.372 43.081 43.310 1.00 48.21 231 ILE B N 1
ATOM 5454 C CA . ILE B 1 189 ? 73.650 43.650 43.700 1.00 56.32 231 ILE B CA 1
ATOM 5455 C C . ILE B 1 189 ? 74.565 42.562 44.248 1.00 58.05 231 ILE B C 1
ATOM 5456 O O . ILE B 1 189 ? 75.749 42.524 43.916 1.00 54.16 231 ILE B O 1
ATOM 5461 N N . ASN B 1 190 ? 73.957 41.563 44.882 1.00 49.93 232 ASN B N 1
ATOM 5462 C CA . ASN B 1 190 ? 74.671 40.491 45.578 1.00 51.27 232 ASN B CA 1
ATOM 5463 C C . ASN B 1 190 ? 75.411 39.461 44.731 1.00 53.65 232 ASN B C 1
ATOM 5464 O O . ASN B 1 190 ? 76.195 38.673 45.266 1.00 60.35 232 ASN B O 1
ATOM 5469 N N . PHE B 1 191 ? 75.199 39.483 43.421 1.00 56.81 233 PHE B N 1
ATOM 5470 C CA . PHE B 1 191 ? 75.889 38.574 42.505 1.00 67.00 233 PHE B CA 1
ATOM 5471 C C . PHE B 1 191 ? 77.366 39.051 42.460 1.00 80.31 233 PHE B C 1
ATOM 5472 O O . PHE B 1 191 ? 78.194 38.559 41.688 1.00 98.12 233 PHE B O 1
ATOM 5480 N N . VAL B 1 192 ? 77.508 40.050 43.335 1.00 88.96 234 VAL B N 1
ATOM 5481 C CA . VAL B 1 192 ? 78.669 40.798 43.802 1.00 82.53 234 VAL B CA 1
ATOM 5482 C C . VAL B 1 192 ? 78.221 41.431 45.161 1.00 76.26 234 VAL B C 1
ATOM 5483 O O . VAL B 1 192 ? 77.017 41.538 45.445 1.00 108.77 234 VAL B O 1
ATOM 5487 N N . PHE B 1 193 ? 79.134 41.871 45.992 1.00 59.89 235 PHE B N 1
ATOM 5488 C CA . PHE B 1 193 ? 78.703 42.584 47.198 1.00 66.44 235 PHE B CA 1
ATOM 5489 C C . PHE B 1 193 ? 77.631 41.954 48.137 1.00 71.62 235 PHE B C 1
ATOM 5490 O O . PHE B 1 193 ? 76.686 42.610 48.502 1.00 53.06 235 PHE B O 1
ATOM 5498 N N . PRO B 1 194 ? 77.777 40.681 48.492 1.00 74.18 236 PRO B N 1
ATOM 5499 C CA . PRO B 1 194 ? 76.827 39.995 49.370 1.00 74.33 236 PRO B CA 1
ATOM 5500 C C . PRO B 1 194 ? 76.907 40.451 50.811 1.00 84.05 236 PRO B C 1
ATOM 5501 O O . PRO B 1 194 ? 75.920 40.410 51.520 1.00 89.91 236 PRO B O 1
ATOM 5505 N N . ASN B 1 195 ? 78.106 40.746 51.292 1.00 94.01 237 ASN B N 1
ATOM 5506 C CA . ASN B 1 195 ? 78.286 41.254 52.639 1.00 90.74 237 ASN B CA 1
ATOM 5507 C C . ASN B 1 195 ? 79.135 42.521 52.584 1.00 99.01 237 ASN B C 1
ATOM 5508 O O . ASN B 1 195 ? 80.192 42.574 51.915 1.00 113.84 237 ASN B O 1
ATOM 5513 N N . LEU B 1 196 ? 78.660 43.550 53.257 1.00 101.25 238 LEU B N 1
ATOM 5514 C CA . LEU B 1 196 ? 79.476 44.772 53.421 1.00 99.09 238 LEU B CA 1
ATOM 5515 C C . LEU B 1 196 ? 79.027 45.403 54.782 1.00 104.39 238 LEU B C 1
ATOM 5516 O O . LEU B 1 196 ? 77.860 45.374 55.120 1.00 108.36 238 LEU B O 1
ATOM 5521 N N . PRO B 1 197 ? 79.958 45.984 55.535 1.00 104.04 239 PRO B N 1
ATOM 5522 C CA . PRO B 1 197 ? 79.786 46.523 56.886 1.00 98.10 239 PRO B CA 1
ATOM 5523 C C . PRO B 1 197 ? 78.926 47.778 57.001 1.00 94.09 239 PRO B C 1
ATOM 5524 O O . PRO B 1 197 ? 78.986 48.476 58.013 1.00 89.79 239 PRO B O 1
ATOM 5528 N N . LEU B 1 198 ? 78.140 48.063 55.969 1.00 97.34 240 LEU B N 1
ATOM 5529 C CA . LEU B 1 198 ? 77.133 49.115 56.049 1.00 95.85 240 LEU B CA 1
ATOM 5530 C C . LEU B 1 198 ? 75.877 48.528 56.687 1.00 90.76 240 LEU B C 1
ATOM 5531 O O . LEU B 1 198 ? 75.617 47.331 56.560 1.00 93.81 240 LEU B O 1
ATOM 5536 N N . PRO B 1 199 ? 75.097 49.367 57.382 1.00 91.58 241 PRO B N 1
ATOM 5537 C CA . PRO B 1 199 ? 73.964 48.870 58.156 1.00 92.76 241 PRO B CA 1
ATOM 5538 C C . PRO B 1 199 ? 72.971 48.021 57.367 1.00 85.40 241 PRO B C 1
ATOM 5539 O O . PRO B 1 199 ? 72.500 47.005 57.877 1.00 92.41 241 PRO B O 1
ATOM 5543 N N . HIS B 1 200 ? 72.654 48.420 56.140 1.00 71.27 242 HIS B N 1
ATOM 5544 C CA . HIS B 1 200 ? 71.668 47.687 55.351 1.00 64.91 242 HIS B CA 1
ATOM 5545 C C . HIS B 1 200 ? 71.915 46.185 55.453 1.00 57.96 242 HIS B C 1
ATOM 5546 O O . HIS B 1 200 ? 70.980 45.395 55.584 1.00 52.66 242 HIS B O 1
ATOM 5553 N N . TYR B 1 201 ? 73.187 45.803 55.403 1.00 48.82 243 TYR B N 1
ATOM 5554 C CA . TYR B 1 201 ? 73.568 44.392 55.438 1.00 51.30 243 TYR B CA 1
ATOM 5555 C C . TYR B 1 201 ? 73.523 43.819 56.856 1.00 50.40 243 TYR B C 1
ATOM 5556 O O . TYR B 1 201 ? 73.249 42.633 57.042 1.00 43.62 243 TYR B O 1
ATOM 5565 N N . TRP B 1 202 ? 73.817 44.653 57.849 1.00 49.70 244 TRP B N 1
ATOM 5566 C CA . TRP B 1 202 ? 73.683 44.261 59.250 1.00 54.71 244 TRP B CA 1
ATOM 5567 C C . TRP B 1 202 ? 72.209 44.043 59.573 1.00 52.40 244 TRP B C 1
ATOM 5568 O O . TRP B 1 202 ? 71.854 43.163 60.357 1.00 53.32 244 TRP B O 1
ATOM 5579 N N . ARG B 1 203 ? 71.364 44.903 59.015 1.00 45.10 245 ARG B N 1
ATOM 5580 C CA . ARG B 1 203 ? 69.922 44.808 59.213 1.00 49.70 245 ARG B CA 1
ATOM 5581 C C . ARG B 1 203 ? 69.389 43.548 58.539 1.00 41.06 245 ARG B C 1
ATOM 5582 O O . ARG B 1 203 ? 68.515 42.866 59.074 1.00 46.16 245 ARG B O 1
ATOM 5590 N N . ARG B 1 204 ? 69.925 43.246 57.361 1.00 40.79 246 ARG B N 1
ATOM 5591 C CA . ARG B 1 204 ? 69.530 42.050 56.626 1.00 39.38 246 ARG B CA 1
ATOM 5592 C C . ARG B 1 204 ? 69.895 40.791 57.406 1.00 40.92 246 ARG B C 1
ATOM 5593 O O . ARG B 1 204 ? 69.055 39.921 57.634 1.00 40.04 246 ARG B O 1
ATOM 5601 N N . ASP B 1 205 ? 71.154 40.709 57.822 1.00 38.30 247 ASP B N 1
ATOM 5602 C CA . ASP B 1 205 ? 71.642 39.558 58.574 1.00 43.89 247 ASP B CA 1
ATOM 5603 C C . ASP B 1 205 ? 70.858 39.383 59.871 1.00 41.68 247 ASP B C 1
ATOM 5604 O O . ASP B 1 205 ? 70.474 38.271 60.232 1.00 39.82 247 ASP B O 1
ATOM 5609 N N . ALA B 1 206 ? 70.604 40.494 60.553 1.00 34.19 248 ALA B N 1
ATOM 5610 C CA . ALA B 1 206 ? 69.872 40.474 61.815 1.00 34.36 248 ALA B CA 1
ATOM 5611 C C . ALA B 1 206 ? 68.432 40.017 61.604 1.00 39.36 248 ALA B C 1
ATOM 5612 O O . ALA B 1 206 ? 67.875 39.282 62.419 1.00 36.35 248 ALA B O 1
ATOM 5614 N N . ALA B 1 207 ? 67.829 40.479 60.513 1.00 32.42 249 ALA B N 1
ATOM 5615 C CA . ALA B 1 207 ? 66.450 40.127 60.187 1.00 33.41 249 ALA B CA 1
ATOM 5616 C C . ALA B 1 207 ? 66.342 38.647 59.839 1.00 31.77 249 ALA B C 1
ATOM 5617 O O . ALA B 1 207 ? 65.367 37.981 60.188 1.00 31.23 249 ALA B O 1
ATOM 5619 N N . GLN B 1 208 ? 67.330 38.156 59.098 1.00 31.61 250 GLN B N 1
ATOM 5620 C CA . GLN B 1 208 ? 67.399 36.743 58.743 1.00 34.20 250 GLN B CA 1
ATOM 5621 C C . GLN B 1 208 ? 67.378 35.878 59.999 1.00 35.88 250 GLN B C 1
ATOM 5622 O O . GLN B 1 208 ? 66.660 34.880 60.071 1.00 29.70 250 GLN B O 1
ATOM 5628 N N . LYS B 1 209 ? 68.107 36.323 61.016 1.00 36.74 251 LYS B N 1
ATOM 5629 C CA . LYS B 1 209 ? 68.268 35.553 62.245 1.00 36.52 251 LYS B CA 1
ATOM 5630 C C . LYS B 1 209 ? 67.020 35.595 63.121 1.00 29.15 251 LYS B C 1
ATOM 5631 O O . LYS B 1 209 ? 66.635 34.589 63.717 1.00 32.90 251 LYS B O 1
ATOM 5637 N N . LYS B 1 210 ? 66.358 36.746 63.142 1.00 26.77 252 LYS B N 1
ATOM 5638 C CA . LYS B 1 210 ? 65.179 36.933 63.982 1.00 34.15 252 LYS B CA 1
ATOM 5639 C C . LYS B 1 210 ? 63.938 36.303 63.358 1.00 33.75 252 LYS B C 1
ATOM 5640 O O . LYS B 1 210 ? 63.093 35.750 64.062 1.00 35.32 252 LYS B O 1
ATOM 5646 N N . ILE B 1 211 ? 63.838 36.379 62.036 1.00 31.62 253 ILE B N 1
ATOM 5647 C CA . ILE B 1 211 ? 62.698 35.802 61.329 1.00 32.61 253 ILE B CA 1
ATOM 5648 C C . ILE B 1 211 ? 62.765 34.278 61.358 1.00 28.33 253 ILE B C 1
ATOM 5649 O O . ILE B 1 211 ? 61.767 33.607 61.616 1.00 25.94 253 ILE B O 1
ATOM 5654 N N . SER B 1 212 ? 63.957 33.739 61.125 1.00 26.88 254 SER B N 1
ATOM 5655 C CA . SER B 1 212 ? 64.162 32.294 61.172 1.00 26.06 254 SER B CA 1
ATOM 5656 C C . SER B 1 212 ? 63.917 31.772 62.586 1.00 27.89 254 SER B C 1
ATOM 5657 O O . SER B 1 212 ? 63.260 30.748 62.777 1.00 28.75 254 SER B O 1
ATOM 5660 N N . ALA B 1 213 ? 64.417 32.506 63.574 1.00 25.94 255 ALA B N 1
ATOM 5661 C CA . ALA B 1 213 ? 64.181 32.176 64.975 1.00 30.89 255 ALA B CA 1
ATOM 5662 C C . ALA B 1 213 ? 62.684 32.135 65.260 1.00 32.74 255 ALA B C 1
ATOM 5663 O O . ALA B 1 213 ? 62.198 31.264 65.981 1.00 33.92 255 ALA B O 1
ATOM 5665 N N . THR B 1 214 ? 61.966 33.114 64.720 1.00 32.85 256 THR B N 1
ATOM 5666 C CA . THR B 1 214 ? 60.517 33.185 64.881 1.00 31.70 256 THR B CA 1
ATOM 5667 C C . THR B 1 214 ? 59.859 31.931 64.315 1.00 30.57 256 THR B C 1
ATOM 5668 O O . THR B 1 214 ? 59.058 31.282 64.988 1.00 33.23 256 THR B O 1
ATOM 5672 N N . TYR B 1 215 ? 60.211 31.591 63.080 1.00 26.20 257 TYR B N 1
ATOM 5673 C CA . TYR B 1 215 ? 59.690 30.384 62.447 1.00 27.04 257 TYR B CA 1
ATOM 5674 C C . TYR B 1 215 ? 60.040 29.151 63.273 1.00 28.52 257 TYR B C 1
ATOM 5675 O O . TYR B 1 215 ? 59.215 28.256 63.453 1.00 27.76 257 TYR B O 1
ATOM 5684 N N . MET B 1 216 ? 61.287 29.092 63.731 1.00 29.18 258 MET B N 1
ATOM 5685 C CA . MET B 1 216 ? 61.760 27.964 64.526 1.00 30.54 258 MET B CA 1
ATOM 5686 C C . MET B 1 216 ? 60.850 27.740 65.729 1.00 33.06 258 MET B C 1
ATOM 5687 O O . MET B 1 216 ? 60.445 26.613 66.013 1.00 37.97 258 MET B O 1
ATOM 5692 N N . LYS B 1 217 ? 60.514 28.825 66.417 1.00 32.59 259 LYS B N 1
ATOM 5693 C CA . LYS B 1 217 ? 59.634 28.752 67.578 1.00 34.41 259 LYS B CA 1
ATOM 5694 C C . LYS B 1 217 ? 58.260 28.216 67.187 1.00 37.20 259 LYS B C 1
ATOM 5695 O O . LYS B 1 217 ? 57.664 27.423 67.915 1.00 33.43 259 LYS B O 1
ATOM 5701 N N . GLU B 1 218 ? 57.772 28.639 66.026 1.00 31.83 260 GLU B N 1
ATOM 5702 C CA . GLU B 1 218 ? 56.465 28.204 65.541 1.00 32.52 260 GLU B CA 1
ATOM 5703 C C . GLU B 1 218 ? 56.506 26.745 65.096 1.00 34.37 260 GLU B C 1
ATOM 5704 O O . GLU B 1 218 ? 55.532 26.010 65.257 1.00 29.69 260 GLU B O 1
ATOM 5710 N N . ILE B 1 219 ? 57.617 26.348 64.485 1.00 30.73 261 ILE B N 1
ATOM 5711 C CA . ILE B 1 219 ? 57.807 24.956 64.086 1.00 31.41 261 ILE B CA 1
ATOM 5712 C C . ILE B 1 219 ? 57.735 24.047 65.309 1.00 33.26 261 ILE B C 1
ATOM 5713 O O . ILE B 1 219 ? 57.002 23.058 65.318 1.00 34.10 261 ILE B O 1
ATOM 5718 N N . LYS B 1 220 ? 58.421 24.448 66.375 1.00 29.93 262 LYS B N 1
ATOM 5719 C CA . LYS B 1 220 ? 58.448 23.673 67.611 1.00 29.02 262 LYS B CA 1
ATOM 5720 C C . LYS B 1 220 ? 57.095 23.699 68.315 1.00 35.87 262 LYS B C 1
ATOM 5721 O O . LYS B 1 220 ? 56.660 22.697 68.882 1.00 35.80 262 LYS B O 1
ATOM 5727 N N . LEU B 1 221 ? 56.415 24.837 68.236 1.00 37.00 263 LEU B N 1
ATOM 5728 C CA . LEU B 1 221 ? 55.096 24.982 68.845 1.00 39.52 263 LEU B CA 1
ATOM 5729 C C . LEU B 1 221 ? 54.070 24.090 68.154 1.00 35.72 263 LEU B C 1
ATOM 5730 O O . LEU B 1 221 ? 53.300 23.394 68.815 1.00 36.40 263 LEU B O 1
ATOM 5735 N N . ARG B 1 222 ? 54.078 24.091 66.826 1.00 35.95 264 ARG B N 1
ATOM 5736 C CA . ARG B 1 222 ? 53.112 23.292 66.077 1.00 40.68 264 ARG B CA 1
ATOM 5737 C C . ARG B 1 222 ? 53.394 21.803 66.256 1.00 42.61 264 ARG B C 1
ATOM 5738 O O . ARG B 1 222 ? 52.472 20.998 66.391 1.00 42.53 264 ARG B O 1
ATOM 5746 N N . ARG B 1 223 ? 54.671 21.439 66.222 1.00 37.82 265 ARG B N 1
ATOM 5747 C CA . ARG B 1 223 ? 55.070 20.062 66.488 1.00 47.74 265 ARG B CA 1
ATOM 5748 C C . ARG B 1 223 ? 54.728 19.689 67.926 1.00 51.97 265 ARG B C 1
ATOM 5749 O O . ARG B 1 223 ? 53.971 18.751 68.176 1.00 47.79 265 ARG B O 1
ATOM 5757 N N . GLU B 1 224 ? 55.217 20.501 68.858 1.00 67.67 266 GLU B N 1
ATOM 5758 C CA . GLU B 1 224 ? 55.191 20.154 70.279 1.00 73.08 266 GLU B CA 1
ATOM 5759 C C . GLU B 1 224 ? 53.812 20.348 70.907 1.00 74.88 266 GLU B C 1
ATOM 5760 O O . GLU B 1 224 ? 53.632 20.209 72.120 1.00 91.46 266 GLU B O 1
ATOM 5766 N N . ARG B 1 225 ? 52.873 20.769 70.064 1.00 73.05 267 ARG B N 1
ATOM 5767 C CA . ARG B 1 225 ? 51.445 20.749 70.381 1.00 70.77 267 ARG B CA 1
ATOM 5768 C C . ARG B 1 225 ? 50.905 19.363 70.035 1.00 81.58 267 ARG B C 1
ATOM 5769 O O . ARG B 1 225 ? 50.117 18.790 70.788 1.00 88.66 267 ARG B O 1
ATOM 5777 N N . GLY B 1 226 ? 51.365 18.812 68.916 1.00 86.74 268 GLY B N 1
ATOM 5778 C CA . GLY B 1 226 ? 51.065 17.423 68.551 1.00 91.18 268 GLY B CA 1
ATOM 5779 C C . GLY B 1 226 ? 49.948 17.061 67.587 1.00 97.46 268 GLY B C 1
ATOM 5780 O O . GLY B 1 226 ? 49.602 15.885 67.461 1.00 90.30 268 GLY B O 1
ATOM 5781 N N . ASP B 1 227 ? 49.440 18.036 66.838 1.00 109.60 269 ASP B N 1
ATOM 5782 C CA . ASP B 1 227 ? 48.332 17.791 65.913 1.00 114.09 269 ASP B CA 1
ATOM 5783 C C . ASP B 1 227 ? 48.474 18.450 64.540 1.00 117.24 269 ASP B C 1
ATOM 5784 O O . ASP B 1 227 ? 47.833 19.460 64.244 1.00 113.35 269 ASP B O 1
ATOM 5789 N N . ILE B 1 228 ? 49.391 17.916 63.744 1.00 108.86 270 ILE B N 1
ATOM 5790 C CA . ILE B 1 228 ? 49.522 18.307 62.357 1.00 101.06 270 ILE B CA 1
ATOM 5791 C C . ILE B 1 228 ? 48.587 17.239 61.824 1.00 108.21 270 ILE B C 1
ATOM 5792 O O . ILE B 1 228 ? 49.012 16.223 61.274 1.00 101.01 270 ILE B O 1
ATOM 5797 N N . ASP B 1 229 ? 47.308 17.431 62.141 1.00 112.19 271 ASP B N 1
ATOM 5798 C CA . ASP B 1 229 ? 46.346 16.374 61.858 1.00 125.73 271 ASP B CA 1
ATOM 5799 C C . ASP B 1 229 ? 45.939 16.622 60.414 1.00 128.00 271 ASP B C 1
ATOM 5800 O O . ASP B 1 229 ? 46.156 15.775 59.548 1.00 132.08 271 ASP B O 1
ATOM 5805 N N . PRO B 1 230 ? 45.375 17.809 60.151 1.00 125.83 272 PRO B N 1
ATOM 5806 C CA . PRO B 1 230 ? 45.168 18.216 58.767 1.00 118.97 272 PRO B CA 1
ATOM 5807 C C . PRO B 1 230 ? 46.504 18.500 58.090 1.00 123.01 272 PRO B C 1
ATOM 5808 O O . PRO B 1 230 ? 47.491 18.800 58.763 1.00 114.91 272 PRO B O 1
ATOM 5812 N N . ASN B 1 231 ? 46.553 18.296 56.779 1.00 116.01 273 ASN B N 1
ATOM 5813 C CA . ASN B 1 231 ? 47.730 18.699 56.024 1.00 102.68 273 ASN B CA 1
ATOM 5814 C C . ASN B 1 231 ? 47.511 20.139 55.588 1.00 84.96 273 ASN B C 1
ATOM 5815 O O . ASN B 1 231 ? 47.501 20.480 54.405 1.00 86.86 273 ASN B O 1
ATOM 5820 N N . ARG B 1 232 ? 47.366 20.977 56.603 1.00 64.65 274 ARG B N 1
ATOM 5821 C CA . ARG B 1 232 ? 46.985 22.366 56.421 1.00 55.14 274 ARG B CA 1
ATOM 5822 C C . ARG B 1 232 ? 47.954 23.193 55.572 1.00 58.16 274 ARG B C 1
ATOM 5823 O O . ARG B 1 232 ? 47.499 23.958 54.721 1.00 68.37 274 ARG B O 1
ATOM 5831 N N . ASP B 1 233 ? 49.265 23.084 55.787 1.00 34.05 275 ASP B N 1
ATOM 5832 C CA . ASP B 1 233 ? 50.186 24.023 55.137 1.00 28.79 275 ASP B CA 1
ATOM 5833 C C . ASP B 1 233 ? 51.662 23.631 55.044 1.00 27.92 275 ASP B C 1
ATOM 5834 O O . ASP B 1 233 ? 52.052 22.504 55.355 1.00 28.12 275 ASP B O 1
ATOM 5839 N N . LEU B 1 234 ? 52.486 24.597 54.649 1.00 26.48 276 LEU B N 1
ATOM 5840 C CA . LEU B 1 234 ? 53.907 24.356 54.404 1.00 25.50 276 LEU B CA 1
ATOM 5841 C C . LEU B 1 234 ? 54.693 23.996 55.664 1.00 24.93 276 LEU B C 1
ATOM 5842 O O . LEU B 1 234 ? 55.617 23.184 55.611 1.00 25.27 276 LEU B O 1
ATOM 5847 N N . ILE B 1 235 ? 54.362 24.635 56.781 1.00 25.31 277 ILE B N 1
ATOM 5848 C CA . ILE B 1 235 ? 55.010 24.329 58.052 1.00 28.18 277 ILE B CA 1
ATOM 5849 C C . ILE B 1 235 ? 54.657 22.907 58.477 1.00 28.29 277 ILE B C 1
ATOM 5850 O O . ILE B 1 235 ? 55.526 22.135 58.882 1.00 23.95 277 ILE B O 1
ATOM 5855 N N . ASP B 1 236 ? 53.388 22.549 58.315 1.00 24.95 278 ASP B N 1
ATOM 5856 C CA . ASP B 1 236 ? 52.949 21.178 58.561 1.00 27.04 278 ASP B CA 1
ATOM 5857 C C . ASP B 1 236 ? 53.746 20.206 57.700 1.00 25.46 278 ASP B C 1
ATOM 5858 O O . ASP B 1 236 ? 54.184 19.153 58.167 1.00 24.44 278 ASP B O 1
ATOM 5863 N N . SER B 1 237 ? 53.867 20.543 56.421 1.00 21.32 279 SER B N 1
ATOM 5864 C CA . SER B 1 237 ? 54.465 19.641 55.442 1.00 24.09 279 SER B CA 1
ATOM 5865 C C . SER B 1 237 ? 55.939 19.375 55.728 1.00 23.72 279 SER B C 1
ATOM 5866 O O . SER B 1 237 ? 56.422 18.255 55.563 1.00 23.25 279 SER B O 1
ATOM 5869 N N . LEU B 1 238 ? 56.641 20.404 56.191 1.00 23.25 280 LEU B N 1
ATOM 5870 C CA . LEU B 1 238 ? 58.070 20.290 56.464 1.00 25.97 280 LEU B CA 1
ATOM 5871 C C . LEU B 1 238 ? 58.312 19.596 57.802 1.00 28.30 280 LEU B C 1
ATOM 5872 O O . LEU B 1 238 ? 59.358 18.982 58.014 1.00 26.47 280 LEU B O 1
ATOM 5877 N N . LEU B 1 239 ? 57.325 19.671 58.688 1.00 29.21 281 LEU B N 1
ATOM 5878 C CA . LEU B 1 239 ? 57.370 18.939 59.949 1.00 29.99 281 LEU B CA 1
ATOM 5879 C C . LEU B 1 239 ? 57.427 17.440 59.676 1.00 30.67 281 LEU B C 1
ATOM 5880 O O . LEU B 1 239 ? 58.214 16.713 60.282 1.00 30.83 281 LEU B O 1
ATOM 5885 N N . ILE B 1 240 ? 56.568 16.988 58.769 1.00 29.36 282 ILE B N 1
ATOM 5886 C CA . ILE B 1 240 ? 56.525 15.582 58.383 1.00 29.10 282 ILE B CA 1
ATOM 5887 C C . ILE B 1 240 ? 57.612 15.260 57.363 1.00 30.79 282 ILE B C 1
ATOM 5888 O O . ILE B 1 240 ? 58.348 14.284 57.510 1.00 27.99 282 ILE B O 1
ATOM 5893 N N . HIS B 1 241 ? 57.678 16.066 56.308 1.00 22.44 283 HIS B N 1
ATOM 5894 C CA . HIS B 1 241 ? 58.632 15.838 55.230 1.00 26.68 283 HIS B CA 1
ATOM 5895 C C . HIS B 1 241 ? 59.882 16.687 55.400 1.00 30.44 283 HIS B C 1
ATOM 5896 O O . HIS B 1 241 ? 59.973 17.794 54.870 1.00 27.34 283 HIS B O 1
ATOM 5903 N N . SER B 1 242 ? 60.781 16.224 56.232 1.00 25.07 284 SER B N 1
ATOM 5904 C CA . SER B 1 242 ? 62.100 16.835 56.537 1.00 25.78 284 SER B CA 1
ATOM 5905 C C . SER B 1 242 ? 63.274 15.825 56.511 1.00 29.13 284 SER B C 1
ATOM 5906 O O . SER B 1 242 ? 64.327 16.208 56.927 1.00 30.51 284 SER B O 1
ATOM 5909 N N . THR B 1 243 ? 63.097 14.620 56.024 1.00 30.21 285 THR B N 1
ATOM 5910 C CA . THR B 1 243 ? 64.148 13.604 56.059 1.00 25.71 285 THR B CA 1
ATOM 5911 C C . THR B 1 243 ? 64.640 13.281 54.654 1.00 27.15 285 THR B C 1
ATOM 5912 O O . THR B 1 243 ? 63.859 12.894 53.783 1.00 23.06 285 THR B O 1
ATOM 5916 N N . TYR B 1 244 ? 65.946 13.408 54.450 1.00 21.25 286 TYR B N 1
ATOM 5917 C CA . TYR B 1 244 ? 66.540 13.106 53.152 1.00 23.91 286 TYR B CA 1
ATOM 5918 C C . TYR B 1 244 ? 66.602 11.597 52.942 1.00 25.21 286 TYR B C 1
ATOM 5919 O O . TYR B 1 244 ? 66.481 10.820 53.890 1.00 25.19 286 TYR B O 1
ATOM 5928 N N . LYS B 1 245 ? 66.855 11.192 51.702 1.00 24.06 287 LYS B N 1
ATOM 5929 C CA . LYS B 1 245 ? 66.829 9.775 51.341 1.00 32.08 287 LYS B CA 1
ATOM 5930 C C . LYS B 1 245 ? 67.944 8.970 52.007 1.00 29.39 287 LYS B C 1
ATOM 5931 O O . LYS B 1 245 ? 67.844 7.749 52.127 1.00 28.31 287 LYS B O 1
ATOM 5937 N N . ASP B 1 246 ? 68.990 9.654 52.461 1.00 27.49 288 ASP B N 1
ATOM 5938 C CA . ASP B 1 246 ? 70.092 8.989 53.149 1.00 32.73 288 ASP B CA 1
ATOM 5939 C C . ASP B 1 246 ? 69.897 9.021 54.663 1.00 32.85 288 ASP B C 1
ATOM 5940 O O . ASP B 1 246 ? 70.797 8.673 55.428 1.00 33.30 288 ASP B O 1
ATOM 5945 N N . GLY B 1 247 ? 68.720 9.470 55.084 1.00 28.88 289 GLY B N 1
ATOM 5946 C CA . GLY B 1 247 ? 68.336 9.421 56.492 1.00 24.73 289 GLY B CA 1
ATOM 5947 C C . GLY B 1 247 ? 68.715 10.658 57.282 1.00 24.51 289 GLY B C 1
ATOM 5948 O O . GLY B 1 247 ? 68.348 10.797 58.450 1.00 24.61 289 GLY B O 1
ATOM 5949 N N . VAL B 1 248 ? 69.500 11.532 56.662 1.00 22.29 290 VAL B N 1
ATOM 5950 C CA . VAL B 1 248 ? 69.852 12.801 57.283 1.00 25.28 290 VAL B CA 1
ATOM 5951 C C . VAL B 1 248 ? 68.606 13.664 57.400 1.00 26.99 290 VAL B C 1
ATOM 5952 O O . VAL B 1 248 ? 67.760 13.703 56.507 1.00 23.11 290 VAL B O 1
ATOM 5956 N N . LYS B 1 249 ? 68.506 14.345 58.534 1.00 27.29 291 LYS B N 1
ATOM 5957 C CA . LYS B 1 249 ? 67.330 15.149 58.819 1.00 32.35 291 LYS B CA 1
ATOM 5958 C C . LYS B 1 249 ? 67.649 16.631 58.902 1.00 30.14 291 LYS B C 1
ATOM 5959 O O . LYS B 1 249 ? 68.666 17.045 59.461 1.00 28.98 291 LYS B O 1
ATOM 5965 N N . MET B 1 250 ? 66.815 17.408 58.222 1.00 25.41 292 MET B N 1
ATOM 5966 C CA . MET B 1 250 ? 66.969 18.852 58.249 1.00 26.30 292 MET B CA 1
ATOM 5967 C C . MET B 1 250 ? 66.824 19.323 59.687 1.00 27.81 292 MET B C 1
ATOM 5968 O O . MET B 1 250 ? 65.952 18.856 60.420 1.00 26.64 292 MET B O 1
ATOM 5973 N N . THR B 1 251 ? 67.659 20.280 60.072 1.00 25.68 293 THR B N 1
ATOM 5974 C CA . THR B 1 251 ? 67.513 20.913 61.373 1.00 27.34 293 THR B CA 1
ATOM 5975 C C . THR B 1 251 ? 66.346 21.888 61.322 1.00 27.97 293 THR B C 1
ATOM 5976 O O . THR B 1 251 ? 65.962 22.354 60.250 1.00 25.77 293 THR B O 1
ATOM 5980 N N . ASP B 1 252 ? 65.851 22.283 62.488 1.00 27.35 294 ASP B N 1
ATOM 5981 C CA . ASP B 1 252 ? 64.734 23.220 62.540 1.00 32.61 294 ASP B CA 1
ATOM 5982 C C . ASP B 1 252 ? 65.153 24.601 62.042 1.00 33.54 294 ASP B C 1
ATOM 5983 O O . ASP B 1 252 ? 64.334 25.356 61.519 1.00 25.89 294 ASP B O 1
ATOM 5988 N N . GLN B 1 253 ? 66.438 24.913 62.177 1.00 25.74 295 GLN B N 1
ATOM 5989 C CA . GLN B 1 253 ? 66.979 26.156 61.635 1.00 26.47 295 GLN B CA 1
ATOM 5990 C C . GLN B 1 253 ? 66.961 26.094 60.111 1.00 24.39 295 GLN B C 1
ATOM 5991 O O . GLN B 1 253 ? 66.604 27.064 59.442 1.00 23.83 295 GLN B O 1
ATOM 5997 N N . GLU B 1 254 ? 67.286 24.923 59.573 1.00 28.38 296 GLU B N 1
ATOM 5998 C CA . GLU B 1 254 ? 67.290 24.715 58.127 1.00 25.16 296 GLU B CA 1
ATOM 5999 C C . GLU B 1 254 ? 65.879 24.782 57.549 1.00 24.69 296 GLU B C 1
ATOM 6000 O O . GLU B 1 254 ? 65.641 25.448 56.541 1.00 19.73 296 GLU B O 1
ATOM 6006 N N . ILE B 1 255 ? 64.936 24.131 58.220 1.00 22.32 297 ILE B N 1
ATOM 6007 C CA . ILE B 1 255 ? 63.535 24.192 57.819 1.00 24.38 297 ILE B CA 1
ATOM 6008 C C . ILE B 1 255 ? 63.066 25.643 57.769 1.00 27.63 297 ILE B C 1
ATOM 6009 O O . ILE B 1 255 ? 62.501 26.091 56.772 1.00 24.69 297 ILE B O 1
ATOM 6014 N N . ALA B 1 256 ? 63.396 26.394 58.814 1.00 25.95 298 ALA B N 1
ATOM 6015 C CA . ALA B 1 256 ? 63.021 27.802 58.900 1.00 24.68 298 ALA B CA 1
ATOM 6016 C C . ALA B 1 256 ? 63.607 28.594 57.736 1.00 27.85 298 ALA B C 1
ATOM 6017 O O . ALA B 1 256 ? 62.932 29.434 57.139 1.00 24.69 298 ALA B O 1
ATOM 6019 N N . ASN B 1 257 ? 64.870 28.325 57.423 1.00 25.22 299 ASN B N 1
ATOM 6020 C CA . ASN B 1 257 ? 65.551 29.000 56.322 1.00 28.34 299 ASN B CA 1
ATOM 6021 C C . ASN B 1 257 ? 64.900 28.654 54.984 1.00 26.09 299 ASN B C 1
ATOM 6022 O O . ASN B 1 257 ? 64.806 29.497 54.092 1.00 27.25 299 ASN B O 1
ATOM 6027 N N . LEU B 1 258 ? 64.482 27.401 54.844 1.00 24.70 300 LEU B N 1
ATOM 6028 C CA . LEU B 1 258 ? 63.748 26.955 53.664 1.00 26.64 300 LEU B CA 1
ATOM 6029 C C . LEU B 1 258 ? 62.450 27.747 53.542 1.00 27.38 300 LEU B C 1
ATOM 6030 O O . LEU B 1 258 ? 62.069 28.176 52.453 1.00 24.18 300 LEU B O 1
ATOM 6035 N N . LEU B 1 259 ? 61.765 27.915 54.669 1.00 20.98 301 LEU B N 1
ATOM 6036 C CA . LEU B 1 259 ? 60.515 28.670 54.714 1.00 25.46 301 LEU B CA 1
ATOM 6037 C C . LEU B 1 259 ? 60.723 30.095 54.208 1.00 26.57 301 LEU B C 1
ATOM 6038 O O . LEU B 1 259 ? 59.892 30.632 53.475 1.00 22.72 301 LEU B O 1
ATOM 6043 N N . ILE B 1 260 ? 61.832 30.705 54.612 1.00 25.56 302 ILE B N 1
ATOM 6044 C CA . ILE B 1 260 ? 62.153 32.067 54.194 1.00 26.97 302 ILE B CA 1
ATOM 6045 C C . ILE B 1 260 ? 62.375 32.122 52.686 1.00 25.16 302 ILE B C 1
ATOM 6046 O O . ILE B 1 260 ? 61.851 32.998 51.997 1.00 21.71 302 ILE B O 1
ATOM 6051 N N . GLY B 1 261 ? 63.145 31.164 52.183 1.00 26.32 303 GLY B N 1
ATOM 6052 C CA . GLY B 1 261 ? 63.393 31.052 50.750 1.00 29.94 303 GLY B CA 1
ATOM 6053 C C . GLY B 1 261 ? 62.108 30.951 49.949 1.00 25.15 303 GLY B C 1
ATOM 6054 O O . GLY B 1 261 ? 61.924 31.660 48.959 1.00 21.78 303 GLY B O 1
ATOM 6055 N N . ILE B 1 262 ? 61.216 30.066 50.379 1.00 28.63 304 ILE B N 1
ATOM 6056 C CA . ILE B 1 262 ? 59.971 29.822 49.659 1.00 25.55 304 ILE B CA 1
ATOM 6057 C C . ILE B 1 262 ? 59.069 31.052 49.682 1.00 25.32 304 ILE B C 1
ATOM 6058 O O . ILE B 1 262 ? 58.537 31.461 48.650 1.00 27.41 304 ILE B O 1
ATOM 6063 N N . LEU B 1 263 ? 58.955 31.674 50.850 1.00 24.41 305 LEU B N 1
ATOM 6064 C CA . LEU B 1 263 ? 58.121 32.861 51.001 1.00 23.31 305 LEU B CA 1
ATOM 6065 C C . LEU B 1 263 ? 58.633 34.002 50.130 1.00 29.65 305 LEU B C 1
ATOM 6066 O O . LEU B 1 263 ? 57.867 34.642 49.410 1.00 25.36 305 LEU B O 1
ATOM 6071 N N . MET B 1 264 ? 59.932 34.265 50.226 1.00 25.97 306 MET B N 1
ATOM 6072 C CA . MET B 1 264 ? 60.530 35.405 49.539 1.00 29.25 306 MET B CA 1
ATOM 6073 C C . MET B 1 264 ? 60.525 35.208 48.026 1.00 31.14 306 MET B C 1
ATOM 6074 O O . MET B 1 264 ? 60.345 36.157 47.263 1.00 35.02 306 MET B O 1
ATOM 6079 N N . GLY B 1 265 ? 60.762 33.972 47.605 1.00 32.89 307 GLY B N 1
ATOM 6080 C CA . GLY B 1 265 ? 60.697 33.625 46.190 1.00 34.21 307 GLY B CA 1
ATOM 6081 C C . GLY B 1 265 ? 59.304 33.866 45.639 1.00 34.50 307 GLY B C 1
ATOM 6082 O O . GLY B 1 265 ? 59.108 34.698 44.753 1.00 32.64 307 GLY B O 1
ATOM 6083 N N . GLY B 1 266 ? 58.323 33.201 46.240 1.00 29.58 308 GLY B N 1
ATOM 6084 C CA . GLY B 1 266 ? 56.938 33.291 45.790 1.00 30.84 308 GLY B CA 1
ATOM 6085 C C . GLY B 1 266 ? 56.364 34.692 45.881 1.00 29.84 308 GLY B C 1
ATOM 6086 O O . GLY B 1 266 ? 55.696 35.162 44.960 1.00 32.45 308 GLY B O 1
ATOM 6087 N N . GLN B 1 267 ? 56.626 35.361 46.998 1.00 31.60 309 GLN B N 1
ATOM 6088 C CA . GLN B 1 267 ? 56.067 36.687 47.241 1.00 33.89 309 GLN B CA 1
ATOM 6089 C C . GLN B 1 267 ? 56.521 37.689 46.186 1.00 33.04 309 GLN B C 1
ATOM 6090 O O . GLN B 1 267 ? 55.710 38.432 45.632 1.00 28.57 309 GLN B O 1
ATOM 6096 N N . HIS B 1 268 ? 57.808 37.653 45.858 1.00 25.77 310 HIS B N 1
ATOM 6097 C CA . HIS B 1 268 ? 58.374 38.593 44.895 1.00 31.92 310 HIS B CA 1
ATOM 6098 C C . HIS B 1 268 ? 57.822 38.382 43.489 1.00 29.37 310 HIS B C 1
ATOM 6099 O O . HIS B 1 268 ? 57.402 39.333 42.829 1.00 25.87 310 HIS B O 1
ATOM 6106 N N . THR B 1 269 ? 57.803 37.131 43.043 1.00 25.10 311 THR B N 1
ATOM 6107 C CA . THR B 1 269 ? 57.331 36.809 41.699 1.00 30.59 311 THR B CA 1
ATOM 6108 C C . THR B 1 269 ? 55.840 37.091 41.550 1.00 29.22 311 THR B C 1
ATOM 6109 O O . THR B 1 269 ? 55.382 37.539 40.499 1.00 27.62 311 THR B O 1
ATOM 6113 N N . SER B 1 270 ? 55.086 36.804 42.605 1.00 25.74 312 SER B N 1
ATOM 6114 C CA . SER B 1 270 ? 53.646 37.036 42.603 1.00 27.22 312 SER B CA 1
ATOM 6115 C C . SER B 1 270 ? 53.344 38.527 42.710 1.00 27.93 312 SER B C 1
ATOM 6116 O O . SER B 1 270 ? 52.401 39.028 42.097 1.00 29.79 312 SER B O 1
ATOM 6119 N N . ALA B 1 271 ? 54.161 39.232 43.485 1.00 23.59 313 ALA B N 1
ATOM 6120 C CA . ALA B 1 271 ? 53.984 40.668 43.680 1.00 26.76 313 ALA B CA 1
ATOM 6121 C C . ALA B 1 271 ? 54.166 41.419 42.365 1.00 24.54 313 ALA B C 1
ATOM 6122 O O . ALA B 1 271 ? 53.339 42.251 41.993 1.00 25.88 313 ALA B O 1
ATOM 6124 N N . SER B 1 272 ? 55.241 41.099 41.653 1.00 24.76 314 SER B N 1
ATOM 6125 C CA . SER B 1 272 ? 55.524 41.733 40.370 1.00 28.56 314 SER B CA 1
ATOM 6126 C C . SER B 1 272 ? 54.440 41.412 39.345 1.00 24.69 314 SER B C 1
ATOM 6127 O O . SER B 1 272 ? 53.974 42.294 38.623 1.00 25.28 314 SER B O 1
ATOM 6130 N N . THR B 1 273 ? 54.030 40.150 39.300 1.00 21.59 315 THR B N 1
ATOM 6131 C CA . THR B 1 273 ? 53.070 39.696 38.296 1.00 22.84 315 THR B CA 1
ATOM 6132 C C . THR B 1 273 ? 51.710 40.372 38.458 1.00 21.02 315 THR B C 1
ATOM 6133 O O . THR B 1 273 ? 51.101 40.799 37.478 1.00 22.54 315 THR B O 1
ATOM 6137 N N . SER B 1 274 ? 51.254 40.497 39.699 1.00 22.75 316 SER B N 1
ATOM 6138 C CA . SER B 1 274 ? 49.950 41.097 39.975 1.00 22.71 316 SER B CA 1
ATOM 6139 C C . SER B 1 274 ? 50.004 42.612 39.804 1.00 23.26 316 SER B C 1
ATOM 6140 O O . SER B 1 274 ? 49.022 43.243 39.412 1.00 21.13 316 SER B O 1
ATOM 6143 N N . ALA B 1 275 ? 51.160 43.192 40.111 1.00 18.70 317 ALA B N 1
ATOM 6144 C CA . ALA B 1 275 ? 51.375 44.618 39.895 1.00 19.22 317 ALA B CA 1
ATOM 6145 C C . ALA B 1 275 ? 51.302 44.925 38.403 1.00 20.82 317 ALA B C 1
ATOM 6146 O O . ALA B 1 275 ? 50.724 45.931 37.993 1.00 25.50 317 ALA B O 1
ATOM 6148 N N . TRP B 1 276 ? 51.812 44.003 37.592 1.00 19.88 318 TRP B N 1
ATOM 6149 C CA . TRP B 1 276 ? 51.814 44.183 36.143 1.00 20.12 318 TRP B CA 1
ATOM 6150 C C . TRP B 1 276 ? 50.426 44.000 35.524 1.00 19.75 318 TRP B C 1
ATOM 6151 O O . TRP B 1 276 ? 50.039 44.781 34.654 1.00 23.96 318 TRP B O 1
ATOM 6162 N N . PHE B 1 277 ? 49.660 43.008 35.971 1.00 18.89 319 PHE B N 1
ATOM 6163 C CA . PHE B 1 277 ? 48.342 42.780 35.370 1.00 23.75 319 PHE B CA 1
ATOM 6164 C C . PHE B 1 277 ? 47.293 43.777 35.870 1.00 23.67 319 PHE B C 1
ATOM 6165 O O . PHE B 1 277 ? 46.388 44.141 35.119 1.00 26.63 319 PHE B O 1
ATOM 6173 N N . LEU B 1 278 ? 47.537 44.380 37.029 1.00 23.69 320 LEU B N 1
ATOM 6174 C CA . LEU B 1 278 ? 46.704 45.490 37.488 1.00 22.17 320 LEU B CA 1
ATOM 6175 C C . LEU B 1 278 ? 46.904 46.710 36.591 1.00 23.97 320 LEU B C 1
ATOM 6176 O O . LEU B 1 278 ? 45.940 47.363 36.191 1.00 16.21 320 LEU B O 1
ATOM 6181 N N . LEU B 1 279 ? 48.157 46.990 36.248 1.00 20.51 321 LEU B N 1
ATOM 6182 C CA . LEU B 1 279 ? 48.496 48.139 35.411 1.00 22.23 321 LEU B CA 1
ATOM 6183 C C . LEU B 1 279 ? 48.007 47.957 33.976 1.00 23.50 321 LEU B C 1
ATOM 6184 O O . LEU B 1 279 ? 47.495 48.892 33.362 1.00 24.69 321 LEU B O 1
ATOM 6189 N N . HIS B 1 280 ? 48.221 46.765 33.429 1.00 21.05 322 HIS B N 1
ATOM 6190 C CA . HIS B 1 280 ? 47.788 46.458 32.068 1.00 23.12 322 HIS B CA 1
ATOM 6191 C C . HIS B 1 280 ? 46.268 46.473 31.956 1.00 24.98 322 HIS B C 1
ATOM 6192 O O . HIS B 1 280 ? 45.708 46.932 30.961 1.00 26.21 322 HIS B O 1
ATOM 6199 N N . LEU B 1 281 ? 45.612 45.905 32.961 1.00 24.97 323 LEU B N 1
ATOM 6200 C CA . LEU B 1 281 ? 44.154 45.909 33.022 1.00 25.95 323 LEU B CA 1
ATOM 6201 C C . LEU B 1 281 ? 43.638 47.338 33.164 1.00 28.32 323 LEU B C 1
ATOM 6202 O O . LEU B 1 281 ? 42.565 47.676 32.664 1.00 29.68 323 LEU B O 1
ATOM 6207 N N . GLY B 1 282 ? 44.436 48.181 33.811 1.00 25.20 324 GLY B N 1
ATOM 6208 C CA . GLY B 1 282 ? 44.104 49.594 33.965 1.00 27.27 324 GLY B CA 1
ATOM 6209 C C . GLY B 1 282 ? 44.158 50.321 32.635 1.00 30.63 324 GLY B C 1
ATOM 6210 O O . GLY B 1 282 ? 43.288 51.132 32.319 1.00 31.05 324 GLY B O 1
ATOM 6211 N N . GLU B 1 283 ? 45.172 49.998 31.840 1.00 30.14 325 GLU B N 1
ATOM 6212 C CA . GLU B 1 283 ? 45.328 50.571 30.507 1.00 30.97 325 GLU B CA 1
ATOM 6213 C C . GLU B 1 283 ? 44.225 50.091 29.567 1.00 28.69 325 GLU B C 1
ATOM 6214 O O . GLU B 1 283 ? 43.824 50.806 28.648 1.00 26.90 325 GLU B O 1
ATOM 6220 N N . LYS B 1 284 ? 43.762 48.864 29.779 1.00 27.46 326 LYS B N 1
ATOM 6221 C CA . LYS B 1 284 ? 42.707 48.283 28.953 1.00 27.74 326 LYS B CA 1
ATOM 6222 C C . LYS B 1 284 ? 41.550 47.803 29.825 1.00 26.68 326 LYS B C 1
ATOM 6223 O O . LYS B 1 284 ? 41.366 46.600 30.010 1.00 25.85 326 LYS B O 1
ATOM 6229 N N . PRO B 1 285 ? 40.697 48.740 30.265 1.00 28.63 327 PRO B N 1
ATOM 6230 C CA . PRO B 1 285 ? 39.667 48.443 31.258 1.00 33.04 327 PRO B CA 1
ATOM 6231 C C . PRO B 1 285 ? 38.585 47.488 30.764 1.00 28.69 327 PRO B C 1
ATOM 6232 O O . PRO B 1 285 ? 37.915 46.843 31.570 1.00 28.76 327 PRO B O 1
ATOM 6236 N N . HIS B 1 286 ? 38.404 47.421 29.451 1.00 27.15 328 HIS B N 1
ATOM 6237 C CA . HIS B 1 286 ? 37.393 46.547 28.865 1.00 33.42 328 HIS B CA 1
ATOM 6238 C C . HIS B 1 286 ? 37.721 45.083 29.143 1.00 29.94 328 HIS B C 1
ATOM 6239 O O . HIS B 1 286 ? 36.841 44.223 29.123 1.00 27.39 328 HIS B O 1
ATOM 6246 N N . LEU B 1 287 ? 38.988 44.816 29.443 1.00 29.12 329 LEU B N 1
ATOM 6247 C CA . LEU B 1 287 ? 39.424 43.465 29.783 1.00 30.68 329 LEU B CA 1
ATOM 6248 C C . LEU B 1 287 ? 38.968 43.120 31.197 1.00 27.12 329 LEU B C 1
ATOM 6249 O O . LEU B 1 287 ? 38.619 41.976 31.487 1.00 26.89 329 LEU B O 1
ATOM 6254 N N . GLN B 1 288 ? 38.979 44.117 32.075 1.00 22.28 330 GLN B N 1
ATOM 6255 C CA . GLN B 1 288 ? 38.437 43.954 33.419 1.00 26.13 330 GLN B CA 1
ATOM 6256 C C . GLN B 1 288 ? 36.974 43.537 33.327 1.00 26.06 330 GLN B C 1
ATOM 6257 O O . GLN B 1 288 ? 36.520 42.645 34.044 1.00 28.31 330 GLN B O 1
ATOM 6263 N N . ASP B 1 289 ? 36.246 44.191 32.428 1.00 25.21 331 ASP B N 1
ATOM 6264 C CA . ASP B 1 289 ? 34.812 43.965 32.280 1.00 30.34 331 ASP B CA 1
ATOM 6265 C C . ASP B 1 289 ? 34.519 42.553 31.785 1.00 26.86 331 ASP B C 1
ATOM 6266 O O . ASP B 1 289 ? 33.560 41.918 32.225 1.00 28.48 331 ASP B O 1
ATOM 6271 N N . VAL B 1 290 ? 35.356 42.063 30.877 1.00 29.22 332 VAL B N 1
ATOM 6272 C CA . VAL B 1 290 ? 35.211 40.703 30.364 1.00 29.24 332 VAL B CA 1
ATOM 6273 C C . VAL B 1 290 ? 35.420 39.688 31.484 1.00 34.34 332 VAL B C 1
ATOM 6274 O O . VAL B 1 290 ? 34.618 38.770 31.659 1.00 38.63 332 VAL B O 1
ATOM 6278 N N . ILE B 1 291 ? 36.474 39.884 32.269 1.00 30.81 333 ILE B N 1
ATOM 6279 C CA . ILE B 1 291 ? 36.701 39.071 33.459 1.00 29.22 333 ILE B CA 1
ATOM 6280 C C . ILE B 1 291 ? 35.500 39.174 34.392 1.00 26.82 333 ILE B C 1
ATOM 6281 O O . ILE B 1 291 ? 34.995 38.170 34.894 1.00 28.03 333 ILE B O 1
ATOM 6286 N N . TYR B 1 292 ? 35.102 40.409 34.675 1.00 26.17 334 TYR B N 1
ATOM 6287 C CA . TYR B 1 292 ? 33.984 40.682 35.572 1.00 28.99 334 TYR B CA 1
ATOM 6288 C C . TYR B 1 292 ? 32.739 39.917 35.134 1.00 27.08 334 TYR B C 1
ATOM 6289 O O . TYR B 1 292 ? 32.028 39.329 35.949 1.00 28.42 334 TYR B O 1
ATOM 6298 N N . GLN B 1 293 ? 32.481 39.959 33.832 1.00 28.90 335 GLN B N 1
ATOM 6299 C CA . GLN B 1 293 ? 31.325 39.303 33.231 1.00 34.77 335 GLN B CA 1
ATOM 6300 C C . GLN B 1 293 ? 31.353 37.797 33.466 1.00 35.83 335 GLN B C 1
ATOM 6301 O O . GLN B 1 293 ? 30.327 37.173 33.741 1.00 27.76 335 GLN B O 1
ATOM 6307 N N . GLU B 1 294 ? 32.530 37.217 33.262 1.00 26.85 336 GLU B N 1
ATOM 6308 C CA . GLU B 1 294 ? 32.731 35.778 33.396 1.00 30.57 336 GLU B CA 1
ATOM 6309 C C . GLU B 1 294 ? 32.541 35.333 34.842 1.00 28.22 336 GLU B C 1
ATOM 6310 O O . GLU B 1 294 ? 31.910 34.312 35.117 1.00 33.99 336 GLU B O 1
ATOM 6316 N N . VAL B 1 295 ? 33.075 36.128 35.762 1.00 28.65 337 VAL B N 1
ATOM 6317 C CA . VAL B 1 295 ? 33.007 35.827 37.188 1.00 27.00 337 VAL B CA 1
ATOM 6318 C C . VAL B 1 295 ? 31.579 35.899 37.718 1.00 26.43 337 VAL B C 1
ATOM 6319 O O . VAL B 1 295 ? 31.146 35.045 38.493 1.00 24.61 337 VAL B O 1
ATOM 6323 N N . VAL B 1 296 ? 30.853 36.928 37.296 1.00 29.60 338 VAL B N 1
ATOM 6324 C CA . VAL B 1 296 ? 29.504 37.172 37.800 1.00 31.97 338 VAL B CA 1
ATOM 6325 C C . VAL B 1 296 ? 28.504 36.167 37.235 1.00 32.03 338 VAL B C 1
ATOM 6326 O O . VAL B 1 296 ? 27.675 35.632 37.971 1.00 34.42 338 VAL B O 1
ATOM 6330 N N . GLU B 1 297 ? 28.637 35.847 35.952 1.00 33.25 339 GLU B N 1
ATOM 6331 C CA . GLU B 1 297 ? 27.802 34.818 35.338 1.00 35.57 339 GLU B CA 1
ATOM 6332 C C . GLU B 1 297 ? 28.018 33.476 36.032 1.00 35.05 339 GLU B C 1
ATOM 6333 O O . GLU B 1 297 ? 27.070 32.733 36.283 1.00 29.01 339 GLU B O 1
ATOM 6339 N N . LEU B 1 298 ? 29.268 33.166 36.341 1.00 29.24 340 LEU B N 1
ATOM 6340 C CA . LEU B 1 298 ? 29.582 31.927 36.997 1.00 28.72 340 LEU B CA 1
ATOM 6341 C C . LEU B 1 298 ? 28.944 31.853 38.367 1.00 30.39 340 LEU B C 1
ATOM 6342 O O . LEU B 1 298 ? 28.314 30.919 38.705 1.00 30.69 340 LEU B O 1
ATOM 6347 N N . LEU B 1 299 ? 29.038 32.915 39.111 1.00 29.74 341 LEU B N 1
ATOM 6348 C CA . LEU B 1 299 ? 28.508 32.937 40.471 1.00 32.15 341 LEU B CA 1
ATOM 6349 C C . LEU B 1 299 ? 26.982 32.932 40.492 1.00 31.11 341 LEU B C 1
ATOM 6350 O O . LEU B 1 299 ? 26.368 32.350 41.385 1.00 33.07 341 LEU B O 1
ATOM 6355 N N . LYS B 1 300 ? 26.375 33.585 39.508 1.00 30.75 342 LYS B N 1
ATOM 6356 C CA . LYS B 1 300 ? 24.918 33.647 39.429 1.00 44.30 342 LYS B CA 1
ATOM 6357 C C . LYS B 1 300 ? 24.335 32.272 39.117 1.00 42.87 342 LYS B C 1
ATOM 6358 O O . LYS B 1 300 ? 23.221 31.950 39.532 1.00 47.71 342 LYS B O 1
ATOM 6364 N N . GLU B 1 301 ? 25.119 31.445 38.434 1.00 46.95 343 GLU B N 1
ATOM 6365 C CA . GLU B 1 301 ? 24.709 30.081 38.113 1.00 52.51 343 GLU B CA 1
ATOM 6366 C C . GLU B 1 301 ? 24.797 29.177 39.338 1.00 51.72 343 GLU B C 1
ATOM 6367 O O . GLU B 1 301 ? 24.111 28.158 39.420 1.00 58.86 343 GLU B O 1
ATOM 6373 N N . LYS B 1 302 ? 25.592 29.611 40.272 1.00 42.42 344 LYS B N 1
ATOM 6374 C CA . LYS B 1 302 ? 25.808 28.917 41.496 1.00 47.62 344 LYS B CA 1
ATOM 6375 C C . LYS B 1 302 ? 24.869 29.414 42.546 1.00 42.34 344 LYS B C 1
ATOM 6376 O O . LYS B 1 302 ? 24.692 28.796 43.557 1.00 46.39 344 LYS B O 1
ATOM 6382 N N . GLY B 1 303 ? 24.275 30.552 42.282 1.00 40.57 345 GLY B N 1
ATOM 6383 C CA . GLY B 1 303 ? 23.446 31.278 43.238 1.00 43.42 345 GLY B CA 1
ATOM 6384 C C . GLY B 1 303 ? 24.261 31.770 44.418 1.00 45.12 345 GLY B C 1
ATOM 6385 O O . GLY B 1 303 ? 23.816 31.699 45.564 1.00 52.10 345 GLY B O 1
ATOM 6386 N N . GLY B 1 304 ? 25.436 32.321 44.142 1.00 44.80 346 GLY B N 1
ATOM 6387 C CA . GLY B 1 304 ? 26.365 32.772 45.160 1.00 38.92 346 GLY B CA 1
ATOM 6388 C C . GLY B 1 304 ? 27.064 34.101 44.970 1.00 34.25 346 GLY B C 1
ATOM 6389 O O . GLY B 1 304 ? 26.887 34.728 43.960 1.00 36.41 346 GLY B O 1
ATOM 6390 N N . ASP B 1 305 ? 27.760 34.523 46.021 1.00 33.22 347 ASP B N 1
ATOM 6391 C CA . ASP B 1 305 ? 28.599 35.740 46.159 1.00 35.22 347 ASP B CA 1
ATOM 6392 C C . ASP B 1 305 ? 30.071 35.445 46.141 1.00 33.68 347 ASP B C 1
ATOM 6393 O O . ASP B 1 305 ? 30.450 34.324 46.032 1.00 33.19 347 ASP B O 1
ATOM 6398 N N . LEU B 1 306 ? 30.894 36.449 45.840 1.00 30.98 348 LEU B N 1
ATOM 6399 C CA . LEU B 1 306 ? 32.337 36.229 45.804 1.00 32.42 348 LEU B CA 1
ATOM 6400 C C . LEU B 1 306 ? 32.822 35.330 46.939 1.00 33.57 348 LEU B C 1
ATOM 6401 O O . LEU B 1 306 ? 33.826 34.632 46.794 1.00 34.21 348 LEU B O 1
ATOM 6406 N N . ASN B 1 307 ? 32.127 35.355 48.072 1.00 31.85 349 ASN B N 1
ATOM 6407 C CA . ASN B 1 307 ? 32.498 34.508 49.201 1.00 36.22 349 ASN B CA 1
ATOM 6408 C C . ASN B 1 307 ? 32.346 33.029 48.859 1.00 32.48 349 ASN B C 1
ATOM 6409 O O . ASN B 1 307 ? 32.864 32.163 49.563 1.00 32.52 349 ASN B O 1
ATOM 6414 N N . ASP B 1 308 ? 31.655 32.750 47.759 1.00 28.67 350 ASP B N 1
ATOM 6415 C CA . ASP B 1 308 ? 31.416 31.372 47.338 1.00 34.76 350 ASP B CA 1
ATOM 6416 C C . ASP B 1 308 ? 32.353 30.939 46.213 1.00 34.96 350 ASP B C 1
ATOM 6417 O O . ASP B 1 308 ? 32.254 29.817 45.716 1.00 32.80 350 ASP B O 1
ATOM 6422 N N . LEU B 1 309 ? 33.270 31.818 45.825 1.00 31.88 351 LEU B N 1
ATOM 6423 C CA . LEU B 1 309 ? 34.191 31.523 44.732 1.00 32.24 351 LEU B CA 1
ATOM 6424 C C . LEU B 1 309 ? 35.280 30.569 45.212 1.00 29.08 351 LEU B C 1
ATOM 6425 O O . LEU B 1 309 ? 36.047 30.891 46.120 1.00 31.46 351 LEU B O 1
ATOM 6430 N N . THR B 1 310 ? 35.352 29.399 44.585 1.00 27.60 352 THR B N 1
ATOM 6431 C CA . THR B 1 310 ? 36.241 28.337 45.042 1.00 27.02 352 THR B CA 1
ATOM 6432 C C . THR B 1 310 ? 37.453 28.140 44.138 1.00 26.12 352 THR B C 1
ATOM 6433 O O . THR B 1 310 ? 37.530 28.698 43.043 1.00 22.36 352 THR B O 1
ATOM 6437 N N . TYR B 1 311 ? 38.352 27.266 44.578 1.00 26.33 353 TYR B N 1
ATOM 6438 C CA . TYR B 1 311 ? 39.456 26.813 43.742 1.00 28.46 353 TYR B CA 1
ATOM 6439 C C . TYR B 1 311 ? 38.925 26.172 42.464 1.00 30.05 353 TYR B C 1
ATOM 6440 O O . TYR B 1 311 ? 39.498 26.346 41.388 1.00 24.42 353 TYR B O 1
ATOM 6449 N N . GLU B 1 312 ? 37.845 25.407 42.590 1.00 29.29 354 GLU B N 1
ATOM 6450 C CA . GLU B 1 312 ? 37.229 24.763 41.434 1.00 27.15 354 GLU B CA 1
ATOM 6451 C C . GLU B 1 312 ? 36.687 25.798 40.452 1.00 23.24 354 GLU B C 1
ATOM 6452 O O . GLU B 1 312 ? 36.736 25.601 39.238 1.00 24.93 354 GLU B O 1
ATOM 6458 N N . ASP B 1 313 ? 36.174 26.902 40.985 1.00 25.85 355 ASP B N 1
ATOM 6459 C CA . ASP B 1 313 ? 35.655 27.982 40.154 1.00 27.04 355 ASP B CA 1
ATOM 6460 C C . ASP B 1 313 ? 36.767 28.619 39.329 1.00 27.05 355 ASP B C 1
ATOM 6461 O O . ASP B 1 313 ? 36.558 29.001 38.178 1.00 26.92 355 ASP B O 1
ATOM 6466 N N . LEU B 1 314 ? 37.959 28.699 39.912 1.00 29.68 356 LEU B N 1
ATOM 6467 C CA . LEU B 1 314 ? 39.114 29.261 39.220 1.00 28.17 356 LEU B CA 1
ATOM 6468 C C . LEU B 1 314 ? 39.453 28.446 37.975 1.00 29.12 356 LEU B C 1
ATOM 6469 O O . LEU B 1 314 ? 40.024 28.971 37.019 1.00 29.87 356 LEU B O 1
ATOM 6474 N N . GLN B 1 315 ? 39.036 27.184 37.960 1.00 31.40 357 GLN B N 1
ATOM 6475 C CA . GLN B 1 315 ? 39.294 26.312 36.816 1.00 33.43 357 GLN B CA 1
ATOM 6476 C C . GLN B 1 315 ? 38.310 26.565 35.676 1.00 32.73 357 GLN B C 1
ATOM 6477 O O . GLN B 1 315 ? 38.469 26.026 34.581 1.00 30.80 357 GLN B O 1
ATOM 6483 N N . LYS B 1 316 ? 37.257 27.330 35.940 1.00 31.42 358 LYS B N 1
ATOM 6484 C CA . LYS B 1 316 ? 36.251 27.623 34.917 1.00 33.81 358 LYS B CA 1
ATOM 6485 C C . LYS B 1 316 ? 36.282 29.077 34.448 1.00 33.54 358 LYS B C 1
ATOM 6486 O O . LYS B 1 316 ? 35.335 29.557 33.825 1.00 31.71 358 LYS B O 1
ATOM 6492 N N . LEU B 1 317 ? 37.373 29.771 34.750 1.00 31.01 359 LEU B N 1
ATOM 6493 C CA . LEU B 1 317 ? 37.496 31.190 34.434 1.00 33.64 359 LEU B CA 1
ATOM 6494 C C . LEU B 1 317 ? 38.705 31.459 33.545 1.00 29.64 359 LEU B C 1
ATOM 6495 O O . LEU B 1 317 ? 39.698 32.026 34.000 1.00 35.63 359 LEU B O 1
ATOM 6500 N N . PRO B 1 318 ? 38.598 31.118 32.252 1.00 30.36 360 PRO B N 1
ATOM 6501 C CA . PRO B 1 318 ? 39.729 31.269 31.340 1.00 31.43 360 PRO B CA 1
ATOM 6502 C C . PRO B 1 318 ? 40.196 32.717 31.208 1.00 28.36 360 PRO B C 1
ATOM 6503 O O . PRO B 1 318 ? 41.390 32.968 31.042 1.00 25.51 360 PRO B O 1
ATOM 6507 N N . SER B 1 319 ? 39.274 33.660 31.369 1.00 23.15 361 SER B N 1
ATOM 6508 C CA . SER B 1 319 ? 39.615 35.077 31.315 1.00 25.42 361 SER B CA 1
ATOM 6509 C C . SER B 1 319 ? 40.675 35.399 32.361 1.00 25.52 361 SER B C 1
ATOM 6510 O O . SER B 1 319 ? 41.578 36.202 32.124 1.00 28.94 361 SER B O 1
ATOM 6513 N N . VAL B 1 320 ? 40.537 34.786 33.532 1.00 22.83 362 VAL B N 1
ATOM 6514 C CA . VAL B 1 320 ? 41.465 35.013 34.633 1.00 21.32 362 VAL B CA 1
ATOM 6515 C C . VAL B 1 320 ? 42.820 34.376 34.349 1.00 23.68 362 VAL B C 1
ATOM 6516 O O . VAL B 1 320 ? 43.858 35.032 34.436 1.00 21.10 362 VAL B O 1
ATOM 6520 N N . ASN B 1 321 ? 42.790 33.130 33.890 1.00 26.12 363 ASN B N 1
ATOM 6521 C CA . ASN B 1 321 ? 44.022 32.381 33.661 1.00 28.88 363 ASN B CA 1
ATOM 6522 C C . ASN B 1 321 ? 44.758 32.864 32.412 1.00 28.38 363 ASN B C 1
ATOM 6523 O O . ASN B 1 321 ? 45.988 32.907 32.392 1.00 26.43 363 ASN B O 1
ATOM 6528 N N . ASN B 1 322 ? 44.010 33.323 31.414 1.00 23.78 364 ASN B N 1
ATOM 6529 C CA . ASN B 1 322 ? 44.614 33.890 30.213 1.00 29.06 364 ASN B CA 1
ATOM 6530 C C . ASN B 1 322 ? 45.316 35.205 30.535 1.00 26.59 364 ASN B C 1
ATOM 6531 O O . ASN B 1 322 ? 46.358 35.521 29.961 1.00 27.79 364 ASN B O 1
ATOM 6536 N N . THR B 1 323 ? 44.728 35.980 31.441 1.00 26.24 365 THR B N 1
ATOM 6537 C CA . THR B 1 323 ? 45.300 37.264 31.832 1.00 25.36 365 THR B CA 1
ATOM 6538 C C . THR B 1 323 ? 46.645 37.058 32.521 1.00 27.03 365 THR B C 1
ATOM 6539 O O . THR B 1 323 ? 47.597 37.804 32.293 1.00 19.65 365 THR B O 1
ATOM 6543 N N . ILE B 1 324 ? 46.716 36.024 33.352 1.00 22.84 366 ILE B N 1
ATOM 6544 C CA . ILE B 1 324 ? 47.943 35.698 34.070 1.00 23.54 366 ILE B CA 1
ATOM 6545 C C . ILE B 1 324 ? 49.022 35.209 33.108 1.00 23.70 366 ILE B C 1
ATOM 6546 O O . ILE B 1 324 ? 50.168 35.654 33.168 1.00 23.09 366 ILE B O 1
ATOM 6551 N N . LYS B 1 325 ? 48.633 34.339 32.182 1.00 27.51 367 LYS B N 1
ATOM 6552 C CA . LYS B 1 325 ? 49.548 33.857 31.153 1.00 33.93 367 LYS B CA 1
ATOM 6553 C C . LYS B 1 325 ? 50.168 35.017 30.380 1.00 29.71 367 LYS B C 1
ATOM 6554 O O . LYS B 1 325 ? 51.382 35.066 30.178 1.00 25.44 367 LYS B O 1
ATOM 6560 N N . GLU B 1 326 ? 49.326 35.956 29.959 1.00 22.28 368 GLU B N 1
ATOM 6561 C CA . GLU B 1 326 ? 49.765 37.070 29.127 1.00 25.21 368 GLU B CA 1
ATOM 6562 C C . GLU B 1 326 ? 50.687 38.009 29.897 1.00 25.82 368 GLU B C 1
ATOM 6563 O O . GLU B 1 326 ? 51.594 38.611 29.322 1.00 22.49 368 GLU B O 1
ATOM 6569 N N . THR B 1 327 ? 50.416 38.175 31.187 1.00 23.70 369 THR B N 1
ATOM 6570 C CA . THR B 1 327 ? 51.270 38.997 32.037 1.00 22.99 369 THR B CA 1
ATOM 6571 C C . THR B 1 327 ? 52.629 38.323 32.191 1.00 23.83 369 THR B C 1
ATOM 6572 O O . THR B 1 327 ? 53.671 38.978 32.135 1.00 20.53 369 THR B O 1
ATOM 6576 N N . LEU B 1 328 ? 52.608 37.004 32.356 1.00 26.66 370 LEU B N 1
ATOM 6577 C CA . LEU B 1 328 ? 53.841 36.234 32.488 1.00 24.92 370 LEU B CA 1
ATOM 6578 C C . LEU B 1 328 ? 54.609 36.204 31.169 1.00 31.00 370 LEU B C 1
ATOM 6579 O O . LEU B 1 328 ? 55.837 36.105 31.158 1.00 22.32 370 LEU B O 1
ATOM 6584 N N . ARG B 1 329 ? 53.885 36.294 30.058 1.00 25.77 371 ARG B N 1
ATOM 6585 C CA . ARG B 1 329 ? 54.529 36.412 28.755 1.00 28.61 371 ARG B CA 1
ATOM 6586 C C . ARG B 1 329 ? 55.177 37.787 28.643 1.00 30.17 371 ARG B C 1
ATOM 6587 O O . ARG B 1 329 ? 56.382 37.907 28.424 1.00 27.32 371 ARG B O 1
ATOM 6595 N N . MET B 1 330 ? 54.387 38.815 28.836 1.00 26.54 372 MET B N 1
ATOM 6596 C CA . MET B 1 330 ? 54.874 40.166 28.755 1.00 32.96 372 MET B CA 1
ATOM 6597 C C . MET B 1 330 ? 55.847 40.562 29.832 1.00 36.61 372 MET B C 1
ATOM 6598 O O . MET B 1 330 ? 56.782 41.282 29.589 1.00 29.69 372 MET B O 1
ATOM 6603 N N . HIS B 1 331 ? 55.581 40.075 31.029 1.00 33.96 373 HIS B N 1
ATOM 6604 C CA . HIS B 1 331 ? 56.374 40.469 32.186 1.00 28.93 373 HIS B CA 1
ATOM 6605 C C . HIS B 1 331 ? 56.833 39.277 33.019 1.00 30.63 373 HIS B C 1
ATOM 6606 O O . HIS B 1 331 ? 56.441 39.131 34.177 1.00 28.67 373 HIS B O 1
ATOM 6613 N N . MET B 1 332 ? 57.728 38.472 32.456 1.00 28.65 374 MET B N 1
ATOM 6614 C CA . MET B 1 332 ? 58.348 37.387 33.208 1.00 29.63 374 MET B CA 1
ATOM 6615 C C . MET B 1 332 ? 59.144 37.988 34.361 1.00 27.77 374 MET B C 1
ATOM 6616 O O . MET B 1 332 ? 59.939 38.905 34.155 1.00 29.03 374 MET B O 1
ATOM 6621 N N . PRO B 1 333 ? 58.953 37.455 35.577 1.00 24.81 375 PRO B N 1
ATOM 6622 C CA . PRO B 1 333 ? 59.607 38.069 36.729 1.00 24.63 375 PRO B CA 1
ATOM 6623 C C . PRO B 1 333 ? 61.129 37.942 36.698 1.00 26.11 375 PRO B C 1
ATOM 6624 O O . PRO B 1 333 ? 61.831 38.857 37.126 1.00 27.32 375 PRO B O 1
ATOM 6628 N N . LEU B 1 334 ? 61.630 36.817 36.199 1.00 26.24 376 LEU B N 1
ATOM 6629 C CA . LEU B 1 334 ? 63.066 36.647 35.995 1.00 26.01 376 LEU B CA 1
ATOM 6630 C C . LEU B 1 334 ? 63.412 36.958 34.543 1.00 27.66 376 LEU B C 1
ATOM 6631 O O . LEU B 1 334 ? 62.981 36.251 33.632 1.00 26.93 376 LEU B O 1
ATOM 6636 N N . HIS B 1 335 ? 64.194 38.011 34.325 1.00 32.76 377 HIS B N 1
ATOM 6637 C CA . HIS B 1 335 ? 64.542 38.416 32.964 1.00 36.99 377 HIS B CA 1
ATOM 6638 C C . HIS B 1 335 ? 65.594 37.491 32.361 1.00 33.48 377 HIS B C 1
ATOM 6639 O O . HIS B 1 335 ? 65.686 37.356 31.141 1.00 34.71 377 HIS B O 1
ATOM 6646 N N . SER B 1 336 ? 66.351 36.814 33.218 1.00 31.12 378 SER B N 1
ATOM 6647 C CA . SER B 1 336 ? 67.328 35.836 32.753 1.00 39.07 378 SER B CA 1
ATOM 6648 C C . SER B 1 336 ? 67.609 34.766 33.805 1.00 38.48 378 SER B C 1
ATOM 6649 O O . SER B 1 336 ? 67.366 34.960 34.996 1.00 35.47 378 SER B O 1
ATOM 6652 N N . ILE B 1 337 ? 68.175 33.656 33.344 1.00 33.85 379 ILE B N 1
ATOM 6653 C CA . ILE B 1 337 ? 68.432 32.486 34.176 1.00 31.96 379 ILE B CA 1
ATOM 6654 C C . ILE B 1 337 ? 69.826 31.952 33.865 1.00 30.27 379 ILE B C 1
ATOM 6655 O O . ILE B 1 337 ? 70.148 31.699 32.705 1.00 30.54 379 ILE B O 1
ATOM 6660 N N . PHE B 1 338 ? 70.628 31.740 34.856 1.00 29.86 380 PHE B N 1
ATOM 6661 C CA . PHE B 1 338 ? 71.922 31.269 34.509 1.00 31.89 380 PHE B CA 1
ATOM 6662 C C . PHE B 1 338 ? 72.523 30.181 35.350 1.00 29.73 380 PHE B C 1
ATOM 6663 O O . PHE B 1 338 ? 72.047 29.846 36.382 1.00 27.96 380 PHE B O 1
ATOM 6671 N N . ARG B 1 339 ? 73.525 29.565 34.791 1.00 25.22 381 ARG B N 1
ATOM 6672 C CA . ARG B 1 339 ? 74.269 28.515 35.476 1.00 24.82 381 ARG B CA 1
ATOM 6673 C C . ARG B 1 339 ? 75.756 28.780 35.262 1.00 27.77 381 ARG B C 1
ATOM 6674 O O . ARG B 1 339 ? 76.145 29.311 34.222 1.00 29.05 381 ARG B O 1
ATOM 6682 N N . LYS B 1 340 ? 76.590 28.415 36.231 1.00 26.35 382 LYS B N 1
ATOM 6683 C CA . LYS B 1 340 ? 78.033 28.478 36.012 1.00 31.00 382 LYS B CA 1
ATOM 6684 C C . LYS B 1 340 ? 78.488 27.190 35.335 1.00 28.13 382 LYS B C 1
ATOM 6685 O O . LYS B 1 340 ? 78.049 26.097 35.694 1.00 30.57 382 LYS B O 1
ATOM 6691 N N . VAL B 1 341 ? 79.332 27.333 34.319 1.00 26.30 383 VAL B N 1
ATOM 6692 C CA . VAL B 1 341 ? 79.824 26.187 33.563 1.00 29.18 383 VAL B CA 1
ATOM 6693 C C . VAL B 1 341 ? 80.999 25.534 34.285 1.00 30.42 383 VAL B C 1
ATOM 6694 O O . VAL B 1 341 ? 82.023 26.172 34.528 1.00 30.67 383 VAL B O 1
ATOM 6698 N N . THR B 1 342 ? 80.825 24.271 34.660 1.00 31.74 384 THR B N 1
ATOM 6699 C CA . THR B 1 342 ? 81.827 23.553 35.443 1.00 36.80 384 THR B CA 1
ATOM 6700 C C . THR B 1 342 ? 82.679 22.630 34.577 1.00 36.93 384 THR B C 1
ATOM 6701 O O . THR B 1 342 ? 83.714 22.129 35.016 1.00 42.90 384 THR B O 1
ATOM 6705 N N . ASN B 1 343 ? 82.209 22.378 33.360 1.00 39.33 385 ASN B N 1
ATOM 6706 C CA . ASN B 1 343 ? 82.936 21.559 32.396 1.00 43.04 385 ASN B CA 1
ATOM 6707 C C . ASN B 1 343 ? 82.739 22.113 30.991 1.00 42.53 385 ASN B C 1
ATOM 6708 O O . ASN B 1 343 ? 81.626 22.491 30.625 1.00 46.77 385 ASN B O 1
ATOM 6713 N N . PRO B 1 344 ? 83.816 22.166 30.193 1.00 48.33 386 PRO B N 1
ATOM 6714 C CA . PRO B 1 344 ? 83.681 22.695 28.840 1.00 41.45 386 PRO B CA 1
ATOM 6715 C C . PRO B 1 344 ? 82.507 22.052 28.109 1.00 45.47 386 PRO B C 1
ATOM 6716 O O . PRO B 1 344 ? 82.352 20.831 28.137 1.00 43.20 386 PRO B O 1
ATOM 6720 N N . LEU B 1 345 ? 81.681 22.878 27.475 1.00 43.23 387 LEU B N 1
ATOM 6721 C CA . LEU B 1 345 ? 80.446 22.405 26.861 1.00 45.78 387 LEU B CA 1
ATOM 6722 C C . LEU B 1 345 ? 80.406 22.623 25.353 1.00 47.93 387 LEU B C 1
ATOM 6723 O O . LEU B 1 345 ? 80.533 23.747 24.867 1.00 51.21 387 LEU B O 1
ATOM 6728 N N . ARG B 1 346 ? 80.149 21.566 24.632 1.00 45.82 388 ARG B N 1
ATOM 6729 C CA . ARG B 1 346 ? 79.972 21.709 23.232 1.00 50.88 388 ARG B CA 1
ATOM 6730 C C . ARG B 1 346 ? 78.514 22.001 22.978 1.00 49.31 388 ARG B C 1
ATOM 6731 O O . ARG B 1 346 ? 77.645 21.357 23.509 1.00 44.64 388 ARG B O 1
ATOM 6739 N N . ILE B 1 347 ? 78.285 23.003 22.160 1.00 47.07 389 ILE B N 1
ATOM 6740 C CA . ILE B 1 347 ? 76.937 23.412 21.776 1.00 50.09 389 ILE B CA 1
ATOM 6741 C C . ILE B 1 347 ? 76.500 22.648 20.530 1.00 53.29 389 ILE B C 1
ATOM 6742 O O . ILE B 1 347 ? 77.075 22.827 19.456 1.00 56.09 389 ILE B O 1
ATOM 6747 N N . PRO B 1 348 ? 75.479 21.789 20.670 1.00 56.76 390 PRO B N 1
ATOM 6748 C CA . PRO B 1 348 ? 75.068 20.892 19.594 1.00 54.24 390 PRO B CA 1
ATOM 6749 C C . PRO B 1 348 ? 74.707 21.613 18.299 1.00 59.93 390 PRO B C 1
ATOM 6750 O O . PRO B 1 348 ? 74.067 22.664 18.327 1.00 66.35 390 PRO B O 1
ATOM 6754 N N . GLU B 1 349 ? 75.127 21.040 17.176 1.00 60.63 391 GLU B N 1
ATOM 6755 C CA . GLU B 1 349 ? 74.829 21.592 15.859 1.00 62.28 391 GLU B CA 1
ATOM 6756 C C . GLU B 1 349 ? 75.601 22.881 15.601 1.00 63.04 391 GLU B C 1
ATOM 6757 O O . GLU B 1 349 ? 75.217 23.691 14.757 1.00 78.72 391 GLU B O 1
ATOM 6763 N N . THR B 1 350 ? 76.719 23.037 16.303 1.00 62.90 392 THR B N 1
ATOM 6764 C CA . THR B 1 350 ? 77.627 24.153 16.066 1.00 59.61 392 THR B CA 1
ATOM 6765 C C . THR B 1 350 ? 79.072 23.708 16.268 1.00 57.64 392 THR B C 1
ATOM 6766 O O . THR B 1 350 ? 79.340 22.549 16.585 1.00 55.64 392 THR B O 1
ATOM 6770 N N . ASN B 1 351 ? 79.998 24.634 16.049 1.00 57.29 393 ASN B N 1
ATOM 6771 C CA . ASN B 1 351 ? 81.412 24.392 16.312 1.00 61.93 393 ASN B CA 1
ATOM 6772 C C . ASN B 1 351 ? 81.852 25.135 17.568 1.00 57.36 393 ASN B C 1
ATOM 6773 O O . ASN B 1 351 ? 83.039 25.193 17.885 1.00 53.42 393 ASN B O 1
ATOM 6778 N N . TYR B 1 352 ? 80.881 25.692 18.284 1.00 52.06 394 TYR B N 1
ATOM 6779 C CA . TYR B 1 352 ? 81.159 26.439 19.504 1.00 46.27 394 TYR B CA 1
ATOM 6780 C C . TYR B 1 352 ? 81.443 25.524 20.690 1.00 39.40 394 TYR B C 1
ATOM 6781 O O . TYR B 1 352 ? 80.777 24.508 20.888 1.00 45.09 394 TYR B O 1
ATOM 6790 N N . ILE B 1 353 ? 82.360 25.937 21.513 1.00 39.19 395 ILE B N 1
ATOM 6791 C CA . ILE B 1 353 ? 82.582 25.285 22.761 1.00 41.93 395 ILE B CA 1
ATOM 6792 C C . ILE B 1 353 ? 82.522 26.392 23.811 1.00 41.64 395 ILE B C 1
ATOM 6793 O O . ILE B 1 353 ? 83.112 27.425 23.633 1.00 37.24 395 ILE B O 1
ATOM 6798 N N . VAL B 1 354 ? 81.796 26.164 24.892 1.00 36.39 396 VAL B N 1
ATOM 6799 C CA . VAL B 1 354 ? 81.673 27.117 25.990 1.00 33.20 396 VAL B CA 1
ATOM 6800 C C . VAL B 1 354 ? 82.631 26.732 27.112 1.00 33.05 396 VAL B C 1
ATOM 6801 O O . VAL B 1 354 ? 82.416 25.738 27.806 1.00 36.57 396 VAL B O 1
ATOM 6805 N N . PRO B 1 355 ? 83.677 27.546 27.314 1.00 34.74 397 PRO B N 1
ATOM 6806 C CA . PRO B 1 355 ? 84.717 27.208 28.278 1.00 35.93 397 PRO B CA 1
ATOM 6807 C C . PRO B 1 355 ? 84.203 27.095 29.707 1.00 40.24 397 PRO B C 1
ATOM 6808 O O . PRO B 1 355 ? 83.173 27.671 30.057 1.00 39.54 397 PRO B O 1
ATOM 6812 N N . LYS B 1 356 ? 84.902 26.286 30.495 1.00 35.98 398 LYS B N 1
ATOM 6813 C CA . LYS B 1 356 ? 84.674 26.209 31.932 1.00 38.95 398 LYS B CA 1
ATOM 6814 C C . LYS B 1 356 ? 84.905 27.581 32.562 1.00 38.25 398 LYS B C 1
ATOM 6815 O O . LYS B 1 356 ? 85.831 28.298 32.183 1.00 41.24 398 LYS B O 1
ATOM 6821 N N . GLY B 1 357 ? 84.025 27.967 33.479 1.00 35.08 399 GLY B N 1
ATOM 6822 C CA . GLY B 1 357 ? 84.144 29.254 34.159 1.00 34.30 399 GLY B CA 1
ATOM 6823 C C . GLY B 1 357 ? 83.181 30.297 33.623 1.00 30.99 399 GLY B C 1
ATOM 6824 O O . GLY B 1 357 ? 82.918 31.306 34.278 1.00 36.48 399 GLY B O 1
ATOM 6825 N N . HIS B 1 358 ? 82.741 30.106 32.385 1.00 32.55 400 HIS B N 1
ATOM 6826 C CA . HIS B 1 358 ? 81.689 30.941 31.819 1.00 33.34 400 HIS B CA 1
ATOM 6827 C C . HIS B 1 358 ? 80.393 30.751 32.596 1.00 29.26 400 HIS B C 1
ATOM 6828 O O . HIS B 1 358 ? 80.239 29.790 33.351 1.00 33.07 400 HIS B O 1
ATOM 6835 N N . TYR B 1 359 ? 79.490 31.712 32.444 1.00 35.49 401 TYR B N 1
ATOM 6836 C CA . TYR B 1 359 ? 78.114 31.550 32.898 1.00 33.96 401 TYR B CA 1
ATOM 6837 C C . TYR B 1 359 ? 77.210 31.448 31.675 1.00 35.70 401 TYR B C 1
ATOM 6838 O O . TYR B 1 359 ? 77.161 32.371 30.863 1.00 43.77 401 TYR B O 1
ATOM 6847 N N . VAL B 1 360 ? 76.536 30.314 31.510 1.00 30.18 402 VAL B N 1
ATOM 6848 C CA . VAL B 1 360 ? 75.556 30.184 30.436 1.00 30.18 402 VAL B CA 1
ATOM 6849 C C . VAL B 1 360 ? 74.261 30.864 30.863 1.00 30.37 402 VAL B C 1
ATOM 6850 O O . VAL B 1 360 ? 73.828 30.742 32.009 1.00 31.09 402 VAL B O 1
ATOM 6854 N N . LEU B 1 361 ? 73.710 31.666 29.960 1.00 29.74 403 LEU B N 1
ATOM 6855 C CA . LEU B 1 361 ? 72.536 32.470 30.264 1.00 28.85 403 LEU B CA 1
ATOM 6856 C C . LEU B 1 361 ? 71.416 32.182 29.277 1.00 29.63 403 LEU B C 1
ATOM 6857 O O . LEU B 1 361 ? 71.630 32.149 28.065 1.00 29.92 403 LEU B O 1
ATOM 6862 N N . VAL B 1 362 ? 70.225 31.939 29.810 1.00 26.51 404 VAL B N 1
ATOM 6863 C CA . VAL B 1 362 ? 69.078 31.710 28.950 1.00 30.08 404 VAL B CA 1
ATOM 6864 C C . VAL B 1 362 ? 67.966 32.666 29.359 1.00 30.15 404 VAL B C 1
ATOM 6865 O O . VAL B 1 362 ? 67.924 33.147 30.492 1.00 26.57 404 VAL B O 1
ATOM 6869 N N . SER B 1 363 ? 67.220 33.111 28.356 1.00 32.02 405 SER B N 1
ATOM 6870 C CA . SER B 1 363 ? 66.226 34.148 28.577 1.00 30.11 405 SER B CA 1
ATOM 6871 C C . SER B 1 363 ? 64.927 33.897 27.826 1.00 29.53 405 SER B C 1
ATOM 6872 O O . SER B 1 363 ? 64.701 34.447 26.748 1.00 28.12 405 SER B O 1
ATOM 6875 N N . PRO B 1 364 ? 64.004 33.189 28.486 1.00 27.99 406 PRO B N 1
ATOM 6876 C CA . PRO B 1 364 ? 62.691 32.937 27.913 1.00 27.35 406 PRO B CA 1
ATOM 6877 C C . PRO B 1 364 ? 61.920 34.234 27.684 1.00 28.95 406 PRO B C 1
ATOM 6878 O O . PRO B 1 364 ? 61.142 34.318 26.734 1.00 27.29 406 PRO B O 1
ATOM 6882 N N . GLY B 1 365 ? 62.145 35.240 28.524 1.00 31.75 407 GLY B N 1
ATOM 6883 C CA . GLY B 1 365 ? 61.483 36.526 28.344 1.00 30.94 407 GLY B CA 1
ATOM 6884 C C . GLY B 1 365 ? 61.784 37.081 26.965 1.00 29.20 407 GLY B C 1
ATOM 6885 O O . GLY B 1 365 ? 60.925 37.705 26.342 1.00 27.82 407 GLY B O 1
ATOM 6886 N N . TYR B 1 366 ? 63.005 36.872 26.484 1.00 27.75 408 TYR B N 1
ATOM 6887 C CA . TYR B 1 366 ? 63.355 37.307 25.135 1.00 29.69 408 TYR B CA 1
ATOM 6888 C C . TYR B 1 366 ? 62.382 36.726 24.115 1.00 26.95 408 TYR B C 1
ATOM 6889 O O . TYR B 1 366 ? 61.838 37.446 23.278 1.00 32.65 408 TYR B O 1
ATOM 6898 N N . ALA B 1 367 ? 62.181 35.415 24.186 1.00 24.81 409 ALA B N 1
ATOM 6899 C CA . ALA B 1 367 ? 61.320 34.713 23.238 1.00 24.54 409 ALA B CA 1
ATOM 6900 C C . ALA B 1 367 ? 59.855 35.096 23.421 1.00 28.97 409 ALA B C 1
ATOM 6901 O O . ALA B 1 367 ? 59.093 35.156 22.457 1.00 26.88 409 ALA B O 1
ATOM 6903 N N . HIS B 1 368 ? 59.463 35.329 24.669 1.00 24.69 410 HIS B N 1
ATOM 6904 C CA . HIS B 1 368 ? 58.099 35.741 24.988 1.00 25.84 410 HIS B CA 1
ATOM 6905 C C . HIS B 1 368 ? 57.735 37.023 24.252 1.00 26.49 410 HIS B C 1
ATOM 6906 O O . HIS B 1 368 ? 56.576 37.257 23.909 1.00 24.71 410 HIS B O 1
ATOM 6913 N N . THR B 1 369 ? 58.723 37.903 24.141 1.00 27.90 411 THR B N 1
ATOM 6914 C CA . THR B 1 369 ? 58.500 39.271 23.683 1.00 27.96 411 THR B CA 1
ATOM 6915 C C . THR B 1 369 ? 59.034 39.517 22.277 1.00 29.73 411 THR B C 1
ATOM 6916 O O . THR B 1 369 ? 59.149 40.660 21.834 1.00 28.14 411 THR B O 1
ATOM 6920 N N . SER B 1 370 ? 59.316 38.432 21.567 1.00 33.49 412 SER B N 1
ATOM 6921 C CA . SER B 1 370 ? 59.917 38.514 20.241 1.00 34.84 412 SER B CA 1
ATOM 6922 C C . SER B 1 370 ? 58.906 38.262 19.127 1.00 34.17 412 SER B C 1
ATOM 6923 O O . SER B 1 370 ? 58.141 37.299 19.172 1.00 30.63 412 SER B O 1
ATOM 6926 N N . GLU B 1 371 ? 58.946 39.115 18.109 1.00 38.71 413 GLU B N 1
ATOM 6927 C CA . GLU B 1 371 ? 58.110 38.952 16.924 1.00 38.99 413 GLU B CA 1
ATOM 6928 C C . GLU B 1 371 ? 58.303 37.573 16.311 1.00 38.27 413 GLU B C 1
ATOM 6929 O O . GLU B 1 371 ? 57.427 37.050 15.622 1.00 41.58 413 GLU B O 1
ATOM 6935 N N . ARG B 1 372 ? 59.487 37.015 16.529 1.00 38.29 414 ARG B N 1
ATOM 6936 C CA . ARG B 1 372 ? 59.819 35.715 15.968 1.00 36.91 414 ARG B CA 1
ATOM 6937 C C . ARG B 1 372 ? 58.853 34.631 16.430 1.00 35.44 414 ARG B C 1
ATOM 6938 O O . ARG B 1 372 ? 58.619 33.664 15.702 1.00 37.82 414 ARG B O 1
ATOM 6946 N N . TYR B 1 373 ? 58.328 34.747 17.646 1.00 34.55 415 TYR B N 1
ATOM 6947 C CA . TYR B 1 373 ? 57.420 33.749 18.185 1.00 28.26 415 TYR B CA 1
ATOM 6948 C C . TYR B 1 373 ? 56.006 34.165 18.534 1.00 31.86 415 TYR B C 1
ATOM 6949 O O . TYR B 1 373 ? 55.146 33.370 18.505 1.00 37.20 415 TYR B O 1
ATOM 6958 N N . PHE B 1 374 ? 55.784 35.406 18.889 1.00 33.61 416 PHE B N 1
ATOM 6959 C CA . PHE B 1 374 ? 54.439 35.875 19.208 1.00 32.48 416 PHE B CA 1
ATOM 6960 C C . PHE B 1 374 ? 54.064 37.105 18.385 1.00 33.33 416 PHE B C 1
ATOM 6961 O O . PHE B 1 374 ? 54.823 38.073 18.325 1.00 33.76 416 PHE B O 1
ATOM 6969 N N . ASP B 1 375 ? 52.899 37.065 17.745 1.00 39.41 417 ASP B N 1
ATOM 6970 C CA . ASP B 1 375 ? 52.414 38.192 16.954 1.00 46.06 417 ASP B CA 1
ATOM 6971 C C . ASP B 1 375 ? 52.153 39.418 17.825 1.00 48.80 417 ASP B C 1
ATOM 6972 O O . ASP B 1 375 ? 51.523 39.319 18.877 1.00 43.70 417 ASP B O 1
ATOM 6977 N N . ASN B 1 376 ? 52.627 40.574 17.371 1.00 40.32 418 ASN B N 1
ATOM 6978 C CA . ASN B 1 376 ? 52.376 41.832 18.065 1.00 42.02 418 ASN B CA 1
ATOM 6979 C C . ASN B 1 376 ? 52.675 41.651 19.551 1.00 41.79 418 ASN B C 1
ATOM 6980 O O . ASN B 1 376 ? 51.805 41.869 20.395 1.00 37.11 418 ASN B O 1
ATOM 6985 N N . PRO B 1 377 ? 53.932 41.317 19.874 1.00 37.72 419 PRO B N 1
ATOM 6986 C CA . PRO B 1 377 ? 54.352 40.958 21.226 1.00 32.42 419 PRO B CA 1
ATOM 6987 C C . PRO B 1 377 ? 54.174 42.069 22.255 1.00 36.10 419 PRO B C 1
ATOM 6988 O O . PRO B 1 377 ? 54.050 41.793 23.449 1.00 31.59 419 PRO B O 1
ATOM 6992 N N . GLU B 1 378 ? 54.153 43.314 21.793 1.00 35.11 420 GLU B N 1
ATOM 6993 C CA . GLU B 1 378 ? 54.040 44.457 22.694 1.00 36.53 420 GLU B CA 1
ATOM 6994 C C . GLU B 1 378 ? 52.593 44.723 23.100 1.00 36.36 420 GLU B C 1
ATOM 6995 O O . GLU B 1 378 ? 52.327 45.538 23.983 1.00 39.64 420 GLU B O 1
ATOM 7001 N N . ASP B 1 379 ? 51.664 44.014 22.469 1.00 31.01 421 ASP B N 1
ATOM 7002 C CA . ASP B 1 379 ? 50.247 44.169 22.779 1.00 32.21 421 ASP B CA 1
ATOM 7003 C C . ASP B 1 379 ? 49.801 43.184 23.856 1.00 31.27 421 ASP B C 1
ATOM 7004 O O . ASP B 1 379 ? 49.903 41.969 23.684 1.00 32.08 421 ASP B O 1
ATOM 7009 N N . PHE B 1 380 ? 49.324 43.724 24.972 1.00 26.29 422 PHE B N 1
ATOM 7010 C CA . PHE B 1 380 ? 48.762 42.912 26.043 1.00 23.43 422 PHE B CA 1
ATOM 7011 C C . PHE B 1 380 ? 47.400 42.380 25.611 1.00 28.81 422 PHE B C 1
ATOM 7012 O O . PHE B 1 380 ? 46.415 43.118 25.588 1.00 29.30 422 PHE B O 1
ATOM 7020 N N . ASP B 1 381 ? 47.373 41.122 25.187 1.00 28.03 423 ASP B N 1
ATOM 7021 C CA . ASP B 1 381 ? 46.155 40.513 24.666 1.00 28.71 423 ASP B CA 1
ATOM 7022 C C . ASP B 1 381 ? 45.946 39.116 25.239 1.00 29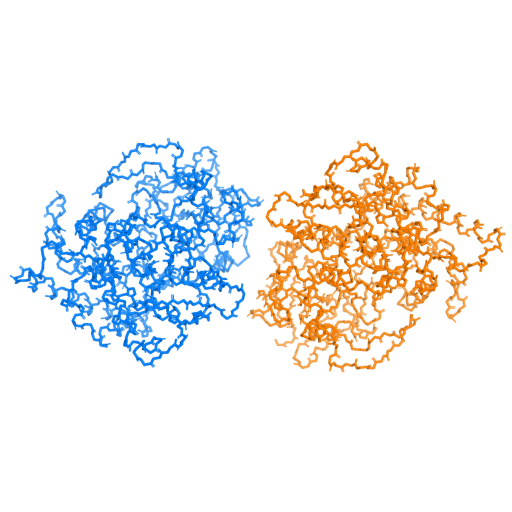.57 423 ASP B C 1
ATOM 7023 O O . ASP B 1 381 ? 46.471 38.140 24.704 1.00 32.43 423 ASP B O 1
ATOM 7028 N N . PRO B 1 382 ? 45.144 39.010 26.308 1.00 26.28 424 PRO B N 1
ATOM 7029 C CA . PRO B 1 382 ? 44.931 37.694 26.898 1.00 32.03 424 PRO B CA 1
ATOM 7030 C C . PRO B 1 382 ? 44.206 36.727 25.966 1.00 32.19 424 PRO B C 1
ATOM 7031 O O . PRO B 1 382 ? 44.333 35.513 26.126 1.00 33.49 424 PRO B O 1
ATOM 7035 N N . THR B 1 383 ? 43.530 37.252 24.948 1.00 31.77 425 THR B N 1
ATOM 7036 C CA . THR B 1 383 ? 42.743 36.411 24.050 1.00 34.83 425 THR B CA 1
ATOM 7037 C C . THR B 1 383 ? 43.625 35.542 23.156 1.00 32.07 425 THR B C 1
ATOM 7038 O O . THR B 1 383 ? 43.149 34.579 22.555 1.00 36.37 425 THR B O 1
ATOM 7042 N N . ARG B 1 384 ? 44.907 35.881 23.071 1.00 26.28 426 ARG B N 1
ATOM 7043 C CA . ARG B 1 384 ? 45.829 35.142 22.215 1.00 24.82 426 ARG B CA 1
ATOM 7044 C C . ARG B 1 384 ? 46.005 33.712 22.715 1.00 28.25 426 ARG B C 1
ATOM 7045 O O . ARG B 1 384 ? 46.410 32.825 21.965 1.00 32.21 426 ARG B O 1
ATOM 7053 N N . TRP B 1 385 ? 45.577 33.477 23.951 1.00 29.37 427 TRP B N 1
ATOM 7054 C CA . TRP B 1 385 ? 45.775 32.182 24.597 1.00 28.86 427 TRP B CA 1
ATOM 7055 C C . TRP B 1 385 ? 44.636 31.209 24.307 1.00 34.32 427 TRP B C 1
ATOM 7056 O O . TRP B 1 385 ? 44.706 30.035 24.671 1.00 30.42 427 TRP B O 1
ATOM 7067 N N . ASP B 1 386 ? 43.628 31.680 23.581 1.00 40.28 428 ASP B N 1
ATOM 7068 C CA . ASP B 1 386 ? 42.567 30.803 23.097 1.00 42.91 428 ASP B CA 1
ATOM 7069 C C . ASP B 1 386 ? 42.882 30.342 21.677 1.00 43.43 428 ASP B C 1
ATOM 7070 O O . ASP B 1 386 ? 42.207 29.466 21.136 1.00 49.66 428 ASP B O 1
ATOM 7075 N N . THR B 1 387 ? 43.901 30.945 21.073 1.00 40.59 429 THR B N 1
ATOM 7076 C CA . THR B 1 387 ? 44.308 30.594 19.714 1.00 42.87 429 THR B CA 1
ATOM 7077 C C . THR B 1 387 ? 45.361 29.490 19.732 1.00 50.89 429 THR B C 1
ATOM 7078 O O . THR B 1 387 ? 46.118 29.355 20.693 1.00 56.99 429 THR B O 1
ATOM 7082 N N . ALA B 1 388 ? 45.466 28.767 18.622 1.00 53.31 430 ALA B N 1
ATOM 7083 C CA . ALA B 1 388 ? 46.310 27.576 18.553 1.00 51.40 430 ALA B CA 1
ATOM 7084 C C . ALA B 1 388 ? 47.785 27.911 18.347 1.00 49.16 430 ALA B C 1
ATOM 7085 O O . ALA B 1 388 ? 48.664 27.150 18.751 1.00 56.74 430 ALA B O 1
ATOM 7087 N N . ALA B 1 389 ? 48.049 29.036 17.691 1.00 45.49 431 ALA B N 1
ATOM 7088 C CA . ALA B 1 389 ? 49.423 29.490 17.489 1.00 44.24 431 ALA B CA 1
ATOM 7089 C C . ALA B 1 389 ? 50.111 29.710 18.833 1.00 48.60 431 ALA B C 1
ATOM 7090 O O . ALA B 1 389 ? 51.255 29.302 19.032 1.00 56.32 431 ALA B O 1
ATOM 7092 N N . ALA B 1 390 ? 49.399 30.350 19.755 1.00 40.47 432 ALA B N 1
ATOM 7093 C CA . ALA B 1 390 ? 49.919 30.597 21.096 1.00 43.29 432 ALA B CA 1
ATOM 7094 C C . ALA B 1 390 ? 50.049 29.284 21.862 1.00 46.15 432 ALA B C 1
ATOM 7095 O O . ALA B 1 390 ? 51.096 28.988 22.437 1.00 52.92 432 ALA B O 1
ATOM 7097 N N . LYS B 1 391 ? 48.963 28.519 21.893 1.00 50.08 433 LYS B N 1
ATOM 7098 C CA . LYS B 1 391 ? 48.969 27.203 22.523 1.00 53.53 433 LYS B CA 1
ATOM 7099 C C . LYS B 1 391 ? 50.212 26.426 22.102 1.00 58.56 433 LYS B C 1
ATOM 7100 O O . LYS B 1 391 ? 50.916 25.850 22.931 1.00 52.60 433 LYS B O 1
ATOM 7106 N N . ALA B 1 392 ? 50.461 26.410 20.797 1.00 51.77 434 ALA B N 1
ATOM 7107 C CA . ALA B 1 392 ? 51.591 25.678 20.233 1.00 56.69 434 ALA B CA 1
ATOM 7108 C C . ALA B 1 392 ? 52.914 26.190 20.790 1.00 59.63 434 ALA B C 1
ATOM 7109 O O . ALA B 1 392 ? 53.884 25.442 20.905 1.00 54.58 434 ALA B O 1
ATOM 7111 N N . ASN B 1 393 ? 52.932 27.467 21.157 1.00 56.98 435 ASN B N 1
ATOM 7112 C CA . ASN B 1 393 ? 54.153 28.114 21.628 1.00 49.88 435 ASN B CA 1
ATOM 7113 C C . ASN B 1 393 ? 54.532 27.668 23.035 1.00 47.98 435 ASN B C 1
ATOM 7114 O O . ASN B 1 393 ? 55.673 27.835 23.466 1.00 46.77 435 ASN B O 1
ATOM 7119 N N . SER B 1 394 ? 53.556 27.128 23.756 1.00 43.39 436 SER B N 1
ATOM 7120 C CA . SER B 1 394 ? 53.780 26.662 25.118 1.00 48.32 436 SER B CA 1
ATOM 7121 C C . SER B 1 394 ? 54.220 25.203 25.101 1.00 56.30 436 SER B C 1
ATOM 7122 O O . SER B 1 394 ? 54.442 24.597 26.149 1.00 57.81 436 SER B O 1
ATOM 7125 N N . VAL B 1 395 ? 54.413 24.670 23.900 1.00 55.40 437 VAL B N 1
ATOM 7126 C CA . VAL B 1 395 ? 54.694 23.246 23.739 1.00 56.97 437 VAL B CA 1
ATOM 7127 C C . VAL B 1 395 ? 56.054 22.960 23.111 1.00 56.51 437 VAL B C 1
ATOM 7128 O O . VAL B 1 395 ? 56.490 23.643 22.183 1.00 60.97 437 VAL B O 1
ATOM 7132 N N . SER B 1 396 ? 56.732 21.965 23.672 1.00 57.98 438 SER B N 1
ATOM 7133 C CA . SER B 1 396 ? 58.083 21.605 23.255 1.00 59.67 438 SER B CA 1
ATOM 7134 C C . SER B 1 396 ? 58.040 20.483 22.225 1.00 76.48 438 SER B C 1
ATOM 7135 O O . SER B 1 396 ? 57.721 19.340 22.552 1.00 80.14 438 SER B O 1
ATOM 7138 N N . PHE B 1 397 ? 58.400 20.808 20.988 1.00 87.30 439 PHE B N 1
ATOM 7139 C CA . PHE B 1 397 ? 58.337 19.837 19.901 1.00 94.21 439 PHE B CA 1
ATOM 7140 C C . PHE B 1 397 ? 59.541 18.899 19.907 1.00 88.31 439 PHE B C 1
ATOM 7141 O O . PHE B 1 397 ? 59.722 18.107 18.982 1.00 96.62 439 PHE B O 1
ATOM 7149 N N . ASN B 1 398 ? 60.334 18.936 20.973 1.00 86.73 440 ASN B N 1
ATOM 7150 C CA . ASN B 1 398 ? 61.515 18.086 21.084 1.00 79.98 440 ASN B CA 1
ATOM 7151 C C . ASN B 1 398 ? 61.446 16.831 21.978 1.00 86.23 440 ASN B C 1
ATOM 7152 O O . ASN B 1 398 ? 61.957 15.789 21.620 1.00 88.98 440 ASN B O 1
ATOM 7157 N N . SER B 1 399 ? 60.805 16.916 23.128 1.00 87.56 441 SER B N 1
ATOM 7158 C CA . SER B 1 399 ? 60.761 15.765 24.028 1.00 88.30 441 SER B CA 1
ATOM 7159 C C . SER B 1 399 ? 59.427 15.653 24.760 1.00 86.89 441 SER B C 1
ATOM 7160 O O . SER B 1 399 ? 59.149 16.412 25.688 1.00 83.98 441 SER B O 1
ATOM 7163 N N . SER B 1 400 ? 58.647 14.641 24.394 1.00 84.07 442 SER B N 1
ATOM 7164 C CA . SER B 1 400 ? 57.337 14.411 24.995 1.00 82.08 442 SER B CA 1
ATOM 7165 C C . SER B 1 400 ? 57.454 13.590 26.274 1.00 76.29 442 SER B C 1
ATOM 7166 O O . SER B 1 400 ? 56.488 13.444 27.024 1.00 74.24 442 SER B O 1
ATOM 7169 N N . ASP B 1 401 ? 58.650 13.068 26.492 1.00 57.70 443 ASP B N 1
ATOM 7170 C CA . ASP B 1 401 ? 58.950 12.238 27.625 1.00 62.34 443 ASP B CA 1
ATOM 7171 C C . ASP B 1 401 ? 58.970 13.021 28.934 1.00 54.98 443 ASP B C 1
ATOM 7172 O O . ASP B 1 401 ? 58.966 14.220 28.904 1.00 46.61 443 ASP B O 1
ATOM 7177 N N . GLU B 1 402 ? 58.843 12.337 30.067 1.00 52.72 444 GLU B N 1
ATOM 7178 C CA . GLU B 1 402 ? 58.937 12.994 31.365 1.00 50.67 444 GLU B CA 1
ATOM 7179 C C . GLU B 1 402 ? 60.088 12.389 32.160 1.00 50.89 444 GLU B C 1
ATOM 7180 O O . GLU B 1 402 ? 60.534 11.276 31.881 1.00 55.49 444 GLU B O 1
ATOM 7186 N N . VAL B 1 403 ? 60.612 13.165 33.102 1.00 44.52 445 VAL B N 1
ATOM 7187 C CA . VAL B 1 403 ? 61.748 12.737 33.906 1.00 38.77 445 VAL B CA 1
ATOM 7188 C C . VAL B 1 403 ? 61.594 13.225 35.340 1.00 35.66 445 VAL B C 1
ATOM 7189 O O . VAL B 1 403 ? 61.048 14.301 35.585 1.00 37.98 445 VAL B O 1
ATOM 7193 N N . ASP B 1 404 ? 62.032 12.404 36.288 1.00 30.11 446 ASP B N 1
ATOM 7194 C CA . ASP B 1 404 ? 61.940 12.762 37.699 1.00 31.33 446 ASP B CA 1
ATOM 7195 C C . ASP B 1 404 ? 63.314 13.084 38.279 1.00 31.60 446 ASP B C 1
ATOM 7196 O O . ASP B 1 404 ? 64.162 12.199 38.413 1.00 37.74 446 ASP B O 1
ATOM 7201 N N . TYR B 1 405 ? 63.519 14.345 38.647 1.00 30.53 447 TYR B N 1
ATOM 7202 C CA . TYR B 1 405 ? 64.799 14.738 39.232 1.00 28.81 447 TYR B CA 1
ATOM 7203 C C . TYR B 1 405 ? 64.817 14.548 40.742 1.00 31.76 447 TYR B C 1
ATOM 7204 O O . TYR B 1 405 ? 65.865 14.669 41.378 1.00 28.47 447 TYR B O 1
ATOM 7213 N N . GLY B 1 406 ? 63.661 14.198 41.294 1.00 25.51 448 GLY B N 1
ATOM 7214 C CA . GLY B 1 406 ? 63.534 13.975 42.730 1.00 28.68 448 GLY B CA 1
ATOM 7215 C C . GLY B 1 406 ? 62.402 14.748 43.377 1.00 25.37 448 GLY B C 1
ATOM 7216 O O . GLY B 1 406 ? 62.063 14.515 44.540 1.00 27.20 448 GLY B O 1
ATOM 7217 N N . PHE B 1 407 ? 61.761 15.610 42.598 1.00 27.59 449 PHE B N 1
ATOM 7218 C CA . PHE B 1 407 ? 60.601 16.330 43.108 1.00 28.05 449 PHE B CA 1
ATOM 7219 C C . PHE B 1 407 ? 59.341 16.134 42.263 1.00 30.55 449 PHE B C 1
ATOM 7220 O O . PHE B 1 407 ? 58.367 16.868 42.428 1.00 33.53 449 PHE B O 1
ATOM 7228 N N . GLY B 1 408 ? 59.330 15.106 41.419 1.00 28.51 450 GLY B N 1
ATOM 7229 C CA . GLY B 1 408 ? 58.161 14.798 40.601 1.00 34.29 450 GLY B CA 1
ATOM 7230 C C . GLY B 1 408 ? 58.454 14.893 39.117 1.00 37.91 450 GLY B C 1
ATOM 7231 O O . GLY B 1 408 ? 59.410 15.549 38.703 1.00 32.23 450 GLY B O 1
ATOM 7232 N N . LYS B 1 409 ? 57.632 14.257 38.312 1.00 40.11 451 LYS B N 1
ATOM 7233 C CA . LYS B 1 409 ? 57.884 14.285 36.903 1.00 41.41 451 LYS B CA 1
ATOM 7234 C C . LYS B 1 409 ? 57.734 15.654 36.321 1.00 35.72 451 LYS B C 1
ATOM 7235 O O . LYS B 1 409 ? 56.800 16.347 36.606 1.00 33.92 451 LYS B O 1
ATOM 7241 N N . VAL B 1 410 ? 58.696 16.016 35.504 1.00 29.37 452 VAL B N 1
ATOM 7242 C CA . VAL B 1 410 ? 58.642 17.253 34.737 1.00 30.97 452 VAL B CA 1
ATOM 7243 C C . VAL B 1 410 ? 58.965 16.934 33.283 1.00 35.32 452 VAL B C 1
ATOM 7244 O O . VAL B 1 410 ? 59.487 15.863 32.973 1.00 46.39 452 VAL B O 1
ATOM 7248 N N . SER B 1 411 ? 58.640 17.864 32.393 1.00 39.53 453 SER B N 1
ATOM 7249 C CA . SER B 1 411 ? 58.884 17.666 30.970 1.00 40.03 453 SER B CA 1
ATOM 7250 C C . SER B 1 411 ? 60.374 17.530 30.677 1.00 40.18 453 SER B C 1
ATOM 7251 O O . SER B 1 411 ? 61.197 18.281 31.202 1.00 30.83 453 SER B O 1
ATOM 7254 N N . LYS B 1 412 ? 60.713 16.486 29.928 1.00 38.38 454 LYS B N 1
ATOM 7255 C CA . LYS B 1 412 ? 62.059 16.319 29.397 1.00 46.53 454 LYS B CA 1
ATOM 7256 C C . LYS B 1 412 ? 62.275 17.338 28.286 1.00 51.71 454 LYS B C 1
ATOM 7257 O O . LYS B 1 412 ? 63.402 17.736 27.994 1.00 48.32 454 LYS B O 1
ATOM 7263 N N . GLY B 1 413 ? 61.167 17.800 27.715 1.00 38.83 455 GLY B N 1
ATOM 7264 C CA . GLY B 1 413 ? 61.191 18.794 26.647 1.00 43.81 455 GLY B CA 1
ATOM 7265 C C . GLY B 1 413 ? 60.957 20.195 27.177 1.00 41.41 455 GLY B C 1
ATOM 7266 O O . GLY B 1 413 ? 59.925 20.479 27.785 1.00 46.02 455 GLY B O 1
ATOM 7267 N N . VAL B 1 414 ? 61.899 21.086 26.888 1.00 34.68 456 VAL B N 1
ATOM 7268 C CA . VAL B 1 414 ? 61.850 22.460 27.373 1.00 37.44 456 VAL B CA 1
ATOM 7269 C C . VAL B 1 414 ? 62.030 23.446 26.223 1.00 38.87 456 VAL B C 1
ATOM 7270 O O . VAL B 1 414 ? 62.302 24.627 26.439 1.00 41.02 456 VAL B O 1
ATOM 7274 N N . SER B 1 415 ? 61.748 22.976 25.013 1.00 37.47 457 SER B N 1
ATOM 7275 C CA . SER B 1 415 ? 62.079 23.721 23.803 1.00 41.59 457 SER B CA 1
ATOM 7276 C C . SER B 1 415 ? 60.926 24.608 23.340 1.00 36.98 457 SER B C 1
ATOM 7277 O O . SER B 1 415 ? 60.803 24.901 22.151 1.00 49.37 457 SER B O 1
ATOM 7280 N N . SER B 1 416 ? 60.069 25.012 24.270 1.00 37.01 458 SER B N 1
ATOM 7281 C CA . SER B 1 416 ? 58.954 25.890 23.936 1.00 36.81 458 SER B CA 1
ATOM 7282 C C . SER B 1 416 ? 59.427 27.316 24.201 1.00 35.03 458 SER B C 1
ATOM 7283 O O . SER B 1 416 ? 60.144 27.570 25.168 1.00 28.36 458 SER B O 1
ATOM 7286 N N . PRO B 1 417 ? 59.026 28.255 23.333 1.00 29.00 459 PRO B N 1
ATOM 7287 C CA . PRO B 1 417 ? 59.415 29.655 23.461 1.00 33.60 459 PRO B CA 1
ATOM 7288 C C . PRO B 1 417 ? 58.880 30.276 24.743 1.00 31.50 459 PRO B C 1
ATOM 7289 O O . PRO B 1 417 ? 59.547 31.110 25.357 1.00 25.87 459 PRO B O 1
ATOM 7293 N N . TYR B 1 418 ? 57.673 29.876 25.123 1.00 34.69 460 TYR B N 1
ATOM 7294 C CA . TYR B 1 418 ? 57.053 30.361 26.345 1.00 30.27 460 TYR B CA 1
ATOM 7295 C C . TYR B 1 418 ? 57.450 29.440 27.490 1.00 28.95 460 TYR B C 1
ATOM 7296 O O . TYR B 1 418 ? 57.066 28.270 27.514 1.00 32.00 460 TYR B O 1
ATOM 7305 N N . LEU B 1 419 ? 58.262 29.933 28.405 1.00 28.93 461 LEU B N 1
ATOM 7306 C CA . LEU B 1 419 ? 58.724 29.154 29.538 1.00 28.54 461 LEU B CA 1
ATOM 7307 C C . LEU B 1 419 ? 58.864 29.998 30.812 1.00 24.25 461 LEU B C 1
ATOM 7308 O O . LEU B 1 419 ? 59.915 30.063 31.374 1.00 20.84 461 LEU B O 1
ATOM 7313 N N . PRO B 1 420 ? 57.780 30.563 31.304 1.00 22.16 462 PRO B N 1
ATOM 7314 C CA . PRO B 1 420 ? 57.832 31.485 32.437 1.00 20.27 462 PRO B CA 1
ATOM 7315 C C . PRO B 1 420 ? 58.315 30.873 33.748 1.00 22.56 462 PRO B C 1
ATOM 7316 O O . PRO B 1 420 ? 58.801 31.590 34.624 1.00 21.67 462 PRO B O 1
ATOM 7320 N N . PHE B 1 421 ? 58.066 29.579 33.918 1.00 22.21 463 PHE B N 1
ATOM 7321 C CA . PHE B 1 421 ? 58.457 28.865 35.131 1.00 22.26 463 PHE B CA 1
ATOM 7322 C C . PHE B 1 421 ? 59.690 27.993 34.903 1.00 23.42 463 PHE B C 1
ATOM 7323 O O . PHE B 1 421 ? 60.001 27.115 35.708 1.00 21.77 463 PHE B O 1
ATOM 7331 N N . GLY B 1 422 ? 60.407 28.264 33.818 1.00 25.73 464 GLY B N 1
ATOM 7332 C CA . GLY B 1 422 ? 61.629 27.531 33.504 1.00 26.97 464 GLY B CA 1
ATOM 7333 C C . GLY B 1 422 ? 61.365 26.084 33.136 1.00 27.83 464 GLY B C 1
ATOM 7334 O O . GLY B 1 422 ? 60.260 25.722 32.733 1.00 31.72 464 GLY B O 1
ATOM 7335 N N . GLY B 1 423 ? 62.402 25.261 33.252 1.00 26.48 465 GLY B N 1
ATOM 7336 C CA . GLY B 1 423 ? 62.291 23.835 32.963 1.00 24.82 465 GLY B CA 1
ATOM 7337 C C . GLY B 1 423 ? 63.492 23.058 33.464 1.00 28.32 465 GLY B C 1
ATOM 7338 O O . GLY B 1 423 ? 64.467 23.641 33.940 1.00 23.80 465 GLY B O 1
ATOM 7339 N N . GLY B 1 424 ? 63.420 21.736 33.357 1.00 30.06 466 GLY B N 1
ATOM 7340 C CA . GLY B 1 424 ? 64.506 20.874 33.810 1.00 26.47 466 GLY B CA 1
ATOM 7341 C C . GLY B 1 424 ? 64.537 20.719 35.321 1.00 28.69 466 GLY B C 1
ATOM 7342 O O . GLY B 1 424 ? 63.530 20.941 35.994 1.00 26.65 466 GLY B O 1
ATOM 7343 N N . ARG B 1 425 ? 65.729 20.489 35.860 1.00 23.04 467 ARG B N 1
ATOM 7344 C CA . ARG B 1 425 ? 65.869 20.131 37.270 1.00 24.64 467 ARG B CA 1
ATOM 7345 C C . ARG B 1 425 ? 65.663 21.306 38.223 1.00 18.65 467 ARG B C 1
ATOM 7346 O O . ARG B 1 425 ? 65.325 21.108 39.390 1.00 21.00 467 ARG B O 1
ATOM 7354 N N . HIS B 1 426 ? 65.771 22.526 37.708 1.00 21.02 468 HIS B N 1
ATOM 7355 C CA . HIS B 1 426 ? 65.606 23.719 38.534 1.00 21.85 468 HIS B CA 1
ATOM 7356 C C . HIS B 1 426 ? 64.263 24.399 38.298 1.00 22.23 468 HIS B C 1
ATOM 7357 O O . HIS B 1 426 ? 64.019 25.506 38.777 1.00 23.68 468 HIS B O 1
ATOM 7364 N N . ARG B 1 427 ? 63.362 23.675 37.645 1.00 21.45 469 ARG B N 1
ATOM 7365 C CA . ARG B 1 427 ? 62.039 24.194 37.326 1.00 24.99 469 ARG B CA 1
ATOM 7366 C C . ARG B 1 427 ? 61.298 24.667 38.572 1.00 23.97 469 ARG B C 1
ATOM 7367 O O . ARG B 1 427 ? 61.481 24.119 39.660 1.00 23.32 469 ARG B O 1
ATOM 7375 N N . CYS B 1 428 ? 60.382 25.611 38.383 1.00 26.63 470 CYS B N 1
ATOM 7376 C CA . CYS B 1 428 ? 59.549 26.100 39.475 1.00 24.53 470 CYS B CA 1
ATOM 7377 C C . CYS B 1 428 ? 58.635 24.997 40.001 1.00 21.76 470 CYS B C 1
ATOM 7378 O O . CYS B 1 428 ? 58.125 24.180 39.234 1.00 21.10 470 CYS B O 1
ATOM 7381 N N . ILE B 1 429 ? 58.414 24.993 41.311 1.00 24.50 471 ILE B N 1
ATOM 7382 C CA . ILE B 1 429 ? 57.429 24.104 41.921 1.00 23.77 471 ILE B CA 1
ATOM 7383 C C . ILE B 1 429 ? 56.207 24.893 42.383 1.00 23.78 471 ILE B C 1
ATOM 7384 O O . ILE B 1 429 ? 55.261 24.327 42.931 1.00 25.32 471 ILE B O 1
ATOM 7389 N N . GLY B 1 430 ? 56.209 26.192 42.104 1.00 24.51 472 GLY B N 1
ATOM 7390 C CA . GLY B 1 430 ? 55.192 27.089 42.646 1.00 23.16 472 GLY B CA 1
ATOM 7391 C C . GLY B 1 430 ? 54.190 27.593 41.626 1.00 21.72 472 GLY B C 1
ATOM 7392 O O . GLY B 1 430 ? 53.395 28.487 41.916 1.00 27.37 472 GLY B O 1
ATOM 7393 N N . GLU B 1 431 ? 54.185 26.975 40.450 1.00 20.99 473 GLU B N 1
ATOM 7394 C CA . GLU B 1 431 ? 53.370 27.460 39.341 1.00 20.97 473 GLU B CA 1
ATOM 7395 C C . GLU B 1 431 ? 51.876 27.426 39.647 1.00 23.67 473 GLU B C 1
ATOM 7396 O O . GLU B 1 431 ? 51.155 28.385 39.371 1.00 25.21 473 GLU B O 1
ATOM 7402 N N . GLN B 1 432 ? 51.413 26.302 40.182 1.00 23.35 474 GLN B N 1
ATOM 7403 C CA . GLN B 1 432 ? 49.990 26.120 40.455 1.00 28.00 474 GLN B CA 1
ATOM 7404 C C . GLN B 1 432 ? 49.546 26.984 41.633 1.00 24.61 474 GLN B C 1
ATOM 7405 O O . GLN B 1 432 ? 48.453 27.548 41.619 1.00 27.10 474 GLN B O 1
ATOM 7411 N N . PHE B 1 433 ? 50.423 27.139 42.620 1.00 24.86 475 PHE B N 1
ATOM 7412 C CA . PHE B 1 433 ? 50.151 28.029 43.744 1.00 26.08 475 PHE B CA 1
ATOM 7413 C C . PHE B 1 433 ? 50.070 29.470 43.253 1.00 25.17 475 PHE B C 1
ATOM 7414 O O . PHE B 1 433 ? 49.121 30.191 43.561 1.00 25.57 475 PHE B O 1
ATOM 7422 N N . ALA B 1 434 ? 51.053 29.868 42.451 1.00 23.06 476 ALA B N 1
ATOM 7423 C CA . ALA B 1 434 ? 51.067 31.204 41.866 1.00 22.77 476 ALA B CA 1
ATOM 7424 C C . ALA B 1 434 ? 49.742 31.482 41.165 1.00 21.29 476 ALA B C 1
ATOM 7425 O O . ALA B 1 434 ? 49.126 32.528 41.373 1.00 23.43 476 ALA B O 1
ATOM 7427 N N . TYR B 1 435 ? 49.296 30.534 40.347 1.00 19.68 477 TYR B N 1
ATOM 7428 C CA . TYR B 1 435 ? 48.039 30.685 39.620 1.00 24.76 477 TYR B CA 1
ATOM 7429 C C . TYR B 1 435 ? 46.845 30.762 40.567 1.00 23.91 477 TYR B C 1
ATOM 7430 O O . TYR B 1 435 ? 45.908 31.525 40.330 1.00 23.33 477 TYR B O 1
ATOM 7439 N N . VAL B 1 436 ? 46.912 30.027 41.673 1.00 24.53 478 VAL B N 1
ATOM 7440 C CA . VAL B 1 436 ? 45.844 30.054 42.668 1.00 23.50 478 VAL B CA 1
ATOM 7441 C C . VAL B 1 436 ? 45.828 31.395 43.394 1.00 22.52 478 VAL B C 1
ATOM 7442 O O . VAL B 1 436 ? 44.779 32.020 43.553 1.00 20.31 478 VAL B O 1
ATOM 7446 N N . GLN B 1 437 ? 47.010 31.843 43.802 1.00 16.33 479 GLN B N 1
ATOM 7447 C CA . GLN B 1 437 ? 47.156 33.112 44.507 1.00 19.14 479 GLN B CA 1
ATOM 7448 C C . GLN B 1 437 ? 46.794 34.290 43.608 1.00 19.09 479 GLN B C 1
ATOM 7449 O O . GLN B 1 437 ? 46.034 35.175 44.001 1.00 22.69 479 GLN B O 1
ATOM 7455 N N . LEU B 1 438 ? 47.359 34.302 42.405 1.00 20.29 480 LEU B N 1
ATOM 7456 C CA . LEU B 1 438 ? 47.146 35.401 41.469 1.00 21.77 480 LEU B CA 1
ATOM 7457 C C . LEU B 1 438 ? 45.704 35.441 40.974 1.00 22.86 480 LEU B C 1
ATOM 7458 O O . LEU B 1 438 ? 45.140 36.512 40.753 1.00 19.10 480 LEU B O 1
ATOM 7463 N N . GLY B 1 439 ? 45.119 34.263 40.794 1.00 24.39 481 GLY B N 1
ATOM 7464 C CA . GLY B 1 439 ? 43.739 34.148 40.333 1.00 26.35 481 GLY B CA 1
ATOM 7465 C C . GLY B 1 439 ? 42.751 34.636 41.374 1.00 23.68 481 GLY B C 1
ATOM 7466 O O . GLY B 1 439 ? 41.725 35.230 41.043 1.00 22.69 481 GLY B O 1
ATOM 7467 N N . THR B 1 440 ? 43.053 34.358 42.638 1.00 24.06 482 THR B N 1
ATOM 7468 C CA . THR B 1 440 ? 42.215 34.803 43.745 1.00 21.56 482 THR B CA 1
ATOM 7469 C C . THR B 1 440 ? 42.312 36.318 43.889 1.00 23.60 482 THR B C 1
ATOM 7470 O O . THR B 1 440 ? 41.309 37.002 44.088 1.00 23.91 482 THR B O 1
ATOM 7474 N N . ILE B 1 441 ? 43.529 36.834 43.760 1.00 18.29 483 ILE B N 1
ATOM 7475 C CA . ILE B 1 441 ? 43.761 38.274 43.810 1.00 20.53 483 ILE B CA 1
ATOM 7476 C C . ILE B 1 441 ? 43.005 38.981 42.692 1.00 18.46 483 ILE B C 1
ATOM 7477 O O . ILE B 1 441 ? 42.347 39.997 42.917 1.00 20.08 483 ILE B O 1
ATOM 7482 N N . LEU B 1 442 ? 43.133 38.453 41.479 1.00 19.82 484 LEU B N 1
ATOM 7483 C CA . LEU B 1 442 ? 42.552 39.089 40.302 1.00 22.32 484 LEU B CA 1
ATOM 7484 C C . LEU B 1 442 ? 41.028 39.115 40.359 1.00 25.98 484 LEU B C 1
ATOM 7485 O O . LEU B 1 442 ? 40.404 40.127 40.041 1.00 22.83 484 LEU B O 1
ATOM 7490 N N . THR B 1 443 ? 40.434 38.002 40.776 1.00 21.89 485 THR B N 1
ATOM 7491 C CA . THR B 1 443 ? 38.980 37.903 40.866 1.00 23.09 485 THR B CA 1
ATOM 7492 C C . THR B 1 443 ? 38.435 38.780 41.989 1.00 24.42 485 THR B C 1
ATOM 7493 O O . THR B 1 443 ? 37.356 39.361 41.868 1.00 26.60 485 THR B O 1
ATOM 7497 N N . THR B 1 444 ? 39.172 38.850 43.092 1.00 22.79 486 THR B N 1
ATOM 7498 C CA . THR B 1 444 ? 38.750 39.641 44.243 1.00 23.92 486 THR B CA 1
ATOM 7499 C C . THR B 1 444 ? 38.800 41.128 43.909 1.00 26.18 486 THR B C 1
ATOM 7500 O O . THR B 1 444 ? 37.909 41.892 44.281 1.00 26.16 486 THR B O 1
ATOM 7504 N N . PHE B 1 445 ? 39.820 41.516 43.152 1.00 24.67 487 PHE B N 1
ATOM 7505 C CA . PHE B 1 445 ? 39.940 42.890 42.679 1.00 25.01 487 PHE B CA 1
ATOM 7506 C C . PHE B 1 445 ? 38.811 43.244 41.717 1.00 23.65 487 PHE B C 1
ATOM 7507 O O . PHE B 1 445 ? 38.095 44.225 41.919 1.00 24.51 487 PHE B O 1
ATOM 7515 N N . VAL B 1 446 ? 38.645 42.426 40.684 1.00 20.50 488 VAL B N 1
ATOM 7516 C CA . VAL B 1 446 ? 37.709 42.733 39.605 1.00 25.58 488 VAL B CA 1
ATOM 7517 C C . VAL B 1 446 ? 36.256 42.733 40.069 1.00 26.47 488 VAL B C 1
ATOM 7518 O O . VAL B 1 446 ? 35.436 43.507 39.576 1.00 23.98 488 VAL B O 1
ATOM 7522 N N . TYR B 1 447 ? 35.941 41.840 41.000 1.00 24.22 489 TYR B N 1
ATOM 7523 C CA . TYR B 1 447 ? 34.578 41.712 41.505 1.00 28.34 489 TYR B CA 1
ATOM 7524 C C . TYR B 1 447 ? 34.170 42.932 42.323 1.00 27.35 489 TYR B C 1
ATOM 7525 O O . TYR B 1 447 ? 33.001 43.315 42.351 1.00 22.10 489 TYR B O 1
ATOM 7534 N N . ASN B 1 448 ? 35.155 43.563 42.953 1.00 22.57 490 ASN B N 1
ATOM 7535 C CA . ASN B 1 448 ? 34.898 44.659 43.881 1.00 25.50 490 ASN B CA 1
ATOM 7536 C C . ASN B 1 448 ? 35.150 46.029 43.266 1.00 27.84 490 ASN B C 1
ATOM 7537 O O . ASN B 1 448 ? 34.465 47.000 43.586 1.00 30.38 490 ASN B O 1
ATOM 7542 N N . LEU B 1 449 ? 36.170 46.106 42.419 1.00 26.38 491 LEU B N 1
ATOM 7543 C CA . LEU B 1 449 ? 36.630 47.394 41.912 1.00 25.93 491 LEU B CA 1
ATOM 7544 C C . LEU B 1 449 ? 36.831 47.410 40.402 1.00 27.47 491 LEU B C 1
ATOM 7545 O O . LEU B 1 449 ? 36.940 46.370 39.752 1.00 26.39 491 LEU B O 1
ATOM 7550 N N . ARG B 1 450 ? 36.859 48.623 39.865 1.00 26.84 492 ARG B N 1
ATOM 7551 C CA . ARG B 1 450 ? 37.265 48.859 38.486 1.00 25.09 492 ARG B CA 1
ATOM 7552 C C . ARG B 1 450 ? 38.242 50.029 38.497 1.00 25.19 492 ARG B C 1
ATOM 7553 O O . ARG B 1 450 ? 38.056 50.989 39.245 1.00 27.65 492 ARG B O 1
ATOM 7561 N N . TRP B 1 451 ? 39.335 49.900 37.753 1.00 27.80 493 TRP B N 1
ATOM 7562 C CA . TRP B 1 451 ? 40.388 50.907 37.795 1.00 26.48 493 TRP B CA 1
ATOM 7563 C C . TRP B 1 451 ? 40.899 51.297 36.413 1.00 24.88 493 TRP B C 1
ATOM 7564 O O . TRP B 1 451 ? 40.719 50.574 35.433 1.00 21.84 493 TRP B O 1
ATOM 7575 N N . THR B 1 452 ? 41.524 52.468 36.358 1.00 23.39 494 THR B N 1
ATOM 7576 C CA . THR B 1 452 ? 42.183 52.947 35.150 1.00 23.50 494 THR B CA 1
ATOM 7577 C C . THR B 1 452 ? 43.549 53.500 35.542 1.00 25.61 494 THR B C 1
ATOM 7578 O O . THR B 1 452 ? 43.877 53.580 36.725 1.00 24.43 494 THR B O 1
ATOM 7582 N N . ILE B 1 453 ? 44.377 53.796 34.547 1.00 24.86 495 ILE B N 1
ATOM 7583 C CA . ILE B 1 453 ? 45.649 54.458 34.809 1.00 31.81 495 ILE B CA 1
ATOM 7584 C C . ILE B 1 453 ? 45.648 55.854 34.198 1.00 33.06 495 ILE B C 1
ATOM 7585 O O . ILE B 1 453 ? 44.856 56.161 33.307 1.00 35.72 495 ILE B O 1
ATOM 7590 N N . ASP B 1 454 ? 46.500 56.712 34.746 1.00 34.30 496 ASP B N 1
ATOM 7591 C CA . ASP B 1 454 ? 46.576 58.104 34.323 1.00 38.33 496 ASP B CA 1
ATOM 7592 C C . ASP B 1 454 ? 47.040 58.227 32.877 1.00 47.50 496 ASP B C 1
ATOM 7593 O O . ASP B 1 454 ? 46.446 58.952 32.079 1.00 57.11 496 ASP B O 1
ATOM 7598 N N . GLY B 1 455 ? 48.083 57.476 32.541 1.00 42.40 497 GLY B N 1
ATOM 7599 C CA . GLY B 1 455 ? 48.756 57.632 31.255 1.00 44.80 497 GLY B CA 1
ATOM 7600 C C . GLY B 1 455 ? 48.184 56.773 30.145 1.00 44.21 497 GLY B C 1
ATOM 7601 O O . GLY B 1 455 ? 47.188 56.073 30.332 1.00 47.14 497 GLY B O 1
ATOM 7602 N N . TYR B 1 456 ? 48.823 56.831 28.981 1.00 48.98 498 TYR B N 1
ATOM 7603 C CA . TYR B 1 456 ? 48.381 56.065 27.822 1.00 57.39 498 TYR B CA 1
ATOM 7604 C C . TYR B 1 456 ? 48.950 54.649 27.848 1.00 53.88 498 TYR B C 1
ATOM 7605 O O . TYR B 1 456 ? 48.302 53.704 27.399 1.00 53.04 498 TYR B O 1
ATOM 7614 N N . LYS B 1 457 ? 50.153 54.507 28.394 1.00 49.64 499 LYS B N 1
ATOM 7615 C CA . LYS B 1 457 ? 50.800 53.200 28.477 1.00 45.65 499 LYS B CA 1
ATOM 7616 C C . LYS B 1 457 ? 51.204 52.864 29.911 1.00 37.33 499 LYS B C 1
ATOM 7617 O O . LYS B 1 457 ? 51.284 53.746 30.766 1.00 33.43 499 LYS B O 1
ATOM 7623 N N . VAL B 1 458 ? 51.454 51.584 30.169 1.00 32.44 500 VAL B N 1
ATOM 7624 C CA . VAL B 1 458 ? 51.954 51.150 31.471 1.00 30.93 500 VAL B CA 1
ATOM 7625 C C . VAL B 1 458 ? 53.401 51.609 31.616 1.00 32.37 500 VAL B C 1
ATOM 7626 O O . VAL B 1 458 ? 54.057 51.922 30.622 1.00 33.32 500 VAL B O 1
ATOM 7630 N N . PRO B 1 459 ? 53.909 51.640 32.856 1.00 31.72 501 PRO B N 1
ATOM 7631 C CA . PRO B 1 459 ? 55.286 52.063 33.080 1.00 33.95 501 PRO B CA 1
ATOM 7632 C C . PRO B 1 459 ? 56.289 51.184 32.345 1.00 34.43 501 PRO B C 1
ATOM 7633 O O . PRO B 1 459 ? 55.967 50.061 31.954 1.00 37.49 501 PRO B O 1
ATOM 7637 N N . ASP B 1 460 ? 57.478 51.729 32.111 1.00 33.12 502 ASP B N 1
ATOM 7638 C CA . ASP B 1 460 ? 58.596 50.924 31.634 1.00 35.10 502 ASP B CA 1
ATOM 7639 C C . ASP B 1 460 ? 58.982 49.941 32.732 1.00 33.05 502 ASP B C 1
ATOM 7640 O O . ASP B 1 460 ? 58.813 50.234 33.916 1.00 33.05 502 ASP B O 1
ATOM 7645 N N . PRO B 1 461 ? 59.514 48.774 32.346 1.00 36.24 503 PRO B N 1
ATOM 7646 C CA . PRO B 1 461 ? 60.011 47.825 33.333 1.00 37.08 503 PRO B CA 1
ATOM 7647 C C . PRO B 1 461 ? 61.304 48.309 33.980 1.00 39.06 503 PRO B C 1
ATOM 7648 O O . PRO B 1 461 ? 62.045 49.090 33.383 1.00 41.40 503 PRO B O 1
ATOM 7652 N N . ASP B 1 462 ? 61.504 47.926 35.236 1.00 35.63 504 ASP B N 1
ATOM 7653 C CA . ASP B 1 462 ? 62.757 48.199 35.931 1.00 38.69 504 ASP B CA 1
ATOM 7654 C C . ASP B 1 462 ? 63.459 46.875 36.218 1.00 46.28 504 ASP B C 1
ATOM 7655 O O . ASP B 1 462 ? 62.869 45.967 36.804 1.00 45.45 504 ASP B O 1
ATOM 7660 N N . TYR B 1 463 ? 64.727 46.785 35.830 1.00 50.97 505 TYR B N 1
ATOM 7661 C CA . TYR B 1 463 ? 65.436 45.506 35.843 1.00 53.99 505 TYR B CA 1
ATOM 7662 C C . TYR B 1 463 ? 66.531 45.411 36.900 1.00 55.55 505 TYR B C 1
ATOM 7663 O O . TYR B 1 463 ? 67.300 44.450 36.921 1.00 69.21 505 TYR B O 1
ATOM 7672 N N . SER B 1 464 ? 66.604 46.409 37.773 1.00 61.70 506 SER B N 1
ATOM 7673 C CA . SER B 1 464 ? 67.647 46.456 38.793 1.00 61.11 506 SER B CA 1
ATOM 7674 C C . SER B 1 464 ? 67.169 45.812 40.090 1.00 59.39 506 SER B C 1
ATOM 7675 O O . SER B 1 464 ? 67.827 45.908 41.125 1.00 66.42 506 SER B O 1
ATOM 7678 N N . SER B 1 465 ? 66.020 45.149 40.016 1.00 54.66 507 SER B N 1
ATOM 7679 C CA . SER B 1 465 ? 65.461 44.430 41.154 1.00 44.69 507 SER B CA 1
ATOM 7680 C C . SER B 1 465 ? 65.651 42.929 40.959 1.00 33.02 507 SER B C 1
ATOM 7681 O O . SER B 1 465 ? 66.129 42.492 39.913 1.00 38.10 507 SER B O 1
ATOM 7684 N N . MET B 1 466 ? 65.312 42.143 41.975 1.00 30.35 508 MET B N 1
ATOM 7685 C CA . MET B 1 466 ? 65.411 40.688 41.870 1.00 32.13 508 MET B CA 1
ATOM 7686 C C . MET B 1 466 ? 64.337 40.162 40.920 1.00 32.41 508 MET B C 1
ATOM 7687 O O . MET B 1 466 ? 64.510 39.118 40.291 1.00 30.60 508 MET B O 1
ATOM 7692 N N . VAL B 1 467 ? 63.218 40.875 40.845 1.00 29.02 509 VAL B N 1
ATOM 7693 C CA . VAL B 1 467 ? 62.226 40.618 39.806 1.00 32.02 509 VAL B CA 1
ATOM 7694 C C . VAL B 1 467 ? 61.978 41.882 38.988 1.00 28.79 509 VAL B C 1
ATOM 7695 O O . VAL B 1 467 ? 62.273 42.991 39.434 1.00 31.97 509 VAL B O 1
ATOM 7699 N N . VAL B 1 468 ? 61.464 41.698 37.777 1.00 32.24 510 VAL B N 1
ATOM 7700 C CA . VAL B 1 468 ? 61.170 42.818 36.890 1.00 34.49 510 VAL B CA 1
ATOM 7701 C C . VAL B 1 468 ? 59.928 43.560 37.376 1.00 38.23 510 VAL B C 1
ATOM 7702 O O . VAL B 1 468 ? 58.828 43.008 37.383 1.00 38.41 510 VAL B O 1
ATOM 7706 N N . LEU B 1 469 ? 60.125 44.787 37.846 1.00 30.56 511 LEU B N 1
ATOM 7707 C CA . LEU B 1 469 ? 59.038 45.577 38.414 1.00 30.54 511 LEU B CA 1
ATOM 7708 C C . LEU B 1 469 ? 58.755 46.830 37.591 1.00 33.00 511 LEU B C 1
ATOM 7709 O O . LEU B 1 469 ? 59.627 47.307 36.865 1.00 32.26 511 LEU B O 1
ATOM 7714 N N . PRO B 1 470 ? 57.538 47.365 37.671 1.00 29.42 512 PRO B N 1
ATOM 7715 C CA . PRO B 1 470 ? 57.215 48.605 36.974 1.00 31.28 512 PRO B CA 1
ATOM 7716 C C . PRO B 1 470 ? 57.965 49.787 37.608 1.00 32.33 512 PRO B C 1
ATOM 7717 O O . PRO B 1 470 ? 58.127 49.778 38.790 1.00 31.00 512 PRO B O 1
ATOM 7721 N N . THR B 1 471 ? 58.392 50.765 36.809 1.00 38.16 513 THR B N 1
ATOM 7722 C CA . THR B 1 471 ? 59.093 51.969 37.266 1.00 38.79 513 THR B CA 1
ATOM 7723 C C . THR B 1 471 ? 58.127 52.697 38.164 1.00 44.25 513 THR B C 1
ATOM 7724 O O . THR B 1 471 ? 56.996 52.869 37.823 1.00 37.91 513 THR B O 1
ATOM 7728 N N . GLU B 1 472 ? 58.671 53.217 39.256 1.00 30.00 514 GLU B N 1
ATOM 7729 C CA . GLU B 1 472 ? 57.899 53.579 40.445 1.00 30.00 514 GLU B CA 1
ATOM 7730 C C . GLU B 1 472 ? 56.617 54.382 40.425 1.00 30.00 514 GLU B C 1
ATOM 7731 O O . GLU B 1 472 ? 55.719 54.071 41.208 1.00 30.00 514 GLU B O 1
ATOM 7737 N N . PRO B 1 473 ? 56.465 55.388 39.592 1.00 30.00 515 PRO B N 1
ATOM 7738 C CA . PRO B 1 473 ? 55.190 56.098 39.710 1.00 30.00 515 PRO B CA 1
ATOM 7739 C C . PRO B 1 473 ? 54.189 55.084 39.120 1.00 30.00 515 PRO B C 1
ATOM 7740 O O . PRO B 1 473 ? 53.921 55.148 37.970 1.00 30.00 515 PRO B O 1
ATOM 7744 N N . ALA B 1 474 ? 53.709 54.130 39.907 1.00 31.28 516 ALA B N 1
ATOM 7745 C CA . ALA B 1 474 ? 52.833 53.117 39.371 1.00 32.29 516 ALA B CA 1
ATOM 7746 C C . ALA B 1 474 ? 51.536 52.998 40.126 1.00 32.23 516 ALA B C 1
ATOM 7747 O O . ALA B 1 474 ? 51.466 52.280 41.070 1.00 32.16 516 ALA B O 1
ATOM 7749 N N . GLU B 1 475 ? 50.497 53.647 39.649 1.00 30.62 517 GLU B N 1
ATOM 7750 C CA . GLU B 1 475 ? 49.243 53.627 40.339 1.00 31.20 517 GLU B CA 1
ATOM 7751 C C . GLU B 1 475 ? 48.047 53.396 39.527 1.00 28.10 517 GLU B C 1
ATOM 7752 O O . GLU B 1 475 ? 48.047 53.608 38.336 1.00 32.20 517 GLU B O 1
ATOM 7758 N N . ILE B 1 476 ? 47.014 52.946 40.186 1.00 28.21 518 ILE B N 1
ATOM 7759 C CA . ILE B 1 476 ? 45.736 52.728 39.572 1.00 27.57 518 ILE B CA 1
ATOM 7760 C C . ILE B 1 476 ? 44.702 53.552 40.292 1.00 25.68 518 ILE B C 1
ATOM 7761 O O . ILE B 1 476 ? 44.758 53.722 41.450 1.00 28.62 518 ILE B O 1
ATOM 7766 N N . ILE B 1 477 ? 43.778 54.093 39.556 1.00 25.88 519 ILE B N 1
ATOM 7767 C CA . ILE B 1 477 ? 42.722 54.912 40.135 1.00 27.04 519 ILE B CA 1
ATOM 7768 C C . ILE B 1 477 ? 41.415 54.129 40.065 1.00 26.17 519 ILE B C 1
ATOM 7769 O O . ILE B 1 477 ? 40.925 53.811 38.981 1.00 24.49 519 ILE B O 1
ATOM 7774 N N . TRP B 1 478 ? 40.924 53.722 41.230 1.00 24.84 520 TRP B N 1
ATOM 7775 C CA . TRP B 1 478 ? 39.838 52.751 41.300 1.00 25.23 520 TRP B CA 1
ATOM 7776 C C . TRP B 1 478 ? 38.479 53.357 41.630 1.00 26.08 520 TRP B C 1
ATOM 7777 O O . TRP B 1 478 ? 38.384 54.438 42.211 1.00 25.59 520 TRP B O 1
ATOM 7788 N N . GLU B 1 479 ? 37.440 52.683 41.150 1.00 29.71 521 GLU B N 1
ATOM 7789 C CA . GLU B 1 479 ? 36.076 52.934 41.597 1.00 32.54 521 GLU B CA 1
ATOM 7790 C C . GLU B 1 479 ? 35.455 51.610 42.028 1.00 33.00 521 GLU B C 1
ATOM 7791 O O . GLU B 1 479 ? 35.996 50.539 41.753 1.00 28.57 521 GLU B O 1
ATOM 7797 N N . LYS B 1 480 ? 34.317 51.692 42.708 1.00 34.24 522 LYS B N 1
ATOM 7798 C CA . LYS B 1 480 ? 33.603 50.494 43.131 1.00 33.85 522 LYS B CA 1
ATOM 7799 C C . LYS B 1 480 ? 32.682 49.974 42.035 1.00 30.75 522 LYS B C 1
ATOM 7800 O O . LYS B 1 480 ? 32.097 50.751 41.279 1.00 32.54 522 LYS B O 1
ATOM 7806 N N . ARG B 1 481 ? 32.637 48.654 41.899 1.00 32.93 523 ARG B N 1
ATOM 7807 C CA . ARG B 1 481 ? 31.616 48.016 41.077 1.00 32.82 523 ARG B CA 1
ATOM 7808 C C . ARG B 1 481 ? 30.358 47.825 41.918 1.00 30.80 523 ARG B C 1
ATOM 7809 O O . ARG B 1 481 ? 30.406 47.900 43.146 1.00 32.84 523 ARG B O 1
ATOM 7817 N N . GLU B 1 482 ? 29.227 47.618 41.252 1.00 31.98 524 GLU B N 1
ATOM 7818 C CA . GLU B 1 482 ? 27.954 47.452 41.943 1.00 36.95 524 GLU B CA 1
ATOM 7819 C C . GLU B 1 482 ? 28.041 46.349 42.992 1.00 36.19 524 GLU B C 1
ATOM 7820 O O . GLU B 1 482 ? 27.355 46.392 44.014 1.00 35.91 524 GLU B O 1
ATOM 7826 N N . THR B 1 483 ? 28.892 45.392 42.716 1.00 34.21 525 THR B N 1
ATOM 7827 C CA . THR B 1 483 ? 29.072 44.231 43.535 1.00 34.55 525 THR B CA 1
ATOM 7828 C C . THR B 1 483 ? 30.035 44.361 44.654 1.00 34.66 525 THR B C 1
ATOM 7829 O O . THR B 1 483 ? 30.279 43.389 45.296 1.00 38.93 525 THR B O 1
ATOM 7833 N N . CYS B 1 484 ? 30.565 45.544 44.903 1.00 35.83 526 CYS B N 1
ATOM 7834 C CA . CYS B 1 484 ? 31.513 45.754 45.976 1.00 35.28 526 CYS B CA 1
ATOM 7835 C C . CYS B 1 484 ? 30.889 45.272 47.271 1.00 40.67 526 CYS B C 1
ATOM 7836 O O . CYS B 1 484 ? 29.755 45.577 47.595 1.00 42.17 526 CYS B O 1
ATOM 7839 N N . MET B 1 485 ? 31.669 44.526 48.017 1.00 41.56 527 MET B N 1
ATOM 7840 C CA . MET B 1 485 ? 31.148 43.833 49.189 1.00 43.53 527 MET B CA 1
ATOM 7841 C C . MET B 1 485 ? 31.111 44.725 50.424 1.00 45.19 527 MET B C 1
ATOM 7842 O O . MET B 1 485 ? 30.561 44.345 51.458 1.00 50.78 527 MET B O 1
ATOM 7847 N N . PHE B 1 486 ? 31.660 45.929 50.299 1.00 46.31 528 PHE B N 1
ATOM 7848 C CA . PHE B 1 486 ? 31.731 46.850 51.428 1.00 44.97 528 PHE B CA 1
ATOM 7849 C C . PHE B 1 486 ? 30.975 48.143 51.140 1.00 57.41 528 PHE B C 1
ATOM 7850 O O . PHE B 1 486 ? 30.620 48.423 49.995 1.00 64.52 528 PHE B O 1
#

Nearest PDB structures (foldseek):
  5tz1-assembly1_A  TM=1.002E+00  e=1.109E-81  Candida albicans
  5ese-assembly1_A  TM=9.727E-01  e=1.363E-55  Saccharomyces cerevisiae YJM789
  7ry8-assembly1_A  TM=9.730E-01  e=7.257E-55  Saccharomyces cerevisiae YJM789
  5esf-assembly1_A  TM=9.764E-01  e=1.391E-54  Saccharomyces cerevisiae YJM789
  8sbi-assembly1_A  TM=9.484E-01  e=1.998E-34  Homo sapiens

B-factor: mean 42.05, std 22.76, range [16.21, 284.34]

Secondary structure (DSSP, 8-state):
-BPPPBPP-SSTTTBTHHHHHH-HHHHHHHHHHHH-SEEEEEETTEEEEEE-SHHHHHHHHT--TTTEEHHHHHHHHHHHHH-TTSTTSS-HHHHHHHHHHHHTTSSHHHHHHHHHHHHHHHHHHHHHSTTT-TTT-SEEEEEHHHHHHHHHHHHHHHHHH-HHHHHH--HHHHHHHHHHHTT-STHHHH-S--SSHHHHHHHHHHHHHHHHHHHHHHHHHHT--SSTT-SHHHHHHHS-B-TTS-B--HHHHHHHHHHHHHHHHHHHHHHHHHHHHHHHHSHHHHHHHHHHHHHHHHHHT--GGG--HHHHTT-HHHHHHHHHHHHH--S-S-EEEEE-SPEE-TTSSBEE-TT-EEEE-HHHHHT-TTTSSSTTS--GGGGGSHHHHHTTS-SS---EEESSSSEEES----S--TT--GGG--S-HHHHHHHHHHHHHHHHHHEEEE-SSSSPPPEE-SSSS-EEPS--EEEEEE-TT---/--SPPEEE--STTS-THHHHTT-HHHHHHHHHHHH-SEEEEEETTEEEEEE-HHHHHHHHHT--TTTEESHHHHHHHHHHHH-SSSGGGS-HHHHHHHHHHHHTTSSHHHHHHHHHHHHHHHHHHHHHSTTT-TTT-SEEEEEHHHHHHHHHHHHHIIIII-HHHHHTTTSSHHHHHHHHHHT-SGGGGS----SSHHHHHHHHHHHHHHHHHHHHHHHHHTTT---S--SHHHHHHHS-B-TTS-B--HHHHHHHHHHHHHHHHHHHHHHHHHHHHHHHHSHHHHHHHHHHHHHHHHHHT--GGG--HHHHTT-HHHHHHHHHHHHHT-S-S-EEEEE-S-EE-TTSS-EE-TT-EEEE-HHHHHT-TTTSSSTTS--GGGGGSHHHHHHTS-SS---EEESSSSEEES----S--TT--GGG--S-HHHHHHHHHHHHHHHHHHEEEE-SSSSPPPEE-SSSS-EE-S--EEEEEE-TT---

Radius of gyration: 33.52 Å; Cα contacts (8 Å, |Δi|>4): 1712; chains: 2; bounding box: 66×83×98 Å